Protein 1GUZ (pdb70)

Structure (mmCIF, N/CA/C/O backbone):
data_1GUZ
#
_entry.id   1GUZ
#
_cell.length_a   83.890
_cell.length_b   117.390
_cell.length_c   125.330
_cell.angle_alpha   90.00
_cell.angle_beta   90.00
_cell.angle_gamma   90.00
#
_symmetry.space_group_name_H-M   'P 21 21 21'
#
loop_
_entity.id
_entity.type
_entity.pdbx_description
1 polymer 'MALATE DEHYDROGENASE'
2 non-polymer NICOTINAMIDE-ADENINE-DINUCLEOTIDE
3 water water
#
loop_
_atom_site.group_PDB
_atom_site.id
_atom_site.type_symbol
_atom_site.label_atom_id
_atom_site.label_alt_id
_atom_site.label_comp_id
_atom_site.label_asym_id
_atom_site.label_entity_id
_atom_site.label_seq_id
_atom_site.pdbx_PDB_ins_code
_atom_site.Cartn_x
_atom_site.Cartn_y
_atom_site.Cartn_z
_atom_site.occupancy
_atom_site.B_iso_or_equiv
_atom_site.auth_seq_id
_atom_site.auth_comp_id
_atom_site.auth_asym_id
_atom_site.auth_atom_id
_atom_site.pdbx_PDB_model_num
ATOM 1 N N . MET A 1 1 ? 26.089 67.840 58.908 1.00 32.36 1 MET A N 1
ATOM 2 C CA . MET A 1 1 ? 26.264 66.435 58.444 1.00 31.22 1 MET A CA 1
ATOM 3 C C . MET A 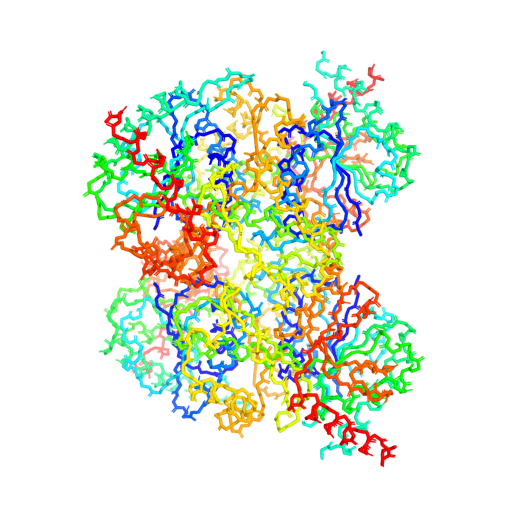1 1 ? 27.723 66.163 58.091 1.00 29.69 1 MET A C 1
ATOM 4 O O . MET A 1 1 ? 28.305 66.837 57.238 1.00 29.44 1 MET A O 1
ATOM 9 N N . LYS A 1 2 ? 28.314 65.183 58.765 1.00 26.93 2 LYS A N 1
ATOM 10 C CA . LYS A 1 2 ? 29.697 64.800 58.513 1.00 25.86 2 LYS A CA 1
ATOM 11 C C . LYS A 1 2 ? 29.722 63.339 58.100 1.00 25.97 2 LYS A C 1
ATOM 12 O O . LYS A 1 2 ? 29.140 62.491 58.776 1.00 25.41 2 LYS A O 1
ATOM 18 N N . ILE A 1 3 ? 30.397 63.046 56.995 1.00 25.30 3 ILE A N 1
ATOM 19 C CA . ILE A 1 3 ? 30.470 61.675 56.503 1.00 26.08 3 ILE A CA 1
ATOM 20 C C . ILE A 1 3 ? 31.901 61.197 56.314 1.00 26.21 3 ILE A C 1
ATOM 21 O O . ILE A 1 3 ? 32.735 61.913 55.760 1.00 27.14 3 ILE A O 1
ATOM 26 N N . THR A 1 4 ? 32.176 59.982 56.783 1.00 25.58 4 THR A N 1
ATOM 27 C CA . THR A 1 4 ? 33.498 59.380 56.644 1.00 24.76 4 THR A CA 1
ATOM 28 C C . THR A 1 4 ? 33.422 58.192 55.693 1.00 25.12 4 THR A C 1
ATOM 29 O O . THR A 1 4 ? 32.519 57.360 55.796 1.00 26.58 4 THR A O 1
ATOM 33 N N . VAL A 1 5 ? 34.375 58.120 54.773 1.00 24.58 5 VAL A N 1
ATOM 34 C CA . VAL A 1 5 ? 34.444 57.025 53.821 1.00 23.81 5 VAL A CA 1
ATOM 35 C C . VAL A 1 5 ? 35.747 56.295 54.096 1.00 25.39 5 VAL A C 1
ATOM 36 O O . VAL A 1 5 ? 36.830 56.834 53.866 1.00 25.11 5 VAL A O 1
ATOM 40 N N . ILE A 1 6 ? 35.643 55.075 54.613 1.00 24.40 6 ILE A N 1
ATOM 41 C CA . ILE A 1 6 ? 36.833 54.293 54.915 1.00 25.02 6 ILE A CA 1
ATOM 42 C C . ILE A 1 6 ? 37.261 53.541 53.666 1.00 23.76 6 ILE A C 1
ATOM 43 O O . ILE A 1 6 ? 36.500 52.742 53.113 1.00 23.17 6 ILE A O 1
ATOM 48 N N . GLY A 1 7 ? 38.484 53.808 53.225 1.00 24.08 7 GLY A N 1
ATOM 49 C CA . GLY A 1 7 ? 39.002 53.171 52.030 1.00 23.07 7 GLY A CA 1
ATOM 50 C C . GLY A 1 7 ? 38.992 54.173 50.895 1.00 23.15 7 GLY A C 1
ATOM 51 O O . GLY A 1 7 ? 37.930 54.645 50.496 1.00 23.53 7 GLY A O 1
ATOM 52 N N . ALA A 1 8 ? 40.174 54.485 50.369 1.00 23.46 8 ALA A N 1
ATOM 53 C CA . ALA A 1 8 ? 40.318 55.454 49.288 1.00 23.75 8 ALA A CA 1
ATOM 54 C C . ALA A 1 8 ? 40.577 54.816 47.935 1.00 23.32 8 ALA A C 1
ATOM 55 O O . ALA A 1 8 ? 41.227 55.410 47.077 1.00 21.69 8 ALA A O 1
ATOM 57 N N . GLY A 1 9 ? 40.068 53.604 47.746 1.00 23.68 9 GLY A N 1
ATOM 58 C CA . GLY A 1 9 ? 40.255 52.918 46.480 1.00 24.77 9 GLY A CA 1
ATOM 59 C C . GLY A 1 9 ? 39.221 53.368 45.473 1.00 26.43 9 GLY A C 1
ATOM 60 O O . GLY A 1 9 ? 38.582 54.403 45.661 1.00 26.04 9 GLY A O 1
ATOM 61 N N . ASN A 1 10 ? 39.044 52.592 44.408 1.00 27.13 10 ASN A N 1
ATOM 62 C CA . ASN A 1 10 ? 38.079 52.937 43.367 1.00 28.36 10 ASN A CA 1
ATOM 63 C C . ASN A 1 10 ? 36.661 53.207 43.868 1.00 26.42 10 ASN A C 1
ATOM 64 O O . ASN A 1 10 ? 36.053 54.210 43.501 1.00 27.72 10 ASN A O 1
ATOM 69 N N . VAL A 1 11 ? 36.130 52.322 44.703 1.00 24.32 11 VAL A N 1
ATOM 70 C CA . VAL A 1 11 ? 34.769 52.498 45.204 1.00 23.64 11 VAL A CA 1
ATOM 71 C C . VAL A 1 11 ? 34.637 53.603 46.249 1.00 22.49 11 VAL A C 1
ATOM 72 O O . VAL A 1 11 ? 33.679 54.380 46.227 1.00 22.41 11 VAL A O 1
ATOM 76 N N . GLY A 1 12 ? 35.595 53.670 47.164 1.00 21.11 12 GLY A N 1
ATOM 77 C CA . GLY A 1 12 ? 35.538 54.682 48.202 1.00 21.16 12 GLY A CA 1
ATOM 78 C C . GLY A 1 12 ? 35.682 56.094 47.672 1.00 20.34 12 GLY A C 1
ATOM 79 O O . GLY A 1 12 ? 34.923 56.986 48.046 1.00 21.51 12 GLY A O 1
ATOM 80 N N . ALA A 1 13 ? 36.653 56.297 46.794 1.00 20.29 13 ALA A N 1
ATOM 81 C CA . ALA A 1 13 ? 36.900 57.615 46.222 1.00 19.91 13 ALA A CA 1
ATOM 82 C C . ALA A 1 13 ? 35.760 58.045 45.306 1.00 21.11 13 ALA A C 1
ATOM 83 O O . ALA A 1 13 ? 35.303 59.184 45.373 1.00 23.84 13 ALA A O 1
ATOM 85 N N . THR A 1 14 ? 35.295 57.141 44.450 1.00 20.94 14 THR A N 1
ATOM 86 C CA . THR A 1 14 ? 34.193 57.472 43.550 1.00 20.08 14 THR A CA 1
ATOM 87 C C . THR A 1 14 ? 32.971 57.871 44.373 1.00 20.65 14 THR A C 1
ATOM 88 O O . THR A 1 14 ? 32.233 58.784 43.996 1.00 22.28 14 THR A O 1
ATOM 92 N N . THR A 1 15 ? 32.774 57.193 45.503 1.00 20.10 15 THR A N 1
ATOM 93 C CA . THR A 1 15 ? 31.655 57.475 46.404 1.00 20.31 15 THR A CA 1
ATOM 94 C C . THR A 1 15 ? 31.836 58.831 47.098 1.00 20.71 15 THR A C 1
ATOM 95 O O . THR A 1 15 ? 30.891 59.608 47.236 1.00 20.54 15 THR A O 1
ATOM 99 N N . ALA A 1 16 ? 33.054 59.099 47.545 1.00 21.47 16 ALA A N 1
ATOM 100 C CA . ALA A 1 16 ? 33.357 60.350 48.231 1.00 24.56 16 ALA A CA 1
ATOM 101 C C . ALA A 1 16 ? 33.098 61.536 47.311 1.00 24.00 16 ALA A C 1
ATOM 102 O O . ALA A 1 16 ? 32.505 62.534 47.720 1.00 25.47 16 ALA A O 1
ATOM 104 N N . PHE A 1 17 ? 33.530 61.406 46.062 1.00 24.68 17 PHE A N 1
ATOM 105 C CA . PHE A 1 17 ? 33.373 62.465 45.072 1.00 24.74 17 PHE A CA 1
ATOM 106 C C . PHE A 1 17 ? 31.906 62.757 44.776 1.00 25.36 17 PHE A C 1
ATOM 107 O O . PHE A 1 17 ? 31.488 63.914 44.756 1.00 23.34 17 PHE A O 1
ATOM 115 N N . ARG A 1 18 ? 31.125 61.704 44.553 1.00 23.24 18 ARG A N 1
ATOM 116 C CA . ARG A 1 18 ? 29.708 61.859 44.261 1.00 22.42 18 ARG A CA 1
ATOM 117 C C . ARG A 1 18 ? 29.002 62.539 45.435 1.00 21.94 18 ARG A C 1
ATOM 118 O O . ARG A 1 18 ? 28.160 63.417 45.247 1.00 21.72 18 ARG A O 1
ATOM 126 N N . LEU A 1 19 ? 29.363 62.124 46.645 1.00 20.66 19 LEU A N 1
ATOM 127 C CA . LEU A 1 19 ? 28.798 62.671 47.873 1.00 20.03 19 LEU A CA 1
ATOM 128 C C . LEU A 1 19 ? 29.146 64.164 48.000 1.00 20.32 19 LEU A C 1
ATOM 129 O O . LEU A 1 19 ? 28.303 64.977 48.357 1.00 17.81 19 LEU A O 1
ATOM 134 N N . ALA A 1 20 ? 30.401 64.497 47.720 1.00 19.31 20 ALA A N 1
ATOM 135 C CA . ALA A 1 20 ? 30.870 65.875 47.788 1.00 22.56 20 ALA A CA 1
ATOM 136 C C . ALA A 1 20 ? 30.046 66.738 46.832 1.00 24.09 20 ALA A C 1
ATOM 137 O O . ALA A 1 20 ? 29.482 67.754 47.238 1.00 25.94 20 ALA A O 1
ATOM 139 N N . GLU A 1 21 ? 29.962 66.314 45.572 1.00 24.99 21 GLU A N 1
ATOM 140 C CA . GLU A 1 21 ? 29.207 67.042 44.556 1.00 28.85 21 GLU A CA 1
ATOM 141 C C . GLU A 1 21 ? 27.731 67.243 44.869 1.00 28.60 21 GLU A C 1
ATOM 142 O O . GLU A 1 21 ? 27.191 68.321 44.634 1.00 29.69 21 GLU A O 1
ATOM 148 N N . LYS A 1 22 ? 27.068 66.206 45.372 1.00 28.22 22 LYS A N 1
ATOM 149 C CA . LYS A 1 22 ? 25.649 66.315 45.699 1.00 27.46 22 LYS A CA 1
ATOM 150 C C . LYS A 1 22 ? 25.446 67.138 46.965 1.00 25.88 22 LYS A C 1
ATOM 151 O O . LYS A 1 22 ? 24.315 67.385 47.382 1.00 22.51 22 LYS A O 1
ATOM 157 N N . GLN A 1 23 ? 26.553 67.550 47.574 1.00 27.45 23 GLN A N 1
ATOM 158 C CA . GLN A 1 23 ? 26.523 68.360 48.789 1.00 29.23 23 GLN A CA 1
ATOM 159 C C . GLN A 1 23 ? 25.688 67.726 49.894 1.00 30.09 23 GLN A C 1
ATOM 160 O O . GLN A 1 23 ? 25.042 68.423 50.677 1.00 30.63 23 GLN A O 1
ATOM 166 N N . LEU A 1 24 ? 25.713 66.401 49.957 1.00 30.84 24 LEU A N 1
ATOM 167 C CA . LEU A 1 24 ? 24.966 65.666 50.968 1.00 31.27 24 LEU A CA 1
ATOM 168 C C . LEU A 1 24 ? 25.552 65.819 52.366 1.00 31.32 24 LEU A C 1
ATOM 169 O O . LEU A 1 24 ? 24.963 65.355 53.338 1.00 33.35 24 LEU A O 1
ATOM 174 N N . ALA A 1 25 ? 26.708 66.469 52.461 1.00 31.30 25 ALA A N 1
ATOM 175 C CA . ALA A 1 25 ? 27.377 66.699 53.742 1.00 30.65 25 ALA A CA 1
ATOM 176 C C . ALA A 1 25 ? 28.294 67.910 53.617 1.00 29.90 25 ALA A C 1
ATOM 177 O O . ALA A 1 25 ? 28.832 68.164 52.545 1.00 27.99 25 ALA A O 1
ATOM 179 N N . ARG A 1 26 ? 28.473 68.666 54.698 1.00 30.89 26 ARG A N 1
ATOM 180 C CA . ARG A 1 26 ? 29.360 69.823 54.627 1.00 32.41 26 ARG A CA 1
ATOM 181 C C . ARG A 1 26 ? 30.797 69.372 54.841 1.00 32.08 26 ARG A C 1
ATOM 182 O O . ARG A 1 26 ? 31.734 69.999 54.352 1.00 32.51 26 ARG A O 1
ATOM 190 N N . GLU A 1 27 ? 30.961 68.269 55.564 1.00 31.89 27 GLU A N 1
ATOM 191 C CA . GLU A 1 27 ? 32.281 67.719 55.835 1.00 31.34 27 GLU A CA 1
ATOM 192 C C . GLU A 1 27 ? 32.325 66.274 55.367 1.00 30.88 27 GLU A C 1
ATOM 193 O O . GLU A 1 27 ? 31.436 65.482 55.688 1.00 29.56 27 GLU A O 1
ATOM 199 N N . LEU A 1 28 ? 33.372 65.931 54.630 1.00 29.53 28 LEU A N 1
ATOM 200 C CA . LEU A 1 28 ? 33.539 64.576 54.133 1.00 30.86 28 LEU A CA 1
ATOM 201 C C . LEU A 1 28 ? 34.991 64.171 54.357 1.00 30.09 28 LEU A C 1
ATOM 202 O O . LEU A 1 28 ? 35.912 64.814 53.844 1.00 30.49 28 LEU A O 1
ATOM 207 N N . VAL A 1 29 ? 35.190 63.118 55.145 1.00 29.72 29 VAL A N 1
ATOM 208 C CA . VAL A 1 29 ? 36.531 62.625 55.443 1.00 29.19 29 VAL A CA 1
ATOM 209 C C . VAL A 1 29 ? 36.800 61.309 54.721 1.00 29.23 29 VAL A C 1
ATOM 210 O O . VAL A 1 29 ? 36.029 60.350 54.831 1.00 29.75 29 VAL A O 1
ATOM 214 N N . LEU A 1 30 ? 37.899 61.273 53.981 1.00 28.70 30 LEU A N 1
ATOM 215 C CA . LEU A 1 30 ? 38.294 60.085 53.244 1.00 28.19 30 LEU A CA 1
ATOM 216 C C . LEU A 1 30 ? 39.515 59.523 53.975 1.00 29.02 30 LEU A C 1
ATOM 217 O O . LEU A 1 30 ? 40.582 60.141 53.970 1.00 28.40 30 LEU A O 1
ATOM 222 N N . LEU A 1 31 ? 39.358 58.362 54.608 1.00 28.11 31 LEU A N 1
ATOM 223 C CA . LEU A 1 31 ? 40.462 57.752 55.344 1.00 28.31 31 LEU A CA 1
ATOM 224 C C . LEU A 1 31 ? 40.907 56.431 54.737 1.00 29.46 31 LEU A C 1
ATOM 225 O O . LEU A 1 31 ? 40.099 55.683 54.185 1.00 28.24 31 LEU A O 1
ATOM 230 N N . ASP A 1 32 ? 42.204 56.160 54.836 1.00 30.06 32 ASP A N 1
ATOM 231 C CA . ASP A 1 32 ? 42.788 54.926 54.315 1.00 32.29 32 ASP A CA 1
ATOM 232 C C . ASP A 1 32 ? 44.021 54.606 55.156 1.00 32.72 32 ASP A C 1
ATOM 233 O O . ASP A 1 32 ? 44.500 55.451 55.913 1.00 30.19 32 ASP A O 1
ATOM 238 N N . VAL A 1 33 ? 44.530 53.387 55.025 1.00 34.25 33 VAL A N 1
ATOM 239 C CA . VAL A 1 33 ? 45.706 52.985 55.781 1.00 36.96 33 VAL A CA 1
ATOM 240 C C . VAL A 1 33 ? 46.968 53.515 55.116 1.00 37.94 33 VAL A C 1
ATOM 241 O O . VAL A 1 33 ? 47.909 53.921 55.795 1.00 38.98 33 VAL A O 1
ATOM 245 N N . VAL A 1 34 ? 46.985 53.516 53.787 1.00 39.20 34 VAL A N 1
ATOM 246 C CA . VAL A 1 34 ? 48.143 54.002 53.044 1.00 40.68 34 VAL A CA 1
ATOM 247 C C . VAL A 1 34 ? 48.240 55.534 53.037 1.00 41.85 34 VAL A C 1
ATOM 248 O O . VAL A 1 34 ? 47.312 56.234 52.617 1.00 40.48 34 VAL A O 1
ATOM 252 N N . GLU A 1 35 ? 49.373 56.043 53.508 1.00 42.03 35 GLU A N 1
ATOM 253 C CA . GLU A 1 35 ? 49.618 57.480 53.554 1.00 41.94 35 GLU A CA 1
ATOM 254 C C . GLU A 1 35 ? 49.734 58.018 52.130 1.00 40.95 35 GLU A C 1
ATOM 255 O O . GLU A 1 35 ? 50.300 57.360 51.258 1.00 41.03 35 GLU A O 1
ATOM 261 N N . GLY A 1 36 ? 49.189 59.210 51.895 1.00 39.16 36 GLY A N 1
ATOM 262 C CA . GLY A 1 36 ? 49.271 59.806 50.571 1.00 37.59 36 GLY A CA 1
ATOM 263 C C . GLY A 1 36 ? 47.999 59.776 49.742 1.00 37.03 36 GLY A C 1
ATOM 264 O O . GLY A 1 36 ? 47.406 60.822 49.470 1.00 35.82 36 GLY A O 1
ATOM 265 N N . ILE A 1 37 ? 47.583 58.577 49.342 1.00 36.00 37 ILE A N 1
ATOM 266 C CA . ILE A 1 37 ? 46.391 58.381 48.516 1.00 33.65 37 ILE A CA 1
ATOM 267 C C . ILE A 1 37 ? 45.151 59.156 48.961 1.00 32.58 37 ILE A C 1
ATOM 268 O O . ILE A 1 37 ? 44.577 59.909 48.180 1.00 32.61 37 ILE A O 1
ATOM 273 N N . PRO A 1 38 ? 44.714 58.980 50.219 1.00 32.20 38 PRO A N 1
ATOM 274 C CA . PRO A 1 38 ? 43.525 59.707 50.668 1.00 31.46 38 PRO A CA 1
ATOM 275 C C . PRO A 1 38 ? 43.714 61.221 50.657 1.00 31.64 38 PRO A C 1
ATOM 276 O O . PRO A 1 38 ? 42.781 61.968 50.352 1.00 31.34 38 PRO A O 1
ATOM 280 N N . GLN A 1 39 ? 44.920 61.665 50.997 1.00 30.30 39 GLN A N 1
ATOM 281 C CA . GLN A 1 39 ? 45.232 63.092 51.011 1.00 30.28 39 GLN A CA 1
ATOM 282 C C . GLN A 1 39 ? 45.125 63.629 49.586 1.00 28.39 39 GLN A C 1
ATOM 283 O O . GLN A 1 39 ? 44.488 64.653 49.339 1.00 28.36 39 GLN A O 1
ATOM 289 N N . GLY A 1 40 ? 45.757 62.917 48.658 1.00 25.92 40 GLY A N 1
ATOM 290 C CA . GLY A 1 40 ? 45.753 63.312 47.266 1.00 22.99 40 GLY A CA 1
ATOM 291 C C . GLY A 1 40 ? 44.386 63.377 46.611 1.00 24.79 40 GLY A C 1
ATOM 292 O O . GLY A 1 40 ? 44.017 64.415 46.046 1.00 21.56 40 GLY A O 1
ATOM 293 N N . LYS A 1 41 ? 43.632 62.280 46.686 1.00 22.48 41 LYS A N 1
ATOM 294 C CA . LYS A 1 41 ? 42.309 62.217 46.070 1.00 22.50 41 LYS A CA 1
ATOM 295 C C . LYS A 1 41 ? 41.345 63.247 46.635 1.00 23.40 41 LYS A C 1
ATOM 296 O O . LYS A 1 41 ? 40.635 63.922 45.889 1.00 21.68 41 LYS A O 1
ATOM 302 N N . ALA A 1 42 ? 41.319 63.360 47.958 1.00 25.24 42 ALA A N 1
ATOM 303 C CA . ALA A 1 42 ? 40.445 64.311 48.626 1.00 26.87 42 ALA A CA 1
ATOM 304 C C . ALA A 1 42 ? 40.723 65.738 48.154 1.00 27.62 42 ALA A C 1
ATOM 305 O O . ALA A 1 42 ? 39.793 66.511 47.915 1.00 29.43 42 ALA A O 1
ATOM 307 N N . LEU A 1 43 ? 42.004 66.082 48.023 1.00 27.71 43 LEU A N 1
ATOM 308 C CA . LEU A 1 43 ? 42.398 67.420 47.586 1.00 26.83 43 LEU A CA 1
ATOM 309 C C . LEU A 1 43 ? 41.966 67.626 46.144 1.00 26.12 43 LEU A C 1
ATOM 310 O O . LEU A 1 43 ? 41.479 68.697 45.776 1.00 24.72 43 LEU A O 1
ATOM 315 N N . ASP A 1 44 ? 42.154 66.588 45.333 1.00 23.67 44 ASP A N 1
ATOM 316 C CA . ASP A 1 44 ? 41.787 66.629 43.927 1.00 22.98 44 ASP A CA 1
ATOM 317 C C . ASP A 1 44 ? 40.284 66.864 43.803 1.00 22.28 44 ASP A C 1
ATOM 318 O O . ASP A 1 44 ? 39.830 67.603 42.931 1.00 21.59 44 ASP A O 1
ATOM 323 N N . MET A 1 45 ? 39.520 66.246 44.697 1.00 21.93 45 MET A N 1
ATOM 324 C CA . MET A 1 45 ? 38.070 66.390 44.701 1.00 22.43 45 MET A CA 1
ATOM 325 C C . MET A 1 45 ? 37.678 67.813 45.100 1.00 23.20 45 MET A C 1
ATOM 326 O O . MET A 1 45 ? 36.880 68.466 44.426 1.00 20.59 45 MET A O 1
ATOM 331 N N . TYR A 1 46 ? 38.246 68.279 46.207 1.00 22.80 46 TYR A N 1
ATOM 332 C CA . TYR A 1 46 ? 37.953 69.610 46.701 1.00 24.48 46 TYR A CA 1
ATOM 333 C C . TYR A 1 46 ? 38.271 70.644 45.620 1.00 23.78 46 TYR A C 1
ATOM 334 O O . TYR A 1 46 ? 37.461 71.525 45.345 1.00 23.65 46 TYR A O 1
ATOM 343 N N . GLU A 1 47 ? 39.435 70.511 44.989 1.00 23.56 47 GLU A N 1
ATOM 344 C CA . GLU A 1 47 ? 39.847 71.442 43.944 1.00 22.23 47 GLU A CA 1
ATOM 345 C C . GLU A 1 47 ? 38.918 71.435 42.741 1.00 21.77 47 GLU A C 1
ATOM 346 O O . GLU A 1 47 ? 39.085 72.241 41.832 1.00 20.30 47 GLU A O 1
ATOM 352 N N . SER A 1 48 ? 37.945 70.528 42.716 1.00 20.04 48 SER A N 1
ATOM 353 C CA . SER A 1 48 ? 37.023 70.495 41.592 1.00 19.08 48 SER A CA 1
ATOM 354 C C . SER A 1 48 ? 35.757 71.246 41.983 1.00 16.44 48 SER A C 1
ATOM 355 O O . SER A 1 48 ? 34.924 71.566 41.138 1.00 18.19 48 SER A O 1
ATOM 358 N N . GLY A 1 49 ? 35.634 71.534 43.272 1.00 14.11 49 GLY A N 1
ATOM 359 C CA . GLY A 1 49 ? 34.482 72.251 43.782 1.00 16.83 49 GLY A CA 1
ATOM 360 C C . GLY A 1 49 ? 34.186 73.573 43.088 1.00 18.73 49 GLY A C 1
ATOM 361 O O . GLY A 1 49 ? 33.017 73.935 42.970 1.00 18.57 49 GLY A O 1
ATOM 362 N N . PRO A 1 50 ? 35.208 74.326 42.632 1.00 20.75 50 PRO A N 1
ATOM 363 C CA . PRO A 1 50 ? 34.968 75.605 41.953 1.00 21.06 50 PRO A CA 1
ATOM 364 C C . PRO A 1 50 ? 34.188 75.389 40.666 1.00 22.84 50 PRO A C 1
ATOM 365 O O . PRO A 1 50 ? 33.403 76.240 40.242 1.00 24.26 50 PRO A O 1
ATOM 369 N N . VAL A 1 51 ? 34.421 74.239 40.045 1.00 21.24 51 VAL A N 1
ATOM 370 C CA . VAL A 1 51 ? 33.752 73.886 38.807 1.00 22.09 51 VAL A CA 1
ATOM 371 C C . VAL A 1 51 ? 32.472 73.091 39.083 1.00 22.17 51 VAL A C 1
ATOM 372 O O . VAL A 1 51 ? 31.448 73.291 38.423 1.00 23.02 51 VAL A O 1
ATOM 376 N N . GLY A 1 52 ? 32.528 72.201 40.068 1.00 22.88 52 GLY A N 1
ATOM 377 C CA . GLY A 1 52 ? 31.364 71.395 40.403 1.00 23.62 52 GLY A CA 1
ATOM 378 C C . GLY A 1 52 ? 30.304 72.188 41.142 1.00 25.22 52 GLY A C 1
ATOM 379 O O . GLY A 1 52 ? 29.166 71.742 41.286 1.00 23.88 52 GLY A O 1
ATOM 380 N N . LEU A 1 53 ? 30.685 73.370 41.615 1.00 24.94 53 LEU A N 1
ATOM 381 C CA . LEU A 1 53 ? 29.780 74.247 42.341 1.00 24.68 53 LEU A CA 1
ATOM 382 C C . LEU A 1 53 ? 29.362 73.684 43.692 1.00 24.79 53 LEU A C 1
ATOM 383 O O . LEU A 1 53 ? 28.178 73.666 44.029 1.00 22.28 53 LEU A O 1
ATOM 388 N N . PHE A 1 54 ? 30.341 73.218 44.463 1.00 24.03 54 PHE A N 1
ATOM 389 C CA . PHE A 1 54 ? 30.075 72.692 45.794 1.00 23.54 54 PHE A CA 1
ATOM 390 C C . PHE A 1 54 ? 31.196 73.148 46.724 1.00 23.85 54 PHE A C 1
ATOM 391 O O . PHE A 1 54 ? 32.337 73.311 46.294 1.00 25.29 54 PHE A O 1
ATOM 399 N N . ASP A 1 55 ? 30.872 73.371 47.993 1.00 23.13 55 ASP A N 1
ATOM 400 C CA . ASP A 1 55 ? 31.877 73.805 48.954 1.00 24.44 55 ASP A CA 1
ATOM 401 C C . ASP A 1 55 ? 32.100 72.765 50.037 1.00 25.55 55 ASP A C 1
ATOM 402 O O . ASP A 1 55 ? 32.646 73.060 51.097 1.00 26.54 55 ASP A O 1
ATOM 407 N N . THR A 1 56 ? 31.667 71.541 49.757 1.00 26.71 56 THR A N 1
ATOM 408 C CA . THR A 1 56 ? 31.838 70.434 50.682 1.00 24.67 56 THR A CA 1
ATOM 409 C C . THR A 1 56 ? 33.310 70.355 51.081 1.00 24.85 56 THR A C 1
ATOM 410 O O . THR A 1 56 ? 34.180 70.264 50.218 1.00 23.26 56 THR A O 1
ATOM 414 N N . LYS A 1 57 ? 33.595 70.401 52.379 1.00 25.56 57 LYS A N 1
ATOM 415 C CA . LYS A 1 57 ? 34.980 70.306 52.829 1.00 28.74 57 LYS A CA 1
ATOM 416 C C . LYS A 1 57 ? 35.411 68.847 52.753 1.00 28.39 57 LYS A C 1
ATOM 417 O O . LYS A 1 57 ? 35.038 68.037 53.601 1.00 28.83 57 LYS A O 1
ATOM 423 N N . VAL A 1 58 ? 36.187 68.516 51.730 1.00 28.33 58 VAL A N 1
ATOM 424 C CA . VAL A 1 58 ? 36.673 67.159 51.547 1.00 27.55 58 VAL A CA 1
ATOM 425 C C . VAL A 1 58 ? 38.139 67.084 51.930 1.00 27.22 58 VAL A C 1
ATOM 426 O O . VAL A 1 58 ? 38.980 67.722 51.304 1.00 28.09 58 VAL A O 1
ATOM 430 N N . THR A 1 59 ? 38.442 66.297 52.955 1.00 27.54 59 THR A N 1
ATOM 431 C CA . THR A 1 59 ? 39.815 66.133 53.404 1.00 28.55 59 THR A CA 1
ATOM 432 C C . THR A 1 59 ? 40.193 64.655 53.478 1.00 29.35 59 THR A C 1
ATOM 433 O O . THR A 1 59 ? 39.336 63.792 53.693 1.00 30.27 59 THR A O 1
ATOM 437 N N . GLY A 1 60 ? 41.480 64.374 53.296 1.00 29.55 60 GLY A N 1
ATOM 438 C CA . GLY A 1 60 ? 41.968 63.008 53.357 1.00 32.91 60 GLY A CA 1
ATOM 439 C C . GLY A 1 60 ? 42.775 62.800 54.623 1.00 34.30 60 GLY A C 1
ATOM 440 O O . GLY A 1 60 ? 43.421 63.730 55.106 1.00 35.58 60 GLY A O 1
ATOM 441 N N . SER A 1 61 ? 42.755 61.585 55.165 1.00 36.10 61 SER A N 1
ATOM 442 C CA . SER A 1 61 ? 43.482 61.313 56.399 1.00 36.34 61 SER A CA 1
ATOM 443 C C . SER A 1 61 ? 43.885 59.857 56.611 1.00 36.60 61 SER A C 1
ATOM 444 O O . SER A 1 61 ? 43.495 58.965 55.857 1.00 36.67 61 SER A O 1
ATOM 447 N N . ASN A 1 62 ? 44.681 59.644 57.655 1.00 36.35 62 ASN A N 1
ATOM 448 C CA . ASN A 1 62 ? 45.152 58.324 58.052 1.00 35.62 62 ASN A CA 1
ATOM 449 C C . ASN A 1 62 ? 44.992 58.274 59.565 1.00 36.79 62 ASN A C 1
ATOM 450 O O . ASN A 1 62 ? 45.550 57.407 60.234 1.00 36.37 62 ASN A O 1
ATOM 455 N N . ASP A 1 63 ? 44.225 59.222 60.094 1.00 37.45 63 ASP A N 1
ATOM 456 C CA . ASP A 1 63 ? 43.995 59.317 61.529 1.00 38.72 63 ASP A CA 1
ATOM 457 C C . ASP A 1 63 ? 42.510 59.259 61.842 1.00 38.23 63 ASP A C 1
ATOM 458 O O . ASP A 1 63 ? 41.758 60.161 61.476 1.00 39.53 63 ASP A O 1
ATOM 463 N N . TYR A 1 64 ? 42.090 58.211 62.541 1.00 36.54 64 TYR A N 1
ATOM 464 C CA . TYR A 1 64 ? 40.684 58.057 62.882 1.00 35.92 64 TYR A CA 1
ATOM 465 C C . TYR A 1 64 ? 40.135 59.194 63.725 1.00 35.46 64 TYR A C 1
ATOM 466 O O . TYR A 1 64 ? 38.921 59.314 63.899 1.00 35.08 64 TYR A O 1
ATOM 475 N N . ALA A 1 65 ? 41.021 60.032 64.251 1.00 34.57 65 ALA A N 1
ATOM 476 C CA . ALA A 1 65 ? 40.573 61.157 65.063 1.00 34.94 65 ALA A CA 1
ATOM 477 C C . ALA A 1 65 ? 39.813 62.139 64.173 1.00 33.73 65 ALA A C 1
ATOM 478 O O . ALA A 1 65 ? 38.844 62.767 64.605 1.00 34.19 65 ALA A O 1
ATOM 480 N N . ASP A 1 66 ? 40.255 62.251 62.923 1.00 33.36 66 ASP A N 1
ATOM 481 C CA . ASP A 1 66 ? 39.628 63.147 61.959 1.00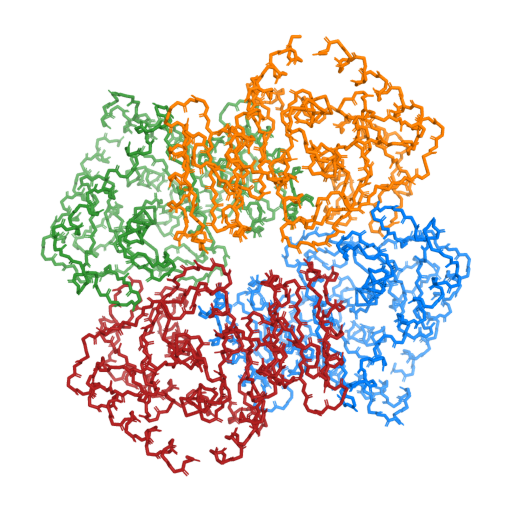 33.03 66 ASP A CA 1
ATOM 482 C C . ASP A 1 66 ? 38.198 62.731 61.637 1.00 32.25 66 ASP A C 1
ATOM 483 O O . ASP A 1 66 ? 37.414 63.526 61.121 1.00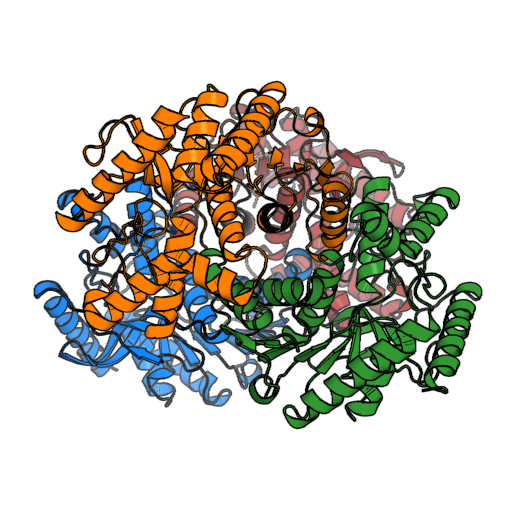 32.06 66 ASP A O 1
ATOM 488 N N . THR A 1 67 ? 37.856 61.487 61.952 1.00 32.56 67 THR A N 1
ATOM 489 C CA . THR A 1 67 ? 36.513 60.982 61.682 1.00 30.64 67 THR A CA 1
ATOM 490 C C . THR A 1 67 ? 35.596 61.198 62.878 1.00 30.35 67 THR A C 1
ATOM 491 O O . THR A 1 67 ? 34.428 60.818 62.848 1.00 29.36 67 THR A O 1
ATOM 495 N N . ALA A 1 68 ? 36.129 61.808 63.931 1.00 31.14 68 ALA A N 1
ATOM 496 C CA . ALA A 1 68 ? 35.362 62.052 65.148 1.00 31.28 68 ALA A CA 1
ATOM 497 C C . ALA A 1 68 ? 33.961 62.599 64.900 1.00 31.61 68 ALA A C 1
ATOM 498 O O . ALA A 1 68 ? 33.776 63.536 64.130 1.00 31.99 68 ALA A O 1
ATOM 500 N N . ASN A 1 69 ? 32.980 61.991 65.558 1.00 31.72 69 ASN A N 1
ATOM 501 C CA . ASN A 1 69 ? 31.584 62.405 65.458 1.00 33.09 69 ASN A CA 1
ATOM 502 C C . ASN A 1 69 ? 30.960 62.397 64.061 1.00 33.11 69 ASN A C 1
ATOM 503 O O . ASN A 1 69 ? 30.242 63.334 63.700 1.00 33.55 69 ASN A O 1
ATOM 508 N N . SER A 1 70 ? 31.219 61.351 63.279 1.00 30.02 70 SER A N 1
ATOM 509 C CA . SER A 1 70 ? 30.639 61.249 61.941 1.00 27.04 70 SER A CA 1
ATOM 510 C C . SER A 1 70 ? 29.201 60.759 62.057 1.00 27.88 70 SER A C 1
ATOM 511 O O . SER A 1 70 ? 28.913 59.846 62.830 1.00 28.15 70 SER A O 1
ATOM 514 N N . ASP A 1 71 ? 28.295 61.364 61.295 1.00 27.61 71 ASP A N 1
ATOM 515 C CA . ASP A 1 71 ? 26.896 60.965 61.334 1.00 27.99 71 ASP A CA 1
ATOM 516 C C . ASP A 1 71 ? 26.697 59.674 60.552 1.00 28.63 71 ASP A C 1
ATOM 517 O O . ASP A 1 71 ? 25.804 58.884 60.849 1.00 29.06 71 ASP A O 1
ATOM 522 N N . ILE A 1 72 ? 27.540 59.470 59.549 1.00 27.78 72 ILE A N 1
ATOM 523 C CA . ILE A 1 72 ? 27.473 58.277 58.722 1.00 25.86 72 ILE A CA 1
ATOM 524 C C . ILE A 1 72 ? 28.888 57.857 58.369 1.00 25.34 72 ILE A C 1
ATOM 525 O O . ILE A 1 72 ? 29.736 58.700 58.051 1.00 23.23 72 ILE A O 1
ATOM 530 N N . VAL A 1 73 ? 29.139 56.552 58.444 1.00 25.19 73 VAL A N 1
ATOM 531 C CA . VAL A 1 73 ? 30.448 55.993 58.124 1.00 23.65 73 VAL A CA 1
ATOM 532 C C . VAL A 1 73 ? 30.288 54.893 57.069 1.00 23.68 73 VAL A C 1
ATOM 533 O O . VAL A 1 73 ? 29.529 53.938 57.253 1.00 23.55 73 VAL A O 1
ATOM 537 N N . ILE A 1 74 ? 31.004 55.044 55.962 1.00 23.00 74 ILE A N 1
ATOM 538 C CA . ILE A 1 74 ? 30.948 54.091 54.866 1.00 23.43 74 ILE A CA 1
ATOM 539 C C . ILE A 1 74 ? 32.236 53.290 54.822 1.00 23.32 74 ILE A C 1
ATOM 540 O O . ILE A 1 74 ? 33.317 53.853 54.652 1.00 21.38 74 ILE A O 1
ATOM 545 N N . ILE A 1 75 ? 32.113 51.975 54.976 1.00 23.19 75 ILE A N 1
ATOM 546 C CA . ILE A 1 75 ? 33.273 51.089 54.972 1.00 24.01 75 ILE A CA 1
ATOM 547 C C . ILE A 1 75 ? 33.450 50.392 53.621 1.00 25.92 75 ILE A C 1
ATOM 548 O O . ILE A 1 75 ? 32.612 49.584 53.211 1.00 26.58 75 ILE A O 1
ATOM 553 N N . THR A 1 76 ? 34.537 50.709 52.927 1.00 26.22 76 THR A N 1
ATOM 554 C CA . THR A 1 76 ? 34.822 50.091 51.639 1.00 28.50 76 THR A CA 1
ATOM 555 C C . THR A 1 76 ? 36.223 49.489 51.692 1.00 30.47 76 THR A C 1
ATOM 556 O O . THR A 1 76 ? 36.827 49.192 50.659 1.00 31.07 76 THR A O 1
ATOM 560 N N . ALA A 1 77 ? 36.731 49.309 52.908 1.00 32.68 77 ALA A N 1
ATOM 561 C CA . ALA A 1 77 ? 38.069 48.767 53.112 1.00 36.25 77 ALA A CA 1
ATOM 562 C C . ALA A 1 77 ? 38.201 47.291 52.732 1.00 39.18 77 ALA A C 1
ATOM 563 O O . ALA A 1 77 ? 37.242 46.521 52.823 1.00 38.71 77 ALA A O 1
ATOM 565 N N . GLY A 1 78 ? 39.404 46.908 52.309 1.00 43.00 78 GLY A N 1
ATOM 566 C CA . GLY A 1 78 ? 39.660 45.532 51.925 1.00 47.84 78 GLY A CA 1
ATOM 567 C C . GLY A 1 78 ? 40.348 45.414 50.578 1.00 51.18 78 GLY A C 1
ATOM 568 O O . GLY A 1 78 ? 41.298 46.140 50.283 1.00 51.42 78 GLY A O 1
ATOM 569 N N . LEU A 1 79 ? 39.865 44.480 49.765 1.00 54.73 79 LEU A N 1
ATOM 570 C CA . LEU A 1 79 ? 40.392 44.234 48.425 1.00 57.85 79 LEU A CA 1
ATOM 571 C C . LEU A 1 79 ? 39.488 43.180 47.788 1.00 60.01 79 LEU A C 1
ATOM 572 O O . LEU A 1 79 ? 39.255 42.121 48.371 1.00 60.51 79 LEU A O 1
ATOM 577 N N . PRO A 1 80 ? 38.976 43.458 46.576 1.00 61.89 80 PRO A N 1
ATOM 578 C CA . PRO A 1 80 ? 38.085 42.567 45.825 1.00 62.55 80 PRO A CA 1
ATOM 579 C C . PRO A 1 80 ? 38.254 41.065 46.064 1.00 63.09 80 PRO A C 1
ATOM 580 O O . PRO A 1 80 ? 37.532 40.479 46.870 1.00 62.88 80 PRO A O 1
ATOM 584 N N . ARG A 1 81 ? 39.205 40.455 45.360 1.00 63.51 81 ARG A N 1
ATOM 585 C CA . ARG A 1 81 ? 39.474 39.020 45.457 1.00 63.37 81 ARG A CA 1
ATOM 586 C C . ARG A 1 81 ? 40.403 38.633 44.317 1.00 63.21 81 ARG A C 1
ATOM 587 O O . ARG A 1 81 ? 39.939 38.176 43.274 1.00 63.81 81 ARG A O 1
ATOM 595 N N . LYS A 1 82 ? 41.706 38.818 44.498 1.00 62.97 82 LYS A N 1
ATOM 596 C CA . LYS A 1 82 ? 42.644 38.469 43.439 1.00 62.51 82 LYS A CA 1
ATOM 597 C C . LYS A 1 82 ? 42.272 37.117 42.840 1.00 60.62 82 LYS A C 1
ATOM 598 O O . LYS A 1 82 ? 41.855 36.204 43.554 1.00 60.63 82 LYS A O 1
ATOM 604 N N . PRO A 1 83 ? 42.399 36.978 41.514 1.00 58.34 83 PRO A N 1
ATOM 605 C CA . PRO A 1 83 ? 42.063 35.710 40.871 1.00 56.54 83 PRO A CA 1
ATOM 606 C C . PRO A 1 83 ? 42.803 34.575 41.557 1.00 54.84 83 PRO A C 1
ATOM 607 O O . PRO A 1 83 ? 43.995 34.691 41.837 1.00 54.14 83 PRO A O 1
ATOM 611 N N . GLY A 1 84 ? 42.092 33.489 41.840 1.00 53.45 84 GLY A N 1
ATOM 612 C CA . GLY A 1 84 ? 42.723 32.353 42.484 1.00 51.82 84 GLY A CA 1
ATOM 613 C C . GLY A 1 84 ? 42.537 32.304 43.986 1.00 51.05 84 GLY A C 1
ATOM 614 O O . GLY A 1 84 ? 42.900 31.316 44.620 1.00 50.20 84 GLY A O 1
ATOM 615 N N . MET A 1 85 ? 41.977 33.365 44.562 1.00 50.46 85 MET A N 1
ATOM 616 C CA . MET A 1 85 ? 41.746 33.411 46.003 1.00 50.48 85 MET A CA 1
ATOM 617 C C . MET A 1 85 ? 40.652 32.448 46.463 1.00 49.72 85 MET A C 1
ATOM 618 O O . MET A 1 85 ? 39.760 32.086 45.696 1.00 49.54 85 MET A O 1
ATOM 623 N N . THR A 1 86 ? 40.729 32.051 47.730 1.00 49.05 86 THR A N 1
ATOM 624 C CA . THR A 1 86 ? 39.761 31.133 48.322 1.00 49.43 86 THR A CA 1
ATOM 625 C C . THR A 1 86 ? 38.666 31.897 49.057 1.00 49.08 86 THR A C 1
ATOM 626 O O . THR A 1 86 ? 38.899 32.982 49.589 1.00 47.07 86 THR A O 1
ATOM 630 N N . ARG A 1 87 ? 37.472 31.318 49.089 1.00 49.29 87 ARG A N 1
ATOM 631 C CA . ARG A 1 87 ? 36.348 31.943 49.764 1.00 50.33 87 ARG A CA 1
ATOM 632 C C . ARG A 1 87 ? 36.701 32.195 51.225 1.00 50.63 87 ARG A C 1
ATOM 633 O O . ARG A 1 87 ? 36.586 33.319 51.714 1.00 50.46 87 ARG A O 1
ATOM 641 N N . GLU A 1 88 ? 37.147 31.148 51.912 1.00 50.56 88 GLU A N 1
ATOM 642 C CA . GLU A 1 88 ? 37.506 31.249 53.323 1.00 51.33 88 GLU A CA 1
ATOM 643 C C . GLU A 1 88 ? 38.677 32.201 53.555 1.00 50.57 88 GLU A C 1
ATOM 644 O O . GLU A 1 88 ? 38.768 32.841 54.602 1.00 49.61 88 GLU A O 1
ATOM 650 N N . ASP A 1 89 ? 39.570 32.288 52.576 1.00 49.76 89 ASP A N 1
ATOM 651 C CA . ASP A 1 89 ? 40.734 33.155 52.682 1.00 49.51 89 ASP A CA 1
ATOM 652 C C . ASP A 1 89 ? 40.312 34.623 52.752 1.00 47.96 89 ASP A C 1
ATOM 653 O O . ASP A 1 89 ? 40.749 35.366 53.631 1.00 47.38 89 ASP A O 1
ATOM 658 N N . LEU A 1 90 ? 39.458 35.036 51.824 1.00 45.44 90 LEU A N 1
ATOM 659 C CA . LEU A 1 90 ? 38.979 36.410 51.792 1.00 43.63 90 LEU A CA 1
ATOM 660 C C . LEU A 1 90 ? 38.150 36.705 53.035 1.00 41.92 90 LEU A C 1
ATOM 661 O O . LEU A 1 90 ? 38.235 37.789 53.608 1.00 41.87 90 LEU A O 1
ATOM 666 N N . LEU A 1 91 ? 37.339 35.733 53.435 1.00 39.75 91 LEU A N 1
ATOM 667 C CA . LEU A 1 91 ? 36.479 35.875 54.598 1.00 38.54 91 LEU A CA 1
ATOM 668 C C . LEU A 1 91 ? 37.271 36.256 55.839 1.00 38.62 91 LEU A C 1
ATOM 669 O O . LEU A 1 91 ? 36.917 37.198 56.551 1.00 37.58 91 LEU A O 1
ATOM 674 N N . MET A 1 92 ? 38.341 35.514 56.098 1.00 37.71 92 MET A N 1
ATOM 675 C CA . MET A 1 92 ? 39.170 35.770 57.261 1.00 37.33 92 MET A CA 1
ATOM 676 C C . MET A 1 92 ? 39.848 37.129 57.152 1.00 36.83 92 MET A C 1
ATOM 677 O O . MET A 1 92 ? 39.803 37.924 58.088 1.00 34.94 92 MET A O 1
ATOM 682 N N . LYS A 1 93 ? 40.473 37.387 56.006 1.00 36.97 93 LYS A N 1
ATOM 683 C CA . LYS A 1 93 ? 41.167 38.650 55.771 1.00 37.41 93 LYS A CA 1
ATOM 684 C C . LYS A 1 93 ? 40.258 39.847 56.032 1.00 36.91 93 LYS A C 1
ATOM 685 O O . LYS A 1 93 ? 40.501 40.642 56.943 1.00 36.78 93 LYS A O 1
ATOM 691 N N . ASN A 1 94 ? 39.210 39.969 55.224 1.00 35.49 94 ASN A N 1
ATOM 692 C CA . ASN A 1 94 ? 38.275 41.077 55.352 1.00 35.24 94 ASN A CA 1
ATOM 693 C C . ASN A 1 94 ? 37.575 41.137 56.700 1.00 34.99 94 ASN A C 1
ATOM 694 O O . ASN A 1 94 ? 37.250 42.223 57.179 1.00 33.57 94 ASN A O 1
ATOM 699 N N . ALA A 1 95 ? 37.336 39.983 57.315 1.00 34.92 95 ALA A N 1
ATOM 700 C CA . ALA A 1 95 ? 36.695 39.977 58.622 1.00 35.06 95 ALA A CA 1
ATOM 701 C C . ALA A 1 95 ? 37.606 40.770 59.557 1.00 35.10 95 ALA A C 1
ATOM 702 O O . ALA A 1 95 ? 37.140 41.559 60.384 1.00 34.18 95 ALA A O 1
ATOM 704 N N . GLY A 1 96 ? 38.910 40.561 59.404 1.00 34.38 96 GLY A N 1
ATOM 705 C CA . GLY A 1 96 ? 39.874 41.265 60.227 1.00 33.64 96 GLY A CA 1
ATOM 706 C C . GLY A 1 96 ? 39.823 42.749 59.929 1.00 33.23 96 GLY A C 1
ATOM 707 O O . GLY A 1 96 ? 39.713 43.570 60.843 1.00 33.36 96 GLY A O 1
ATOM 708 N N . ILE A 1 97 ? 39.897 43.090 58.644 1.00 32.74 97 ILE A N 1
ATOM 709 C CA . ILE A 1 97 ? 39.848 44.486 58.207 1.00 32.70 97 ILE A CA 1
ATOM 710 C C . ILE A 1 97 ? 38.624 45.193 58.776 1.00 32.40 97 ILE A C 1
ATOM 711 O O . ILE A 1 97 ? 38.741 46.188 59.489 1.00 33.75 97 ILE A O 1
ATOM 716 N N . VAL A 1 98 ? 37.445 44.675 58.450 1.00 30.94 98 VAL A N 1
ATOM 717 C CA . VAL A 1 98 ? 36.206 45.274 58.915 1.00 30.99 98 VAL A CA 1
ATOM 718 C C . VAL A 1 98 ? 36.156 45.395 60.429 1.00 32.77 98 VAL A C 1
ATOM 719 O O . VAL A 1 98 ? 35.664 46.392 60.953 1.00 33.64 98 VAL A O 1
ATOM 723 N N . LYS A 1 99 ? 36.665 44.396 61.142 1.00 34.30 99 LYS A N 1
ATOM 724 C CA . LYS A 1 99 ? 36.656 44.474 62.598 1.00 35.11 99 LYS A CA 1
ATOM 725 C C . LYS A 1 99 ? 37.555 45.609 63.083 1.00 34.07 99 LYS A C 1
ATOM 726 O O . LYS A 1 99 ? 37.131 46.438 63.886 1.00 33.56 99 LYS A O 1
ATOM 732 N N . GLU A 1 100 ? 38.786 45.653 62.583 1.00 32.77 100 GLU A N 1
ATOM 733 C CA . GLU A 1 100 ? 39.724 46.701 62.967 1.00 34.39 100 GLU A CA 1
ATOM 734 C C . GLU A 1 100 ? 39.126 48.092 62.698 1.00 34.34 100 GLU A C 1
ATOM 735 O O . GLU A 1 100 ? 39.096 48.947 63.594 1.00 34.02 100 GLU A O 1
ATOM 741 N N . VAL A 1 101 ? 38.642 48.299 61.472 1.00 31.81 101 VAL A N 1
ATOM 742 C CA . VAL A 1 101 ? 38.028 49.565 61.068 1.00 30.42 101 VAL A CA 1
ATOM 743 C C . VAL A 1 101 ? 36.861 49.945 61.964 1.00 29.87 101 VAL A C 1
ATOM 744 O O . VAL A 1 101 ? 36.787 51.071 62.453 1.00 31.32 101 VAL A O 1
ATOM 748 N N . THR A 1 102 ? 35.948 49.004 62.177 1.00 28.85 102 THR A N 1
ATOM 749 C CA . THR A 1 102 ? 34.783 49.267 63.005 1.00 28.52 102 THR A CA 1
ATOM 750 C C . THR A 1 102 ? 35.146 49.655 64.438 1.00 30.38 102 THR A C 1
ATOM 751 O O . THR A 1 102 ? 34.569 50.592 64.990 1.00 30.63 102 THR A O 1
ATOM 755 N N . ASP A 1 103 ? 36.092 48.944 65.045 1.00 31.30 103 ASP A N 1
ATOM 756 C CA . ASP A 1 103 ? 36.488 49.272 66.412 1.00 32.95 103 ASP A CA 1
ATOM 757 C C . ASP A 1 103 ? 37.076 50.675 66.440 1.00 33.71 103 ASP A C 1
ATOM 758 O O . ASP A 1 103 ? 36.843 51.434 67.378 1.00 34.78 103 ASP A O 1
ATOM 763 N N . ASN A 1 104 ? 37.836 51.019 65.404 1.00 33.91 104 ASN A N 1
ATOM 764 C CA . ASN A 1 104 ? 38.441 52.341 65.332 1.00 34.54 104 ASN A CA 1
ATOM 765 C C . ASN A 1 104 ? 37.434 53.478 65.193 1.00 35.05 104 ASN A C 1
ATOM 766 O O . ASN A 1 104 ? 37.561 54.497 65.879 1.00 36.47 104 ASN A O 1
ATOM 771 N N . ILE A 1 105 ? 36.436 53.323 64.325 1.00 34.08 105 ILE A N 1
ATOM 772 C CA . ILE A 1 105 ? 35.466 54.399 64.161 1.00 33.65 105 ILE A CA 1
ATOM 773 C C . ILE A 1 105 ? 34.596 54.568 65.400 1.00 33.38 105 ILE A C 1
ATOM 774 O O . ILE A 1 105 ? 34.158 55.675 65.698 1.00 32.78 105 ILE A O 1
ATOM 779 N N . MET A 1 106 ? 34.335 53.482 66.124 1.00 32.71 106 MET A N 1
ATOM 780 C CA . MET A 1 106 ? 33.512 53.595 67.321 1.00 33.41 106 MET A CA 1
ATOM 781 C C . MET A 1 106 ? 34.292 54.287 68.435 1.00 34.01 106 MET A C 1
ATOM 782 O O . MET A 1 106 ? 33.709 54.795 69.396 1.00 33.50 106 MET A O 1
ATOM 787 N N . LYS A 1 107 ? 35.613 54.308 68.297 1.00 35.11 107 LYS A N 1
ATOM 788 C CA . LYS A 1 107 ? 36.474 54.961 69.274 1.00 35.81 107 LYS A CA 1
ATOM 789 C C . LYS A 1 107 ? 36.366 56.476 69.169 1.00 37.28 107 LYS A C 1
ATOM 790 O O . LYS A 1 107 ? 36.619 57.189 70.139 1.00 38.67 107 LYS A O 1
ATOM 796 N N . HIS A 1 108 ? 35.983 56.964 67.993 1.00 37.85 108 HIS A N 1
ATOM 797 C CA . HIS A 1 108 ? 35.872 58.402 67.758 1.00 38.60 108 HIS A CA 1
ATOM 798 C C . HIS A 1 108 ? 34.475 58.846 67.358 1.00 39.20 108 HIS A C 1
ATOM 799 O O . HIS A 1 108 ? 34.189 60.042 67.297 1.00 39.62 108 HIS A O 1
ATOM 806 N N . SER A 1 109 ? 33.610 57.880 67.076 1.00 40.40 109 SER A N 1
ATOM 807 C CA . SER A 1 109 ? 32.242 58.177 66.691 1.00 40.83 109 SER A CA 1
ATOM 808 C C . SER A 1 109 ? 31.263 57.253 67.385 1.00 42.15 109 SER A C 1
ATOM 809 O O . SER A 1 109 ? 31.333 56.027 67.250 1.00 42.47 109 SER A O 1
ATOM 812 N N . LYS A 1 110 ? 30.353 57.857 68.135 1.00 42.33 110 LYS A N 1
ATOM 813 C CA . LYS A 1 110 ? 29.325 57.113 68.830 1.00 43.14 110 LYS A CA 1
ATOM 814 C C . LYS A 1 110 ? 28.063 57.307 68.001 1.00 43.42 110 LYS A C 1
ATOM 815 O O . LYS A 1 110 ? 27.933 58.292 67.270 1.00 45.19 110 LYS A O 1
ATOM 821 N N . ASN A 1 111 ? 27.153 56.350 68.098 1.00 41.23 111 ASN A N 1
ATOM 822 C CA . ASN A 1 111 ? 25.883 56.382 67.381 1.00 38.96 111 ASN A CA 1
ATOM 823 C C . ASN A 1 111 ? 25.845 56.777 65.893 1.00 36.67 111 ASN A C 1
ATOM 824 O O . ASN A 1 111 ? 24.898 57.433 65.450 1.00 35.77 111 ASN A O 1
ATOM 829 N N . PRO A 1 112 ? 26.862 56.401 65.102 1.00 33.98 112 PRO A N 1
ATOM 830 C CA . PRO A 1 112 ? 26.731 56.808 63.701 1.00 33.17 112 PRO A CA 1
ATOM 831 C C . PRO A 1 112 ? 25.906 55.749 62.978 1.00 33.33 112 PRO A C 1
ATOM 832 O O . PRO A 1 112 ? 25.441 54.789 63.595 1.00 33.66 112 PRO A O 1
ATOM 836 N N . ILE A 1 113 ? 25.701 55.943 61.679 1.00 32.78 113 ILE A N 1
ATOM 837 C CA . ILE A 1 113 ? 25.002 54.960 60.863 1.00 30.77 113 ILE A CA 1
ATOM 838 C C . ILE A 1 113 ? 26.162 54.397 60.062 1.00 30.32 113 ILE A C 1
ATOM 839 O O . ILE A 1 113 ? 26.933 55.161 59.473 1.00 29.49 113 ILE A O 1
ATOM 844 N N . ILE A 1 114 ? 26.316 53.079 60.058 1.00 28.64 114 ILE A N 1
ATOM 845 C CA . ILE A 1 114 ? 27.405 52.470 59.310 1.00 27.36 114 ILE A CA 1
ATOM 846 C C . ILE A 1 114 ? 26.863 51.784 58.066 1.00 27.88 114 ILE A C 1
ATOM 847 O O . ILE A 1 114 ? 25.883 51.041 58.128 1.00 28.39 114 ILE A O 1
ATOM 852 N N . ILE A 1 115 ? 27.489 52.064 56.930 1.00 27.36 115 ILE A N 1
ATOM 853 C CA . ILE A 1 115 ? 27.089 51.462 55.670 1.00 26.20 115 ILE A CA 1
ATOM 854 C C . ILE A 1 115 ? 28.278 50.652 55.196 1.00 25.48 115 ILE A C 1
ATOM 855 O O . ILE A 1 115 ? 29.346 51.202 54.932 1.00 25.59 115 ILE A O 1
ATOM 860 N N . VAL A 1 116 ? 28.088 49.340 55.109 1.00 25.86 116 VAL A N 1
ATOM 861 C CA . VAL A 1 116 ? 29.149 48.429 54.697 1.00 24.63 116 VAL A CA 1
ATOM 862 C C . VAL A 1 116 ? 29.108 48.053 53.219 1.00 24.20 116 VAL A C 1
ATOM 863 O O . VAL A 1 116 ? 28.046 47.770 52.660 1.00 22.18 116 VAL A O 1
ATOM 867 N N . VAL A 1 117 ? 30.285 48.039 52.601 1.00 23.21 117 VAL A N 1
ATOM 868 C CA . VAL A 1 117 ? 30.412 47.710 51.193 1.00 24.50 117 VAL A CA 1
ATOM 869 C C . VAL A 1 117 ? 31.392 46.561 50.962 1.00 27.51 117 VAL A C 1
ATOM 870 O O . VAL A 1 117 ? 31.342 45.902 49.927 1.00 28.03 117 VAL A O 1
ATOM 874 N N . SER A 1 118 ? 32.264 46.313 51.932 1.00 30.42 118 SER A N 1
ATOM 875 C CA . SER A 1 118 ? 33.270 45.250 51.829 1.00 33.25 118 SER A CA 1
ATOM 876 C C . SER A 1 118 ? 32.687 43.840 51.649 1.00 32.84 118 SER A C 1
ATOM 877 O O . SER A 1 118 ? 31.649 43.520 52.216 1.00 34.52 118 SER A O 1
ATOM 880 N N . ASN A 1 119 ? 33.373 43.006 50.864 1.00 34.18 119 ASN A N 1
ATOM 881 C CA . ASN A 1 119 ? 32.952 41.622 50.580 1.00 34.34 119 ASN A CA 1
ATOM 882 C C . ASN A 1 119 ? 33.626 40.577 51.481 1.00 33.28 119 ASN A C 1
ATOM 883 O O . ASN A 1 119 ? 34.780 40.743 51.865 1.00 32.47 119 ASN A O 1
ATOM 888 N N . PRO A 1 120 ? 32.911 39.484 51.827 1.00 31.92 120 PRO A N 1
ATOM 889 C CA . PRO A 1 120 ? 31.529 39.157 51.445 1.00 30.12 120 PRO A CA 1
ATOM 890 C C . PRO A 1 120 ? 30.566 40.058 52.204 1.00 29.28 120 PRO A C 1
ATOM 891 O O . PRO A 1 120 ? 30.524 40.042 53.436 1.00 26.76 120 PRO A O 1
ATOM 895 N N . LEU A 1 121 ? 29.784 40.831 51.460 1.00 28.20 121 LEU A N 1
ATOM 896 C CA . LEU A 1 121 ? 28.873 41.791 52.060 1.00 28.25 121 LEU A CA 1
ATOM 897 C C . LEU A 1 121 ? 28.022 41.378 53.252 1.00 28.60 121 LEU A C 1
ATOM 898 O O . LEU A 1 121 ? 28.103 42.009 54.301 1.00 27.97 121 LEU A O 1
ATOM 903 N N . ASP A 1 122 ? 27.189 40.352 53.095 1.00 29.48 122 ASP A N 1
ATOM 904 C CA . ASP A 1 122 ? 26.322 39.921 54.191 1.00 30.84 122 ASP A CA 1
ATOM 905 C C . ASP A 1 122 ? 27.056 39.640 55.493 1.00 31.01 122 ASP A C 1
ATOM 906 O O . ASP A 1 122 ? 26.648 40.101 56.557 1.00 31.69 122 ASP A O 1
ATOM 911 N N . ILE A 1 123 ? 28.140 38.880 55.409 1.00 31.01 123 ILE A N 1
ATOM 912 C CA . ILE A 1 123 ? 28.911 38.547 56.599 1.00 30.58 123 ILE A CA 1
ATOM 913 C C . ILE A 1 123 ? 29.589 39.790 57.180 1.00 29.39 123 ILE A C 1
ATOM 914 O O . ILE A 1 123 ? 29.507 40.046 58.384 1.00 29.32 123 ILE A O 1
ATOM 919 N N . MET A 1 124 ? 30.244 40.565 56.323 1.00 28.01 124 MET A N 1
ATOM 920 C CA . MET A 1 124 ? 30.929 41.773 56.778 1.00 29.09 124 MET A CA 1
ATOM 921 C C . MET A 1 124 ? 29.991 42.766 57.450 1.00 28.85 124 MET A C 1
ATOM 922 O O . MET A 1 124 ? 30.371 43.411 58.433 1.00 29.73 124 MET A O 1
ATOM 927 N N . THR A 1 125 ? 28.771 42.896 56.932 1.00 28.53 125 THR A N 1
ATOM 928 C CA . THR A 1 125 ? 27.816 43.821 57.527 1.00 29.01 125 THR A CA 1
ATOM 929 C C . THR A 1 125 ? 27.507 43.310 58.931 1.00 30.65 125 THR A C 1
ATOM 930 O O . THR A 1 125 ? 27.310 44.094 59.865 1.00 30.30 125 THR A O 1
ATOM 934 N N . HIS A 1 126 ? 27.474 41.985 59.071 1.00 31.01 126 HIS A N 1
ATOM 935 C CA . HIS A 1 126 ? 27.221 41.341 60.358 1.00 31.24 126 HIS A CA 1
ATOM 936 C C . HIS A 1 126 ? 28.371 41.685 61.292 1.00 29.98 126 HIS A C 1
ATOM 937 O O . HIS A 1 126 ? 28.164 42.152 62.410 1.00 31.53 126 HIS A O 1
ATOM 944 N N . VAL A 1 127 ? 29.584 41.433 60.813 1.00 29.35 127 VAL A N 1
ATOM 945 C CA . VAL A 1 127 ? 30.798 41.713 61.561 1.00 29.96 127 VAL A CA 1
ATOM 946 C C . VAL A 1 127 ? 30.814 43.158 62.047 1.00 30.43 127 VAL A C 1
ATOM 947 O O . VAL A 1 127 ? 31.017 43.425 63.228 1.00 31.15 127 VAL A O 1
ATOM 951 N N . ALA A 1 128 ? 30.604 44.092 61.129 1.00 31.34 128 ALA A N 1
ATOM 952 C CA . ALA A 1 128 ? 30.595 45.503 61.488 1.00 30.62 128 ALA A CA 1
ATOM 953 C C . ALA A 1 128 ? 29.560 45.733 62.580 1.00 30.21 128 ALA A C 1
ATOM 954 O O . ALA A 1 128 ? 29.825 46.412 63.570 1.00 29.51 128 ALA A O 1
ATOM 956 N N . TRP A 1 129 ? 28.380 45.148 62.402 1.00 31.11 129 TRP A N 1
ATOM 957 C CA . TRP A 1 129 ? 27.316 45.309 63.376 1.00 31.71 129 TRP A CA 1
ATOM 958 C C . TRP A 1 129 ? 27.725 44.872 64.773 1.00 32.45 129 TRP A C 1
ATOM 959 O O . TRP A 1 129 ? 27.622 45.645 65.723 1.00 33.02 129 TRP A O 1
ATOM 970 N N . VAL A 1 130 ? 28.187 43.633 64.902 1.00 33.86 130 VAL A N 1
ATOM 971 C CA . VAL A 1 130 ? 28.578 43.118 66.210 1.00 34.28 130 VAL A CA 1
ATOM 972 C C . VAL A 1 130 ? 29.646 43.972 66.895 1.00 33.84 130 VAL A C 1
ATOM 973 O O . VAL A 1 130 ? 29.583 44.200 68.101 1.00 33.89 130 VAL A O 1
ATOM 977 N N . ARG A 1 131 ? 30.618 44.453 66.129 1.00 33.97 131 ARG A N 1
ATOM 978 C CA . ARG A 1 131 ? 31.677 45.273 66.704 1.00 34.55 131 ARG A CA 1
ATOM 979 C C . ARG A 1 131 ? 31.193 46.683 67.057 1.00 34.00 131 ARG A C 1
ATOM 980 O O . ARG A 1 131 ? 31.633 47.261 68.049 1.00 34.50 131 ARG A O 1
ATOM 988 N N . SER A 1 132 ? 30.280 47.227 66.257 1.00 33.00 132 SER A N 1
ATOM 989 C CA . SER A 1 132 ? 29.774 48.576 66.498 1.00 32.12 132 SER A CA 1
ATOM 990 C C . SER A 1 132 ? 29.077 48.711 67.846 1.00 32.65 132 SER A C 1
ATOM 991 O O . SER A 1 132 ? 29.246 49.712 68.539 1.00 33.71 132 SER A O 1
ATOM 994 N N . GLY A 1 133 ? 28.285 47.708 68.207 1.00 32.50 133 GLY A N 1
ATOM 995 C CA . GLY A 1 133 ? 27.572 47.747 69.469 1.00 33.34 133 GLY A CA 1
ATOM 996 C C . GLY A 1 133 ? 26.283 48.543 69.366 1.00 35.61 133 GLY A C 1
ATOM 997 O O . GLY A 1 133 ? 25.586 48.752 70.359 1.00 35.23 133 GLY A O 1
ATOM 998 N N . LEU A 1 134 ? 25.958 48.981 68.154 1.00 35.43 134 LEU A N 1
ATOM 999 C CA . LEU A 1 134 ? 24.754 49.766 67.916 1.00 34.85 134 LEU A CA 1
ATOM 1000 C C . LEU A 1 134 ? 23.580 48.873 67.551 1.00 34.55 134 LEU A C 1
ATOM 1001 O O . LEU A 1 134 ? 23.755 47.696 67.234 1.00 34.63 134 LEU A O 1
ATOM 1006 N N . PRO A 1 135 ? 22.359 49.421 67.604 1.00 33.83 135 PRO A N 1
ATOM 1007 C CA . PRO A 1 135 ? 21.194 48.610 67.246 1.00 34.04 135 PRO A CA 1
ATOM 1008 C C . PRO A 1 135 ? 21.367 48.219 65.778 1.00 34.70 135 PRO A C 1
ATOM 1009 O O . PRO A 1 135 ? 22.001 48.947 65.009 1.00 34.94 135 PRO A O 1
ATOM 1013 N N . LYS A 1 136 ? 20.814 47.078 65.387 1.00 34.47 136 LYS A N 1
ATOM 1014 C CA . LYS A 1 136 ? 20.948 46.612 64.014 1.00 34.58 136 LYS A CA 1
ATOM 1015 C C . LYS A 1 136 ? 20.426 47.629 63.007 1.00 34.61 136 LYS A C 1
ATOM 1016 O O . LYS A 1 136 ? 20.836 47.625 61.847 1.00 35.51 136 LYS A O 1
ATOM 1022 N N . GLU A 1 137 ? 19.532 48.507 63.453 1.00 33.96 137 GLU A N 1
ATOM 1023 C CA . GLU A 1 137 ? 18.956 49.505 62.564 1.00 33.51 137 GLU A CA 1
ATOM 1024 C C . GLU A 1 137 ? 19.949 50.571 62.108 1.00 33.00 137 GLU A C 1
ATOM 1025 O O . GLU A 1 137 ? 19.644 51.354 61.210 1.00 33.39 137 GLU A O 1
ATOM 1031 N N . ARG A 1 138 ? 21.133 50.599 62.714 1.00 32.44 138 ARG A N 1
ATOM 1032 C CA . ARG A 1 138 ? 22.148 51.588 62.358 1.00 31.97 138 ARG A CA 1
ATOM 1033 C C . ARG A 1 138 ? 23.295 51.035 61.522 1.00 30.07 138 ARG A C 1
ATOM 1034 O O . ARG A 1 138 ? 24.211 51.765 61.151 1.00 27.48 138 ARG A O 1
ATOM 1042 N N . VAL A 1 139 ? 23.244 49.741 61.229 1.00 30.06 139 VAL A N 1
ATOM 1043 C CA . VAL A 1 139 ? 24.280 49.107 60.427 1.00 28.41 139 VAL A CA 1
ATOM 1044 C C . VAL A 1 139 ? 23.580 48.429 59.260 1.00 29.72 139 VAL A C 1
ATOM 1045 O O . VAL A 1 139 ? 22.684 47.600 59.452 1.00 30.40 139 VAL A O 1
ATOM 1049 N N . ILE A 1 140 ? 23.987 48.793 58.047 1.00 29.73 140 ILE A N 1
ATOM 1050 C CA . ILE A 1 140 ? 23.379 48.255 56.839 1.00 29.35 140 ILE A CA 1
ATOM 1051 C C . ILE A 1 140 ? 24.401 48.032 55.742 1.00 27.92 140 ILE A C 1
ATOM 1052 O O . ILE A 1 140 ? 25.434 48.697 55.699 1.00 30.00 140 ILE A O 1
ATOM 1057 N N . GLY A 1 141 ? 24.112 47.091 54.851 1.00 25.73 141 GLY A N 1
ATOM 1058 C CA . GLY A 1 141 ? 25.036 46.806 53.771 1.00 23.35 141 GLY A CA 1
ATOM 1059 C C . GLY A 1 141 ? 24.453 47.079 52.399 1.00 22.40 141 GLY A C 1
ATOM 1060 O O . GLY A 1 141 ? 23.242 46.967 52.196 1.00 22.92 141 GLY A O 1
ATOM 1061 N N . MET A 1 142 ? 25.321 47.437 51.456 1.00 22.19 142 MET A N 1
ATOM 1062 C CA . MET A 1 142 ? 24.912 47.722 50.083 1.00 21.23 142 MET A CA 1
ATOM 1063 C C . MET A 1 142 ? 25.229 46.530 49.193 1.00 18.16 142 MET A C 1
ATOM 1064 O O . MET A 1 142 ? 26.372 46.088 49.130 1.00 19.10 142 MET A O 1
ATOM 1069 N N . ALA A 1 143 ? 24.211 46.022 48.506 1.00 20.08 143 ALA A N 1
ATOM 1070 C CA . ALA A 1 143 ? 24.375 44.901 47.585 1.00 19.84 143 ALA A CA 1
ATOM 1071 C C . ALA A 1 143 ? 23.203 44.837 46.618 1.00 19.61 143 ALA A C 1
ATOM 1072 O O . ALA A 1 143 ? 23.391 44.843 45.402 1.00 21.84 143 ALA A O 1
ATOM 1074 N N . GLY A 1 144 ? 21.992 44.784 47.166 1.00 19.91 144 GLY A N 1
ATOM 1075 C CA . GLY A 1 144 ? 20.794 44.710 46.342 1.00 19.07 144 GLY A CA 1
ATOM 1076 C C . GLY A 1 144 ? 20.602 45.847 45.344 1.00 19.66 144 GLY A C 1
ATOM 1077 O O . GLY A 1 144 ? 20.238 45.611 44.183 1.00 18.85 144 GLY A O 1
ATOM 1078 N N . VAL A 1 145 ? 20.841 47.081 45.783 1.00 18.78 145 VAL A N 1
ATOM 1079 C CA . VAL A 1 145 ? 20.688 48.235 44.895 1.00 17.86 145 VAL A CA 1
ATOM 1080 C C . VAL A 1 145 ? 21.535 48.039 43.650 1.00 16.33 145 VAL A C 1
ATOM 1081 O O . VAL A 1 145 ? 21.083 48.292 42.539 1.00 16.95 145 VAL A O 1
ATOM 1085 N N . LEU A 1 146 ? 22.765 47.577 43.842 1.00 17.03 146 LEU A N 1
ATOM 1086 C CA . LEU A 1 146 ? 23.673 47.340 42.731 1.00 14.91 146 LEU A CA 1
ATOM 1087 C C . LEU A 1 146 ? 23.180 46.214 41.811 1.00 16.23 146 LEU A C 1
ATOM 1088 O O . LEU A 1 146 ? 23.240 46.328 40.583 1.00 14.34 146 LEU A O 1
ATOM 1093 N N . ASP A 1 147 ? 22.709 45.116 42.398 1.00 16.28 147 ASP A N 1
ATOM 1094 C CA . ASP A 1 147 ? 22.224 44.007 41.575 1.00 18.41 147 ASP A CA 1
ATOM 1095 C C . ASP A 1 147 ? 20.986 44.446 40.824 1.00 15.50 147 ASP A C 1
ATOM 1096 O O . ASP A 1 147 ? 20.831 44.152 39.643 1.00 16.93 147 ASP A O 1
ATOM 1101 N N . ALA A 1 148 ? 20.105 45.160 41.516 1.00 17.17 148 ALA A N 1
ATOM 1102 C CA . ALA A 1 148 ? 18.890 45.670 40.893 1.00 16.56 148 ALA A CA 1
ATOM 1103 C C . ALA A 1 148 ? 19.262 46.603 39.730 1.00 16.86 148 ALA A C 1
ATOM 1104 O O . ALA A 1 148 ? 18.638 46.569 38.667 1.00 16.02 148 ALA A O 1
ATOM 1106 N N . ALA A 1 149 ? 20.290 47.426 39.933 1.00 17.33 149 ALA A N 1
ATOM 1107 C CA . ALA A 1 149 ? 20.736 48.358 38.901 1.00 16.33 149 ALA A CA 1
ATOM 1108 C C . ALA A 1 149 ? 21.181 47.623 37.631 1.00 16.67 149 ALA A C 1
ATOM 1109 O O . ALA A 1 149 ? 20.782 47.986 36.521 1.00 15.96 149 ALA A O 1
ATOM 1111 N N . ARG A 1 150 ? 22.009 46.591 37.786 1.00 16.06 150 ARG A N 1
ATOM 1112 C CA . ARG A 1 150 ? 22.473 45.841 36.626 1.00 15.05 150 ARG A CA 1
ATOM 1113 C C . ARG A 1 150 ? 21.276 45.198 35.943 1.00 13.75 150 ARG A C 1
ATOM 1114 O O . ARG A 1 150 ? 21.099 45.316 34.738 1.00 15.27 150 ARG A O 1
ATOM 1122 N N . PHE A 1 151 ? 20.449 44.526 36.733 1.00 16.38 151 PHE A N 1
ATOM 1123 C CA . PHE A 1 151 ? 19.264 43.848 36.219 1.00 15.59 151 PHE A CA 1
ATOM 1124 C C . PHE A 1 151 ? 18.453 44.846 35.385 1.00 15.90 151 PHE A C 1
ATOM 1125 O O . PHE A 1 151 ? 18.083 44.557 34.246 1.00 14.45 151 PHE A O 1
ATOM 1133 N N . ARG A 1 152 ? 18.197 46.029 35.942 1.00 16.79 152 ARG A N 1
ATOM 1134 C CA . ARG A 1 152 ? 17.432 47.049 35.217 1.00 16.77 152 ARG A CA 1
ATOM 1135 C C . ARG A 1 152 ? 18.066 47.464 33.897 1.00 13.90 152 ARG A C 1
ATOM 1136 O O . ARG A 1 152 ? 17.364 47.635 32.906 1.00 16.18 152 ARG A O 1
ATOM 1144 N N . SER A 1 153 ? 19.387 47.630 33.872 1.00 16.66 153 SER A N 1
ATOM 1145 C CA . SER A 1 153 ? 20.053 48.055 32.644 1.00 16.05 153 SER A CA 1
ATOM 1146 C C . SER A 1 153 ? 19.962 46.971 31.565 1.00 17.79 153 SER A C 1
ATOM 1147 O O . SER A 1 153 ? 19.872 47.266 30.369 1.00 15.32 153 SER A O 1
ATOM 1150 N N . PHE A 1 154 ? 19.978 45.713 31.993 1.00 18.23 154 PHE A N 1
ATOM 1151 C CA . PHE A 1 154 ? 19.891 44.599 31.047 1.00 15.88 154 PHE A CA 1
ATOM 1152 C C . PHE A 1 154 ? 18.486 44.565 30.471 1.00 12.09 154 PHE A C 1
ATOM 1153 O O . PHE A 1 154 ? 18.301 44.362 29.280 1.00 13.11 154 PHE A O 1
ATOM 1161 N N . ILE A 1 155 ? 17.494 44.772 31.326 1.00 14.14 155 ILE A N 1
ATOM 1162 C CA . ILE A 1 155 ? 16.108 44.781 30.879 1.00 15.43 155 ILE A CA 1
ATOM 1163 C C . ILE A 1 155 ? 15.901 45.961 29.922 1.00 17.29 155 ILE A C 1
ATOM 1164 O O . ILE A 1 155 ? 15.100 45.885 28.985 1.00 17.53 155 ILE A O 1
ATOM 1169 N N . ALA A 1 156 ? 16.645 47.042 30.151 1.00 17.75 156 ALA A N 1
ATOM 1170 C CA . ALA A 1 156 ? 16.536 48.247 29.322 1.00 17.98 156 ALA A CA 1
ATOM 1171 C C . ALA A 1 156 ? 17.078 48.001 27.925 1.00 19.06 156 ALA A C 1
ATOM 1172 O O . ALA A 1 156 ? 16.516 48.470 26.935 1.00 18.53 156 ALA A O 1
ATOM 1174 N N . MET A 1 157 ? 18.185 47.270 27.852 1.00 21.26 157 MET A N 1
ATOM 1175 C CA . MET A 1 157 ? 18.802 46.943 26.574 1.00 22.20 157 MET A CA 1
ATOM 1176 C C . MET A 1 157 ? 17.877 46.007 25.804 1.00 20.27 157 MET A C 1
ATOM 1177 O O . MET A 1 157 ? 17.802 46.045 24.579 1.00 17.84 157 MET A O 1
ATOM 1182 N N . GLU A 1 158 ? 17.178 45.161 26.543 1.00 20.65 158 GLU A N 1
ATOM 1183 C CA . GLU A 1 158 ? 16.285 44.178 25.944 1.00 22.42 158 GLU A CA 1
ATOM 1184 C C . GLU A 1 158 ? 15.040 44.793 25.313 1.00 23.50 158 GLU A C 1
ATOM 1185 O O . GLU A 1 158 ? 14.654 44.436 24.198 1.00 22.91 158 GLU A O 1
ATOM 1191 N N . LEU A 1 159 ? 14.424 45.736 26.016 1.00 23.36 159 LEU A N 1
ATOM 1192 C CA . LEU A 1 159 ? 13.197 46.353 25.527 1.00 23.87 159 LEU A CA 1
ATOM 1193 C C . LEU A 1 159 ? 13.335 47.763 24.950 1.00 24.59 159 LEU A C 1
ATOM 1194 O O . LEU A 1 159 ? 12.391 48.293 24.361 1.00 24.40 159 LEU A O 1
ATOM 1199 N N . GLY A 1 160 ? 14.499 48.372 25.125 1.00 23.75 160 GLY A N 1
ATOM 1200 C CA . GLY A 1 160 ? 14.689 49.714 24.609 1.00 22.71 160 GLY A CA 1
ATOM 1201 C C . GLY A 1 160 ? 13.806 50.734 25.307 1.00 22.54 160 GLY A C 1
ATOM 1202 O O . GLY A 1 160 ? 13.131 51.533 24.651 1.00 22.28 160 GLY A O 1
ATOM 1203 N N . VAL A 1 161 ? 13.800 50.694 26.637 1.00 21.80 161 VAL A N 1
ATOM 1204 C CA . VAL A 1 161 ? 13.023 51.628 27.444 1.00 21.82 161 VAL A CA 1
ATOM 1205 C C . VAL A 1 161 ? 13.935 52.194 28.524 1.00 22.51 161 VAL A C 1
ATOM 1206 O O . VAL A 1 161 ? 14.929 51.565 28.900 1.00 23.34 161 VAL A O 1
ATOM 1210 N N . SER A 1 162 ? 13.604 53.388 29.008 1.00 21.22 162 SER A N 1
ATOM 1211 C CA . SER A 1 162 ? 14.390 54.058 30.041 1.00 18.59 162 SER A CA 1
ATOM 1212 C C . SER A 1 162 ? 14.562 53.212 31.290 1.00 16.88 162 SER A C 1
ATOM 1213 O O . SER A 1 162 ? 13.630 52.549 31.725 1.00 16.50 162 SER A O 1
ATOM 1216 N N . MET A 1 163 ? 15.749 53.273 31.890 1.00 17.35 163 MET A N 1
ATOM 1217 C CA . MET A 1 163 ? 16.025 52.508 33.098 1.00 17.30 163 MET A CA 1
ATOM 1218 C C . MET A 1 163 ? 15.297 53.075 34.305 1.00 17.47 163 MET A C 1
ATOM 1219 O O . MET A 1 163 ? 15.210 52.430 35.358 1.00 16.78 163 MET A O 1
ATOM 1224 N N . GLN A 1 164 ? 14.754 54.277 34.148 1.00 16.21 164 GLN A N 1
ATOM 1225 C CA . GLN A 1 164 ? 14.043 54.936 35.238 1.00 16.52 164 GLN A CA 1
ATOM 1226 C C . GLN A 1 164 ? 12.662 54.338 35.431 1.00 14.02 164 GLN A C 1
ATOM 1227 O O . GLN A 1 164 ? 12.063 54.474 36.493 1.00 14.71 164 GLN A O 1
ATOM 1233 N N . ASP A 1 165 ? 12.160 53.682 34.396 1.00 15.34 165 ASP A N 1
ATOM 1234 C CA . ASP A 1 165 ? 10.833 53.085 34.449 1.00 17.05 165 ASP A CA 1
ATOM 1235 C C . ASP A 1 165 ? 10.880 51.573 34.662 1.00 18.90 165 ASP A C 1
ATOM 1236 O O . ASP A 1 165 ? 9.929 50.864 34.344 1.00 19.43 165 ASP A O 1
ATOM 1241 N N . ILE A 1 166 ? 11.987 51.089 35.208 1.00 19.37 166 ILE A N 1
ATOM 1242 C CA . ILE A 1 166 ? 12.134 49.657 35.458 1.00 20.19 166 ILE A CA 1
ATOM 1243 C C . ILE A 1 166 ? 12.462 49.384 36.916 1.00 20.22 166 ILE A C 1
ATOM 1244 O O . ILE A 1 166 ? 13.365 49.993 37.483 1.00 20.04 166 ILE A O 1
ATOM 1249 N N . ASN A 1 167 ? 11.709 48.474 37.522 1.00 19.89 167 ASN A N 1
ATOM 1250 C CA . ASN A 1 167 ? 11.942 48.095 38.906 1.00 20.96 167 ASN A CA 1
ATOM 1251 C C . ASN A 1 167 ? 12.465 46.660 38.914 1.00 21.10 167 ASN A C 1
ATOM 1252 O O . ASN A 1 167 ? 11.886 45.783 38.277 1.00 19.88 167 ASN A O 1
ATOM 1257 N N . ALA A 1 168 ? 13.567 46.437 39.617 1.00 20.79 168 ALA A N 1
ATOM 1258 C CA . ALA A 1 168 ? 14.143 45.108 39.725 1.00 20.96 168 ALA A CA 1
ATOM 1259 C C . ALA A 1 168 ? 14.159 44.754 41.205 1.00 22.44 168 ALA A C 1
ATOM 1260 O O . ALA A 1 168 ? 14.759 45.462 42.014 1.00 19.69 168 ALA A O 1
ATOM 1262 N N . CYS A 1 169 ? 13.468 43.677 41.563 1.00 21.66 169 CYS A N 1
ATOM 1263 C CA . CYS A 1 169 ? 13.427 43.243 42.952 1.00 21.97 169 CYS A CA 1
ATOM 1264 C C . CYS A 1 169 ? 14.520 42.197 43.118 1.00 24.25 169 CYS A C 1
ATOM 1265 O O . CYS A 1 169 ? 14.499 41.166 42.441 1.00 23.58 169 CYS A O 1
ATOM 1268 N N . VAL A 1 170 ? 15.480 42.475 43.998 1.00 23.80 170 VAL A N 1
ATOM 1269 C CA . VAL A 1 170 ? 16.586 41.558 44.255 1.00 25.55 170 VAL A CA 1
ATOM 1270 C C . VAL A 1 170 ? 16.863 41.431 45.753 1.00 27.30 170 VAL A C 1
ATOM 1271 O O . VAL A 1 170 ? 17.255 42.400 46.405 1.00 28.33 170 VAL A O 1
ATOM 1275 N N . LEU A 1 171 ? 16.656 40.231 46.293 1.00 28.75 171 LEU A N 1
ATOM 1276 C CA . LEU A 1 171 ? 16.897 39.977 47.710 1.00 27.51 171 LEU A CA 1
ATOM 1277 C C . LEU A 1 171 ? 18.100 39.054 47.860 1.00 26.76 171 LEU A C 1
ATOM 1278 O O . LEU A 1 171 ? 18.612 38.527 46.874 1.00 25.87 171 LEU A O 1
ATOM 1283 N N . GLY A 1 172 ? 18.542 38.858 49.098 1.00 28.74 172 GLY A N 1
ATOM 1284 C CA . GLY A 1 172 ? 19.672 37.980 49.352 1.00 31.10 172 GLY A CA 1
ATOM 1285 C C . GLY A 1 172 ? 21.019 38.603 49.054 1.00 33.75 172 GLY A C 1
ATOM 1286 O O . GLY A 1 172 ? 21.167 39.827 49.098 1.00 36.43 172 GLY A O 1
ATOM 1287 N N . GLY A 1 173 ? 22.002 37.764 48.736 1.00 33.23 173 GLY A N 1
ATOM 1288 C CA . GLY A 1 173 ? 23.339 38.259 48.448 1.00 34.56 173 GLY A CA 1
ATOM 1289 C C . GLY A 1 173 ? 23.762 38.203 46.990 1.00 35.06 173 GLY A C 1
ATOM 1290 O O . GLY A 1 173 ? 22.948 38.422 46.093 1.00 33.93 173 GLY A O 1
ATOM 1291 N N . HIS A 1 174 ? 25.040 37.914 46.752 1.00 36.45 174 HIS A N 1
ATOM 1292 C CA . HIS A 1 174 ? 25.569 37.836 45.391 1.00 38.77 174 HIS A CA 1
ATOM 1293 C C . HIS A 1 174 ? 25.835 36.392 44.986 1.00 38.48 174 HIS A C 1
ATOM 1294 O O . HIS A 1 174 ? 25.863 35.501 45.830 1.00 40.32 174 HIS A O 1
ATOM 1301 N N . GLY A 1 175 ? 26.034 36.169 43.690 1.00 38.06 175 GLY A N 1
ATOM 1302 C CA . GLY A 1 175 ? 26.284 34.825 43.200 1.00 37.76 175 GLY A CA 1
ATOM 1303 C C . GLY A 1 175 ? 25.080 33.928 43.409 1.00 36.80 175 GLY A C 1
ATOM 1304 O O . GLY A 1 175 ? 23.940 34.350 43.204 1.00 36.12 175 GLY A O 1
ATOM 1305 N N . ASP A 1 176 ? 25.327 32.690 43.824 1.00 37.05 176 ASP A N 1
ATOM 1306 C CA . ASP A 1 176 ? 24.245 31.738 44.060 1.00 37.07 176 ASP A CA 1
ATOM 1307 C C . ASP A 1 176 ? 23.347 32.192 45.202 1.00 34.30 176 ASP A C 1
ATOM 1308 O O . ASP A 1 176 ? 22.231 31.701 45.355 1.00 34.43 176 ASP A O 1
ATOM 1313 N N . ALA A 1 177 ? 23.835 33.133 46.001 1.00 32.23 177 ALA A N 1
ATOM 1314 C CA . ALA A 1 177 ? 23.066 33.642 47.129 1.00 30.83 177 ALA A CA 1
ATOM 1315 C C . ALA A 1 177 ? 22.063 34.706 46.705 1.00 29.64 177 ALA A C 1
ATOM 1316 O O . ALA A 1 177 ? 21.194 35.100 47.486 1.00 28.98 177 ALA A O 1
ATOM 1318 N N . MET A 1 178 ? 22.177 35.171 45.467 1.00 29.36 178 MET A N 1
ATOM 1319 C CA . MET A 1 178 ? 21.267 36.196 44.974 1.00 29.67 178 MET A CA 1
ATOM 1320 C C . MET A 1 178 ? 19.891 35.620 44.689 1.00 28.96 178 MET A C 1
ATOM 1321 O O . MET A 1 178 ? 19.757 34.585 44.038 1.00 29.80 178 MET A O 1
ATOM 1326 N N . VAL A 1 179 ? 18.868 36.307 45.177 1.00 29.38 179 VAL A N 1
ATOM 1327 C CA . VAL A 1 179 ? 17.500 35.870 44.983 1.00 28.58 179 VAL A CA 1
ATOM 1328 C C . VAL A 1 179 ? 16.676 36.916 44.239 1.00 28.74 179 VAL A C 1
ATOM 1329 O O . VAL A 1 179 ? 15.977 37.724 44.852 1.00 29.02 179 VAL A O 1
ATOM 1333 N N . PRO A 1 180 ? 16.768 36.925 42.902 1.00 29.06 180 PRO A N 1
ATOM 1334 C CA . PRO A 1 180 ? 16.004 37.887 42.108 1.00 29.62 180 PRO A CA 1
ATOM 1335 C C . PRO A 1 180 ? 14.547 37.446 42.087 1.00 31.40 180 PRO A C 1
ATOM 1336 O O . PRO A 1 180 ? 14.239 36.293 41.774 1.00 31.13 180 PRO A O 1
ATOM 1340 N N . VAL A 1 181 ? 13.650 38.360 42.429 1.00 30.08 181 VAL A N 1
ATOM 1341 C CA . VAL A 1 181 ? 12.227 38.051 42.448 1.00 28.55 181 VAL A CA 1
ATOM 1342 C C . VAL A 1 181 ? 11.597 38.604 41.178 1.00 29.24 181 VAL A C 1
ATOM 1343 O O . VAL A 1 181 ? 11.181 39.769 41.124 1.00 28.22 181 VAL A O 1
ATOM 1347 N N . VAL A 1 182 ? 11.542 37.760 40.155 1.00 27.16 182 VAL A N 1
ATOM 1348 C CA . VAL A 1 182 ? 10.995 38.145 38.864 1.00 27.91 182 VAL A CA 1
ATOM 1349 C C . VAL A 1 182 ? 9.579 38.682 38.985 1.00 27.59 182 VAL A C 1
ATOM 1350 O O . VAL A 1 182 ? 9.173 39.556 38.222 1.00 27.63 182 VAL A O 1
ATOM 1354 N N . LYS A 1 183 ? 8.839 38.157 39.956 1.00 26.27 183 LYS A N 1
ATOM 1355 C CA . LYS A 1 183 ? 7.457 38.550 40.182 1.00 26.88 183 LYS A CA 1
ATOM 1356 C C . LYS A 1 183 ? 7.267 40.052 40.414 1.00 26.22 183 LYS A C 1
ATOM 1357 O O . LYS A 1 183 ? 6.285 40.626 39.951 1.00 23.73 183 LYS A O 1
ATOM 1363 N N . TYR A 1 184 ? 8.202 40.675 41.131 1.00 25.65 184 TYR A N 1
ATOM 1364 C CA . TYR A 1 184 ? 8.125 42.103 41.426 1.00 25.01 184 TYR A CA 1
ATOM 1365 C C . TYR A 1 184 ? 9.102 42.923 40.587 1.00 23.87 184 TYR A C 1
ATOM 1366 O O . TYR A 1 184 ? 9.498 44.031 40.966 1.00 22.78 184 TYR A O 1
ATOM 1375 N N . THR A 1 185 ? 9.498 42.361 39.453 1.00 22.29 185 THR A N 1
ATOM 1376 C CA . THR A 1 185 ? 10.400 43.032 38.536 1.00 21.90 185 THR A CA 1
ATOM 1377 C C . THR A 1 185 ? 9.495 43.518 37.421 1.00 23.52 185 THR A C 1
ATOM 1378 O O . THR A 1 185 ? 8.961 42.722 36.649 1.00 23.02 185 THR A O 1
ATOM 1382 N N . THR A 1 186 ? 9.310 44.836 37.367 1.00 22.58 186 THR A N 1
ATOM 1383 C CA . THR A 1 186 ? 8.412 45.457 36.404 1.00 22.26 186 THR A CA 1
ATOM 1384 C C . THR A 1 186 ? 8.988 46.529 35.471 1.00 22.78 186 THR A C 1
ATOM 1385 O O . THR A 1 186 ? 10.110 47.012 35.643 1.00 23.83 186 THR A O 1
ATOM 1389 N N . VAL A 1 187 ? 8.185 46.880 34.474 1.00 22.35 187 VAL A N 1
ATOM 1390 C CA . VAL A 1 187 ? 8.504 47.916 33.494 1.00 24.84 187 VAL A CA 1
ATOM 1391 C C . VAL A 1 187 ? 7.219 48.742 33.444 1.00 25.88 187 VAL A C 1
ATOM 1392 O O . VAL A 1 187 ? 6.208 48.298 32.892 1.00 27.04 187 VAL A O 1
ATOM 1396 N N . ALA A 1 188 ? 7.256 49.926 34.048 1.00 25.27 188 ALA A N 1
ATOM 1397 C CA . ALA A 1 188 ? 6.086 50.800 34.115 1.00 24.62 188 ALA A CA 1
ATOM 1398 C C . ALA A 1 188 ? 4.969 50.078 34.860 1.00 24.22 188 ALA A C 1
ATOM 1399 O O . ALA A 1 188 ? 3.799 50.199 34.512 1.00 24.05 188 ALA A O 1
ATOM 1401 N N . GLY A 1 189 ? 5.342 49.321 35.886 1.00 23.54 189 GLY A N 1
ATOM 1402 C CA . GLY A 1 189 ? 4.355 48.602 36.665 1.00 22.76 189 GLY A CA 1
ATOM 1403 C C . GLY A 1 189 ? 3.969 47.228 36.131 1.00 22.80 189 GLY A C 1
ATOM 1404 O O . GLY A 1 189 ? 3.332 46.460 36.843 1.00 21.08 189 GLY A O 1
ATOM 1405 N N . ILE A 1 190 ? 4.346 46.920 34.892 1.00 23.10 190 ILE A N 1
ATOM 1406 C CA . ILE A 1 190 ? 4.021 45.632 34.273 1.00 24.70 190 ILE A CA 1
ATOM 1407 C C . ILE A 1 190 ? 5.100 44.585 34.557 1.00 24.44 190 ILE A C 1
ATOM 1408 O O . ILE A 1 190 ? 6.275 44.820 34.292 1.00 22.35 190 ILE A O 1
ATOM 1413 N N . PRO A 1 191 ? 4.710 43.409 35.086 1.00 24.09 191 PRO A N 1
ATOM 1414 C CA . PRO A 1 191 ? 5.690 42.357 35.382 1.00 23.10 191 PRO A CA 1
ATOM 1415 C C . PRO A 1 191 ? 6.417 41.931 34.110 1.00 21.68 191 PRO A C 1
ATOM 1416 O O . PRO A 1 191 ? 5.796 41.798 33.056 1.00 21.63 191 PRO A O 1
ATOM 1420 N N . ILE A 1 192 ? 7.727 41.719 34.198 1.00 20.87 192 ILE A N 1
ATOM 1421 C CA . ILE A 1 192 ? 8.494 41.318 33.020 1.00 21.67 192 ILE A CA 1
ATOM 1422 C C . ILE A 1 192 ? 8.041 39.989 32.418 1.00 22.34 192 ILE A C 1
ATOM 1423 O O . ILE A 1 192 ? 8.285 39.732 31.236 1.00 21.06 192 ILE A O 1
ATOM 1428 N N . SER A 1 193 ? 7.392 39.141 33.212 1.00 23.22 193 SER A N 1
ATOM 1429 C CA . SER A 1 193 ? 6.932 37.863 32.674 1.00 27.00 193 SER A CA 1
ATOM 1430 C C . SER A 1 193 ? 5.727 38.082 31.749 1.00 28.65 193 SER A C 1
ATOM 1431 O O . SER A 1 193 ? 5.327 37.192 30.993 1.00 28.60 193 SER A O 1
ATOM 1434 N N . ASP A 1 194 ? 5.164 39.286 31.798 1.00 28.94 194 ASP A N 1
ATOM 1435 C CA . ASP A 1 194 ? 4.045 39.653 30.934 1.00 29.16 194 ASP A CA 1
ATOM 1436 C C . ASP A 1 194 ? 4.615 40.127 29.596 1.00 30.12 194 ASP A C 1
ATOM 1437 O O . ASP A 1 194 ? 3.927 40.124 28.576 1.00 30.97 194 ASP A O 1
ATOM 1442 N N . LEU A 1 195 ? 5.889 40.513 29.611 1.00 29.88 195 LEU A N 1
ATOM 1443 C CA . LEU A 1 195 ? 6.555 41.064 28.433 1.00 29.47 195 LEU A CA 1
ATOM 1444 C C . LEU A 1 195 ? 7.645 40.215 27.781 1.00 28.64 195 LEU A C 1
ATOM 1445 O O . LEU A 1 195 ? 7.824 40.267 26.568 1.00 29.31 195 LEU A O 1
ATOM 1450 N N . LEU A 1 196 ? 8.386 39.455 28.579 1.00 29.35 196 LEU A N 1
ATOM 1451 C CA . LEU A 1 196 ? 9.474 38.639 28.043 1.00 30.00 196 LEU A CA 1
ATOM 1452 C C . LEU A 1 196 ? 9.360 37.143 28.333 1.00 31.20 196 LEU A C 1
ATOM 1453 O O . LEU A 1 196 ? 8.843 36.738 29.374 1.00 31.35 196 LEU A O 1
ATOM 1458 N N . PRO A 1 197 ? 9.860 36.305 27.408 1.00 32.53 197 PRO A N 1
ATOM 1459 C CA . PRO A 1 197 ? 9.842 34.842 27.519 1.00 33.95 197 PRO A CA 1
ATOM 1460 C C . PRO A 1 197 ? 10.667 34.398 28.717 1.00 34.34 197 PRO A C 1
ATOM 1461 O O . PRO A 1 197 ? 11.677 35.022 29.052 1.00 34.21 197 PRO A O 1
ATOM 1465 N N . ALA A 1 198 ? 10.239 33.320 29.359 1.00 34.09 198 ALA A N 1
ATOM 1466 C CA . ALA A 1 198 ? 10.953 32.807 30.516 1.00 33.86 198 ALA A CA 1
ATOM 1467 C C . ALA A 1 198 ? 12.426 32.612 30.167 1.00 32.76 198 ALA A C 1
ATOM 1468 O O . ALA A 1 198 ? 13.306 32.935 30.962 1.00 32.96 198 ALA A O 1
ATOM 1470 N N . GLU A 1 199 ? 12.688 32.097 28.970 1.00 32.10 199 GLU A N 1
ATOM 1471 C CA . GLU A 1 199 ? 14.059 31.862 28.532 1.00 33.92 199 GLU A CA 1
ATOM 1472 C C . GLU A 1 199 ? 14.901 33.141 28.550 1.00 32.98 199 GLU A C 1
ATOM 1473 O O . GLU A 1 199 ? 16.047 33.133 29.004 1.00 31.47 199 GLU A O 1
ATOM 1479 N N . THR A 1 200 ? 14.340 34.237 28.047 1.00 31.42 200 THR A N 1
ATOM 1480 C CA . THR A 1 200 ? 15.078 35.495 28.023 1.00 30.40 200 THR A CA 1
ATOM 1481 C C . THR A 1 200 ? 15.328 35.965 29.452 1.00 27.27 200 THR A C 1
ATOM 1482 O O . THR A 1 200 ? 16.435 36.366 29.795 1.00 29.24 200 THR A O 1
ATOM 1486 N N . ILE A 1 201 ? 14.298 35.894 30.287 1.00 25.87 201 ILE A N 1
ATOM 1487 C CA . ILE A 1 201 ? 14.415 36.316 31.674 1.00 24.38 201 ILE A CA 1
ATOM 1488 C C . ILE A 1 201 ? 15.523 35.555 32.407 1.00 26.17 201 ILE A C 1
ATOM 1489 O O . ILE A 1 201 ? 16.300 36.148 33.153 1.00 26.17 201 ILE A O 1
ATOM 1494 N N . ASP A 1 202 ? 15.601 34.243 32.197 1.00 28.01 202 ASP A N 1
ATOM 1495 C CA . ASP A 1 202 ? 16.638 33.440 32.839 1.00 28.18 202 ASP A CA 1
ATOM 1496 C C . ASP A 1 202 ? 18.010 33.999 32.514 1.00 25.93 202 ASP A C 1
ATOM 1497 O O . ASP A 1 202 ? 18.870 34.090 33.387 1.00 23.65 202 ASP A O 1
ATOM 1502 N N . LYS A 1 203 ? 18.217 34.352 31.251 1.00 26.41 203 LYS A N 1
ATOM 1503 C CA . LYS A 1 203 ? 19.498 34.909 30.829 1.00 29.29 203 LYS A CA 1
ATOM 1504 C C . LYS A 1 203 ? 19.789 36.240 31.530 1.00 28.17 203 LYS A C 1
ATOM 1505 O O . LYS A 1 203 ? 20.922 36.506 31.932 1.00 26.74 203 LYS A O 1
ATOM 1511 N N . LEU A 1 204 ? 18.764 37.074 31.677 1.00 26.46 204 LEU A N 1
ATOM 1512 C CA . LEU A 1 204 ? 18.952 38.370 32.326 1.00 25.39 204 LEU A CA 1
ATOM 1513 C C . LEU A 1 204 ? 19.297 38.160 33.792 1.00 23.45 204 LEU A C 1
ATOM 1514 O O . LEU A 1 204 ? 20.134 38.869 34.351 1.00 22.24 204 LEU A O 1
ATOM 1519 N N . VAL A 1 205 ? 18.659 37.164 34.404 1.00 22.49 205 VAL A N 1
ATOM 1520 C CA . VAL A 1 205 ? 18.893 36.859 35.806 1.00 22.63 205 VAL A CA 1
ATOM 1521 C C . VAL A 1 205 ? 20.311 36.358 36.051 1.00 24.20 205 VAL A C 1
ATOM 1522 O O . VAL A 1 205 ? 20.950 36.729 37.041 1.00 23.68 205 VAL A O 1
ATOM 1526 N N . GLU A 1 206 ? 20.808 35.526 35.144 1.00 24.79 206 GLU A N 1
ATOM 1527 C CA . GLU A 1 206 ? 22.146 34.980 35.285 1.00 26.72 206 GLU A CA 1
ATOM 1528 C C . GLU A 1 206 ? 23.206 36.039 35.013 1.00 26.91 206 GLU A C 1
ATOM 1529 O O . GLU A 1 206 ? 24.264 36.041 35.645 1.00 25.80 206 GLU A O 1
ATOM 1535 N N . ARG A 1 207 ? 22.933 36.943 34.077 1.00 26.66 207 ARG A N 1
ATOM 1536 C CA . ARG A 1 207 ? 23.906 37.987 33.788 1.00 25.91 207 ARG A CA 1
ATOM 1537 C C . ARG A 1 207 ? 23.998 38.867 35.032 1.00 24.34 207 ARG A C 1
ATOM 1538 O O . ARG A 1 207 ? 25.071 39.353 35.381 1.00 26.90 207 ARG A O 1
ATOM 1546 N N . THR A 1 208 ? 22.870 39.048 35.711 1.00 23.05 208 THR A N 1
ATOM 1547 C CA . THR A 1 208 ? 22.831 39.851 36.935 1.00 20.90 208 THR A CA 1
ATOM 1548 C C . THR A 1 208 ? 23.613 39.147 38.034 1.00 21.96 208 THR A C 1
ATOM 1549 O O . THR A 1 208 ? 24.331 39.774 38.815 1.00 19.37 208 THR A O 1
ATOM 1553 N N . ARG A 1 209 ? 23.471 37.828 38.089 1.00 20.86 209 ARG A N 1
ATOM 1554 C CA . ARG A 1 209 ? 24.153 37.025 39.097 1.00 19.58 209 ARG A CA 1
ATOM 1555 C C . ARG A 1 209 ? 25.667 37.193 38.988 1.00 15.99 209 ARG A C 1
ATOM 1556 O O . ARG A 1 209 ? 26.352 37.365 39.991 1.00 17.12 209 ARG A O 1
ATOM 1564 N N . ASN A 1 210 ? 26.194 37.135 37.773 1.00 15.70 210 ASN A N 1
ATOM 1565 C CA . ASN A 1 210 ? 27.633 37.291 37.576 1.00 18.02 210 ASN A CA 1
ATOM 1566 C C . ASN A 1 210 ? 27.984 38.652 36.938 1.00 17.73 210 ASN A C 1
ATOM 1567 O O . ASN A 1 210 ? 28.946 38.754 36.166 1.00 14.67 210 ASN A O 1
ATOM 1572 N N . GLY A 1 211 ? 27.203 39.683 37.269 1.00 18.10 211 GLY A N 1
ATOM 1573 C CA . GLY A 1 211 ? 27.435 41.015 36.722 1.00 18.98 211 GLY A CA 1
ATOM 1574 C C . GLY A 1 211 ? 28.796 41.596 37.063 1.00 18.94 211 GLY A C 1
ATOM 1575 O O . GLY A 1 211 ? 29.425 42.259 36.232 1.00 18.48 211 GLY A O 1
ATOM 1576 N N . GLY A 1 212 ? 29.245 41.356 38.289 1.00 19.20 212 GLY A N 1
ATOM 1577 C CA . GLY A 1 212 ? 30.550 41.840 38.704 1.00 21.44 212 GLY A CA 1
ATOM 1578 C C . GLY A 1 212 ? 31.657 41.160 37.913 1.00 21.98 212 GLY A C 1
ATOM 1579 O O . GLY A 1 212 ? 32.588 41.814 37.428 1.00 21.67 212 GLY A O 1
ATOM 1580 N N . ALA A 1 213 ? 31.551 39.840 37.775 1.00 18.39 213 ALA A N 1
ATOM 1581 C CA . ALA A 1 213 ? 32.543 39.062 37.042 1.00 18.24 213 ALA A CA 1
ATOM 1582 C C . ALA A 1 213 ? 32.649 39.534 35.602 1.00 16.36 213 ALA A C 1
ATOM 1583 O O . ALA A 1 213 ? 33.707 39.428 34.992 1.00 15.96 213 ALA A O 1
ATOM 1585 N N . GLU A 1 214 ? 31.551 40.049 35.057 1.00 17.95 214 GLU A N 1
ATOM 1586 C CA . GLU A 1 214 ? 31.555 40.541 33.681 1.00 18.37 214 GLU A CA 1
ATOM 1587 C C . GLU A 1 214 ? 32.444 41.785 33.583 1.00 18.47 214 GLU A C 1
ATOM 1588 O O . GLU A 1 214 ? 33.203 41.940 32.631 1.00 17.55 214 GLU A O 1
ATOM 1594 N N . ILE A 1 215 ? 32.350 42.669 34.570 1.00 21.55 215 ILE A N 1
ATOM 1595 C CA . ILE A 1 215 ? 33.172 43.875 34.561 1.00 21.90 215 ILE A CA 1
ATOM 1596 C C . ILE A 1 215 ? 34.630 43.428 34.697 1.00 23.19 215 ILE A C 1
ATOM 1597 O O . ILE A 1 215 ? 35.484 43.792 33.882 1.00 23.22 215 ILE A O 1
ATOM 1602 N N . VAL A 1 216 ? 34.894 42.613 35.720 1.00 23.73 216 VAL A N 1
ATOM 1603 C CA . VAL A 1 216 ? 36.236 42.085 35.989 1.00 24.86 216 VAL A CA 1
ATOM 1604 C C . VAL A 1 216 ? 36.884 41.477 34.752 1.00 24.57 216 VAL A C 1
ATOM 1605 O O . VAL A 1 216 ? 38.060 41.698 34.476 1.00 26.51 216 VAL A O 1
ATOM 1609 N N . GLU A 1 217 ? 36.106 40.705 34.009 1.00 25.42 217 GLU A N 1
ATOM 1610 C CA . GLU A 1 217 ? 36.607 40.053 32.813 1.00 27.22 217 GLU A CA 1
ATOM 1611 C C . GLU A 1 217 ? 37.071 41.069 31.769 1.00 27.34 217 GLU A C 1
ATOM 1612 O O . GLU A 1 217 ? 37.919 40.771 30.928 1.00 26.08 217 GLU A O 1
ATOM 1618 N N . HIS A 1 218 ? 36.517 42.275 31.823 1.00 27.06 218 HIS A N 1
ATOM 1619 C CA . HIS A 1 218 ? 36.903 43.311 30.868 1.00 25.20 218 HIS A CA 1
ATOM 1620 C C . HIS A 1 218 ? 38.085 44.134 31.371 1.00 24.37 218 HIS A C 1
ATOM 1621 O O . HIS A 1 218 ? 39.040 44.359 30.635 1.00 25.08 218 HIS A O 1
ATOM 1628 N N . LEU A 1 219 ? 38.016 44.569 32.627 1.00 25.94 219 LEU A N 1
ATOM 1629 C CA . LEU A 1 219 ? 39.062 45.392 33.231 1.00 28.35 219 LEU A CA 1
ATOM 1630 C C . LEU A 1 219 ? 40.381 44.651 33.438 1.00 31.98 219 LEU A C 1
ATOM 1631 O O . LEU A 1 219 ? 41.436 45.275 33.568 1.00 32.87 219 LEU A O 1
ATOM 1636 N N . LYS A 1 220 ? 40.316 43.323 33.475 1.00 33.41 220 LYS A N 1
ATOM 1637 C CA . LYS A 1 220 ? 41.496 42.485 33.667 1.00 36.55 220 LYS A CA 1
ATOM 1638 C C . LYS A 1 220 ? 42.038 42.558 35.092 1.00 39.15 220 LYS A C 1
ATOM 1639 O O . LYS A 1 220 ? 42.575 41.580 35.609 1.00 40.75 220 LYS A O 1
ATOM 1645 N N . GLN A 1 221 ? 41.896 43.715 35.729 1.00 41.54 221 GLN A N 1
ATOM 1646 C CA . GLN A 1 221 ? 42.377 43.884 37.093 1.00 42.30 221 GLN A CA 1
ATOM 1647 C C . GLN A 1 221 ? 41.469 44.811 37.891 1.00 41.29 221 GLN A C 1
ATOM 1648 O O . GLN A 1 221 ? 41.021 45.839 37.386 1.00 40.82 221 GLN A O 1
ATOM 1654 N N . GLY A 1 222 ? 41.199 44.436 39.138 1.00 40.07 222 GLY A N 1
ATOM 1655 C CA . GLY A 1 222 ? 40.342 45.242 39.991 1.00 38.61 222 GLY A CA 1
ATOM 1656 C C . GLY A 1 222 ? 38.893 44.807 39.886 1.00 38.63 222 GLY A C 1
ATOM 1657 O O . GLY A 1 222 ? 38.602 43.609 39.911 1.00 39.54 222 GLY A O 1
ATOM 1658 N N . SER A 1 223 ? 37.982 45.770 39.782 1.00 35.21 223 SER A N 1
ATOM 1659 C CA . SER A 1 223 ? 36.562 45.465 39.649 1.00 33.98 223 SER A CA 1
ATOM 1660 C C . SER A 1 223 ? 35.681 46.709 39.570 1.00 31.36 223 SER A C 1
ATOM 1661 O O . SER A 1 223 ? 36.152 47.831 39.750 1.00 32.39 223 SER A O 1
ATOM 1664 N N . ALA A 1 224 ? 34.399 46.494 39.295 1.00 27.92 224 ALA A N 1
ATOM 1665 C CA . ALA A 1 224 ? 33.430 47.578 39.152 1.00 24.77 224 ALA A CA 1
ATOM 1666 C C . ALA A 1 224 ? 33.433 48.599 40.284 1.00 22.27 224 ALA A C 1
ATOM 1667 O O . ALA A 1 224 ? 33.691 48.258 41.438 1.00 21.28 224 ALA A O 1
ATOM 1669 N N . PHE A 1 225 ? 33.152 49.859 39.960 1.00 19.56 225 PHE A N 1
ATOM 1670 C CA . PHE A 1 225 ? 33.096 50.871 41.009 1.00 18.52 225 PHE A CA 1
ATOM 1671 C C . PHE A 1 225 ? 32.148 52.045 40.759 1.00 16.24 225 PHE A C 1
ATOM 1672 O O . PHE A 1 225 ? 31.746 52.721 41.698 1.00 17.34 225 PHE A O 1
ATOM 1680 N N . TYR A 1 226 ? 31.767 52.287 39.512 1.00 16.72 226 TYR A N 1
ATOM 1681 C CA . TYR A 1 226 ? 30.835 53.384 39.250 1.00 16.88 226 TYR A CA 1
ATOM 1682 C C . TYR A 1 226 ? 29.430 53.009 39.723 1.00 16.31 226 TYR A C 1
ATOM 1683 O O . TYR A 1 226 ? 28.799 53.756 40.480 1.00 16.71 226 TYR A O 1
ATOM 1692 N N . ALA A 1 227 ? 28.940 51.849 39.292 1.00 14.05 227 ALA A N 1
ATOM 1693 C CA . ALA A 1 227 ? 27.621 51.402 39.717 1.00 13.73 227 ALA A CA 1
ATOM 1694 C C . ALA A 1 227 ? 27.621 51.157 41.234 1.00 14.78 227 ALA A C 1
ATOM 1695 O O . ALA A 1 227 ? 26.689 51.550 41.934 1.00 15.47 227 ALA A O 1
ATOM 1697 N N . PRO A 1 228 ? 28.670 50.506 41.766 1.00 16.90 228 PRO A N 1
ATOM 1698 C CA . PRO A 1 228 ? 28.662 50.288 43.218 1.00 16.92 228 PRO A CA 1
ATOM 1699 C C . PRO A 1 228 ? 28.613 51.612 43.992 1.00 16.77 228 PRO A C 1
ATOM 1700 O O . PRO A 1 228 ? 27.866 51.752 44.963 1.00 15.44 228 PRO A O 1
ATOM 1704 N N . ALA A 1 229 ? 29.421 52.579 43.570 1.00 19.04 229 ALA A N 1
ATOM 1705 C CA . ALA A 1 229 ? 29.439 53.871 44.251 1.00 19.86 229 ALA A CA 1
ATOM 1706 C C . ALA A 1 229 ? 28.080 54.559 44.134 1.00 17.40 229 ALA A C 1
ATOM 1707 O O . ALA A 1 229 ? 27.526 55.019 45.129 1.00 18.14 229 ALA A O 1
ATOM 1709 N N . SER A 1 230 ? 27.535 54.611 42.924 1.00 18.05 230 SER A N 1
ATOM 1710 C CA . SER A 1 230 ? 26.236 55.239 42.721 1.00 18.85 230 SER A CA 1
ATOM 1711 C C . SER A 1 230 ? 25.201 54.595 43.624 1.00 20.35 230 SER A C 1
ATOM 1712 O O . SER A 1 230 ? 24.359 55.277 44.205 1.00 20.62 230 SER A O 1
ATOM 1715 N N . SER A 1 231 ? 25.268 53.270 43.743 1.00 20.49 231 SER A N 1
ATOM 1716 C CA . SER A 1 231 ? 24.324 52.530 44.576 1.00 18.79 231 SER A CA 1
ATOM 1717 C C . SER A 1 231 ? 24.477 52.920 46.036 1.00 18.54 231 SER A C 1
ATOM 1718 O O . SER A 1 231 ? 23.491 53.114 46.744 1.00 19.21 231 SER A O 1
ATOM 1721 N N . VAL A 1 232 ? 25.719 53.022 46.493 1.00 18.86 232 VAL A N 1
ATOM 1722 C CA . VAL A 1 232 ? 25.963 53.398 47.877 1.00 21.98 232 VAL A CA 1
ATOM 1723 C C . VAL A 1 232 ? 25.367 54.773 48.161 1.00 21.85 232 VAL A C 1
ATOM 1724 O O . VAL A 1 232 ? 24.753 54.980 49.203 1.00 23.13 232 VAL A O 1
ATOM 1728 N N . VAL A 1 233 ? 25.540 55.699 47.221 1.00 21.57 233 VAL A N 1
ATOM 1729 C CA . VAL A 1 233 ? 25.048 57.069 47.385 1.00 20.54 233 VAL A CA 1
ATOM 1730 C C . VAL A 1 233 ? 23.528 57.190 47.459 1.00 20.78 233 VAL A C 1
ATOM 1731 O O . VAL A 1 233 ? 23.003 58.036 48.182 1.00 22.21 233 VAL A O 1
ATOM 1735 N N . GLU A 1 234 ? 22.821 56.342 46.720 1.00 19.86 234 GLU A N 1
ATOM 1736 C CA . GLU A 1 234 ? 21.366 56.371 46.733 1.00 18.92 234 GLU A CA 1
ATOM 1737 C C . GLU A 1 234 ? 20.861 56.078 48.144 1.00 20.10 234 GLU A C 1
ATOM 1738 O O . GLU A 1 234 ? 19.906 56.695 48.618 1.00 19.19 234 GLU A O 1
ATOM 1744 N N . MET A 1 235 ? 21.514 55.130 48.813 1.00 20.05 235 MET A N 1
ATOM 1745 C CA . MET A 1 235 ? 21.156 54.756 50.181 1.00 20.25 235 MET A CA 1
ATOM 1746 C C . MET A 1 235 ? 21.526 55.901 51.124 1.00 20.23 235 MET A C 1
ATOM 1747 O O . MET A 1 235 ? 20.740 56.297 51.980 1.00 19.25 235 MET A O 1
ATOM 1752 N N . VAL A 1 236 ? 22.743 56.413 50.972 1.00 21.45 236 VAL A N 1
ATOM 1753 C CA . VAL A 1 236 ? 23.208 57.514 51.803 1.00 22.83 236 VAL A CA 1
ATOM 1754 C C . VAL A 1 236 ? 22.259 58.697 51.659 1.00 22.81 236 VAL A C 1
ATOM 1755 O O . VAL A 1 236 ? 21.927 59.353 52.641 1.00 23.32 236 VAL A O 1
ATOM 1759 N N . GLU A 1 237 ? 21.811 58.950 50.434 1.00 24.20 237 GLU A N 1
ATOM 1760 C CA . GLU A 1 237 ? 20.902 60.058 50.167 1.00 25.82 237 GLU A CA 1
ATOM 1761 C C . GLU A 1 237 ? 19.562 59.938 50.882 1.00 26.45 237 GLU A C 1
ATOM 1762 O O . GLU A 1 237 ? 19.026 60.930 51.380 1.00 25.38 237 GLU A O 1
ATOM 1768 N N . SER A 1 238 ? 19.013 58.728 50.928 1.00 24.54 238 SER A N 1
ATOM 1769 C CA . SER A 1 238 ? 17.732 58.526 51.585 1.00 24.59 238 SER A CA 1
ATOM 1770 C C . SER A 1 238 ? 17.854 58.797 53.073 1.00 24.00 238 SER A C 1
ATOM 1771 O O . SER A 1 238 ? 16.913 59.270 53.708 1.00 25.39 238 SER A O 1
ATOM 1774 N N . ILE A 1 239 ? 19.021 58.489 53.626 1.00 23.29 239 ILE A N 1
ATOM 1775 C CA . ILE A 1 239 ? 19.273 58.698 55.047 1.00 24.04 239 ILE A CA 1
ATOM 1776 C C . ILE A 1 239 ? 19.514 60.181 55.356 1.00 24.03 239 ILE A C 1
ATOM 1777 O O . ILE A 1 239 ? 18.936 60.727 56.289 1.00 25.25 239 ILE A O 1
ATOM 1782 N N . VAL A 1 240 ? 20.353 60.835 54.562 1.00 24.65 240 VAL A N 1
ATOM 1783 C CA . VAL A 1 240 ? 20.643 62.248 54.778 1.00 22.77 240 VAL A CA 1
ATOM 1784 C C . VAL A 1 240 ? 19.392 63.112 54.602 1.00 22.85 240 VAL A C 1
ATOM 1785 O O . VAL A 1 240 ? 19.063 63.921 55.471 1.00 23.35 240 VAL A O 1
ATOM 1789 N N . LEU A 1 241 ? 18.685 62.925 53.492 1.00 20.90 241 LEU A N 1
ATOM 1790 C CA . LEU A 1 241 ? 17.480 63.704 53.211 1.00 21.81 241 LEU A CA 1
ATOM 1791 C C . LEU A 1 241 ? 16.195 63.078 53.763 1.00 22.25 241 LEU A C 1
ATOM 1792 O O . LEU A 1 241 ? 15.092 63.543 53.469 1.00 22.02 241 LEU A O 1
ATOM 1797 N N . ASP A 1 242 ? 16.346 62.024 54.560 1.00 23.13 242 ASP A N 1
ATOM 1798 C CA . ASP A 1 242 ? 15.217 61.334 55.179 1.00 23.19 242 ASP A CA 1
ATOM 1799 C C . ASP A 1 242 ? 14.085 61.069 54.185 1.00 23.30 242 ASP A C 1
ATOM 1800 O O . ASP A 1 242 ? 12.913 61.287 54.494 1.00 23.70 242 ASP A O 1
ATOM 1805 N N . ARG A 1 243 ? 14.440 60.582 52.999 1.00 22.37 243 ARG A N 1
ATOM 1806 C CA . ARG A 1 243 ? 13.464 60.325 51.947 1.00 21.64 243 ARG A CA 1
ATOM 1807 C C . ARG A 1 243 ? 12.558 59.125 52.142 1.00 22.79 243 ARG A C 1
ATOM 1808 O O . ARG A 1 243 ? 11.490 59.063 51.544 1.00 23.18 243 ARG A O 1
ATOM 1816 N N . LYS A 1 244 ? 12.980 58.176 52.971 1.00 22.78 244 LYS A N 1
ATOM 1817 C CA . LYS A 1 244 ? 12.207 56.957 53.193 1.00 22.01 244 LYS A CA 1
ATOM 1818 C C . LYS A 1 244 ? 12.189 56.138 51.904 1.00 21.95 244 LYS A C 1
ATOM 1819 O O . LYS A 1 244 ? 11.138 55.636 51.491 1.00 24.84 244 LYS A O 1
ATOM 1825 N N . ARG A 1 245 ? 13.337 56.016 51.246 1.00 21.17 245 ARG A N 1
ATOM 1826 C CA . ARG A 1 245 ? 13.395 55.214 50.026 1.00 21.71 245 ARG A CA 1
ATOM 1827 C C . ARG A 1 245 ? 13.201 53.759 50.460 1.00 22.07 245 ARG A C 1
ATOM 1828 O O . ARG A 1 245 ? 13.497 53.408 51.607 1.00 21.83 245 ARG A O 1
ATOM 1836 N N . VAL A 1 246 ? 12.689 52.928 49.558 1.00 21.94 246 VAL A N 1
ATOM 1837 C CA . VAL A 1 246 ? 12.525 51.501 49.840 1.00 21.17 246 VAL A CA 1
ATOM 1838 C C . VAL A 1 246 ? 13.542 50.801 48.950 1.00 20.29 246 VAL A C 1
ATOM 1839 O O . VAL A 1 246 ? 13.311 50.608 47.759 1.00 20.96 246 VAL A O 1
ATOM 1843 N N . LEU A 1 247 ? 14.672 50.437 49.542 1.00 19.99 247 LEU A N 1
ATOM 1844 C CA . LEU A 1 247 ? 15.758 49.795 48.817 1.00 20.37 247 LEU A CA 1
ATOM 1845 C C . LEU A 1 247 ? 16.184 48.467 49.430 1.00 19.64 247 LEU A C 1
ATOM 1846 O O . LEU A 1 247 ? 16.125 48.289 50.645 1.00 20.84 247 LEU A O 1
ATOM 1851 N N . PRO A 1 248 ? 16.621 47.518 48.587 1.00 20.68 248 PRO A N 1
ATOM 1852 C CA . PRO A 1 248 ? 17.073 46.204 49.058 1.00 22.48 248 PRO A CA 1
ATOM 1853 C C . PRO A 1 248 ? 18.481 46.348 49.624 1.00 23.57 248 PRO A C 1
ATOM 1854 O O . PRO A 1 248 ? 19.430 46.613 48.886 1.00 26.51 248 PRO A O 1
ATOM 1858 N N . CYS A 1 249 ? 18.616 46.190 50.932 1.00 23.82 249 CYS A N 1
ATOM 1859 C CA . CYS A 1 249 ? 19.914 46.314 51.578 1.00 25.07 249 CYS A CA 1
ATOM 1860 C C . CYS A 1 249 ? 20.136 45.144 52.529 1.00 27.14 249 CYS A C 1
ATOM 1861 O O . CYS A 1 249 ? 19.194 44.430 52.880 1.00 25.77 249 CYS A O 1
ATOM 1864 N N . ALA A 1 250 ? 21.386 44.960 52.942 1.00 27.14 250 ALA A N 1
ATOM 1865 C CA . ALA A 1 250 ? 21.736 43.891 53.868 1.00 27.75 250 ALA A CA 1
ATOM 1866 C C . ALA A 1 250 ? 21.456 44.365 55.292 1.00 28.26 250 ALA A C 1
ATOM 1867 O O . ALA A 1 250 ? 22.199 45.176 55.837 1.00 29.13 250 ALA A O 1
ATOM 1869 N N . VAL A 1 251 ? 20.377 43.859 55.883 1.00 29.83 251 VAL A N 1
ATOM 1870 C CA . VAL A 1 251 ? 19.986 44.231 57.241 1.00 31.28 251 VAL A CA 1
ATOM 1871 C C . VAL A 1 251 ? 19.721 43.010 58.136 1.00 32.44 251 VAL A C 1
ATOM 1872 O O . VAL A 1 251 ? 19.297 41.959 57.660 1.00 32.10 251 VAL A O 1
ATOM 1876 N N . GLY A 1 252 ? 19.965 43.160 59.435 1.00 33.49 252 GLY A N 1
ATOM 1877 C CA . GLY A 1 252 ? 19.735 42.062 60.358 1.00 35.01 252 GLY A CA 1
ATOM 1878 C C . GLY A 1 252 ? 18.254 41.818 60.564 1.00 35.52 252 GLY A C 1
ATOM 1879 O O . GLY A 1 252 ? 17.542 42.695 61.044 1.00 36.96 252 GLY A O 1
ATOM 1880 N N . LEU A 1 253 ? 17.782 40.631 60.198 1.00 37.38 253 LEU A N 1
ATOM 1881 C CA . LEU A 1 253 ? 16.369 40.294 60.355 1.00 38.54 253 LEU A CA 1
ATOM 1882 C C . LEU A 1 253 ? 16.065 39.827 61.774 1.00 40.55 253 LEU A C 1
ATOM 1883 O O . LEU A 1 253 ? 16.972 39.543 62.558 1.00 41.65 253 LEU A O 1
ATOM 1888 N N . GLU A 1 254 ? 14.780 39.750 62.097 1.00 41.50 254 GLU A N 1
ATOM 1889 C CA . GLU A 1 254 ? 14.347 39.304 63.411 1.00 43.39 254 GLU A CA 1
ATOM 1890 C C . GLU A 1 254 ? 13.028 38.551 63.296 1.00 43.01 254 GLU A C 1
ATOM 1891 O O . GLU A 1 254 ? 12.075 38.833 64.025 1.00 43.71 254 GLU A O 1
ATOM 1897 N N . GLY A 1 255 ? 12.972 37.598 62.371 1.00 41.83 255 GLY A N 1
ATOM 1898 C CA . GLY A 1 255 ? 11.755 36.827 62.200 1.00 41.01 255 GLY A CA 1
ATOM 1899 C C . GLY A 1 255 ? 11.209 36.789 60.787 1.00 39.96 255 GLY A C 1
ATOM 1900 O O . GLY A 1 255 ? 10.743 35.744 60.340 1.00 39.65 255 GLY A O 1
ATOM 1901 N N . GLN A 1 256 ? 11.253 37.916 60.078 1.00 39.17 256 GLN A N 1
ATOM 1902 C CA . GLN A 1 256 ? 10.744 37.955 58.706 1.00 37.83 256 GLN A CA 1
ATOM 1903 C C . GLN A 1 256 ? 11.399 36.914 57.806 1.00 36.72 256 GLN A C 1
ATOM 1904 O O . GLN A 1 256 ? 12.599 36.645 57.905 1.00 35.47 256 GLN A O 1
ATOM 1910 N N . TYR A 1 257 ? 10.588 36.342 56.923 1.00 36.14 257 TYR A N 1
ATOM 1911 C CA . TYR A 1 257 ? 11.025 35.315 55.985 1.00 36.13 257 TYR A CA 1
ATOM 1912 C C . TYR A 1 257 ? 11.482 34.059 56.722 1.00 36.90 257 TYR A C 1
ATOM 1913 O O . TYR A 1 257 ? 12.283 33.278 56.208 1.00 36.38 257 TYR A O 1
ATOM 1922 N N . GLY A 1 258 ? 10.959 33.864 57.927 1.00 37.28 258 GLY A N 1
ATOM 1923 C CA . GLY A 1 258 ? 11.334 32.697 58.701 1.00 38.59 258 GLY A CA 1
ATOM 1924 C C . GLY A 1 258 ? 12.827 32.683 58.945 1.00 39.43 258 GLY A C 1
ATOM 1925 O O . GLY A 1 258 ? 13.454 31.624 59.021 1.00 39.41 258 GLY A O 1
ATOM 1926 N N . ILE A 1 259 ? 13.405 33.875 59.051 1.00 39.98 259 ILE A N 1
ATOM 1927 C CA . ILE A 1 259 ? 14.832 34.006 59.297 1.00 39.68 259 ILE A CA 1
ATOM 1928 C C . ILE A 1 259 ? 15.042 34.916 60.497 1.00 40.77 259 ILE A C 1
ATOM 1929 O O . ILE A 1 259 ? 14.339 35.917 60.659 1.00 40.54 259 ILE A O 1
ATOM 1934 N N . ASP A 1 260 ? 16.011 34.576 61.337 1.00 41.31 260 ASP A N 1
ATOM 1935 C CA . ASP A 1 260 ? 16.260 35.375 62.523 1.00 42.14 260 ASP A CA 1
ATOM 1936 C C . ASP A 1 260 ? 17.718 35.741 62.770 1.00 41.58 260 ASP A C 1
ATOM 1937 O O . ASP A 1 260 ? 18.615 34.900 62.664 1.00 40.03 260 ASP A O 1
ATOM 1942 N N . LYS A 1 261 ? 17.929 37.015 63.095 1.00 41.47 261 LYS A N 1
ATOM 1943 C CA . LYS A 1 261 ? 19.242 37.576 63.401 1.00 40.58 261 LYS A CA 1
ATOM 1944 C C . LYS A 1 261 ? 20.208 37.781 62.239 1.00 39.59 261 LYS A C 1
ATOM 1945 O O . LYS A 1 261 ? 20.876 38.814 62.164 1.00 40.65 261 LYS A O 1
ATOM 1951 N N . THR A 1 262 ? 20.292 36.807 61.340 1.00 36.67 262 THR A N 1
ATOM 1952 C CA . THR A 1 262 ? 21.221 36.896 60.222 1.00 36.34 262 THR A CA 1
ATOM 1953 C C . THR A 1 262 ? 20.963 38.055 59.260 1.00 35.25 262 THR A C 1
ATOM 1954 O O . THR A 1 262 ? 19.817 38.435 59.012 1.00 34.94 262 THR A O 1
ATOM 1958 N N . PHE A 1 263 ? 22.051 38.611 58.733 1.00 33.17 263 PHE A N 1
ATOM 1959 C CA . PHE A 1 263 ? 21.984 39.717 57.791 1.00 31.63 263 PHE A CA 1
ATOM 1960 C C . PHE A 1 263 ? 21.657 39.219 56.389 1.00 29.46 263 PHE A C 1
ATOM 1961 O O . PHE A 1 263 ? 22.443 38.510 55.761 1.00 28.99 263 PHE A O 1
ATOM 1969 N N . VAL A 1 264 ? 20.483 39.609 55.909 1.00 27.66 264 VAL A N 1
ATOM 1970 C CA . VAL A 1 264 ? 20.014 39.203 54.595 1.00 27.54 264 VAL A CA 1
ATOM 1971 C C . VAL A 1 264 ? 19.545 40.399 53.766 1.00 27.24 264 VAL A C 1
ATOM 1972 O O . VAL A 1 264 ? 19.024 41.371 54.305 1.00 27.06 264 VAL A O 1
ATOM 1976 N N . GLY A 1 265 ? 19.715 40.317 52.453 1.00 26.46 265 GLY A N 1
ATOM 1977 C CA . GLY A 1 265 ? 19.273 41.402 51.601 1.00 28.59 265 GLY A CA 1
ATOM 1978 C C . GLY A 1 265 ? 17.761 41.391 51.462 1.00 29.12 265 GLY A C 1
ATOM 1979 O O . GLY A 1 265 ? 17.188 40.429 50.941 1.00 29.31 265 GLY A O 1
ATOM 1980 N N . VAL A 1 266 ? 17.111 42.448 51.942 1.00 28.65 266 VAL A N 1
ATOM 1981 C CA . VAL A 1 266 ? 15.658 42.568 51.853 1.00 28.19 266 VAL A CA 1
ATOM 1982 C C . VAL A 1 266 ? 15.237 44.029 51.683 1.00 29.16 266 VAL A C 1
ATOM 1983 O O . VAL A 1 266 ? 15.964 44.945 52.070 1.00 27.71 266 VAL A O 1
ATOM 1987 N N . PRO A 1 267 ? 14.053 44.260 51.094 1.00 29.69 267 PRO A N 1
ATOM 1988 C CA . PRO A 1 267 ? 13.544 45.619 50.882 1.00 30.00 267 PRO A CA 1
ATOM 1989 C C . PRO A 1 267 ? 13.324 46.286 52.227 1.00 30.14 267 PRO A C 1
ATOM 1990 O O . PRO A 1 267 ? 12.658 45.726 53.098 1.00 31.23 267 PRO A O 1
ATOM 1994 N N . VAL A 1 268 ? 13.889 47.474 52.408 1.00 30.14 268 VAL A N 1
ATOM 1995 C CA . VAL A 1 268 ? 13.724 48.190 53.666 1.00 29.15 268 VAL A CA 1
ATOM 1996 C C . VAL A 1 268 ? 13.547 49.689 53.444 1.00 28.80 268 VAL A C 1
ATOM 1997 O O . VAL A 1 268 ? 14.064 50.245 52.480 1.00 28.15 268 VAL A O 1
ATOM 2001 N N . LYS A 1 269 ? 12.804 50.334 54.335 1.00 28.19 269 LYS A N 1
ATOM 2002 C CA . LYS A 1 269 ? 12.596 51.771 54.253 1.00 27.45 269 LYS A CA 1
ATOM 2003 C C . LYS A 1 269 ? 13.750 52.453 54.991 1.00 27.72 269 LYS A C 1
ATOM 2004 O O . LYS A 1 269 ? 13.932 52.263 56.194 1.00 28.14 269 LYS A O 1
ATOM 2010 N N . LEU A 1 270 ? 14.533 53.232 54.252 1.00 27.27 270 LEU A N 1
ATOM 2011 C CA . LEU A 1 270 ? 15.678 53.937 54.809 1.00 28.48 270 LEU A CA 1
ATOM 2012 C C . LEU A 1 270 ? 15.357 55.402 55.114 1.00 29.01 270 LEU A C 1
ATOM 2013 O O . LEU A 1 270 ? 14.859 56.129 54.256 1.00 30.15 270 LEU A O 1
ATOM 2018 N N . GLY A 1 271 ? 15.646 55.821 56.343 1.00 30.71 271 GLY A N 1
ATOM 2019 C CA . GLY A 1 271 ? 15.403 57.195 56.763 1.00 30.93 271 GLY A CA 1
ATOM 2020 C C . GLY A 1 271 ? 16.559 57.732 57.594 1.00 32.53 271 GLY A C 1
ATOM 2021 O O . GLY A 1 271 ? 17.634 57.129 57.630 1.00 30.92 271 GLY A O 1
ATOM 2022 N N . ARG A 1 272 ? 16.352 58.855 58.276 1.00 34.73 272 ARG A N 1
ATOM 2023 C CA . ARG A 1 272 ? 17.421 59.441 59.080 1.00 37.59 272 ARG A CA 1
ATOM 2024 C C . ARG A 1 272 ? 17.853 58.547 60.234 1.00 38.07 272 ARG A C 1
ATOM 2025 O O . ARG A 1 272 ? 18.925 58.743 60.803 1.00 37.92 272 ARG A O 1
ATOM 2033 N N . ASN A 1 273 ? 17.028 57.557 60.565 1.00 38.54 273 ASN A N 1
ATOM 2034 C CA . ASN A 1 273 ? 17.344 56.638 61.658 1.00 38.20 273 ASN A CA 1
ATOM 2035 C C . ASN A 1 273 ? 17.801 55.263 61.164 1.00 37.65 273 ASN A C 1
ATOM 2036 O O . ASN A 1 273 ? 17.781 54.289 61.918 1.00 38.44 273 ASN A O 1
ATOM 2041 N N . GLY A 1 274 ? 18.213 55.185 59.903 1.00 36.91 274 GLY A N 1
ATOM 2042 C CA . GLY A 1 274 ? 18.659 53.918 59.346 1.00 35.15 274 GLY A CA 1
ATOM 2043 C C . GLY A 1 274 ? 17.503 53.065 58.858 1.00 35.04 274 GLY A C 1
ATOM 2044 O O . GLY A 1 274 ? 16.608 53.555 58.167 1.00 35.93 274 GLY A O 1
ATOM 2045 N N . VAL A 1 275 ? 17.518 51.783 59.206 1.00 34.38 275 VAL A N 1
ATOM 2046 C CA . VAL A 1 275 ? 16.446 50.881 58.799 1.00 33.28 275 VAL A CA 1
ATOM 2047 C C . VAL A 1 275 ? 15.192 51.223 59.592 1.00 33.67 275 VAL A C 1
ATOM 2048 O O . VAL A 1 275 ? 15.062 50.836 60.753 1.00 33.80 275 VAL A O 1
ATOM 2052 N N . GLU A 1 276 ? 14.264 51.940 58.969 1.00 33.09 276 GLU A N 1
ATOM 2053 C CA . GLU A 1 276 ? 13.045 52.325 59.664 1.00 33.51 276 GLU A CA 1
ATOM 2054 C C . GLU A 1 276 ? 11.903 51.332 59.466 1.00 34.06 276 GLU A C 1
ATOM 2055 O O . GLU A 1 276 ? 10.870 51.435 60.120 1.00 34.26 276 GLU A O 1
ATOM 2061 N N . GLN A 1 277 ? 12.091 50.373 58.568 1.00 34.95 277 GLN A N 1
ATOM 2062 C CA . GLN A 1 277 ? 11.063 49.369 58.327 1.00 36.67 277 GLN A CA 1
ATOM 2063 C C . GLN A 1 277 ? 11.545 48.280 57.381 1.00 36.48 277 GLN A C 1
ATOM 2064 O O . GLN A 1 277 ? 12.131 48.566 56.337 1.00 36.59 277 GLN A O 1
ATOM 2070 N N . ILE A 1 278 ? 11.298 47.029 57.754 1.00 36.50 278 ILE A N 1
ATOM 2071 C CA . ILE A 1 278 ? 11.693 45.900 56.921 1.00 36.00 278 ILE A CA 1
ATOM 2072 C C . ILE A 1 278 ? 10.452 45.299 56.284 1.00 36.11 278 ILE A C 1
ATOM 2073 O O . ILE A 1 278 ? 9.492 44.949 56.971 1.00 37.19 278 ILE A O 1
ATOM 2078 N N . TYR A 1 279 ? 10.469 45.198 54.963 1.00 34.66 279 TYR A N 1
ATOM 2079 C CA . TYR A 1 279 ? 9.339 44.648 54.244 1.00 34.85 279 TYR A CA 1
ATOM 2080 C C . TYR A 1 279 ? 9.493 43.156 54.028 1.00 33.87 279 TYR A C 1
ATOM 2081 O O . TYR A 1 279 ? 10.552 42.674 53.632 1.00 32.95 279 TYR A O 1
ATOM 2090 N N . GLU A 1 280 ? 8.418 42.431 54.297 1.00 33.18 280 GLU A N 1
ATOM 2091 C CA . GLU A 1 280 ? 8.405 40.991 54.119 1.00 33.01 280 GLU A CA 1
ATOM 2092 C C . GLU A 1 280 ? 7.458 40.735 52.961 1.00 32.29 280 GLU A C 1
ATOM 2093 O O . GLU A 1 280 ? 6.244 40.701 53.139 1.00 33.52 280 GLU A O 1
ATOM 2099 N N . ILE A 1 281 ? 8.015 40.579 51.767 1.00 31.82 281 ILE A N 1
ATOM 2100 C CA . ILE A 1 281 ? 7.192 40.362 50.590 1.00 33.22 281 ILE A CA 1
ATOM 2101 C C . ILE A 1 281 ? 6.771 38.908 50.406 1.00 33.81 281 ILE A C 1
ATOM 2102 O O . ILE A 1 281 ? 7.360 37.995 50.980 1.00 35.36 281 ILE A O 1
ATOM 2107 N N . ASN A 1 282 ? 5.737 38.712 49.597 1.00 35.01 282 ASN A N 1
ATOM 2108 C CA . ASN A 1 282 ? 5.181 37.394 49.336 1.00 35.01 282 ASN A CA 1
ATOM 2109 C C . ASN A 1 282 ? 5.964 36.608 48.291 1.00 34.05 282 ASN A C 1
ATOM 2110 O O . ASN A 1 282 ? 5.503 36.419 47.169 1.00 35.07 282 ASN A O 1
ATOM 2115 N N . LEU A 1 283 ? 7.149 36.143 48.671 1.00 33.42 283 LEU A N 1
ATOM 2116 C CA . LEU A 1 283 ? 7.998 35.376 47.765 1.00 33.75 283 LEU A CA 1
ATOM 2117 C C . LEU A 1 283 ? 7.366 34.031 47.444 1.00 36.09 283 LEU A C 1
ATOM 2118 O O . LEU A 1 283 ? 6.553 33.527 48.218 1.00 35.53 283 LEU A O 1
ATOM 2123 N N . ASP A 1 284 ? 7.728 33.452 46.300 1.00 37.49 284 ASP A N 1
ATOM 2124 C CA . ASP A 1 284 ? 7.204 32.139 45.952 1.00 38.49 284 ASP A CA 1
ATOM 2125 C C . ASP A 1 284 ? 8.018 31.120 46.756 1.00 38.16 284 ASP A C 1
ATOM 2126 O O . ASP A 1 284 ? 9.069 31.461 47.311 1.00 37.21 284 ASP A O 1
ATOM 2131 N N . GLN A 1 285 ? 7.536 29.881 46.815 1.00 37.55 285 GLN A N 1
ATOM 2132 C CA . GLN A 1 285 ? 8.198 28.823 47.578 1.00 36.41 285 GLN A CA 1
ATOM 2133 C C . GLN A 1 285 ? 9.692 28.652 47.328 1.00 34.48 285 GLN A C 1
ATOM 2134 O O . GLN A 1 285 ? 10.482 28.603 48.273 1.00 33.90 285 GLN A O 1
ATOM 2140 N N . ALA A 1 286 ? 10.075 28.545 46.062 1.00 33.54 286 ALA A N 1
ATOM 2141 C CA . ALA A 1 286 ? 11.480 28.380 45.701 1.00 32.56 286 ALA A CA 1
ATOM 2142 C C . ALA A 1 286 ? 12.343 29.531 46.233 1.00 33.00 286 ALA A C 1
ATOM 2143 O O . ALA A 1 286 ? 13.344 29.306 46.923 1.00 30.09 286 ALA A O 1
ATOM 2145 N N . ASP A 1 287 ? 11.949 30.764 45.914 1.00 32.60 287 ASP A N 1
ATOM 2146 C CA . ASP A 1 287 ? 12.699 31.941 46.358 1.00 32.49 287 ASP A CA 1
ATOM 2147 C C . ASP A 1 287 ? 12.844 31.992 47.871 1.00 31.57 287 ASP A C 1
ATOM 2148 O O . ASP A 1 287 ? 13.938 32.210 48.392 1.00 30.88 287 ASP A O 1
ATOM 2153 N N . LEU A 1 288 ? 11.741 31.787 48.578 1.00 32.79 288 LEU A N 1
ATOM 2154 C CA . LEU A 1 288 ? 11.785 31.814 50.033 1.00 35.19 288 LEU A CA 1
ATOM 2155 C C . LEU A 1 288 ? 12.730 30.718 50.520 1.00 35.71 288 LEU A C 1
ATOM 2156 O O . LEU A 1 288 ? 13.424 30.883 51.524 1.00 36.38 288 LEU A O 1
ATOM 2161 N N . ASP A 1 289 ? 12.761 29.601 49.800 1.00 36.70 289 ASP A N 1
ATOM 2162 C CA . ASP A 1 289 ? 13.628 28.488 50.179 1.00 37.59 289 ASP A CA 1
ATOM 2163 C C . ASP A 1 289 ? 15.092 28.843 50.003 1.00 37.14 289 ASP A C 1
ATOM 2164 O O . ASP A 1 289 ? 15.911 28.585 50.887 1.00 35.41 289 ASP A O 1
ATOM 2169 N N . LEU A 1 290 ? 15.416 29.439 48.860 1.00 35.96 290 LEU A N 1
ATOM 2170 C CA . LEU A 1 290 ? 16.788 29.837 48.578 1.00 35.42 290 LEU A CA 1
ATOM 2171 C C . LEU A 1 290 ? 17.243 30.859 49.623 1.00 34.20 290 LEU A C 1
ATOM 2172 O O . LEU A 1 290 ? 18.361 30.790 50.135 1.00 33.60 290 LEU A O 1
ATOM 2177 N N . LEU A 1 291 ? 16.363 31.803 49.938 1.00 34.12 291 LEU A N 1
ATOM 2178 C CA . LEU A 1 291 ? 16.671 32.847 50.905 1.00 34.92 291 LEU A CA 1
ATOM 2179 C C . LEU A 1 291 ? 17.015 32.282 52.282 1.00 35.86 291 LEU A C 1
ATOM 2180 O O . LEU A 1 291 ? 17.994 32.694 52.907 1.00 34.81 291 LEU A O 1
ATOM 2185 N N . GLN A 1 292 ? 16.209 31.342 52.760 1.00 36.15 292 GLN A N 1
ATOM 2186 C CA . GLN A 1 292 ? 16.454 30.751 54.070 1.00 38.11 292 GLN A CA 1
ATOM 2187 C C . GLN A 1 292 ? 17.726 29.912 54.041 1.00 38.69 292 GLN A C 1
ATOM 2188 O O . GLN A 1 292 ? 18.500 29.912 54.996 1.00 38.54 292 GLN A O 1
ATOM 2194 N N . LYS A 1 293 ? 17.939 29.213 52.931 1.00 40.50 293 LYS A N 1
ATOM 2195 C CA . LYS A 1 293 ? 19.113 28.362 52.754 1.00 41.75 293 LYS A CA 1
ATOM 2196 C C . LYS A 1 293 ? 20.411 29.158 52.793 1.00 41.55 293 LYS A C 1
ATOM 2197 O O . LYS A 1 293 ? 21.368 28.763 53.457 1.00 40.67 293 LYS A O 1
ATOM 2203 N N . SER A 1 294 ? 20.437 30.273 52.067 1.00 42.10 294 SER A N 1
ATOM 2204 C CA . SER A 1 294 ? 21.620 31.131 52.005 1.00 42.06 294 SER A CA 1
ATOM 2205 C C . SER A 1 294 ? 21.903 31.794 53.348 1.00 42.02 294 SER A C 1
ATOM 2206 O O . SER A 1 294 ? 23.056 31.914 53.759 1.00 41.60 294 SER A O 1
ATOM 2209 N N . ALA A 1 295 ? 20.847 32.228 54.029 1.00 43.14 295 ALA A N 1
ATOM 2210 C CA . ALA A 1 295 ? 21.000 32.871 55.326 1.00 44.91 295 ALA A CA 1
ATOM 2211 C C . ALA A 1 295 ? 21.607 31.876 56.310 1.00 46.60 295 ALA A C 1
ATOM 2212 O O . ALA A 1 295 ? 22.383 32.248 57.189 1.00 46.77 295 ALA A O 1
ATOM 2214 N N . LYS A 1 296 ? 21.248 30.605 56.153 1.00 48.32 296 LYS A N 1
ATOM 2215 C CA . LYS A 1 296 ? 21.763 29.554 57.022 1.00 49.25 296 LYS A CA 1
ATOM 2216 C C . LYS A 1 296 ? 23.265 29.421 56.793 1.00 48.23 296 LYS A C 1
ATOM 2217 O O . LYS A 1 296 ? 24.040 29.295 57.741 1.00 48.03 296 LYS A O 1
ATOM 2223 N N . ILE A 1 297 ? 23.670 29.455 55.528 1.00 47.38 297 ILE A N 1
ATOM 2224 C CA . ILE A 1 297 ? 25.081 29.352 55.189 1.00 47.51 297 ILE A CA 1
ATOM 2225 C C . ILE A 1 297 ? 25.852 30.499 55.828 1.00 47.35 297 ILE A C 1
ATOM 2226 O O . ILE A 1 297 ? 26.947 30.303 56.357 1.00 47.17 297 ILE A O 1
ATOM 2231 N N . VAL A 1 298 ? 25.282 31.699 55.776 1.00 47.13 298 VAL A N 1
ATOM 2232 C CA . VAL A 1 298 ? 25.932 32.856 56.378 1.00 46.90 298 VAL A CA 1
ATOM 2233 C C . VAL A 1 298 ? 26.093 32.599 57.872 1.00 47.13 298 VAL A C 1
ATOM 2234 O O . VAL A 1 298 ? 27.176 32.785 58.423 1.00 46.63 298 VAL A O 1
ATOM 2238 N N . ASP A 1 299 ? 25.014 32.161 58.516 1.00 48.62 299 ASP A N 1
ATOM 2239 C CA . ASP A 1 299 ? 25.037 31.870 59.945 1.00 50.86 299 ASP A CA 1
ATOM 2240 C C . ASP A 1 299 ? 26.228 30.990 60.294 1.00 51.51 299 ASP A C 1
ATOM 2241 O O . ASP A 1 299 ? 26.885 31.187 61.317 1.00 51.54 299 ASP A O 1
ATOM 2246 N N . GLU A 1 300 ? 26.505 30.015 59.439 1.00 53.16 300 GLU A N 1
ATOM 2247 C CA . GLU A 1 300 ? 27.626 29.116 59.668 1.00 55.44 300 GLU A CA 1
ATOM 2248 C C . GLU A 1 300 ? 28.934 29.885 59.668 1.00 55.44 300 GLU A C 1
ATOM 2249 O O . GLU A 1 300 ? 29.641 29.916 60.672 1.00 56.12 300 GLU A O 1
ATOM 2255 N N . ASN A 1 301 ? 29.246 30.501 58.531 1.00 55.33 301 ASN A N 1
ATOM 2256 C CA . ASN A 1 301 ? 30.470 31.276 58.372 1.00 55.32 301 ASN A CA 1
ATOM 2257 C C . ASN A 1 301 ? 30.678 32.290 59.492 1.00 55.60 301 ASN A C 1
ATOM 2258 O O . ASN A 1 301 ? 31.812 32.584 59.863 1.00 56.58 301 ASN A O 1
ATOM 2263 N N . CYS A 1 302 ? 29.588 32.829 60.029 1.00 55.68 302 CYS A N 1
ATOM 2264 C CA . CYS A 1 302 ? 29.694 33.801 61.107 1.00 55.97 302 CYS A CA 1
ATOM 2265 C C . CYS A 1 302 ? 30.157 33.129 62.398 1.00 58.10 302 CYS A C 1
ATOM 2266 O O . CYS A 1 302 ? 30.656 33.792 63.308 1.00 58.51 302 CYS A O 1
ATOM 2269 N N . LYS A 1 303 ? 29.991 31.812 62.478 1.00 59.68 303 LYS A N 1
ATOM 2270 C CA . LYS A 1 303 ? 30.439 31.068 63.652 1.00 61.24 303 LYS A CA 1
ATOM 2271 C C . LYS A 1 303 ? 31.948 30.856 63.515 1.00 61.78 303 LYS A C 1
ATOM 2272 O O . LYS A 1 303 ? 32.683 30.867 64.504 1.00 61.95 303 LYS A O 1
ATOM 2278 N N . MET A 1 304 ? 32.395 30.669 62.275 1.00 62.20 304 MET A N 1
ATOM 2279 C CA . MET A 1 304 ? 33.810 30.486 61.962 1.00 62.60 304 MET A CA 1
ATOM 2280 C C . MET A 1 304 ? 34.588 31.728 62.378 1.00 62.66 304 MET A C 1
ATOM 2281 O O . MET A 1 304 ? 35.806 31.795 62.208 1.00 62.77 304 MET A O 1
ATOM 2286 N N . LEU A 1 305 ? 33.871 32.714 62.910 1.00 61.91 305 LEU A N 1
ATOM 2287 C CA . LEU A 1 305 ? 34.474 33.965 63.351 1.00 61.57 305 LEU A CA 1
ATOM 2288 C C . LEU A 1 305 ? 34.224 34.189 64.842 1.00 62.13 305 LEU A C 1
ATOM 2289 O O . LEU A 1 305 ? 35.213 34.372 65.585 1.00 62.96 305 LEU A O 1
ATOM 2294 N N . GLU A 1 306 ? 33.042 34.179 65.251 1.00 61.76 306 GLU A N 1
ATOM 2295 N N . MET B 1 1 ? 18.007 73.188 19.773 1.00 22.10 1 MET B N 1
ATOM 2296 C CA . MET B 1 1 ? 16.647 72.823 20.262 1.00 22.71 1 MET B CA 1
ATOM 2297 C C . MET B 1 1 ? 15.871 74.102 20.564 1.00 21.78 1 MET B C 1
ATOM 2298 O O . MET B 1 1 ? 16.330 74.941 21.334 1.00 23.04 1 MET B O 1
ATOM 2303 N N . LYS B 1 2 ? 14.705 74.251 19.944 1.00 20.18 2 LYS B N 1
ATOM 2304 C CA . LYS B 1 2 ? 13.870 75.430 20.154 1.00 17.37 2 LYS B CA 1
ATOM 2305 C C . LYS B 1 2 ? 12.478 74.991 20.561 1.00 16.41 2 LYS B C 1
ATOM 2306 O O . LYS B 1 2 ? 11.800 74.273 19.825 1.00 18.18 2 LYS B O 1
ATOM 2312 N N . ILE B 1 3 ? 12.064 75.426 21.744 1.00 14.36 3 ILE B N 1
ATOM 2313 C CA . ILE B 1 3 ? 10.760 75.088 22.280 1.00 13.01 3 ILE B CA 1
ATOM 2314 C C . ILE B 1 3 ? 9.899 76.340 22.434 1.00 14.28 3 ILE B C 1
ATOM 2315 O O . ILE B 1 3 ? 10.368 77.364 22.935 1.00 13.32 3 ILE B O 1
ATOM 2320 N N . THR B 1 4 ? 8.652 76.251 21.982 1.00 14.04 4 THR B N 1
ATOM 2321 C CA . THR B 1 4 ? 7.695 77.350 22.106 1.00 16.31 4 THR B CA 1
ATOM 2322 C C . THR B 1 4 ? 6.570 76.894 23.030 1.00 18.60 4 THR B C 1
ATOM 2323 O O . THR B 1 4 ? 6.050 75.774 22.886 1.00 19.44 4 THR B O 1
ATOM 2327 N N . VAL B 1 5 ? 6.216 77.743 23.988 1.00 18.03 5 VAL B N 1
ATOM 2328 C CA . VAL B 1 5 ? 5.123 77.462 24.911 1.00 18.58 5 VAL B CA 1
ATOM 2329 C C . VAL B 1 5 ? 4.002 78.464 24.607 1.00 19.57 5 VAL B C 1
ATOM 2330 O O . VAL B 1 5 ? 4.211 79.678 24.708 1.00 20.24 5 VAL B O 1
ATOM 2334 N N . ILE B 1 6 ? 2.831 77.965 24.222 1.00 17.66 6 ILE B N 1
ATOM 2335 C CA . ILE B 1 6 ? 1.692 78.828 23.918 1.00 18.63 6 ILE B CA 1
ATOM 2336 C C . ILE B 1 6 ? 0.824 78.930 25.155 1.00 19.86 6 ILE B C 1
ATOM 2337 O O . ILE B 1 6 ? 0.332 77.917 25.661 1.00 20.18 6 ILE B O 1
ATOM 2342 N N . GLY B 1 7 ? 0.641 80.156 25.640 1.00 19.96 7 GLY B N 1
ATOM 2343 C CA . GLY B 1 7 ? -0.153 80.385 26.831 1.00 18.27 7 GLY B CA 1
ATOM 2344 C C . GLY B 1 7 ? 0.806 80.715 27.950 1.00 20.65 7 GLY B C 1
ATOM 2345 O O . GLY B 1 7 ? 1.506 79.833 28.450 1.00 21.19 7 GLY B O 1
ATOM 2346 N N . ALA B 1 8 ? 0.851 81.985 28.343 1.00 18.55 8 ALA B N 1
ATOM 2347 C CA . ALA B 1 8 ? 1.755 82.425 29.398 1.00 18.28 8 ALA B CA 1
ATOM 2348 C C . ALA B 1 8 ? 1.057 82.506 30.752 1.00 18.44 8 ALA B C 1
ATOM 2349 O O . ALA B 1 8 ? 1.409 83.331 31.600 1.00 16.35 8 ALA B O 1
ATOM 2351 N N . GLY B 1 9 ? 0.070 81.634 30.942 1.00 15.47 9 GLY B N 1
ATOM 2352 C CA . GLY B 1 9 ? -0.673 81.589 32.186 1.00 15.67 9 GLY B CA 1
ATOM 2353 C C . GLY B 1 9 ? 0.061 80.840 33.278 1.00 15.68 9 GLY B C 1
ATOM 2354 O O . GLY B 1 9 ? 1.284 80.758 33.260 1.00 18.30 9 GLY B O 1
ATOM 2355 N N . ASN B 1 10 ? -0.678 80.282 34.228 1.00 15.60 10 ASN B N 1
ATOM 2356 C CA . ASN B 1 10 ? -0.062 79.557 35.332 1.00 18.14 10 ASN B CA 1
ATOM 2357 C C . ASN B 1 10 ? 0.713 78.298 34.913 1.00 18.46 10 ASN B C 1
ATOM 2358 O O . ASN B 1 10 ? 1.818 78.059 35.405 1.00 18.68 10 ASN B O 1
ATOM 2363 N N . VAL B 1 11 ? 0.149 77.501 34.008 1.00 17.90 11 VAL B N 1
ATOM 2364 C CA . VAL B 1 11 ? 0.830 76.285 33.562 1.00 17.51 11 VAL B CA 1
ATOM 2365 C C . VAL B 1 11 ? 1.932 76.597 32.556 1.00 13.93 11 VAL B C 1
ATOM 2366 O O . VAL B 1 11 ? 3.061 76.132 32.691 1.00 15.26 11 VAL B O 1
ATOM 2370 N N . GLY B 1 12 ? 1.602 77.389 31.546 1.00 12.57 12 GLY B N 1
ATOM 2371 C CA . GLY B 1 12 ? 2.578 77.741 30.537 1.00 11.96 12 GLY B CA 1
ATOM 2372 C C . GLY B 1 12 ? 3.822 78.428 31.067 1.00 13.31 12 GLY B C 1
ATOM 2373 O O . GLY B 1 12 ? 4.942 78.094 30.678 1.00 13.25 12 GLY B O 1
ATOM 2374 N N . ALA B 1 13 ? 3.639 79.401 31.952 1.00 15.53 13 ALA B N 1
ATOM 2375 C CA . ALA B 1 13 ? 4.785 80.113 32.512 1.00 16.89 13 ALA B CA 1
ATOM 2376 C C . ALA B 1 13 ? 5.588 79.207 33.451 1.00 14.59 13 ALA B C 1
ATOM 2377 O O . ALA B 1 13 ? 6.816 79.202 33.418 1.00 14.22 13 ALA B O 1
ATOM 2379 N N . THR B 1 14 ? 4.901 78.452 34.298 1.00 14.83 14 THR B N 1
ATOM 2380 C CA . THR B 1 14 ? 5.599 77.558 35.217 1.00 15.99 14 THR B CA 1
ATOM 2381 C C . THR B 1 14 ? 6.409 76.548 34.412 1.00 16.42 14 THR B C 1
ATOM 2382 O O . THR B 1 14 ? 7.531 76.200 34.783 1.00 18.90 14 THR B O 1
ATOM 2386 N N . THR B 1 15 ? 5.839 76.089 33.303 1.00 15.91 15 THR B N 1
ATOM 2387 C CA . THR B 1 15 ? 6.506 75.120 32.440 1.00 16.64 15 THR B CA 1
ATOM 2388 C C . THR B 1 15 ? 7.738 75.754 31.805 1.00 16.18 15 THR B C 1
ATOM 2389 O O . THR B 1 15 ? 8.835 75.195 31.844 1.00 14.13 15 THR B O 1
ATOM 2393 N N . ALA B 1 16 ? 7.553 76.936 31.231 1.00 14.97 16 ALA B N 1
ATOM 2394 C CA . ALA B 1 16 ? 8.647 77.641 30.587 1.00 14.14 16 ALA B CA 1
ATOM 2395 C C . ALA B 1 16 ? 9.809 77.837 31.552 1.00 15.07 16 ALA B C 1
ATOM 2396 O O . ALA B 1 16 ? 10.962 77.560 31.219 1.00 16.80 16 ALA B O 1
ATOM 2398 N N . PHE B 1 17 ? 9.507 78.289 32.763 1.00 16.15 17 PHE B N 1
ATOM 2399 C CA . PHE B 1 17 ? 10.554 78.517 33.741 1.00 16.49 17 PHE B CA 1
ATOM 2400 C C . PHE B 1 17 ? 11.341 77.237 34.078 1.00 18.23 17 PHE B C 1
ATOM 2401 O O . PHE B 1 17 ? 12.571 77.265 34.213 1.00 14.03 17 PHE B O 1
ATOM 2409 N N . ARG B 1 18 ? 10.624 76.125 34.225 1.00 16.36 18 ARG B N 1
ATOM 2410 C CA . ARG B 1 18 ? 11.255 74.851 34.550 1.00 15.76 18 ARG B CA 1
ATOM 2411 C C . ARG B 1 18 ? 12.153 74.440 33.388 1.00 12.29 18 ARG B C 1
ATOM 2412 O O . ARG B 1 18 ? 13.274 73.982 33.583 1.00 15.39 18 ARG B O 1
ATOM 2420 N N . LEU B 1 19 ? 11.644 74.612 32.174 1.00 13.17 19 LEU B N 1
ATOM 2421 C CA . LEU B 1 19 ? 12.376 74.296 30.955 1.00 13.31 19 LEU B CA 1
ATOM 2422 C C . LEU B 1 19 ? 13.658 75.124 30.873 1.00 17.48 19 LEU B C 1
ATOM 2423 O O . LEU B 1 19 ? 14.742 74.606 30.562 1.00 15.25 19 LEU B O 1
ATOM 2428 N N . ALA B 1 20 ? 13.525 76.419 31.153 1.00 16.34 20 ALA B N 1
ATOM 2429 C CA . ALA B 1 20 ? 14.664 77.330 31.098 1.00 17.70 20 ALA B CA 1
ATOM 2430 C C . ALA B 1 20 ? 15.801 76.880 32.026 1.00 18.55 20 ALA B C 1
ATOM 2431 O O . ALA B 1 20 ? 16.957 76.806 31.604 1.00 18.49 20 ALA B O 1
ATOM 2433 N N . GLU B 1 21 ? 15.468 76.568 33.277 1.00 20.04 21 GLU B N 1
ATOM 2434 C CA . GLU B 1 21 ? 16.466 76.135 34.252 1.00 22.99 21 GLU B CA 1
ATOM 2435 C C . GLU B 1 21 ? 17.132 74.802 33.912 1.00 22.59 21 GLU B C 1
ATOM 2436 O O . GLU B 1 21 ? 18.332 74.647 34.090 1.00 20.21 21 GLU B O 1
ATOM 2442 N N . LYS B 1 22 ? 16.344 73.840 33.445 1.00 22.79 22 LYS B N 1
ATOM 2443 C CA . LYS B 1 22 ? 16.867 72.521 33.105 1.00 21.93 22 LYS B CA 1
ATOM 2444 C C . LYS B 1 22 ? 17.703 72.554 31.843 1.00 22.35 22 LYS B C 1
ATOM 2445 O O . LYS B 1 22 ? 18.317 71.559 31.462 1.00 21.78 22 LYS B O 1
ATOM 2451 N N . GLN B 1 23 ? 17.717 73.708 31.187 1.00 21.31 23 GLN B N 1
ATOM 2452 C CA . GLN B 1 23 ? 18.498 73.887 29.978 1.00 20.70 23 GLN B CA 1
ATOM 2453 C C . GLN B 1 23 ? 18.229 72.804 28.937 1.00 20.62 23 GLN B C 1
ATOM 2454 O O . GLN B 1 23 ? 19.156 72.254 28.342 1.00 17.68 23 GLN B O 1
ATOM 2460 N N . LEU B 1 24 ? 16.951 72.516 28.713 1.00 20.84 24 LEU B N 1
ATOM 2461 C CA . LEU B 1 24 ? 16.561 71.516 27.727 1.00 20.95 24 LEU B CA 1
ATOM 2462 C C . LEU B 1 24 ? 16.441 72.123 26.326 1.00 23.30 24 LEU B C 1
ATOM 2463 O O . LEU B 1 24 ? 16.259 71.401 25.347 1.00 25.13 24 LEU B O 1
ATOM 2468 N N . ALA B 1 25 ? 16.546 73.450 26.230 1.00 21.49 25 ALA B N 1
ATOM 2469 C CA . ALA B 1 25 ? 16.475 74.138 24.937 1.00 21.10 25 ALA B CA 1
ATOM 2470 C C . ALA B 1 25 ? 17.387 75.365 24.937 1.00 21.13 25 ALA B C 1
ATOM 2471 O O . ALA B 1 25 ? 17.598 75.989 25.975 1.00 21.42 25 ALA B O 1
ATOM 2473 N N . ARG B 1 26 ? 17.941 75.703 23.780 1.00 22.77 26 ARG B N 1
ATOM 2474 C CA . ARG B 1 26 ? 18.804 76.876 23.697 1.00 24.82 26 ARG B CA 1
ATOM 2475 C C . ARG B 1 26 ? 17.879 78.089 23.620 1.00 22.94 26 ARG B C 1
ATOM 2476 O O . ARG B 1 26 ? 18.176 79.146 24.172 1.00 23.73 26 ARG B O 1
ATOM 2484 N N . GLU B 1 27 ? 16.753 77.908 22.933 1.00 21.49 27 GLU B N 1
ATOM 2485 C CA . GLU B 1 27 ? 15.753 78.956 22.758 1.00 21.51 27 GLU B CA 1
ATOM 2486 C C . GLU B 1 27 ? 14.404 78.510 23.305 1.00 21.28 27 GLU B C 1
ATOM 2487 O O . GLU B 1 27 ? 13.942 77.395 23.028 1.00 20.90 27 GLU B O 1
ATOM 2493 N N . LEU B 1 28 ? 13.764 79.393 24.064 1.00 17.60 28 LEU B N 1
ATOM 2494 C CA . LEU B 1 28 ? 12.462 79.110 24.653 1.00 17.26 28 LEU B CA 1
ATOM 2495 C C . LEU B 1 28 ? 11.587 80.351 24.426 1.00 18.97 28 LEU B C 1
ATOM 2496 O O . LEU B 1 28 ? 11.904 81.444 24.911 1.00 18.42 28 LEU B O 1
ATOM 2501 N N . VAL B 1 29 ? 10.505 80.184 23.672 1.00 17.58 29 VAL B N 1
ATOM 2502 C CA . VAL B 1 29 ? 9.604 81.293 23.368 1.00 17.35 29 VAL B CA 1
ATOM 2503 C C . VAL B 1 29 ? 8.257 81.136 24.045 1.00 18.97 29 VAL B C 1
ATOM 2504 O O . VAL B 1 29 ? 7.566 80.121 23.851 1.00 17.74 29 VAL B O 1
ATOM 2508 N N . LEU B 1 30 ? 7.895 82.144 24.839 1.00 16.50 30 LEU B N 1
ATOM 2509 C CA . LEU B 1 30 ? 6.628 82.179 25.557 1.00 17.93 30 LEU B CA 1
ATOM 2510 C C . LEU B 1 30 ? 5.709 83.109 24.763 1.00 20.79 30 LEU B C 1
ATOM 2511 O O . LEU B 1 30 ? 6.013 84.295 24.597 1.00 18.50 30 LEU B O 1
ATOM 2516 N N . LEU B 1 31 ? 4.591 82.587 24.271 1.00 19.00 31 LEU B N 1
ATOM 2517 C CA . LEU B 1 31 ? 3.674 83.424 23.503 1.00 19.57 31 LEU B CA 1
ATOM 2518 C C . LEU B 1 31 ? 2.291 83.414 24.106 1.00 21.36 31 LEU B C 1
ATOM 2519 O O . LEU B 1 31 ? 1.826 82.378 24.601 1.00 20.07 31 LEU B O 1
ATOM 2524 N N . ASP B 1 32 ? 1.636 84.573 24.078 1.00 19.71 32 ASP B N 1
ATOM 2525 C CA . ASP B 1 32 ? 0.282 84.676 24.597 1.00 18.62 32 ASP B CA 1
ATOM 2526 C C . ASP B 1 32 ? -0.510 85.650 23.743 1.00 20.21 32 ASP B C 1
ATOM 2527 O O . ASP B 1 32 ? 0.056 86.419 22.972 1.00 20.69 32 ASP B O 1
ATOM 2532 N N . VAL B 1 33 ? -1.826 85.604 23.858 1.00 19.93 33 VAL B N 1
ATOM 2533 C CA . VAL B 1 33 ? -2.651 86.503 23.074 1.00 21.41 33 VAL B CA 1
ATOM 2534 C C . VAL B 1 33 ? -2.712 87.872 23.766 1.00 21.33 33 VAL B C 1
ATOM 2535 O O . VAL B 1 33 ? -2.991 88.879 23.125 1.00 22.64 33 VAL B O 1
ATOM 2539 N N . VAL B 1 34 ? -2.436 87.900 25.067 1.00 21.71 34 VAL B N 1
ATOM 2540 C CA . VAL B 1 34 ? -2.448 89.145 25.833 1.00 21.91 34 VAL B CA 1
ATOM 2541 C C . VAL B 1 34 ? -1.095 89.852 25.739 1.00 24.09 34 VAL B C 1
ATOM 2542 O O . VAL B 1 34 ? -0.043 89.243 25.975 1.00 21.25 34 VAL B O 1
ATOM 2546 N N . GLU B 1 35 ? -1.130 91.141 25.404 1.00 22.93 35 GLU B N 1
ATOM 2547 C CA . GLU B 1 35 ? 0.089 91.930 25.266 1.00 22.25 35 GLU B CA 1
ATOM 2548 C C . GLU B 1 35 ? 0.788 92.121 26.603 1.00 21.04 35 GLU B C 1
ATOM 2549 O O . GLU B 1 35 ? 0.138 92.257 27.640 1.00 21.75 35 GLU B O 1
ATOM 2555 N N . GLY B 1 36 ? 2.117 92.117 26.575 1.00 19.00 36 GLY B N 1
ATOM 2556 C CA . GLY B 1 36 ? 2.882 92.325 27.790 1.00 20.04 36 GLY B CA 1
ATOM 2557 C C . GLY B 1 36 ? 3.102 91.152 28.736 1.00 19.86 36 GLY B C 1
ATOM 2558 O O . GLY B 1 36 ? 4.205 90.980 29.254 1.00 17.05 36 GLY B O 1
ATOM 2559 N N . ILE B 1 37 ? 2.068 90.353 28.982 1.00 18.34 37 ILE B N 1
ATOM 2560 C CA . ILE B 1 37 ? 2.203 89.224 29.903 1.00 20.11 37 ILE B CA 1
ATOM 2561 C C . ILE B 1 37 ? 3.422 88.336 29.613 1.00 17.24 37 ILE B C 1
ATOM 2562 O O . ILE B 1 37 ? 4.275 88.161 30.468 1.00 18.61 37 ILE B O 1
ATOM 2567 N N . PRO B 1 38 ? 3.524 87.779 28.397 1.00 17.37 38 PRO B N 1
ATOM 2568 C CA . PRO B 1 38 ? 4.677 86.923 28.096 1.00 17.46 38 PRO B CA 1
ATOM 2569 C C . PRO B 1 38 ? 6.026 87.645 28.127 1.00 17.58 38 PRO B C 1
ATOM 2570 O O . PRO B 1 38 ? 7.021 87.105 28.618 1.00 15.98 38 PRO B O 1
ATOM 2574 N N . GLN B 1 39 ? 6.061 88.861 27.593 1.00 16.34 39 GLN B N 1
ATOM 2575 C CA . GLN B 1 39 ? 7.291 89.634 27.592 1.00 14.48 39 GLN B CA 1
ATOM 2576 C C . GLN B 1 39 ? 7.774 89.802 29.025 1.00 11.78 39 GLN B C 1
ATOM 2577 O O . GLN B 1 39 ? 8.950 89.607 29.323 1.00 15.71 39 GLN B O 1
ATOM 2583 N N . GLY B 1 40 ? 6.858 90.158 29.915 1.00 12.68 40 GLY B N 1
ATOM 2584 C CA . GLY B 1 40 ? 7.221 90.361 31.310 1.00 12.18 40 GLY B CA 1
ATOM 2585 C C . GLY B 1 40 ? 7.676 89.097 32.030 1.00 14.13 40 GLY B C 1
ATOM 2586 O O . GLY B 1 40 ? 8.701 89.085 32.707 1.00 12.32 40 GLY B O 1
ATOM 2587 N N . LYS B 1 41 ? 6.903 88.026 31.907 1.00 14.72 41 LYS B N 1
ATOM 2588 C CA . LYS B 1 41 ? 7.269 86.779 32.567 1.00 15.80 41 LYS B CA 1
ATOM 2589 C C . LYS B 1 41 ? 8.573 86.202 32.007 1.00 12.07 41 LYS B C 1
ATOM 2590 O O . LYS B 1 41 ? 9.411 85.702 32.751 1.00 15.76 41 LYS B O 1
ATOM 2596 N N . ALA B 1 42 ? 8.743 86.265 30.694 1.00 14.61 42 ALA B N 1
ATOM 2597 C CA . ALA B 1 42 ? 9.952 85.734 30.085 1.00 14.55 42 ALA B CA 1
ATOM 2598 C C . ALA B 1 42 ? 11.167 86.517 30.557 1.00 17.51 42 ALA B C 1
ATOM 2599 O O . ALA B 1 42 ? 12.235 85.939 30.820 1.00 16.04 42 ALA B O 1
ATOM 2601 N N . LEU B 1 43 ? 11.006 87.832 30.684 1.00 17.04 43 LEU B N 1
ATOM 2602 C CA . LEU B 1 43 ? 12.121 88.667 31.125 1.00 17.90 43 LEU B CA 1
ATOM 2603 C C . LEU B 1 43 ? 12.466 88.322 32.564 1.00 15.43 43 LEU B C 1
ATOM 2604 O O . LEU B 1 43 ? 13.634 88.214 32.919 1.00 16.89 43 LEU B O 1
ATOM 2609 N N . ASP B 1 44 ? 11.442 88.156 33.391 1.00 15.95 44 ASP B N 1
ATOM 2610 C CA . ASP B 1 44 ? 11.642 87.826 34.798 1.00 14.58 44 ASP B CA 1
ATOM 2611 C C . ASP B 1 44 ? 12.400 86.499 34.882 1.00 16.42 44 ASP B C 1
ATOM 2612 O O . ASP B 1 44 ? 13.334 86.353 35.674 1.00 16.82 44 ASP B O 1
ATOM 2617 N N . MET B 1 45 ? 12.006 85.540 34.044 1.00 16.82 45 MET B N 1
ATOM 2618 C CA . MET B 1 45 ? 12.669 84.238 34.012 1.00 15.42 45 MET B CA 1
ATOM 2619 C C . MET B 1 45 ? 14.130 84.381 33.618 1.00 13.05 45 MET B C 1
ATOM 2620 O O . MET B 1 45 ? 15.015 83.875 34.299 1.00 12.42 45 MET B O 1
ATOM 2625 N N . TYR B 1 46 ? 14.376 85.068 32.509 1.00 14.08 46 TYR B N 1
ATOM 2626 C CA . TYR B 1 46 ? 15.739 85.255 32.034 1.00 14.98 46 TYR B CA 1
ATOM 2627 C C . TYR B 1 46 ? 16.617 85.908 33.095 1.00 16.45 46 TYR B C 1
ATOM 2628 O O . TYR B 1 46 ? 17.786 85.540 33.260 1.00 15.18 46 TYR B O 1
ATOM 2637 N N . GLU B 1 47 ? 16.059 86.869 33.826 1.00 16.03 47 GLU B N 1
ATOM 2638 C CA . GLU B 1 47 ? 16.836 87.556 34.852 1.00 16.18 47 GLU B CA 1
ATOM 2639 C C . GLU B 1 47 ? 17.171 86.644 36.027 1.00 16.31 47 GLU B C 1
ATOM 2640 O O . GLU B 1 47 ? 17.975 87.000 36.875 1.00 16.03 47 GLU B O 1
ATOM 2646 N N . SER B 1 48 ? 16.558 85.463 36.078 1.00 17.68 48 SER B N 1
ATOM 2647 C CA . SER B 1 48 ? 16.848 84.503 37.148 1.00 16.12 48 SER B CA 1
ATOM 2648 C C . SER B 1 48 ? 18.086 83.697 36.776 1.00 14.57 48 SER B C 1
ATOM 2649 O O . SER B 1 48 ? 18.722 83.086 37.628 1.00 16.85 48 SER B O 1
ATOM 2652 N N . GLY B 1 49 ? 18.414 83.707 35.491 1.00 15.30 49 GLY B N 1
ATOM 2653 C CA . GLY B 1 49 ? 19.558 82.972 34.986 1.00 16.53 49 GLY B CA 1
ATOM 2654 C C . GLY B 1 49 ? 20.869 83.115 35.739 1.00 18.66 49 GLY B C 1
ATOM 2655 O O . GLY B 1 49 ? 21.563 82.111 35.951 1.00 15.30 49 GLY B O 1
ATOM 2656 N N . PRO B 1 50 ? 21.254 84.342 36.147 1.00 18.80 50 PRO B N 1
ATOM 2657 C CA . PRO B 1 50 ? 22.516 84.503 36.875 1.00 17.50 50 PRO B CA 1
ATOM 2658 C C . PRO B 1 50 ? 22.510 83.695 38.162 1.00 18.66 50 PRO B C 1
ATOM 2659 O O . PRO B 1 50 ? 23.560 83.290 38.657 1.00 21.90 50 PRO B O 1
ATOM 2663 N N . VAL B 1 51 ? 21.323 83.465 38.705 1.00 18.87 51 VAL B N 1
ATOM 2664 C CA . VAL B 1 51 ? 21.201 82.718 39.949 1.00 20.86 51 VAL B CA 1
ATOM 2665 C C . VAL B 1 51 ? 20.915 81.233 39.720 1.00 19.82 51 VAL B C 1
ATOM 2666 O O . VAL B 1 51 ? 21.470 80.386 40.407 1.00 19.74 51 VAL B O 1
ATOM 2670 N N . GLY B 1 52 ? 20.056 80.925 38.756 1.00 20.05 52 GLY B N 1
ATOM 2671 C CA . GLY B 1 52 ? 19.738 79.537 38.469 1.00 22.54 52 GLY B CA 1
ATOM 2672 C C . GLY B 1 52 ? 20.846 78.876 37.667 1.00 25.63 52 GLY B C 1
ATOM 2673 O O . GLY B 1 52 ? 20.832 77.667 37.437 1.00 25.16 52 GLY B O 1
ATOM 2674 N N . LEU B 1 53 ? 21.805 79.688 37.237 1.00 25.56 53 LEU B N 1
ATOM 2675 C CA . LEU B 1 53 ? 22.946 79.233 36.459 1.00 25.14 53 LEU B CA 1
ATOM 2676 C C . LEU B 1 53 ? 22.606 78.642 35.097 1.00 25.29 53 LEU B C 1
ATOM 2677 O O . LEU B 1 53 ? 23.148 77.604 34.703 1.00 24.44 53 LEU B O 1
ATOM 2682 N N . PHE B 1 54 ? 21.712 79.309 34.375 1.00 21.80 54 PHE B N 1
ATOM 2683 C CA . PHE B 1 54 ? 21.333 78.876 33.038 1.00 20.00 54 PHE B CA 1
ATOM 2684 C C . PHE B 1 54 ? 21.406 80.078 32.108 1.00 19.26 54 PHE B C 1
ATOM 2685 O O . PHE B 1 54 ? 21.228 81.211 32.553 1.00 19.18 54 PHE B O 1
ATOM 2693 N N . ASP B 1 55 ? 21.676 79.833 30.829 1.00 16.77 55 ASP B N 1
ATOM 2694 C CA . ASP B 1 55 ? 21.761 80.902 29.846 1.00 19.55 55 ASP B CA 1
ATOM 2695 C C . ASP B 1 55 ? 20.724 80.742 28.754 1.00 20.18 55 ASP B C 1
ATOM 2696 O O . ASP B 1 55 ? 20.824 81.350 27.687 1.00 22.81 55 ASP B O 1
ATOM 2701 N N . THR B 1 56 ? 19.714 79.927 29.032 1.00 19.21 56 THR B N 1
ATOM 2702 C CA . THR B 1 56 ? 18.639 79.699 28.082 1.00 18.79 56 THR B CA 1
ATOM 2703 C C . THR B 1 56 ? 18.060 81.040 27.632 1.00 19.54 56 THR B C 1
ATOM 2704 O O . THR B 1 56 ? 17.713 81.889 28.457 1.00 17.97 56 THR B O 1
ATOM 2708 N N . LYS B 1 57 ? 17.949 81.225 26.326 1.00 19.27 57 LYS B N 1
ATOM 2709 C CA . LYS B 1 57 ? 17.394 82.458 25.805 1.00 21.17 57 LYS B CA 1
ATOM 2710 C C . LYS B 1 57 ? 15.870 82.382 25.803 1.00 20.57 57 LYS B C 1
ATOM 2711 O O . LYS B 1 57 ? 15.266 81.919 24.849 1.00 21.19 57 LYS B O 1
ATOM 2717 N N . VAL B 1 58 ? 15.254 82.828 26.892 1.00 20.83 58 VAL B N 1
ATOM 2718 C CA . VAL B 1 58 ? 13.801 82.805 26.999 1.00 22.00 58 VAL B CA 1
ATOM 2719 C C . VAL B 1 58 ? 13.209 84.174 26.663 1.00 22.43 58 VAL B C 1
ATOM 2720 O O . VAL B 1 58 ? 13.497 85.163 27.332 1.00 24.90 58 VAL B O 1
ATOM 2724 N N . THR B 1 59 ? 12.386 84.222 25.620 1.00 21.87 59 THR B N 1
ATOM 2725 C CA . THR B 1 59 ? 11.763 85.468 25.190 1.00 21.06 59 THR B CA 1
ATOM 2726 C C . THR B 1 59 ? 10.238 85.386 25.116 1.00 23.75 59 THR B C 1
ATOM 2727 O O . THR B 1 59 ? 9.671 84.336 24.797 1.00 24.71 59 THR B O 1
ATOM 2731 N N . GLY B 1 60 ? 9.577 86.498 25.432 1.00 21.56 60 GLY B N 1
ATOM 2732 C CA . GLY B 1 60 ? 8.126 86.542 25.385 1.00 21.60 60 GLY B CA 1
ATOM 2733 C C . GLY B 1 60 ? 7.668 87.169 24.081 1.00 23.13 60 GLY B C 1
ATOM 2734 O O . GLY B 1 60 ? 8.405 87.943 23.462 1.00 24.41 60 GLY B O 1
ATOM 2735 N N . SER B 1 61 ? 6.451 86.863 23.652 1.00 20.95 61 SER B N 1
ATOM 2736 C CA . SER B 1 61 ? 5.987 87.421 22.395 1.00 20.65 61 SER B CA 1
ATOM 2737 C C . SER B 1 61 ? 4.503 87.253 22.154 1.00 20.54 61 SER B C 1
ATOM 2738 O O . SER B 1 61 ? 3.846 86.419 22.782 1.00 16.74 61 SER B O 1
ATOM 2741 N N . ASN B 1 62 ? 3.989 88.076 21.241 1.00 19.64 62 ASN B N 1
ATOM 2742 C CA . ASN B 1 62 ? 2.594 88.039 20.826 1.00 20.17 62 ASN B CA 1
ATOM 2743 C C . ASN B 1 62 ? 2.599 87.798 19.311 1.00 20.16 62 ASN B C 1
ATOM 2744 O O . ASN B 1 62 ? 1.555 87.851 18.661 1.00 21.11 62 ASN B O 1
ATOM 2749 N N . ASP B 1 63 ? 3.779 87.529 18.761 1.00 19.19 63 ASP B N 1
ATOM 2750 C CA . ASP B 1 63 ? 3.949 87.322 17.322 1.00 21.70 63 ASP B CA 1
ATOM 2751 C C . ASP B 1 63 ? 4.423 85.905 16.977 1.00 21.42 63 ASP B C 1
ATOM 2752 O O . ASP B 1 63 ? 5.540 85.526 17.317 1.00 19.94 63 ASP B O 1
ATOM 2757 N N . TYR B 1 64 ? 3.590 85.139 16.277 1.00 21.97 64 TYR B N 1
ATOM 2758 C CA . TYR B 1 64 ? 3.965 83.776 15.912 1.00 21.76 64 TYR B CA 1
ATOM 2759 C C . TYR B 1 64 ? 5.230 83.678 15.076 1.00 22.02 64 TYR B C 1
ATOM 2760 O O . TYR B 1 64 ? 5.810 82.599 14.957 1.00 21.71 64 TYR B O 1
ATOM 2769 N N . ALA B 1 65 ? 5.670 84.799 14.508 1.00 20.07 65 ALA B N 1
ATOM 2770 C CA . ALA B 1 65 ? 6.892 84.795 13.717 1.00 18.70 65 ALA B CA 1
ATOM 2771 C C . ALA B 1 65 ? 8.040 84.413 14.634 1.00 18.02 65 ALA B C 1
ATOM 2772 O O . ALA B 1 65 ? 9.013 83.797 14.201 1.00 18.75 65 ALA B O 1
ATOM 2774 N N . ASP B 1 66 ? 7.918 84.768 15.908 1.00 18.60 66 ASP B N 1
ATOM 2775 C CA . ASP B 1 66 ? 8.957 84.453 16.885 1.00 19.31 66 ASP B CA 1
ATOM 2776 C C . ASP B 1 66 ? 9.024 82.957 17.230 1.00 20.27 66 ASP B C 1
ATOM 2777 O O . ASP B 1 66 ? 10.014 82.489 17.807 1.00 19.07 66 ASP B O 1
ATOM 2782 N N . THR B 1 67 ? 7.980 82.213 16.870 1.00 21.07 67 THR B N 1
ATOM 2783 C CA . THR B 1 67 ? 7.930 80.775 17.148 1.00 21.86 67 THR B CA 1
ATOM 2784 C C . THR B 1 67 ? 8.421 79.950 15.961 1.00 20.98 67 THR B C 1
ATOM 2785 O O . THR B 1 67 ? 8.409 78.715 16.005 1.00 20.32 67 THR B O 1
ATOM 2789 N N . ALA B 1 68 ? 8.858 80.628 14.906 1.00 19.52 68 ALA B N 1
ATOM 2790 C CA . ALA B 1 68 ? 9.333 79.946 13.698 1.00 20.68 68 ALA B CA 1
ATOM 2791 C C . ALA B 1 68 ? 10.305 78.792 13.964 1.00 20.88 68 ALA B C 1
ATOM 2792 O O . ALA B 1 68 ? 11.157 78.869 14.849 1.00 21.60 68 ALA B O 1
ATOM 2794 N N . ASN B 1 69 ? 10.172 77.731 13.174 1.00 21.25 69 ASN B N 1
ATOM 2795 C CA . ASN B 1 69 ? 11.038 76.556 13.273 1.00 21.33 69 ASN B CA 1
ATOM 2796 C C . ASN B 1 69 ? 11.218 75.970 14.674 1.00 20.09 69 ASN B C 1
ATOM 2797 O O . ASN B 1 69 ? 12.336 75.652 15.083 1.00 17.85 69 ASN B O 1
ATOM 2802 N N . SER B 1 70 ? 10.123 75.821 15.410 1.00 20.20 70 SER B N 1
ATOM 2803 C CA . SER B 1 70 ? 10.207 75.249 16.743 1.00 20.56 70 SER B CA 1
ATOM 2804 C C . SER B 1 70 ? 10.152 73.722 16.623 1.00 20.13 70 SER B C 1
ATOM 2805 O O . SER B 1 70 ? 9.343 73.178 15.871 1.00 17.43 70 SER B O 1
ATOM 2808 N N . ASP B 1 71 ? 11.037 73.048 17.351 1.00 19.25 71 ASP B N 1
ATOM 2809 C CA . ASP B 1 71 ? 11.107 71.588 17.349 1.00 21.61 71 ASP B CA 1
ATOM 2810 C C . ASP B 1 71 ? 9.954 71.009 18.160 1.00 20.28 71 ASP B C 1
ATOM 2811 O O . ASP B 1 71 ? 9.354 70.002 17.785 1.00 21.75 71 ASP B O 1
ATOM 2816 N N . ILE B 1 72 ? 9.665 71.659 19.280 1.00 17.82 72 ILE B N 1
ATOM 2817 C CA . ILE B 1 72 ? 8.590 71.257 20.170 1.00 16.69 72 ILE B CA 1
ATOM 2818 C C . ILE B 1 72 ? 7.736 72.489 20.485 1.00 16.46 72 ILE B C 1
ATOM 2819 O O . ILE B 1 72 ? 8.273 73.577 20.720 1.00 13.18 72 ILE B O 1
ATOM 2824 N N . VAL B 1 73 ? 6.419 72.307 20.473 1.00 15.50 73 VAL B N 1
ATOM 2825 C CA . VAL B 1 73 ? 5.465 73.374 20.784 1.00 16.87 73 VAL B CA 1
ATOM 2826 C C . VAL B 1 73 ? 4.479 72.853 21.824 1.00 17.15 73 VAL B C 1
ATOM 2827 O O . VAL B 1 73 ? 3.817 71.837 21.604 1.00 17.03 73 VAL B O 1
ATOM 2831 N N . ILE B 1 74 ? 4.381 73.553 22.951 1.00 15.00 74 ILE B N 1
ATOM 2832 C CA . ILE B 1 74 ? 3.473 73.167 24.023 1.00 14.84 74 ILE B CA 1
ATOM 2833 C C . ILE B 1 74 ? 2.250 74.094 24.057 1.00 17.29 74 ILE B C 1
ATOM 2834 O O . ILE B 1 74 ? 2.390 75.310 24.217 1.00 18.26 74 ILE B O 1
ATOM 2839 N N . ILE B 1 75 ? 1.055 73.525 23.898 1.00 15.52 75 ILE B N 1
ATOM 2840 C CA . ILE B 1 75 ? -0.178 74.314 23.905 1.00 15.94 75 ILE B CA 1
ATOM 2841 C C . ILE B 1 75 ? -0.891 74.291 25.252 1.00 19.12 75 ILE B C 1
ATOM 2842 O O . ILE B 1 75 ? -1.466 73.268 25.654 1.00 16.65 75 ILE B O 1
ATOM 2847 N N . THR B 1 76 ? -0.857 75.431 25.944 1.00 18.36 76 THR B N 1
ATOM 2848 C CA . THR B 1 76 ? -1.501 75.559 27.242 1.00 19.33 76 THR B CA 1
ATOM 2849 C C . THR B 1 76 ? -2.558 76.660 27.184 1.00 20.23 76 THR B C 1
ATOM 2850 O O . THR B 1 76 ? -3.104 77.064 28.210 1.00 18.73 76 THR B O 1
ATOM 2854 N N . ALA B 1 77 ? -2.844 77.133 25.976 1.00 21.31 77 ALA B N 1
ATOM 2855 C CA . ALA B 1 77 ? -3.826 78.193 25.779 1.00 23.53 77 ALA B CA 1
ATOM 2856 C C . ALA B 1 77 ? -5.247 77.700 25.982 1.00 25.45 77 ALA B C 1
ATOM 2857 O O . ALA B 1 77 ? -5.663 76.722 25.369 1.00 25.69 77 ALA B O 1
ATOM 2859 N N . GLY B 1 78 ? -5.989 78.393 26.839 1.00 26.04 78 GLY B N 1
ATOM 2860 C CA . GLY B 1 78 ? -7.367 78.028 27.104 1.00 30.69 78 GLY B CA 1
ATOM 2861 C C . GLY B 1 78 ? -7.949 78.875 28.219 1.00 32.51 78 GLY B C 1
ATOM 2862 O O . GLY B 1 78 ? -7.214 79.346 29.083 1.00 31.90 78 GLY B O 1
ATOM 2863 N N . LEU B 1 79 ? -9.262 79.079 28.209 1.00 35.81 79 LEU B N 1
ATOM 2864 C CA . LEU B 1 79 ? -9.887 79.881 29.254 1.00 40.10 79 LEU B CA 1
ATOM 2865 C C . LEU B 1 79 ? -10.452 78.985 30.341 1.00 40.85 79 LEU B C 1
ATOM 2866 O O . LEU B 1 79 ? -11.408 78.248 30.102 1.00 44.61 79 LEU B O 1
ATOM 2871 N N . ASP B 1 89 ? -19.687 73.848 26.555 1.00 63.28 89 ASP B N 1
ATOM 2872 C CA . ASP B 1 89 ? -19.169 75.187 26.293 1.00 63.26 89 ASP B CA 1
ATOM 2873 C C . ASP B 1 89 ? -17.643 75.186 26.358 1.00 62.37 89 ASP B C 1
ATOM 2874 O O . ASP B 1 89 ? -16.976 75.549 25.386 1.00 63.00 89 ASP B O 1
ATOM 2879 N N . LEU B 1 90 ? -17.098 74.778 27.504 1.00 61.19 90 LEU B N 1
ATOM 2880 C CA . LEU B 1 90 ? -15.649 74.713 27.693 1.00 59.26 90 LEU B CA 1
ATOM 2881 C C . LEU B 1 90 ? -15.047 73.995 26.488 1.00 57.10 90 LEU B C 1
ATOM 2882 O O . LEU B 1 90 ? -13.964 74.338 26.020 1.00 56.36 90 LEU B O 1
ATOM 2887 N N . LEU B 1 91 ? -15.767 72.994 25.995 1.00 54.51 91 LEU B N 1
ATOM 2888 C CA . LEU B 1 91 ? -15.334 72.231 24.836 1.00 51.30 91 LEU B CA 1
ATOM 2889 C C . LEU B 1 91 ? -15.235 73.145 23.619 1.00 50.18 91 LEU B C 1
ATOM 2890 O O . LEU B 1 91 ? -14.193 73.215 22.968 1.00 49.83 91 LEU B O 1
ATOM 2895 N N . MET B 1 92 ? -16.324 73.849 23.323 1.00 49.04 92 MET B N 1
ATOM 2896 C CA . MET B 1 92 ? -16.373 74.748 22.171 1.00 47.78 92 MET B CA 1
ATOM 2897 C C . MET B 1 92 ? -15.405 75.925 22.232 1.00 44.64 92 MET B C 1
ATOM 2898 O O . MET B 1 92 ? -14.725 76.218 21.250 1.00 44.89 92 MET B O 1
ATOM 2903 N N . LYS B 1 93 ? -15.342 76.601 23.373 1.00 40.92 93 LYS B N 1
ATOM 2904 C CA . LYS B 1 93 ? -14.444 77.739 23.504 1.00 38.88 93 LYS B CA 1
ATOM 2905 C C . LYS B 1 93 ? -12.983 77.311 23.385 1.00 35.72 93 LYS B C 1
ATOM 2906 O O . LYS B 1 93 ? -12.252 77.829 22.543 1.00 34.77 93 LYS B O 1
ATOM 2912 N N . ASN B 1 94 ? -12.552 76.363 24.211 1.00 31.77 94 ASN B N 1
ATOM 2913 C CA . ASN B 1 94 ? -11.169 75.908 24.133 1.00 28.88 94 ASN B CA 1
ATOM 2914 C C . ASN B 1 94 ? -10.869 75.233 22.808 1.00 25.43 94 ASN B C 1
ATOM 2915 O O . ASN B 1 94 ? -9.731 75.246 22.353 1.00 25.54 94 ASN B O 1
ATOM 2920 N N . ALA B 1 95 ? -11.883 74.656 22.174 1.00 23.59 95 ALA B N 1
ATOM 2921 C CA . ALA B 1 95 ? -11.662 74.019 20.881 1.00 23.69 95 ALA B CA 1
ATOM 2922 C C . ALA B 1 95 ? -11.343 75.115 19.863 1.00 24.67 95 ALA B C 1
ATOM 2923 O O . ALA B 1 95 ? -10.527 74.931 18.958 1.00 24.43 95 ALA B O 1
ATOM 2925 N N . GLY B 1 96 ? -11.994 76.263 20.019 1.00 23.61 96 GLY B N 1
ATOM 2926 C CA . GLY B 1 96 ? -11.740 77.368 19.114 1.00 23.85 96 GLY B CA 1
ATOM 2927 C C . GLY B 1 96 ? -10.322 77.882 19.308 1.00 20.91 96 GLY B C 1
ATOM 2928 O O . GLY B 1 96 ? -9.619 78.158 18.340 1.00 23.25 96 GLY B O 1
ATOM 2929 N N . ILE B 1 97 ? -9.907 77.992 20.565 1.00 19.62 97 ILE B N 1
ATOM 2930 C CA . ILE B 1 97 ? -8.567 78.471 20.918 1.00 20.35 97 ILE B CA 1
ATOM 2931 C C . ILE B 1 97 ? -7.482 77.527 20.389 1.00 19.97 97 ILE B C 1
ATOM 2932 O O . ILE B 1 97 ? -6.559 77.955 19.698 1.00 19.74 97 ILE B O 1
ATOM 2937 N N . VAL B 1 98 ? -7.595 76.243 20.727 1.00 21.12 98 VAL B N 1
ATOM 2938 C CA . VAL B 1 98 ? -6.635 75.238 20.266 1.00 18.67 98 VAL B CA 1
ATOM 2939 C C . VAL B 1 98 ? -6.635 75.224 18.745 1.00 18.71 98 VAL B C 1
ATOM 2940 O O . VAL B 1 98 ? -5.601 75.008 18.114 1.00 20.78 98 VAL B O 1
ATOM 2944 N N . LYS B 1 99 ? -7.788 75.466 18.136 1.00 20.47 99 LYS B N 1
ATOM 2945 C CA . LYS B 1 99 ? -7.820 75.484 16.678 1.00 22.23 99 LYS B CA 1
ATOM 2946 C C . LYS B 1 99 ? -7.006 76.669 16.170 1.00 22.34 99 LYS B C 1
ATOM 2947 O O . LYS B 1 99 ? -6.124 76.517 15.321 1.00 21.25 99 LYS B O 1
ATOM 2953 N N . GLU B 1 100 ? -7.300 77.854 16.695 1.00 23.10 100 GLU B N 1
ATOM 2954 C CA . GLU B 1 100 ? -6.583 79.041 16.265 1.00 22.15 100 GLU B CA 1
ATOM 2955 C C . GLU B 1 100 ? -5.082 78.929 16.539 1.00 19.95 100 GLU B C 1
ATOM 2956 O O . GLU B 1 100 ? -4.264 79.232 15.673 1.00 19.49 100 GLU B O 1
ATOM 2962 N N . VAL B 1 101 ? -4.721 78.478 17.737 1.00 20.41 101 VAL B N 1
ATOM 2963 C CA . VAL B 1 101 ? -3.312 78.324 18.096 1.00 18.65 101 VAL B CA 1
ATOM 2964 C C . VAL B 1 101 ? -2.564 77.388 17.149 1.00 17.41 101 VAL B C 1
ATOM 2965 O O . VAL B 1 101 ? -1.504 77.735 16.633 1.00 18.63 101 VAL B O 1
ATOM 2969 N N . THR B 1 102 ? -3.125 76.202 16.916 1.00 18.36 102 THR B N 1
ATOM 2970 C CA . THR B 1 102 ? -2.493 75.205 16.047 1.00 17.13 102 THR B CA 1
ATOM 2971 C C . THR B 1 102 ? -2.283 75.698 14.621 1.00 16.74 102 THR B C 1
ATOM 2972 O O . THR B 1 102 ? -1.187 75.577 14.065 1.00 15.66 102 THR B O 1
ATOM 2976 N N . ASP B 1 103 ? -3.335 76.244 14.019 1.00 19.09 103 ASP B N 1
ATOM 2977 C CA . ASP B 1 103 ? -3.220 76.755 12.661 1.00 19.31 103 ASP B CA 1
ATOM 2978 C C . ASP B 1 103 ? -2.102 77.794 12.617 1.00 18.84 103 ASP B C 1
ATOM 2979 O O . ASP B 1 103 ? -1.320 77.832 11.665 1.00 20.15 103 ASP B O 1
ATOM 2984 N N . ASN B 1 104 ? -2.015 78.629 13.649 1.00 17.73 104 ASN B N 1
ATOM 2985 C CA . ASN B 1 104 ? -0.965 79.642 13.689 1.00 19.26 104 ASN B CA 1
ATOM 2986 C C . ASN B 1 104 ? 0.402 78.980 13.820 1.00 18.28 104 ASN B C 1
ATOM 2987 O O . ASN B 1 104 ? 1.345 79.338 13.118 1.00 18.10 104 ASN B O 1
ATOM 2992 N N . ILE B 1 105 ? 0.506 78.008 14.718 1.00 18.80 105 ILE B N 1
ATOM 2993 C CA . ILE B 1 105 ? 1.772 77.303 14.910 1.00 17.80 105 ILE B CA 1
ATOM 2994 C C . ILE B 1 105 ? 2.309 76.768 13.590 1.00 18.07 105 ILE B C 1
ATOM 2995 O O . ILE B 1 105 ? 3.468 76.990 13.242 1.00 18.22 105 ILE B O 1
ATOM 3000 N N . MET B 1 106 ? 1.460 76.066 12.849 1.00 20.72 106 MET B N 1
ATOM 3001 C CA . MET B 1 106 ? 1.883 75.471 11.588 1.00 20.57 106 MET B CA 1
ATOM 3002 C C . MET B 1 106 ? 2.303 76.462 10.495 1.00 22.47 106 MET B C 1
ATOM 3003 O O . MET B 1 106 ? 3.007 76.090 9.554 1.00 19.73 106 MET B O 1
ATOM 3008 N N . LYS B 1 107 ? 1.890 77.721 10.605 1.00 22.73 107 LYS B N 1
ATOM 3009 C CA . LYS B 1 107 ? 2.285 78.691 9.587 1.00 24.08 107 LYS B CA 1
ATOM 3010 C C . LYS B 1 107 ? 3.755 79.081 9.725 1.00 22.73 107 LYS B C 1
ATOM 3011 O O . LYS B 1 107 ? 4.307 79.704 8.827 1.00 24.73 107 LYS B O 1
ATOM 3017 N N . HIS B 1 108 ? 4.391 78.716 10.838 1.00 20.94 108 HIS B N 1
ATOM 3018 C CA . HIS B 1 108 ? 5.798 79.073 11.049 1.00 22.05 108 HIS B CA 1
ATOM 3019 C C . HIS B 1 108 ? 6.738 77.906 11.400 1.00 21.41 108 HIS B C 1
ATOM 3020 O O . HIS B 1 108 ? 7.958 78.045 11.332 1.00 21.52 108 HIS B O 1
ATOM 3027 N N . SER B 1 109 ? 6.169 76.766 11.786 1.00 21.45 109 SER B N 1
ATOM 3028 C CA . SER B 1 109 ? 6.951 75.571 12.121 1.00 20.17 109 SER B CA 1
ATOM 3029 C C . SER B 1 109 ? 6.447 74.437 11.230 1.00 20.34 109 SER B C 1
ATOM 3030 O O . SER B 1 109 ? 5.264 74.109 11.240 1.00 20.86 109 SER B O 1
ATOM 3033 N N . LYS B 1 110 ? 7.348 73.836 10.468 1.00 21.53 110 LYS B N 1
ATOM 3034 C CA . LYS B 1 110 ? 6.975 72.777 9.535 1.00 23.59 110 LYS B CA 1
ATOM 3035 C C . LYS B 1 110 ? 6.761 71.380 10.107 1.00 24.19 110 LYS B C 1
ATOM 3036 O O . LYS B 1 110 ? 5.930 70.623 9.602 1.00 25.65 110 LYS B O 1
ATOM 3042 N N . ASN B 1 111 ? 7.498 71.029 11.151 1.00 23.65 111 ASN B N 1
ATOM 3043 C CA . ASN B 1 111 ? 7.380 69.689 11.696 1.00 21.95 111 ASN B CA 1
ATOM 3044 C C . ASN B 1 111 ? 7.737 69.588 13.170 1.00 21.39 111 ASN B C 1
ATOM 3045 O O . ASN B 1 111 ? 8.697 68.915 13.539 1.00 23.17 111 ASN B O 1
ATOM 3050 N N . PRO B 1 112 ? 6.978 70.264 14.037 1.00 19.78 112 PRO B N 1
ATOM 3051 C CA . PRO B 1 112 ? 7.300 70.174 15.458 1.00 18.94 112 PRO B CA 1
ATOM 3052 C C . PRO B 1 112 ? 6.600 68.975 16.084 1.00 18.44 112 PRO B C 1
ATOM 3053 O O . PRO B 1 112 ? 5.851 68.258 15.419 1.00 18.03 112 PRO B O 1
ATOM 3057 N N . ILE B 1 113 ? 6.882 68.763 17.365 1.00 16.49 113 ILE B N 1
ATOM 3058 C CA . ILE B 1 113 ? 6.220 67.742 18.149 1.00 16.84 113 ILE B CA 1
ATOM 3059 C C . ILE B 1 113 ? 5.299 68.642 18.971 1.00 15.60 113 ILE B C 1
ATOM 3060 O O . ILE B 1 113 ? 5.775 69.570 19.620 1.00 17.31 113 ILE B O 1
ATOM 3065 N N . ILE B 1 114 ? 4.000 68.391 18.944 1.00 13.69 114 ILE B N 1
ATOM 3066 C CA . ILE B 1 114 ? 3.078 69.223 19.707 1.00 14.28 114 ILE B CA 1
ATOM 3067 C C . ILE B 1 114 ? 2.572 68.494 20.949 1.00 16.27 114 ILE B C 1
ATOM 3068 O O . ILE B 1 114 ? 2.056 67.377 20.856 1.00 15.96 114 ILE B O 1
ATOM 3073 N N . ILE B 1 115 ? 2.748 69.118 22.110 1.00 14.54 115 ILE B N 1
ATOM 3074 C CA . ILE B 1 115 ? 2.264 68.559 23.363 1.00 16.43 115 ILE B CA 1
ATOM 3075 C C . ILE B 1 115 ? 1.103 69.445 23.826 1.00 19.44 115 ILE B C 1
ATOM 3076 O O . ILE B 1 115 ? 1.291 70.634 24.119 1.00 21.74 115 ILE B O 1
ATOM 3081 N N . VAL B 1 116 ? -0.098 68.874 23.869 1.00 19.51 116 VAL B N 1
ATOM 3082 C CA . VAL B 1 116 ? -1.287 69.610 24.279 1.00 18.32 116 VAL B CA 1
ATOM 3083 C C . VAL B 1 116 ? -1.573 69.428 25.763 1.00 20.06 116 VAL B C 1
ATOM 3084 O O . VAL B 1 116 ? -1.456 68.320 26.295 1.00 20.51 116 VAL B O 1
ATOM 3088 N N . VAL B 1 117 ? -1.947 70.523 26.426 1.00 18.57 117 VAL B N 1
ATOM 3089 C CA . VAL B 1 117 ? -2.260 70.508 27.852 1.00 17.30 117 VAL B CA 1
ATOM 3090 C C . VAL B 1 117 ? -3.676 71.044 28.084 1.00 20.07 117 VAL B C 1
ATOM 3091 O O . VAL B 1 117 ? -4.364 70.620 29.010 1.00 20.37 117 VAL B O 1
ATOM 3095 N N . SER B 1 118 ? -4.103 71.978 27.232 1.00 20.29 118 SER B N 1
ATOM 3096 C CA . SER B 1 118 ? -5.430 72.592 27.314 1.00 21.37 118 SER B CA 1
ATOM 3097 C C . SER B 1 118 ? -6.567 71.576 27.469 1.00 23.09 118 SER B C 1
ATOM 3098 O O . SER B 1 118 ? -6.654 70.621 26.698 1.00 24.36 118 SER B O 1
ATOM 3101 N N . ASN B 1 119 ? -7.442 71.795 28.449 1.00 23.92 119 ASN B N 1
ATOM 3102 C CA . ASN B 1 119 ? -8.591 70.911 28.679 1.00 25.92 119 ASN B CA 1
ATOM 3103 C C . ASN B 1 119 ? -9.764 71.293 27.777 1.00 27.05 119 ASN B C 1
ATOM 3104 O O . ASN B 1 119 ? -9.863 72.439 27.334 1.00 27.75 119 ASN B O 1
ATOM 3109 N N . PRO B 1 120 ? -10.646 70.323 27.453 1.00 25.63 120 PRO B N 1
ATOM 3110 C CA . PRO B 1 120 ? -10.593 68.914 27.873 1.00 24.65 120 PRO B CA 1
ATOM 3111 C C . PRO B 1 120 ? -9.513 68.212 27.027 1.00 22.85 120 PRO B C 1
ATOM 3112 O O . PRO B 1 120 ? -9.637 68.097 25.808 1.00 21.59 120 PRO B O 1
ATOM 3116 N N . LEU B 1 121 ? -8.452 67.761 27.692 1.00 24.63 121 LEU B N 1
ATOM 3117 C CA . LEU B 1 121 ? -7.295 67.152 27.028 1.00 23.52 121 LEU B CA 1
ATOM 3118 C C . LEU B 1 121 ? -7.460 66.215 25.834 1.00 23.40 121 LEU B C 1
ATOM 3119 O O . LEU B 1 121 ? -7.128 66.577 24.706 1.00 23.80 121 LEU B O 1
ATOM 3124 N N . ASP B 1 122 ? -7.918 64.994 26.090 1.00 23.77 122 ASP B N 1
ATOM 3125 C CA . ASP B 1 122 ? -8.095 64.014 25.030 1.00 22.43 122 ASP B CA 1
ATOM 3126 C C . ASP B 1 122 ? -8.645 64.658 23.769 1.00 22.48 122 ASP B C 1
ATOM 3127 O O . ASP B 1 122 ? -8.111 64.469 22.665 1.00 18.95 122 ASP B O 1
ATOM 3132 N N . ILE B 1 123 ? -9.711 65.433 23.947 1.00 20.05 123 ILE B N 1
ATOM 3133 C CA . ILE B 1 123 ? -10.379 66.090 22.836 1.00 20.43 123 ILE B CA 1
ATOM 3134 C C . ILE B 1 123 ? -9.546 67.196 22.192 1.00 20.13 123 ILE B C 1
ATOM 3135 O O . ILE B 1 123 ? -9.468 67.270 20.968 1.00 21.26 123 ILE B O 1
ATOM 3140 N N . MET B 1 124 ? -8.925 68.049 23.007 1.00 21.00 124 MET B N 1
ATOM 3141 C CA . MET B 1 124 ? -8.096 69.130 22.472 1.00 20.82 124 MET B CA 1
ATOM 3142 C C . MET B 1 124 ? -6.896 68.546 21.723 1.00 21.03 124 MET B C 1
ATOM 3143 O O . MET B 1 124 ? -6.472 69.079 20.697 1.00 20.12 124 MET B O 1
ATOM 3148 N N . THR B 1 125 ? -6.353 67.445 22.237 1.00 20.19 125 THR B N 1
ATOM 3149 C CA . THR B 1 125 ? -5.218 66.801 21.586 1.00 19.24 125 THR B CA 1
ATOM 3150 C C . THR B 1 125 ? -5.645 66.375 20.185 1.00 20.02 125 THR B C 1
ATOM 3151 O O . THR B 1 125 ? -4.896 66.532 19.222 1.00 20.61 125 THR B O 1
ATOM 3155 N N . HIS B 1 126 ? -6.862 65.844 20.075 1.00 19.69 126 HIS B N 1
ATOM 3156 C CA . HIS B 1 126 ? -7.389 65.418 18.784 1.00 20.67 126 HIS B CA 1
ATOM 3157 C C . HIS B 1 126 ? -7.513 66.621 17.849 1.00 20.08 126 HIS B C 1
ATOM 3158 O O . HIS B 1 126 ? -7.117 66.564 16.682 1.00 17.56 126 HIS B O 1
ATOM 3165 N N . VAL B 1 127 ? -8.084 67.704 18.375 1.00 20.04 127 VAL B N 1
ATOM 3166 C CA . VAL B 1 127 ? -8.270 68.932 17.609 1.00 20.71 127 VAL B CA 1
ATOM 3167 C C . VAL B 1 127 ? -6.934 69.388 17.051 1.00 19.17 127 VAL B C 1
ATOM 3168 O O . VAL B 1 127 ? -6.789 69.601 15.850 1.00 21.11 127 VAL B O 1
ATOM 3172 N N . ALA B 1 128 ? -5.956 69.536 17.936 1.00 20.33 128 ALA B N 1
ATOM 3173 C CA . ALA B 1 128 ? -4.630 69.975 17.524 1.00 19.88 128 ALA B CA 1
ATOM 3174 C C . ALA B 1 128 ? -4.080 69.056 16.438 1.00 19.28 128 ALA B C 1
ATOM 3175 O O . ALA B 1 128 ? -3.499 69.517 15.453 1.00 16.63 128 ALA B O 1
ATOM 3177 N N . TRP B 1 129 ? -4.279 67.752 16.606 1.00 20.23 129 TRP B N 1
ATOM 3178 C CA . TRP B 1 129 ? -3.777 66.799 15.623 1.00 20.37 129 TRP B CA 1
ATOM 3179 C C . TRP B 1 129 ? -4.324 67.012 14.214 1.00 21.10 129 TRP B C 1
ATOM 3180 O O . TRP B 1 129 ? -3.560 67.096 13.256 1.00 19.97 129 TRP B O 1
ATOM 3191 N N . VAL B 1 130 ? -5.647 67.078 14.081 1.00 23.27 130 VAL B N 1
ATOM 3192 C CA . VAL B 1 130 ? -6.255 67.262 12.772 1.00 23.41 130 VAL B CA 1
ATOM 3193 C C . VAL B 1 130 ? -5.914 68.617 12.149 1.00 24.04 130 VAL B C 1
ATOM 3194 O O . VAL B 1 130 ? -5.754 68.716 10.933 1.00 23.05 130 VAL B O 1
ATOM 3198 N N . ARG B 1 131 ? -5.792 69.656 12.968 1.00 22.36 131 ARG B N 1
ATOM 3199 C CA . ARG B 1 131 ? -5.452 70.970 12.426 1.00 23.84 131 ARG B CA 1
ATOM 3200 C C . ARG B 1 131 ? -3.993 71.011 11.964 1.00 22.11 131 ARG B C 1
ATOM 3201 O O . ARG B 1 131 ? -3.672 71.615 10.940 1.00 22.68 131 ARG B O 1
ATOM 3209 N N . SER B 1 132 ? -3.113 70.353 12.712 1.00 20.94 132 SER B N 1
ATOM 3210 C CA . SER B 1 132 ? -1.691 70.329 12.379 1.00 20.17 132 SER B CA 1
ATOM 3211 C C . SER B 1 132 ? -1.352 69.617 11.073 1.00 21.57 132 SER B C 1
ATOM 3212 O O . SER B 1 132 ? -0.369 69.958 10.409 1.00 20.32 132 SER B O 1
ATOM 3215 N N . GLY B 1 133 ? -2.151 68.619 10.709 1.00 21.44 133 GLY B N 1
ATOM 3216 C CA . GLY B 1 133 ? -1.865 67.871 9.502 1.00 22.12 133 GLY B CA 1
ATOM 3217 C C . GLY B 1 133 ? -0.630 67.003 9.710 1.00 22.18 133 GLY B C 1
ATOM 3218 O O . GLY B 1 133 ? -0.086 66.442 8.769 1.00 24.18 133 GLY B O 1
ATOM 3219 N N . LEU B 1 134 ? -0.192 66.885 10.957 1.00 21.88 134 LEU B N 1
ATOM 3220 C CA . LEU B 1 134 ? 0.992 66.091 11.289 1.00 22.45 134 LEU B CA 1
ATOM 3221 C C . LEU B 1 134 ? 0.679 64.629 11.575 1.00 22.25 134 LEU B C 1
ATOM 3222 O O . LEU B 1 134 ? -0.463 64.280 11.869 1.00 23.10 134 LEU B O 1
ATOM 3227 N N . PRO B 1 135 ? 1.698 63.752 11.491 1.00 23.17 135 PRO B N 1
ATOM 3228 C CA . PRO B 1 135 ? 1.469 62.332 11.775 1.00 22.51 135 PRO B CA 1
ATOM 3229 C C . PRO B 1 135 ? 1.109 62.277 13.256 1.00 22.46 135 PRO B C 1
ATOM 3230 O O . PRO B 1 135 ? 1.678 63.017 14.060 1.00 20.22 135 PRO B O 1
ATOM 3234 N N . LYS B 1 136 ? 0.171 61.414 13.626 1.00 23.12 136 LYS B N 1
ATOM 3235 C CA . LYS B 1 136 ? -0.248 61.341 15.018 1.00 23.58 136 LYS B CA 1
ATOM 3236 C C . LYS B 1 136 ? 0.864 61.038 16.016 1.00 22.41 136 LYS B C 1
ATOM 3237 O O . LYS B 1 136 ? 0.719 61.324 17.203 1.00 24.01 136 LYS B O 1
ATOM 3243 N N . GLU B 1 137 ? 1.975 60.473 15.553 1.00 20.89 137 GLU B N 1
ATOM 3244 C CA . GLU B 1 137 ? 3.083 60.190 16.459 1.00 20.22 137 GLU B CA 1
ATOM 3245 C C . GLU B 1 137 ? 3.714 61.484 16.982 1.00 20.10 137 GLU B C 1
ATOM 3246 O O . GLU B 1 137 ? 4.454 61.461 17.961 1.00 17.89 137 GLU B O 1
ATOM 3252 N N . ARG B 1 138 ? 3.412 62.608 16.333 1.00 19.61 138 ARG B N 1
ATOM 3253 C CA . ARG B 1 138 ? 3.995 63.895 16.723 1.00 19.01 138 ARG B CA 1
ATOM 3254 C C . ARG B 1 138 ? 3.061 64.842 17.481 1.00 19.26 138 ARG B C 1
ATOM 3255 O O . ARG B 1 138 ? 3.401 66.003 17.731 1.00 17.79 138 ARG B O 1
ATOM 3263 N N . VAL B 1 139 ? 1.894 64.333 17.855 1.00 17.93 139 VAL B N 1
ATOM 3264 C CA . VAL B 1 139 ? 0.909 65.107 18.598 1.00 16.90 139 VAL B CA 1
ATOM 3265 C C . VAL B 1 139 ? 0.419 64.281 19.779 1.00 17.20 139 VAL B C 1
ATOM 3266 O O . VAL B 1 139 ? -0.214 63.240 19.601 1.00 15.90 139 VAL B O 1
ATOM 3270 N N . ILE B 1 140 ? 0.716 64.753 20.986 1.00 17.62 140 ILE B N 1
ATOM 3271 C CA . ILE B 1 140 ? 0.316 64.062 22.200 1.00 19.69 140 ILE B CA 1
ATOM 3272 C C . ILE B 1 140 ? -0.190 65.019 23.267 1.00 20.57 140 ILE B C 1
ATOM 3273 O O . ILE B 1 140 ? 0.094 66.217 23.238 1.00 21.60 140 ILE B O 1
ATOM 3278 N N . GLY B 1 141 ? -0.936 64.475 24.218 1.00 19.96 141 GLY B N 1
ATOM 3279 C CA . GLY B 1 141 ? -1.464 65.290 25.288 1.00 18.39 141 GLY B CA 1
ATOM 3280 C C . GLY B 1 141 ? -0.985 64.805 26.635 1.00 20.65 141 GLY B C 1
ATOM 3281 O O . GLY B 1 141 ? -0.775 63.602 26.838 1.00 20.41 141 GLY B O 1
ATOM 3282 N N . MET B 1 142 ? -0.794 65.743 27.556 1.00 19.12 142 MET B N 1
ATOM 3283 C CA . MET B 1 142 ? -0.356 65.424 28.908 1.00 18.41 142 MET B CA 1
ATOM 3284 C C . MET B 1 142 ? -1.611 65.244 29.747 1.00 20.10 142 MET B C 1
ATOM 3285 O O . MET B 1 142 ? -2.533 66.059 29.667 1.00 18.87 142 MET B O 1
ATOM 3290 N N . ALA B 1 143 ? -1.648 64.171 30.537 1.00 18.26 143 ALA B N 1
ATOM 3291 C CA . ALA B 1 143 ? -2.776 63.888 31.411 1.00 18.89 143 ALA B CA 1
ATOM 3292 C C . ALA B 1 143 ? -2.420 62.774 32.390 1.00 19.04 143 ALA B C 1
ATOM 3293 O O . ALA B 1 143 ? -2.355 62.994 33.602 1.00 17.73 143 ALA B O 1
ATOM 3295 N N . GLY B 1 144 ? -2.175 61.580 31.854 1.00 19.23 144 GLY B N 1
ATOM 3296 C CA . GLY B 1 144 ? -1.833 60.442 32.694 1.00 17.84 144 GLY B CA 1
ATOM 3297 C C . GLY B 1 144 ? -0.691 60.675 33.660 1.00 15.72 144 GLY B C 1
ATOM 3298 O O . GLY B 1 144 ? -0.773 60.279 34.823 1.00 15.98 144 GLY B O 1
ATOM 3299 N N . VAL B 1 145 ? 0.378 61.318 33.194 1.00 17.00 145 VAL B N 1
ATOM 3300 C CA . VAL B 1 145 ? 1.525 61.583 34.055 1.00 16.34 145 VAL B CA 1
ATOM 3301 C C . VAL B 1 145 ? 1.107 62.333 35.320 1.00 16.68 145 VAL B C 1
ATOM 3302 O O . VAL B 1 145 ? 1.551 62.003 36.416 1.00 17.64 145 VAL B O 1
ATOM 3306 N N . LEU B 1 146 ? 0.240 63.330 35.168 1.00 17.94 146 LEU B N 1
ATOM 3307 C CA . LEU B 1 146 ? -0.241 64.119 36.308 1.00 16.03 146 LEU B CA 1
ATOM 3308 C C . LEU B 1 146 ? -1.132 63.298 37.244 1.00 15.60 146 LEU B C 1
ATOM 3309 O O . LEU B 1 146 ? -0.985 63.355 38.458 1.00 15.78 146 LEU B O 1
ATOM 3314 N N . ASP B 1 147 ? -2.082 62.564 36.676 1.00 14.89 147 ASP B N 1
ATOM 3315 C CA . ASP B 1 147 ? -2.972 61.748 37.493 1.00 18.04 147 ASP B CA 1
ATOM 3316 C C . ASP B 1 147 ? -2.138 60.744 38.278 1.00 15.66 147 ASP B C 1
ATOM 3317 O O . ASP B 1 147 ? -2.372 60.514 39.463 1.00 18.10 147 ASP B O 1
ATOM 3322 N N . ALA B 1 148 ? -1.150 60.170 37.603 1.00 16.13 148 ALA B N 1
ATOM 3323 C CA . ALA B 1 148 ? -0.260 59.195 38.212 1.00 16.34 148 ALA B CA 1
ATOM 3324 C C . ALA B 1 148 ? 0.558 59.843 39.316 1.00 16.92 148 ALA B C 1
ATOM 3325 O O . ALA B 1 148 ? 0.805 59.235 40.364 1.00 16.18 148 ALA B O 1
ATOM 3327 N N . ALA B 1 149 ? 0.980 61.087 39.093 1.00 17.29 149 ALA B N 1
ATOM 3328 C CA . ALA B 1 149 ? 1.770 61.788 40.100 1.00 15.69 149 ALA B CA 1
ATOM 3329 C C . ALA B 1 149 ? 0.919 61.945 41.349 1.00 15.30 149 ALA B C 1
ATOM 3330 O O . ALA B 1 149 ? 1.379 61.711 42.460 1.00 16.58 149 ALA B O 1
ATOM 3332 N N . ARG B 1 150 ? -0.337 62.331 41.167 1.00 17.19 150 ARG B N 1
ATOM 3333 C CA . ARG B 1 150 ? -1.219 62.498 42.309 1.00 19.19 150 ARG B CA 1
ATOM 3334 C C . ARG B 1 150 ? -1.470 61.168 43.001 1.00 20.41 150 ARG B C 1
ATOM 3335 O O . ARG B 1 150 ? -1.382 61.076 44.228 1.00 22.20 150 ARG B O 1
ATOM 3343 N N . PHE B 1 151 ? -1.780 60.143 42.211 1.00 20.50 151 PHE B N 1
ATOM 3344 C CA . PHE B 1 151 ? -2.044 58.814 42.762 1.00 21.37 151 PHE B CA 1
ATOM 3345 C C . PHE B 1 151 ? -0.831 58.400 43.588 1.00 20.63 151 PHE B C 1
ATOM 3346 O O . PHE B 1 151 ? -0.967 57.871 44.687 1.00 22.07 151 PHE B O 1
ATOM 3354 N N . ARG B 1 152 ? 0.359 58.675 43.067 1.00 22.32 152 ARG B N 1
ATOM 3355 C CA . ARG B 1 152 ? 1.585 58.328 43.763 1.00 21.80 152 ARG B CA 1
ATOM 3356 C C . ARG B 1 152 ? 1.785 59.122 45.052 1.00 23.75 152 ARG B C 1
ATOM 3357 O O . ARG B 1 152 ? 2.249 58.569 46.056 1.00 22.22 152 ARG B O 1
ATOM 3365 N N . SER B 1 153 ? 1.446 60.413 45.036 1.00 21.93 153 SER B N 1
ATOM 3366 C CA . SER B 1 153 ? 1.629 61.233 46.237 1.00 22.03 153 SER B CA 1
ATOM 3367 C C . SER B 1 153 ? 0.711 60.793 47.380 1.00 20.98 153 SER B C 1
ATOM 3368 O O . SER B 1 153 ? 1.072 60.892 48.546 1.00 22.04 153 SER B O 1
ATOM 3371 N N . PHE B 1 154 ? -0.471 60.298 47.042 1.00 22.50 154 PHE B N 1
ATOM 3372 C CA . PHE B 1 154 ? -1.420 59.846 48.053 1.00 23.81 154 PHE B CA 1
ATOM 3373 C C . PHE B 1 154 ? -0.939 58.523 48.660 1.00 25.44 154 PHE B C 1
ATOM 3374 O O . PHE B 1 154 ? -1.042 58.304 49.865 1.00 26.54 154 PHE B O 1
ATOM 3382 N N . ILE B 1 155 ? -0.411 57.641 47.822 1.00 26.60 155 ILE B N 1
ATOM 3383 C CA . ILE B 1 155 ? 0.097 56.372 48.319 1.00 25.89 155 ILE B CA 1
ATOM 3384 C C . ILE B 1 155 ? 1.243 56.645 49.288 1.00 26.83 155 ILE B C 1
ATOM 3385 O O . ILE B 1 155 ? 1.322 56.024 50.349 1.00 28.79 155 ILE B O 1
ATOM 3390 N N . ALA B 1 156 ? 2.115 57.590 48.942 1.00 26.91 156 ALA B N 1
ATOM 3391 C CA . ALA B 1 156 ? 3.248 57.932 49.805 1.00 25.81 156 ALA B CA 1
ATOM 3392 C C . ALA B 1 156 ? 2.782 58.443 51.160 1.00 26.62 156 ALA B C 1
ATOM 3393 O O . ALA B 1 156 ? 3.434 58.210 52.173 1.00 27.67 156 ALA B O 1
ATOM 3395 N N . MET B 1 157 ? 1.657 59.149 51.173 1.00 27.42 157 MET B N 1
ATOM 3396 C CA . MET B 1 157 ? 1.105 59.691 52.411 1.00 30.03 157 MET B CA 1
ATOM 3397 C C . MET B 1 157 ? 0.550 58.572 53.275 1.00 30.49 157 MET B C 1
ATOM 3398 O O . MET B 1 157 ? 0.597 58.624 54.504 1.00 28.92 157 MET B O 1
ATOM 3403 N N . GLU B 1 158 ? 0.013 57.564 52.603 1.00 31.95 158 GLU B N 1
ATOM 3404 C CA . GLU B 1 158 ? -0.593 56.419 53.260 1.00 33.08 158 GLU B CA 1
ATOM 3405 C C . GLU B 1 158 ? 0.455 55.458 53.831 1.00 32.86 158 GLU B C 1
ATOM 3406 O O . GLU B 1 158 ? 0.317 54.978 54.957 1.00 33.63 158 GLU B O 1
ATOM 3412 N N . LEU B 1 159 ? 1.511 55.199 53.062 1.00 31.64 159 LEU B N 1
ATOM 3413 C CA . LEU B 1 159 ? 2.564 54.276 53.477 1.00 30.23 159 LEU B CA 1
ATOM 3414 C C . LEU B 1 159 ? 3.849 54.919 53.996 1.00 29.69 159 LEU B C 1
ATOM 3415 O O . LEU B 1 159 ? 4.721 54.234 54.527 1.00 29.38 159 LEU B O 1
ATOM 3420 N N . GLY B 1 160 ? 3.980 56.230 53.842 1.00 28.92 160 GLY B N 1
ATOM 3421 C CA . GLY B 1 160 ? 5.183 56.884 54.320 1.00 27.95 160 GLY B CA 1
ATOM 3422 C C . GLY B 1 160 ? 6.445 56.477 53.576 1.00 26.92 160 GLY B C 1
ATOM 3423 O O . GLY B 1 160 ? 7.510 56.338 54.176 1.00 28.20 160 GLY B O 1
ATOM 3424 N N . VAL B 1 161 ? 6.337 56.276 52.268 1.00 25.84 161 VAL B N 1
ATOM 3425 C CA . VAL B 1 161 ? 7.501 55.910 51.473 1.00 25.87 161 VAL B CA 1
ATOM 3426 C C . VAL B 1 161 ? 7.771 56.964 50.405 1.00 25.63 161 VAL B C 1
ATOM 3427 O O . VAL B 1 161 ? 6.885 57.732 50.038 1.00 22.63 161 VAL B O 1
ATOM 3431 N N . SER B 1 162 ? 9.004 56.992 49.916 1.00 26.12 162 SER B N 1
ATOM 3432 C CA . SER B 1 162 ? 9.391 57.942 48.887 1.00 25.44 162 SER B CA 1
ATOM 3433 C C . SER B 1 162 ? 8.495 57.770 47.676 1.00 25.34 162 SER B C 1
ATOM 3434 O O . SER B 1 162 ? 8.123 56.655 47.332 1.00 24.47 162 SER B O 1
ATOM 3437 N N . MET B 1 163 ? 8.151 58.876 47.026 1.00 24.24 163 MET B N 1
ATOM 3438 C CA . MET B 1 163 ? 7.305 58.812 45.848 1.00 22.80 163 MET B CA 1
ATOM 3439 C C . MET B 1 163 ? 8.084 58.270 44.654 1.00 21.72 163 MET B C 1
ATOM 3440 O O . MET B 1 163 ? 7.492 57.833 43.671 1.00 23.64 163 MET B O 1
ATOM 3445 N N . GLN B 1 164 ? 9.413 58.286 44.743 1.00 19.56 164 GLN B N 1
ATOM 3446 C CA . GLN B 1 164 ? 10.251 57.784 43.659 1.00 19.43 164 GLN B CA 1
ATOM 3447 C C . GLN B 1 164 ? 10.128 56.268 43.509 1.00 19.37 164 GLN B C 1
ATOM 3448 O O . GLN B 1 164 ? 10.431 55.725 42.455 1.00 18.68 164 GLN B O 1
ATOM 3454 N N . ASP B 1 165 ? 9.692 55.595 44.569 1.00 20.40 165 ASP B N 1
ATOM 3455 C CA . ASP B 1 165 ? 9.551 54.137 44.553 1.00 19.61 165 ASP B CA 1
ATOM 3456 C C . ASP B 1 165 ? 8.111 53.663 44.443 1.00 21.50 165 ASP B C 1
ATOM 3457 O O . ASP B 1 165 ? 7.774 52.564 44.894 1.00 20.18 165 ASP B O 1
ATOM 3462 N N . ILE B 1 166 ? 7.257 54.494 43.860 1.00 20.61 166 ILE B N 1
ATOM 3463 C CA . ILE B 1 166 ? 5.864 54.130 43.679 1.00 20.74 166 ILE B CA 1
ATOM 3464 C C . ILE B 1 166 ? 5.520 54.288 42.206 1.00 23.27 166 ILE B C 1
ATOM 3465 O O . ILE B 1 166 ? 5.793 55.340 41.603 1.00 22.44 166 ILE B O 1
ATOM 3470 N N . ASN B 1 167 ? 4.936 53.248 41.619 1.00 21.72 167 ASN B N 1
ATOM 3471 C CA . ASN B 1 167 ? 4.533 53.319 40.225 1.00 22.66 167 ASN B CA 1
ATOM 3472 C C . ASN B 1 167 ? 3.015 53.229 40.127 1.00 24.51 167 ASN B C 1
ATOM 3473 O O . ASN B 1 167 ? 2.427 52.202 40.474 1.00 24.61 167 ASN B O 1
ATOM 3478 N N . ALA B 1 168 ? 2.378 54.301 39.662 1.00 21.76 168 ALA B N 1
ATOM 3479 C CA . ALA B 1 168 ? 0.930 54.303 39.521 1.00 21.01 168 ALA B CA 1
ATOM 3480 C C . ALA B 1 168 ? 0.557 54.209 38.048 1.00 21.86 168 ALA B C 1
ATOM 3481 O O . ALA B 1 168 ? 1.004 55.013 37.231 1.00 21.79 168 ALA B O 1
ATOM 3483 N N . CYS B 1 169 ? -0.251 53.211 37.706 1.00 21.62 169 CYS B N 1
ATOM 3484 C CA . CYS B 1 169 ? -0.677 53.022 36.326 1.00 22.49 169 CYS B CA 1
ATOM 3485 C C . CYS B 1 169 ? -2.033 53.701 36.153 1.00 23.08 169 CYS B C 1
ATOM 3486 O O . CYS B 1 169 ? -2.989 53.391 36.868 1.00 24.07 169 CYS B O 1
ATOM 3489 N N . VAL B 1 170 ? -2.113 54.634 35.211 1.00 24.01 170 VAL B N 1
ATOM 3490 C CA . VAL B 1 170 ? -3.355 55.362 34.975 1.00 22.77 170 VAL B CA 1
ATOM 3491 C C . VAL B 1 170 ? -3.622 55.548 33.489 1.00 22.86 170 VAL B C 1
ATOM 3492 O O . VAL B 1 170 ? -2.841 56.195 32.787 1.00 24.65 170 VAL B O 1
ATOM 3496 N N . LEU B 1 171 ? -4.727 54.983 33.010 1.00 21.05 171 LEU B N 1
ATOM 3497 C CA . LEU B 1 171 ? -5.093 55.107 31.604 1.00 20.87 171 LEU B CA 1
ATOM 3498 C C . LEU B 1 171 ? -6.360 55.954 31.473 1.00 20.61 171 LEU B C 1
ATOM 3499 O O . LEU B 1 171 ? -6.942 56.368 32.474 1.00 21.27 171 LEU B O 1
ATOM 3504 N N . GLY B 1 172 ? -6.776 56.212 30.238 1.00 20.84 172 GLY B N 1
ATOM 3505 C CA . GLY B 1 172 ? -7.986 56.988 30.002 1.00 25.50 172 GLY B CA 1
ATOM 3506 C C . GLY B 1 172 ? -7.864 58.496 30.166 1.00 26.25 172 GLY B C 1
ATOM 3507 O O . GLY B 1 172 ? -6.764 59.041 30.139 1.00 27.33 172 GLY B O 1
ATOM 3508 N N . GLY B 1 173 ? -9.001 59.168 30.329 1.00 29.35 173 GLY B N 1
ATOM 3509 C CA . GLY B 1 173 ? -8.997 60.614 30.493 1.00 32.74 173 GLY B CA 1
ATOM 3510 C C . GLY B 1 173 ? -9.083 61.081 31.936 1.00 35.94 173 GLY B C 1
ATOM 3511 O O . GLY B 1 173 ? -8.638 60.389 32.855 1.00 35.14 173 GLY B O 1
ATOM 3512 N N . HIS B 1 174 ? -9.652 62.269 32.137 1.00 39.46 174 HIS B N 1
ATOM 3513 C CA . HIS B 1 174 ? -9.800 62.841 33.471 1.00 41.61 174 HIS B CA 1
ATOM 3514 C C . HIS B 1 174 ? -11.196 62.579 34.046 1.00 42.55 174 HIS B C 1
ATOM 3515 O O . HIS B 1 174 ? -12.165 62.402 33.308 1.00 42.93 174 HIS B O 1
ATOM 3522 N N . GLY B 1 175 ? -11.288 62.555 35.371 1.00 42.93 175 GLY B N 1
ATOM 3523 C CA . GLY B 1 175 ? -12.564 62.338 36.025 1.00 43.60 175 GLY B CA 1
ATOM 3524 C C . GLY B 1 175 ? -13.051 60.904 36.003 1.00 43.88 175 GLY B C 1
ATOM 3525 O O . GLY B 1 175 ? -12.323 59.971 36.347 1.00 44.25 175 GLY B O 1
ATOM 3526 N N . ASP B 1 176 ? -14.299 60.725 35.601 1.00 42.62 176 ASP B N 1
ATOM 3527 C CA . ASP B 1 176 ? -14.870 59.397 35.543 1.00 43.65 176 ASP B CA 1
ATOM 3528 C C . ASP B 1 176 ? -14.339 58.653 34.323 1.00 42.21 176 ASP B C 1
ATOM 3529 O O . ASP B 1 176 ? -14.627 57.475 34.134 1.00 43.18 176 ASP B O 1
ATOM 3534 N N . ALA B 1 177 ? -13.563 59.343 33.498 1.00 39.25 177 ALA B N 1
ATOM 3535 C CA . ALA B 1 177 ? -13.001 58.724 32.304 1.00 37.52 177 ALA B CA 1
ATOM 3536 C C . ALA B 1 177 ? -11.642 58.140 32.642 1.00 35.70 177 ALA B C 1
ATOM 3537 O O . ALA B 1 177 ? -11.044 57.420 31.844 1.00 34.77 177 ALA B O 1
ATOM 3539 N N . MET B 1 178 ? -11.162 58.458 33.836 1.00 34.01 178 MET B N 1
ATOM 3540 C CA . MET B 1 178 ? -9.863 57.986 34.287 1.00 33.21 178 MET B CA 1
ATOM 3541 C C . MET B 1 178 ? -9.900 56.507 34.671 1.00 33.15 178 MET B C 1
ATOM 3542 O O . MET B 1 178 ? -10.793 56.059 35.394 1.00 33.18 178 MET B O 1
ATOM 3547 N N . VAL B 1 179 ? -8.926 55.749 34.184 1.00 32.53 179 VAL B N 1
ATOM 3548 C CA . VAL B 1 179 ? -8.871 54.331 34.493 1.00 32.12 179 VAL B CA 1
ATOM 3549 C C . VAL B 1 179 ? -7.575 53.938 35.204 1.00 30.92 179 VAL B C 1
ATOM 3550 O O . VAL B 1 179 ? -6.597 53.536 34.571 1.00 28.78 179 VAL B O 1
ATOM 3554 N N . PRO B 1 180 ? -7.546 54.076 36.537 1.00 30.15 180 PRO B N 1
ATOM 3555 C CA . PRO B 1 180 ? -6.352 53.714 37.301 1.00 30.93 180 PRO B CA 1
ATOM 3556 C C . PRO B 1 180 ? -6.299 52.196 37.417 1.00 31.79 180 PRO B C 1
ATOM 3557 O O . PRO B 1 180 ? -7.226 51.575 37.936 1.00 32.99 180 PRO B O 1
ATOM 3561 N N . VAL B 1 181 ? -5.224 51.600 36.912 1.00 32.02 181 VAL B N 1
ATOM 3562 C CA . VAL B 1 181 ? -5.065 50.153 36.956 1.00 31.11 181 VAL B CA 1
ATOM 3563 C C . VAL B 1 181 ? -4.344 49.743 38.241 1.00 31.64 181 VAL B C 1
ATOM 3564 O O . VAL B 1 181 ? -3.133 49.921 38.379 1.00 32.04 181 VAL B O 1
ATOM 3568 N N . VAL B 1 182 ? -5.101 49.180 39.175 1.00 30.61 182 VAL B N 1
ATOM 3569 C CA . VAL B 1 182 ? -4.569 48.779 40.471 1.00 29.61 182 VAL B CA 1
ATOM 3570 C C . VAL B 1 182 ? -3.468 47.712 40.482 1.00 29.68 182 VAL B C 1
ATOM 3571 O O . VAL B 1 182 ? -2.511 47.821 41.250 1.00 28.10 182 VAL B O 1
ATOM 3575 N N . LYS B 1 183 ? -3.589 46.691 39.641 1.00 29.96 183 LYS B N 1
ATOM 3576 C CA . LYS B 1 183 ? -2.589 45.625 39.625 1.00 31.58 183 LYS B CA 1
ATOM 3577 C C . LYS B 1 183 ? -1.229 46.042 39.072 1.00 31.30 183 LYS B C 1
ATOM 3578 O O . LYS B 1 183 ? -0.252 45.303 39.186 1.00 31.03 183 LYS B O 1
ATOM 3584 N N . TYR B 1 184 ? -1.166 47.227 38.475 1.00 31.51 184 TYR B N 1
ATOM 3585 C CA . TYR B 1 184 ? 0.082 47.717 37.908 1.00 29.42 184 TYR B CA 1
ATOM 3586 C C . TYR B 1 184 ? 0.554 48.949 38.667 1.00 28.31 184 TYR B C 1
ATOM 3587 O O . TYR B 1 184 ? 1.379 49.725 38.184 1.00 24.54 184 TYR B O 1
ATOM 3596 N N . THR B 1 185 ? 0.010 49.108 39.867 1.00 27.02 185 THR B N 1
ATOM 3597 C CA . THR B 1 185 ? 0.355 50.205 40.752 1.00 25.65 185 THR B CA 1
ATOM 3598 C C . THR B 1 185 ? 1.107 49.535 41.885 1.00 26.45 185 THR B C 1
ATOM 3599 O O . THR B 1 185 ? 0.580 48.646 42.554 1.00 26.34 185 THR B O 1
ATOM 3603 N N . THR B 1 186 ? 2.345 49.963 42.101 1.00 26.45 186 THR B N 1
ATOM 3604 C CA . THR B 1 186 ? 3.186 49.322 43.098 1.00 27.55 186 THR B CA 1
ATOM 3605 C C . THR B 1 186 ? 4.112 50.204 43.919 1.00 28.78 186 THR B C 1
ATOM 3606 O O . THR B 1 186 ? 4.315 51.390 43.629 1.00 28.43 186 THR B O 1
ATOM 3610 N N . VAL B 1 187 ? 4.681 49.587 44.950 1.00 25.73 187 VAL B N 1
ATOM 3611 C CA . VAL B 1 187 ? 5.657 50.233 45.802 1.00 25.04 187 VAL B CA 1
ATOM 3612 C C . VAL B 1 187 ? 6.854 49.294 45.750 1.00 27.07 187 VAL B C 1
ATOM 3613 O O . VAL B 1 187 ? 6.792 48.171 46.263 1.00 27.38 187 VAL B O 1
ATOM 3617 N N . ALA B 1 188 ? 7.928 49.739 45.104 1.00 25.67 188 ALA B N 1
ATOM 3618 C CA . ALA B 1 188 ? 9.134 48.928 44.977 1.00 25.65 188 ALA B CA 1
ATOM 3619 C C . ALA B 1 188 ? 8.826 47.607 44.271 1.00 25.42 188 ALA B C 1
ATOM 3620 O O . ALA B 1 188 ? 9.410 46.580 44.595 1.00 25.06 188 ALA B O 1
ATOM 3622 N N . GLY B 1 189 ? 7.908 47.650 43.308 1.00 26.54 189 GLY B N 1
ATOM 3623 C CA . GLY B 1 189 ? 7.534 46.461 42.559 1.00 27.52 189 GLY B CA 1
ATOM 3624 C C . GLY B 1 189 ? 6.442 45.637 43.223 1.00 29.26 189 GLY B C 1
ATOM 3625 O O . GLY B 1 189 ? 5.918 44.691 42.631 1.00 30.08 189 GLY B O 1
ATOM 3626 N N . ILE B 1 190 ? 6.097 45.995 44.455 1.00 29.43 190 ILE B N 1
ATOM 3627 C CA . ILE B 1 190 ? 5.068 45.283 45.198 1.00 29.92 190 ILE B CA 1
ATOM 3628 C C . ILE B 1 190 ? 3.688 45.886 44.949 1.00 30.47 190 ILE B C 1
ATOM 3629 O O . ILE B 1 190 ? 3.480 47.078 45.160 1.00 30.74 190 ILE B O 1
ATOM 3634 N N . PRO B 1 191 ? 2.723 45.064 44.500 1.00 31.34 191 PRO B N 1
ATOM 3635 C CA . PRO B 1 191 ? 1.357 45.526 44.229 1.00 29.94 191 PRO B CA 1
ATOM 3636 C C . PRO B 1 191 ? 0.788 46.193 45.472 1.00 29.70 191 PRO B C 1
ATOM 3637 O O . PRO B 1 191 ? 0.951 45.674 46.579 1.00 28.95 191 PRO B O 1
ATOM 3641 N N . ILE B 1 192 ? 0.130 47.338 45.304 1.00 27.65 192 ILE B N 1
ATOM 3642 C CA . ILE B 1 192 ? -0.442 48.034 46.451 1.00 26.56 192 ILE B CA 1
ATOM 3643 C C . ILE B 1 192 ? -1.505 47.178 47.144 1.00 26.12 192 ILE B C 1
ATOM 3644 O O . ILE B 1 192 ? -1.715 47.297 48.350 1.00 24.88 192 ILE B O 1
ATOM 3649 N N . SER B 1 193 ? -2.177 46.322 46.379 1.00 28.34 193 SER B N 1
ATOM 3650 C CA . SER B 1 193 ? -3.207 45.450 46.941 1.00 32.07 193 SER B CA 1
ATOM 3651 C C . SER B 1 193 ? -2.602 44.548 48.018 1.00 33.20 193 SER B C 1
ATOM 3652 O O . SER B 1 193 ? -3.311 44.012 48.870 1.00 34.79 193 SER B O 1
ATOM 3655 N N . ASP B 1 194 ? -1.283 44.391 47.962 1.00 34.14 194 ASP B N 1
ATOM 3656 C CA . ASP B 1 194 ? -0.528 43.584 48.915 1.00 35.87 194 ASP B CA 1
ATOM 3657 C C . ASP B 1 194 ? -0.260 44.401 50.164 1.00 36.23 194 ASP B C 1
ATOM 3658 O O . ASP B 1 194 ? -0.077 43.857 51.249 1.00 35.79 194 ASP B O 1
ATOM 3663 N N . LEU B 1 195 ? -0.245 45.718 50.000 1.00 35.96 195 LEU B N 1
ATOM 3664 C CA . LEU B 1 195 ? 0.073 46.613 51.102 1.00 35.68 195 LEU B CA 1
ATOM 3665 C C . LEU B 1 195 ? -1.073 47.396 51.730 1.00 34.58 195 LEU B C 1
ATOM 3666 O O . LEU B 1 195 ? -0.954 47.850 52.867 1.00 34.06 195 LEU B O 1
ATOM 3671 N N . LEU B 1 196 ? -2.176 47.558 51.006 1.00 35.08 196 LEU B N 1
ATOM 3672 C CA . LEU B 1 196 ? -3.299 48.334 51.528 1.00 35.82 196 LEU B CA 1
ATOM 3673 C C . LEU B 1 196 ? -4.659 47.660 51.402 1.00 36.35 196 LEU B C 1
ATOM 3674 O O . LEU B 1 196 ? -4.894 46.875 50.482 1.00 36.26 196 LEU B O 1
ATOM 3679 N N . PRO B 1 197 ? -5.577 47.966 52.338 1.00 36.73 197 PRO B N 1
ATOM 3680 C CA . PRO B 1 197 ? -6.932 47.408 52.353 1.00 37.30 197 PRO B CA 1
ATOM 3681 C C . PRO B 1 197 ? -7.705 47.865 51.123 1.00 38.78 197 PRO B C 1
ATOM 3682 O O . PRO B 1 197 ? -7.457 48.949 50.586 1.00 38.39 197 PRO B O 1
ATO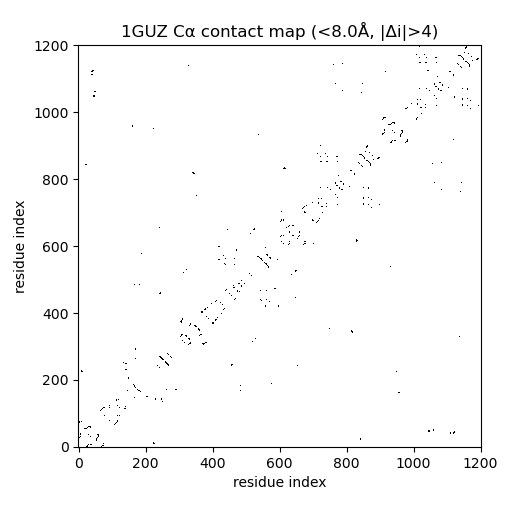M 3686 N N . ALA B 1 198 ? -8.642 47.036 50.681 1.00 39.01 198 ALA B N 1
ATOM 3687 C CA . ALA B 1 198 ? -9.446 47.356 49.513 1.00 40.13 198 ALA B CA 1
ATOM 3688 C C . ALA B 1 198 ? -10.092 48.731 49.639 1.00 40.37 198 ALA B C 1
ATOM 3689 O O . ALA B 1 198 ? -10.135 49.489 48.672 1.00 40.16 198 ALA B O 1
ATOM 3691 N N . GLU B 1 199 ? -10.585 49.047 50.833 1.00 41.03 199 GLU B N 1
ATOM 3692 C CA . GLU B 1 199 ? -11.249 50.324 51.082 1.00 42.04 199 GLU B CA 1
ATOM 3693 C C . GLU B 1 199 ? -10.311 51.511 50.913 1.00 40.43 199 GLU B C 1
ATOM 3694 O O . GLU B 1 199 ? -10.654 52.486 50.247 1.00 40.77 199 GLU B O 1
ATOM 3700 N N . THR B 1 200 ? -9.138 51.430 51.530 1.00 38.87 200 THR B N 1
ATOM 3701 C CA . THR B 1 200 ? -8.154 52.499 51.443 1.00 37.58 200 THR B CA 1
ATOM 3702 C C . THR B 1 200 ? -7.741 52.737 49.996 1.00 37.01 200 THR B C 1
ATOM 3703 O O . THR B 1 200 ? -7.577 53.876 49.564 1.00 36.98 200 THR B O 1
ATOM 3707 N N . ILE B 1 201 ? -7.584 51.653 49.247 1.00 36.10 201 ILE B N 1
ATOM 3708 C CA . ILE B 1 201 ? -7.199 51.745 47.847 1.00 34.32 201 ILE B CA 1
ATOM 3709 C C . ILE B 1 201 ? -8.277 52.460 47.054 1.00 34.62 201 ILE B C 1
ATOM 3710 O O . ILE B 1 201 ? -7.978 53.262 46.170 1.00 34.12 201 ILE B O 1
ATOM 3715 N N . ASP B 1 202 ? -9.534 52.170 47.371 1.00 34.36 202 ASP B N 1
ATOM 3716 C CA . ASP B 1 202 ? -10.641 52.798 46.665 1.00 34.33 202 ASP B CA 1
ATOM 3717 C C . ASP B 1 202 ? -10.696 54.299 46.898 1.00 32.32 202 ASP B C 1
ATOM 3718 O O . ASP B 1 202 ? -10.969 55.057 45.974 1.00 30.27 202 ASP B O 1
ATOM 3723 N N . LYS B 1 203 ? -10.439 54.728 48.129 1.00 31.62 203 LYS B N 1
ATOM 3724 C CA . LYS B 1 203 ? -10.479 56.152 48.430 1.00 34.17 203 LYS B CA 1
ATOM 3725 C C . LYS B 1 203 ? -9.345 56.877 47.694 1.00 34.26 203 LYS B C 1
ATOM 3726 O O . LYS B 1 203 ? -9.557 57.952 47.136 1.00 34.20 203 LYS B O 1
ATOM 3732 N N . LEU B 1 204 ? -8.153 56.276 47.683 1.00 32.30 204 LEU B N 1
ATOM 3733 C CA . LEU B 1 204 ? -7.004 56.859 47.002 1.00 30.86 204 LEU B CA 1
ATOM 3734 C C . LEU B 1 204 ? -7.294 56.986 45.512 1.00 30.95 204 LEU B C 1
ATOM 3735 O O . LEU B 1 204 ? -6.936 57.979 44.876 1.00 31.65 204 LEU B O 1
ATOM 3740 N N . VAL B 1 205 ? -7.936 55.968 44.955 1.00 28.74 205 VAL B N 1
ATOM 3741 C CA . VAL B 1 205 ? -8.288 55.978 43.547 1.00 28.10 205 VAL B CA 1
ATOM 3742 C C . VAL B 1 205 ? -9.275 57.108 43.285 1.00 29.25 205 VAL B C 1
ATOM 3743 O O . VAL B 1 205 ? -9.189 57.802 42.269 1.00 29.58 205 VAL B O 1
ATOM 3747 N N . GLU B 1 206 ? -10.210 57.297 44.209 1.00 28.77 206 GLU B N 1
ATOM 3748 C CA . GLU B 1 206 ? -11.210 58.339 44.047 1.00 30.09 206 GLU B CA 1
ATOM 3749 C C . GLU B 1 206 ? -10.615 59.723 44.214 1.00 29.30 206 GLU B C 1
ATOM 3750 O O . GLU B 1 206 ? -10.955 60.634 43.463 1.00 30.24 206 GLU B O 1
ATOM 3756 N N . ARG B 1 207 ? -9.726 59.884 45.188 1.00 28.04 207 ARG B N 1
ATOM 3757 C CA . ARG B 1 207 ? -9.092 61.178 45.384 1.00 27.62 207 ARG B CA 1
ATOM 3758 C C . ARG B 1 207 ? -8.302 61.520 44.124 1.00 27.81 207 ARG B C 1
ATOM 3759 O O . ARG B 1 207 ? -8.182 62.686 43.757 1.00 28.25 207 ARG B O 1
ATOM 3767 N N . THR B 1 208 ? -7.763 60.501 43.460 1.00 27.82 208 THR B N 1
ATOM 3768 C CA . THR B 1 208 ? -7.005 60.729 42.236 1.00 27.08 208 THR B CA 1
ATOM 3769 C C . THR B 1 208 ? -7.951 61.212 41.137 1.00 27.84 208 THR B C 1
ATOM 3770 O O . THR B 1 208 ? -7.604 62.104 40.358 1.00 25.97 208 THR B O 1
ATOM 3774 N N . ARG B 1 209 ? -9.142 60.620 41.079 1.00 28.12 209 ARG B N 1
ATOM 3775 C CA . ARG B 1 209 ? -10.142 61.003 40.081 1.00 29.85 209 ARG B CA 1
ATOM 3776 C C . ARG B 1 209 ? -10.516 62.471 40.224 1.00 28.46 209 ARG B C 1
ATOM 3777 O O . ARG B 1 209 ? -10.683 63.179 39.234 1.00 26.77 209 ARG B O 1
ATOM 3785 N N . ASN B 1 210 ? -10.667 62.915 41.466 1.00 28.39 210 ASN B N 1
ATOM 3786 C CA . ASN B 1 210 ? -11.055 64.290 41.730 1.00 30.53 210 ASN B CA 1
ATOM 3787 C C . ASN B 1 210 ? -9.866 65.170 42.098 1.00 30.60 210 ASN B C 1
ATOM 3788 O O . ASN B 1 210 ? -10.040 66.238 42.681 1.00 31.77 210 ASN B O 1
ATOM 3793 N N . GLY B 1 211 ? -8.664 64.722 41.748 1.00 28.44 211 GLY B N 1
ATOM 3794 C CA . GLY B 1 211 ? -7.469 65.480 42.068 1.00 28.27 211 GLY B CA 1
ATOM 3795 C C . GLY B 1 211 ? -7.508 66.928 41.614 1.00 27.37 211 GLY B C 1
ATOM 3796 O O . GLY B 1 211 ? -7.221 67.835 42.394 1.00 26.21 211 GLY B O 1
ATOM 3797 N N . GLY B 1 212 ? -7.864 67.140 40.351 1.00 28.35 212 GLY B N 1
ATOM 3798 C CA . GLY B 1 212 ? -7.930 68.483 39.805 1.00 28.98 212 GLY B CA 1
ATOM 3799 C C . GLY B 1 212 ? -8.916 69.393 40.515 1.00 30.44 212 GLY B C 1
ATOM 3800 O O . GLY B 1 212 ? -8.605 70.547 40.798 1.00 30.44 212 GLY B O 1
ATOM 3801 N N . ALA B 1 213 ? -10.108 68.878 40.802 1.00 29.88 213 ALA B N 1
ATOM 3802 C CA . ALA B 1 213 ? -11.136 69.659 41.478 1.00 28.51 213 ALA B CA 1
ATOM 3803 C C . ALA B 1 213 ? -10.746 69.962 42.914 1.00 28.61 213 ALA B C 1
ATOM 3804 O O . ALA B 1 213 ? -11.191 70.955 43.487 1.00 27.85 213 ALA B O 1
ATOM 3806 N N . GLU B 1 214 ? -9.921 69.105 43.504 1.00 27.76 214 GLU B N 1
ATOM 3807 C CA . GLU B 1 214 ? -9.493 69.321 44.880 1.00 27.29 214 GLU B CA 1
ATOM 3808 C C . GLU B 1 214 ? -8.632 70.579 44.974 1.00 26.91 214 GLU B C 1
ATOM 3809 O O . GLU B 1 214 ? -8.720 71.330 45.945 1.00 26.15 214 GLU B O 1
ATOM 3815 N N . ILE B 1 215 ? -7.799 70.800 43.963 1.00 26.61 215 ILE B N 1
ATOM 3816 C CA . ILE B 1 215 ? -6.927 71.967 43.947 1.00 27.78 215 ILE B CA 1
ATOM 3817 C C . ILE B 1 215 ? -7.752 73.223 43.677 1.00 30.03 215 ILE B C 1
ATOM 3818 O O . ILE B 1 215 ? -7.616 74.235 44.372 1.00 28.54 215 ILE B O 1
ATOM 3823 N N . VAL B 1 216 ? -8.606 73.139 42.664 1.00 31.50 216 VAL B N 1
ATOM 3824 C CA . VAL B 1 216 ? -9.465 74.248 42.281 1.00 34.81 216 VAL B CA 1
ATOM 3825 C C . VAL B 1 216 ? -10.258 74.749 43.481 1.00 36.71 216 VAL B C 1
ATOM 3826 O O . VAL B 1 216 ? -10.295 75.951 43.752 1.00 36.27 216 VAL B O 1
ATOM 3830 N N . GLU B 1 217 ? -10.879 73.820 44.199 1.00 37.76 217 GLU B N 1
ATOM 3831 C CA . GLU B 1 217 ? -11.681 74.156 45.372 1.00 40.78 217 GLU B CA 1
ATOM 3832 C C . GLU B 1 217 ? -10.870 74.979 46.368 1.00 40.63 217 GLU B C 1
ATOM 3833 O O . GLU B 1 217 ? -11.408 75.852 47.048 1.00 42.04 217 GLU B O 1
ATOM 3839 N N . HIS B 1 218 ? -9.575 74.707 46.452 1.00 40.26 218 HIS B N 1
ATOM 3840 C CA . HIS B 1 218 ? -8.723 75.451 47.364 1.00 40.74 218 HIS B CA 1
ATOM 3841 C C . HIS B 1 218 ? -8.362 76.825 46.813 1.00 41.67 218 HIS B C 1
ATOM 3842 O O . HIS B 1 218 ? -8.322 77.804 47.556 1.00 41.92 218 HIS B O 1
ATOM 3849 N N . LEU B 1 219 ? -8.109 76.893 45.510 1.00 42.27 219 LEU B N 1
ATOM 3850 C CA . LEU B 1 219 ? -7.715 78.142 44.862 1.00 42.97 219 LEU B CA 1
ATOM 3851 C C . LEU B 1 219 ? -8.865 79.094 44.519 1.00 43.91 219 LEU B C 1
ATOM 3852 O O . LEU B 1 219 ? -8.638 80.277 44.279 1.00 45.06 219 LEU B O 1
ATOM 3857 N N . LYS B 1 220 ? -10.090 78.579 44.494 1.00 45.83 220 LYS B N 1
ATOM 3858 C CA . LYS B 1 220 ? -11.269 79.378 44.162 1.00 47.71 220 LYS B CA 1
ATOM 3859 C C . LYS B 1 220 ? -11.232 79.820 42.696 1.00 47.47 220 LYS B C 1
ATOM 3860 O O . LYS B 1 220 ? -12.208 79.660 41.958 1.00 47.37 220 LYS B O 1
ATOM 3866 N N . GLN B 1 221 ? -10.102 80.381 42.283 1.00 46.69 221 GLN B N 1
ATOM 3867 C CA . GLN B 1 221 ? -9.922 80.842 40.912 1.00 45.79 221 GLN B CA 1
ATOM 3868 C C . GLN B 1 221 ? -8.737 80.106 40.296 1.00 43.13 221 GLN B C 1
ATOM 3869 O O . GLN B 1 221 ? -7.691 79.969 40.927 1.00 42.61 221 GLN B O 1
ATOM 3875 N N . GLY B 1 222 ? -8.907 79.629 39.067 1.00 40.95 222 GLY B N 1
ATOM 3876 C CA . GLY B 1 222 ? -7.836 78.913 38.395 1.00 37.63 222 GLY B CA 1
ATOM 3877 C C . GLY B 1 222 ? -7.688 77.488 38.889 1.00 35.33 222 GLY B C 1
ATOM 3878 O O . GLY B 1 222 ? -8.429 77.056 39.769 1.00 35.22 222 GLY B O 1
ATOM 3879 N N . SER B 1 223 ? -6.730 76.755 38.328 1.00 33.20 223 SER B N 1
ATOM 3880 C CA . SER B 1 223 ? -6.501 75.369 38.723 1.00 29.79 223 SER B CA 1
ATOM 3881 C C . SER B 1 223 ? -5.025 75.070 38.976 1.00 28.04 223 SER B C 1
ATOM 3882 O O . SER B 1 223 ? -4.172 75.950 38.850 1.00 27.81 223 SER B O 1
ATOM 3885 N N . ALA B 1 224 ? -4.731 73.825 39.337 1.00 24.05 224 ALA B N 1
ATOM 3886 C CA . ALA B 1 224 ? -3.358 73.405 39.619 1.00 21.79 224 ALA B CA 1
ATOM 3887 C C . ALA B 1 224 ? -2.415 73.722 38.467 1.00 17.67 224 ALA B C 1
ATOM 3888 O O . ALA B 1 224 ? -2.840 73.797 37.318 1.00 19.05 224 ALA B O 1
ATOM 3890 N N . PHE B 1 225 ? -1.136 73.913 38.771 1.00 16.59 225 PHE B N 1
ATOM 3891 C CA . PHE B 1 225 ? -0.162 74.189 37.722 1.00 15.70 225 PHE B CA 1
ATOM 3892 C C . PHE B 1 225 ? 1.246 73.676 37.997 1.00 14.28 225 PHE B C 1
ATOM 3893 O O . PHE B 1 225 ? 2.001 73.431 37.059 1.00 16.64 225 PHE B O 1
ATOM 3901 N N . TYR B 1 226 ? 1.594 73.488 39.264 1.00 14.34 226 TYR B N 1
ATOM 3902 C CA . TYR B 1 226 ? 2.929 72.999 39.613 1.00 17.45 226 TYR B CA 1
ATOM 3903 C C . TYR B 1 226 ? 3.130 71.535 39.194 1.00 17.95 226 TYR B C 1
ATOM 3904 O O . TYR B 1 226 ? 4.133 71.203 38.554 1.00 16.96 226 TYR B O 1
ATOM 3913 N N . ALA B 1 227 ? 2.185 70.665 39.547 1.00 17.12 227 ALA B N 1
ATOM 3914 C CA . ALA B 1 227 ? 2.281 69.253 39.161 1.00 16.97 227 ALA B CA 1
ATOM 3915 C C . ALA B 1 227 ? 2.058 69.146 37.647 1.00 16.10 227 ALA B C 1
ATOM 3916 O O . ALA B 1 227 ? 2.757 68.406 36.957 1.00 16.30 227 ALA B O 1
ATOM 3918 N N . PRO B 1 228 ? 1.079 69.894 37.109 1.00 16.49 228 PRO B N 1
ATOM 3919 C CA . PRO B 1 228 ? 0.847 69.828 35.665 1.00 15.98 228 PRO B CA 1
ATOM 3920 C C . PRO B 1 228 ? 2.093 70.238 34.880 1.00 16.34 228 PRO B C 1
ATOM 3921 O O . PRO B 1 228 ? 2.452 69.597 33.885 1.00 16.74 228 PRO B O 1
ATOM 3925 N N . ALA B 1 229 ? 2.760 71.298 35.330 1.00 14.52 229 ALA B N 1
ATOM 3926 C CA . ALA B 1 229 ? 3.960 71.768 34.636 1.00 15.77 229 ALA B CA 1
ATOM 3927 C C . ALA B 1 229 ? 5.097 70.747 34.723 1.00 15.10 229 ALA B C 1
ATOM 3928 O O . ALA B 1 229 ? 5.755 70.460 33.722 1.00 14.10 229 ALA B O 1
ATOM 3930 N N . SER B 1 230 ? 5.332 70.223 35.923 1.00 16.25 230 SER B N 1
ATOM 3931 C CA . SER B 1 230 ? 6.381 69.232 36.136 1.00 18.41 230 SER B CA 1
ATOM 3932 C C . SER B 1 230 ? 6.110 68.044 35.215 1.00 18.08 230 SER B C 1
ATOM 3933 O O . SER B 1 230 ? 7.016 67.541 34.562 1.00 19.37 230 SER B O 1
ATOM 3936 N N . SER B 1 231 ? 4.851 67.622 35.156 1.00 18.87 231 SER B N 1
ATOM 3937 C CA . SER B 1 231 ? 4.455 66.498 34.306 1.00 18.94 231 SER B CA 1
ATOM 3938 C C . SER B 1 231 ? 4.776 66.733 32.832 1.00 18.59 231 SER B C 1
ATOM 3939 O O . SER B 1 231 ? 5.262 65.830 32.144 1.00 17.85 231 SER B O 1
ATOM 3942 N N . VAL B 1 232 ? 4.496 67.940 32.343 1.00 16.24 232 VAL B N 1
ATOM 3943 C CA . VAL B 1 232 ? 4.770 68.273 30.950 1.00 14.51 232 VAL B CA 1
ATOM 3944 C C . VAL B 1 232 ? 6.260 68.195 30.662 1.00 13.11 232 VAL B C 1
ATOM 3945 O O . VAL B 1 232 ? 6.685 67.676 29.627 1.00 14.46 232 VAL B O 1
ATOM 3949 N N . VAL B 1 233 ? 7.051 68.728 31.584 1.00 15.52 233 VAL B N 1
ATOM 3950 C CA . VAL B 1 233 ? 8.498 68.765 31.432 1.00 15.33 233 VAL B CA 1
ATOM 3951 C C . VAL B 1 233 ? 9.098 67.373 31.375 1.00 16.01 233 VAL B C 1
ATOM 3952 O O . VAL B 1 233 ? 10.082 67.131 30.668 1.00 15.95 233 VAL B O 1
ATOM 3956 N N . GLU B 1 234 ? 8.509 66.454 32.126 1.00 16.66 234 GLU B N 1
ATOM 3957 C CA . GLU B 1 234 ? 9.015 65.093 32.122 1.00 17.96 234 GLU B CA 1
ATOM 3958 C C . GLU B 1 234 ? 8.863 64.530 30.712 1.00 16.22 234 GLU B C 1
ATOM 3959 O O . GLU B 1 234 ? 9.759 63.849 30.205 1.00 18.58 234 GLU B O 1
ATOM 3965 N N . MET B 1 235 ? 7.731 64.825 30.077 1.00 16.88 235 MET B N 1
ATOM 3966 C CA . MET B 1 235 ? 7.481 64.373 28.713 1.00 16.76 235 MET B CA 1
ATOM 3967 C C . MET B 1 235 ? 8.451 65.038 27.740 1.00 17.38 235 MET B C 1
ATOM 3968 O O . MET B 1 235 ? 8.992 64.374 26.853 1.00 14.98 235 MET B O 1
ATOM 3973 N N . VAL B 1 236 ? 8.663 66.349 27.901 1.00 15.91 236 VAL B N 1
ATOM 3974 C CA . VAL B 1 236 ? 9.571 67.096 27.021 1.00 12.66 236 VAL B CA 1
ATOM 3975 C C . VAL B 1 236 ? 10.998 66.553 27.150 1.00 13.62 236 VAL B C 1
ATOM 3976 O O . VAL B 1 236 ? 11.719 66.410 26.162 1.00 16.75 236 VAL B O 1
ATOM 3980 N N . GLU B 1 237 ? 11.403 66.250 28.375 1.00 14.55 237 GLU B N 1
ATOM 3981 C CA . GLU B 1 237 ? 12.741 65.728 28.618 1.00 15.60 237 GLU B CA 1
ATOM 3982 C C . GLU B 1 237 ? 13.002 64.378 27.935 1.00 16.27 237 GLU B C 1
ATOM 3983 O O . GLU B 1 237 ? 14.092 64.145 27.416 1.00 15.02 237 GLU B O 1
ATOM 3989 N N . SER B 1 238 ? 12.008 63.491 27.935 1.00 16.66 238 SER B N 1
ATOM 3990 C CA . SER B 1 238 ? 12.178 62.187 27.300 1.00 16.67 238 SER B CA 1
ATOM 3991 C C . SER B 1 238 ? 12.415 62.398 25.815 1.00 15.93 238 SER B C 1
ATOM 3992 O O . SER B 1 238 ? 13.273 61.756 25.214 1.00 16.04 238 SER B O 1
ATOM 3995 N N . ILE B 1 239 ? 11.650 63.308 25.225 1.00 13.43 239 ILE B N 1
ATOM 3996 C CA . ILE B 1 239 ? 11.787 63.594 23.806 1.00 14.83 239 ILE B CA 1
ATOM 3997 C C . ILE B 1 239 ? 13.115 64.274 23.509 1.00 13.84 239 ILE B C 1
ATOM 3998 O O . ILE B 1 239 ? 13.864 63.836 22.651 1.00 15.49 239 ILE B O 1
ATOM 4003 N N . VAL B 1 240 ? 13.414 65.343 24.231 1.00 15.76 240 VAL B N 1
ATOM 4004 C CA . VAL B 1 240 ? 14.660 66.069 24.009 1.00 13.87 240 VAL B CA 1
ATOM 4005 C C . VAL B 1 240 ? 15.903 65.217 24.242 1.00 13.58 240 VAL B C 1
ATOM 4006 O O . VAL B 1 240 ? 16.831 65.229 23.437 1.00 13.08 240 VAL B O 1
ATOM 4010 N N . LEU B 1 241 ? 15.920 64.486 25.348 1.00 13.77 241 LEU B N 1
ATOM 4011 C CA . LEU B 1 241 ? 17.060 63.644 25.688 1.00 15.49 241 LEU B CA 1
ATOM 4012 C C . LEU B 1 241 ? 16.942 62.221 25.121 1.00 16.19 241 LEU B C 1
ATOM 4013 O O . LEU B 1 241 ? 17.777 61.358 25.408 1.00 16.70 241 LEU B O 1
ATOM 4018 N N . ASP B 1 242 ? 15.907 61.988 24.316 1.00 16.93 242 ASP B N 1
ATOM 4019 C CA . ASP B 1 242 ? 15.666 60.678 23.700 1.00 17.44 242 ASP B CA 1
ATOM 4020 C C . ASP B 1 242 ? 15.829 59.569 24.748 1.00 17.25 242 ASP B C 1
ATOM 4021 O O . ASP B 1 242 ? 16.542 58.587 24.527 1.00 16.78 242 ASP B O 1
ATOM 4026 N N . ARG B 1 243 ? 15.156 59.727 25.882 1.00 15.46 243 ARG B N 1
ATOM 4027 C CA . ARG B 1 243 ? 15.270 58.767 26.971 1.00 17.45 243 ARG B CA 1
ATOM 4028 C C . ARG B 1 243 ? 14.466 57.467 26.839 1.00 19.57 243 ARG B C 1
ATOM 4029 O O . ARG B 1 243 ? 14.796 56.474 27.484 1.00 19.07 243 ARG B O 1
ATOM 4037 N N . LYS B 1 244 ? 13.417 57.483 26.021 1.00 19.70 244 LYS B N 1
ATOM 4038 C CA . LYS B 1 244 ? 12.550 56.317 25.835 1.00 19.61 244 LYS B CA 1
ATOM 4039 C C . LYS B 1 244 ? 11.774 56.016 27.124 1.00 20.57 244 LYS B C 1
ATOM 4040 O O . LYS B 1 244 ? 11.563 54.847 27.484 1.00 19.96 244 LYS B O 1
ATOM 4046 N N . ARG B 1 245 ? 11.365 57.062 27.840 1.00 17.35 245 ARG B N 1
ATOM 4047 C CA . ARG B 1 245 ? 10.588 56.859 29.058 1.00 17.05 245 ARG B CA 1
ATOM 4048 C C . ARG B 1 245 ? 9.273 56.207 28.620 1.00 17.06 245 ARG B C 1
ATOM 4049 O O . ARG B 1 245 ? 8.859 56.344 27.473 1.00 18.49 245 ARG B O 1
ATOM 4057 N N . VAL B 1 246 ? 8.626 55.490 29.530 1.00 17.92 246 VAL B N 1
ATOM 4058 C CA . VAL B 1 246 ? 7.336 54.880 29.228 1.00 18.58 246 VAL B CA 1
ATOM 4059 C C . VAL B 1 246 ? 6.365 55.668 30.087 1.00 15.93 246 VAL B C 1
ATOM 4060 O O . VAL B 1 246 ? 6.331 55.503 31.301 1.00 17.59 246 VAL B O 1
ATOM 4064 N N . LEU B 1 247 ? 5.587 56.536 29.454 1.00 16.71 247 LEU B N 1
ATOM 4065 C CA . LEU B 1 247 ? 4.656 57.383 30.193 1.00 16.27 247 LEU B CA 1
ATOM 4066 C C . LEU B 1 247 ? 3.253 57.386 29.618 1.00 12.66 247 LEU B C 1
ATOM 4067 O O . LEU B 1 247 ? 3.063 57.343 28.406 1.00 13.80 247 LEU B O 1
ATOM 4072 N N . PRO B 1 248 ? 2.244 57.450 30.490 1.00 11.91 248 PRO B N 1
ATOM 4073 C CA . PRO B 1 248 ? 0.864 57.464 30.003 1.00 14.05 248 PRO B CA 1
ATOM 4074 C C . PRO B 1 248 ? 0.514 58.858 29.473 1.00 16.13 248 PRO B C 1
ATOM 4075 O O . PRO B 1 248 ? 0.467 59.820 30.236 1.00 16.53 248 PRO B O 1
ATOM 4079 N N . CYS B 1 249 ? 0.286 58.951 28.168 1.00 16.71 249 CYS B N 1
ATOM 4080 C CA . CYS B 1 249 ? -0.059 60.216 27.523 1.00 18.86 249 CYS B CA 1
ATOM 4081 C C . CYS B 1 249 ? -1.264 60.000 26.619 1.00 20.82 249 CYS B C 1
ATOM 4082 O O . CYS B 1 249 ? -1.612 58.856 26.314 1.00 21.76 249 CYS B O 1
ATOM 4085 N N . ALA B 1 250 ? -1.894 61.093 26.190 1.00 18.97 250 ALA B N 1
ATOM 4086 C CA . ALA B 1 250 ? -3.039 61.016 25.292 1.00 18.66 250 ALA B CA 1
ATOM 4087 C C . ALA B 1 250 ? -2.521 60.880 23.863 1.00 19.80 250 ALA B C 1
ATOM 4088 O O . ALA B 1 250 ? -1.791 61.745 23.368 1.00 17.14 250 ALA B O 1
ATOM 4090 N N . VAL B 1 251 ? -2.904 59.795 23.195 1.00 19.34 251 VAL B N 1
ATOM 4091 C CA . VAL B 1 251 ? -2.454 59.551 21.833 1.00 18.01 251 VAL B CA 1
ATOM 4092 C C . VAL B 1 251 ? -3.526 58.862 20.997 1.00 18.71 251 VAL B C 1
ATOM 4093 O O . VAL B 1 251 ? -4.459 58.263 21.532 1.00 19.49 251 VAL B O 1
ATOM 4097 N N . GLY B 1 252 ? -3.387 58.953 19.680 1.00 18.92 252 GLY B N 1
ATOM 4098 C CA . GLY B 1 252 ? -4.351 58.334 18.791 1.00 23.12 252 GLY B CA 1
ATOM 4099 C C . GLY B 1 252 ? -4.104 56.843 18.638 1.00 23.76 252 GLY B C 1
ATOM 4100 O O . GLY B 1 252 ? -3.013 56.424 18.254 1.00 22.11 252 GLY B O 1
ATOM 4101 N N . LEU B 1 253 ? -5.120 56.041 18.945 1.00 26.35 253 LEU B N 1
ATOM 4102 C CA . LEU B 1 253 ? -5.011 54.589 18.841 1.00 26.78 253 LEU B CA 1
ATOM 4103 C C . LEU B 1 253 ? -5.460 54.118 17.469 1.00 28.73 253 LEU B C 1
ATOM 4104 O O . LEU B 1 253 ? -6.145 54.844 16.745 1.00 29.46 253 LEU B O 1
ATOM 4109 N N . GLU B 1 254 ? -5.063 52.904 17.106 1.00 29.72 254 GLU B N 1
ATOM 4110 C CA . GLU B 1 254 ? -5.432 52.344 15.812 1.00 30.47 254 GLU B CA 1
ATOM 4111 C C . GLU B 1 254 ? -5.845 50.891 15.977 1.00 30.03 254 GLU B C 1
ATOM 4112 O O . GLU B 1 254 ? -5.618 50.074 15.086 1.00 29.85 254 GLU B O 1
ATOM 4118 N N . GLY B 1 255 ? -6.438 50.574 17.123 1.00 29.49 255 GLY B N 1
ATOM 4119 C CA . GLY B 1 255 ? -6.876 49.215 17.381 1.00 27.79 255 GLY B CA 1
ATOM 4120 C C . GLY B 1 255 ? -6.527 48.713 18.769 1.00 27.68 255 GLY B C 1
ATOM 4121 O O . GLY B 1 255 ? -7.230 47.870 19.324 1.00 28.26 255 GLY B O 1
ATOM 4122 N N . GLN B 1 256 ? -5.439 49.215 19.342 1.00 26.12 256 GLN B N 1
ATOM 4123 C CA . GLN B 1 256 ? -5.045 48.770 20.670 1.00 23.06 256 GLN B CA 1
ATOM 4124 C C . GLN B 1 256 ? -6.220 48.951 21.622 1.00 23.07 256 GLN B C 1
ATOM 4125 O O . GLN B 1 256 ? -6.988 49.907 21.499 1.00 23.57 256 GLN B O 1
ATOM 4131 N N . TYR B 1 257 ? -6.366 48.019 22.559 1.00 21.84 257 TYR B N 1
ATOM 4132 C CA . TYR B 1 257 ? -7.445 48.048 23.537 1.00 20.72 257 TYR B CA 1
ATOM 4133 C C . TYR B 1 257 ? -8.833 47.985 22.900 1.00 19.85 257 TYR B C 1
ATOM 4134 O O . TYR B 1 257 ? -9.835 48.290 23.552 1.00 18.68 257 TYR B O 1
ATOM 4143 N N . GLY B 1 258 ? -8.885 47.589 21.633 1.00 19.99 258 GLY B N 1
ATOM 4144 C CA . GLY B 1 258 ? -10.155 47.507 20.936 1.00 22.95 258 GLY B CA 1
ATOM 4145 C C . GLY B 1 258 ? -10.712 48.887 20.630 1.00 26.54 258 GLY B C 1
ATOM 4146 O O . GLY B 1 258 ? -11.919 49.065 20.464 1.00 26.86 258 GLY B O 1
ATOM 4147 N N . ILE B 1 259 ? -9.821 49.868 20.555 1.00 26.89 259 ILE B N 1
ATOM 4148 C CA . ILE B 1 259 ? -10.208 51.243 20.274 1.00 27.13 259 ILE B CA 1
ATOM 4149 C C . ILE B 1 259 ? -9.489 51.722 19.019 1.00 28.63 259 ILE B C 1
ATOM 4150 O O . ILE B 1 259 ? -8.292 51.487 18.855 1.00 28.29 259 ILE B O 1
ATOM 4155 N N . ASP B 1 260 ? -10.215 52.385 18.127 1.00 29.38 260 ASP B N 1
ATOM 4156 C CA . ASP B 1 260 ? -9.601 52.882 16.905 1.00 31.90 260 ASP B CA 1
ATOM 4157 C C . ASP B 1 260 ? -9.847 54.377 16.677 1.00 33.94 260 ASP B C 1
ATOM 4158 O O . ASP B 1 260 ? -10.923 54.891 16.976 1.00 34.67 260 ASP B O 1
ATOM 4163 N N . LYS B 1 261 ? -8.828 55.059 16.159 1.00 35.90 261 LYS B N 1
ATOM 4164 C CA . LYS B 1 261 ? -8.884 56.490 15.853 1.00 37.52 261 LYS B CA 1
ATOM 4165 C C . LYS B 1 261 ? -8.911 57.416 17.069 1.00 36.62 261 LYS B C 1
ATOM 4166 O O . LYS B 1 261 ? -8.203 58.428 17.113 1.00 40.29 261 LYS B O 1
ATOM 4172 N N . THR B 1 262 ? -9.720 57.066 18.057 1.00 33.51 262 THR B N 1
ATOM 4173 C CA . THR B 1 262 ? -9.862 57.871 19.262 1.00 30.21 262 THR B CA 1
ATOM 4174 C C . THR B 1 262 ? -8.567 58.180 20.015 1.00 29.49 262 THR B C 1
ATOM 4175 O O . THR B 1 262 ? -7.658 57.348 20.096 1.00 28.59 262 THR B O 1
ATOM 4179 N N . PHE B 1 263 ? -8.486 59.389 20.563 1.00 26.47 263 PHE B N 1
ATOM 4180 C CA . PHE B 1 263 ? -7.329 59.775 21.352 1.00 23.38 263 PHE B CA 1
ATOM 4181 C C . PHE B 1 263 ? -7.647 59.439 22.792 1.00 22.73 263 PHE B C 1
ATOM 4182 O O . PHE B 1 263 ? -8.716 59.784 23.306 1.00 21.50 263 PHE B O 1
ATOM 4190 N N . VAL B 1 264 ? -6.714 58.768 23.451 1.00 21.87 264 VAL B N 1
ATOM 4191 C CA . VAL B 1 264 ? -6.923 58.384 24.833 1.00 21.56 264 VAL B CA 1
ATOM 4192 C C . VAL B 1 264 ? -5.588 58.123 25.520 1.00 18.83 264 VAL B C 1
ATOM 4193 O O . VAL B 1 264 ? -4.583 57.862 24.861 1.00 16.55 264 VAL B O 1
ATOM 4197 N N . GLY B 1 265 ? -5.586 58.214 26.845 1.00 18.79 265 GLY B N 1
ATOM 4198 C CA . GLY B 1 265 ? -4.376 57.990 27.605 1.00 19.61 265 GLY B CA 1
ATOM 4199 C C . GLY B 1 265 ? -3.966 56.531 27.763 1.00 21.17 265 GLY B C 1
ATOM 4200 O O . GLY B 1 265 ? -4.720 55.713 28.298 1.00 20.48 265 GLY B O 1
ATOM 4201 N N . VAL B 1 266 ? -2.772 56.211 27.277 1.00 19.78 266 VAL B N 1
ATOM 4202 C CA . VAL B 1 266 ? -2.215 54.868 27.384 1.00 21.07 266 VAL B CA 1
ATOM 4203 C C . VAL B 1 266 ? -0.704 55.003 27.525 1.00 22.35 266 VAL B C 1
ATOM 4204 O O . VAL B 1 266 ? -0.131 56.050 27.213 1.00 21.51 266 VAL B O 1
ATOM 4208 N N . PRO B 1 267 ? -0.032 53.945 27.999 1.00 21.76 267 PRO B N 1
ATOM 4209 C CA . PRO B 1 267 ? 1.418 54.043 28.149 1.00 20.25 267 PRO B CA 1
ATOM 4210 C C . PRO B 1 267 ? 2.078 54.098 26.787 1.00 20.07 267 PRO B C 1
ATOM 4211 O O . PRO B 1 267 ? 1.726 53.326 25.888 1.00 21.30 267 PRO B O 1
ATOM 4215 N N . VAL B 1 268 ? 3.021 55.021 26.624 1.00 17.80 268 VAL B N 1
ATOM 4216 C CA . VAL B 1 268 ? 3.734 55.157 25.366 1.00 17.75 268 VAL B CA 1
ATOM 4217 C C . VAL B 1 268 ? 5.230 55.367 25.594 1.00 15.70 268 VAL B C 1
ATOM 4218 O O . VAL B 1 268 ? 5.654 55.834 26.654 1.00 14.87 268 VAL B O 1
ATOM 4222 N N . LYS B 1 269 ? 6.023 55.003 24.594 1.00 15.60 269 LYS B N 1
ATOM 4223 C CA . LYS B 1 269 ? 7.465 55.178 24.665 1.00 18.12 269 LYS B CA 1
ATOM 4224 C C . LYS B 1 269 ? 7.785 56.489 23.963 1.00 17.73 269 LYS B C 1
ATOM 4225 O O . LYS B 1 269 ? 7.614 56.608 22.753 1.00 17.59 269 LYS B O 1
ATOM 4231 N N . LEU B 1 270 ? 8.244 57.466 24.736 1.00 19.11 270 LEU B N 1
ATOM 4232 C CA . LEU B 1 270 ? 8.577 58.784 24.212 1.00 18.29 270 LEU B CA 1
ATOM 4233 C C . LEU B 1 270 ? 10.045 58.913 23.837 1.00 18.64 270 LEU B C 1
ATOM 4234 O O . LEU B 1 270 ? 10.931 58.691 24.665 1.00 20.42 270 LEU B O 1
ATOM 4239 N N . GLY B 1 271 ? 10.294 59.293 22.586 1.00 19.65 271 GLY B N 1
ATOM 4240 C CA . GLY B 1 271 ? 11.652 59.462 22.112 1.00 20.16 271 GLY B CA 1
ATOM 4241 C C . GLY B 1 271 ? 11.773 60.727 21.283 1.00 21.88 271 GLY B C 1
ATOM 4242 O O . GLY B 1 271 ? 10.851 61.539 21.243 1.00 20.31 271 GLY B O 1
ATOM 4243 N N . ARG B 1 272 ? 12.907 60.900 20.620 1.00 22.15 272 ARG B N 1
ATOM 4244 C CA . ARG B 1 272 ? 13.119 62.084 19.798 1.00 26.65 272 ARG B CA 1
ATOM 4245 C C . ARG B 1 272 ? 12.112 62.180 18.652 1.00 25.78 272 ARG B C 1
ATOM 4246 O O . ARG B 1 272 ? 11.880 63.260 18.113 1.00 24.51 272 ARG B O 1
ATOM 4254 N N . ASN B 1 273 ? 11.511 61.056 18.274 1.00 24.34 273 ASN B N 1
ATOM 4255 C CA . ASN B 1 273 ? 10.537 61.073 17.189 1.00 24.17 273 ASN B CA 1
ATOM 4256 C C . ASN B 1 273 ? 9.103 61.084 17.705 1.00 22.65 273 ASN B C 1
ATOM 4257 O O . ASN B 1 273 ? 8.166 60.829 16.953 1.00 22.90 273 ASN B O 1
ATOM 4262 N N . GLY B 1 274 ? 8.934 61.395 18.986 1.00 20.25 274 GLY B N 1
ATOM 4263 C CA . GLY B 1 274 ? 7.604 61.429 19.561 1.00 18.90 274 GLY B CA 1
ATOM 4264 C C . GLY B 1 274 ? 7.168 60.072 20.080 1.00 18.94 274 GLY B C 1
ATOM 4265 O O . GLY B 1 274 ? 7.919 59.405 20.794 1.00 19.88 274 GLY B O 1
ATOM 4266 N N . VAL B 1 275 ? 5.949 59.672 19.730 1.00 18.55 275 VAL B N 1
ATOM 4267 C CA . VAL B 1 275 ? 5.405 58.387 20.151 1.00 19.94 275 VAL B CA 1
ATOM 4268 C C . VAL B 1 275 ? 6.110 57.309 19.335 1.00 19.39 275 VAL B C 1
ATOM 4269 O O . VAL B 1 275 ? 5.839 57.144 18.147 1.00 20.17 275 VAL B O 1
ATOM 4273 N N . GLU B 1 276 ? 7.019 56.580 19.965 1.00 20.67 276 GLU B N 1
ATOM 4274 C CA . GLU B 1 276 ? 7.751 55.539 19.251 1.00 22.53 276 GLU B CA 1
ATOM 4275 C C . GLU B 1 276 ? 7.177 54.146 19.509 1.00 23.55 276 GLU B C 1
ATOM 4276 O O . GLU B 1 276 ? 7.562 53.169 18.865 1.00 23.44 276 GLU B O 1
ATOM 4282 N N . GLN B 1 277 ? 6.252 54.061 20.455 1.00 24.33 277 GLN B N 1
ATOM 4283 C CA . GLN B 1 277 ? 5.597 52.796 20.748 1.00 25.98 277 GLN B CA 1
ATOM 4284 C C . GLN B 1 277 ? 4.393 52.997 21.638 1.00 24.71 277 GLN B C 1
ATOM 4285 O O . GLN B 1 277 ? 4.425 53.785 22.578 1.00 25.84 277 GLN B O 1
ATOM 4291 N N . ILE B 1 278 ? 3.318 52.293 21.323 1.00 23.73 278 ILE B N 1
ATOM 4292 C CA . ILE B 1 278 ? 2.118 52.365 22.131 1.00 25.19 278 ILE B CA 1
ATOM 4293 C C . ILE B 1 278 ? 2.022 51.034 22.858 1.00 26.26 278 ILE B C 1
ATOM 4294 O O . ILE B 1 278 ? 2.090 49.972 22.237 1.00 27.02 278 ILE B O 1
ATOM 4299 N N . TYR B 1 279 ? 1.894 51.093 24.177 1.00 26.34 279 TYR B N 1
ATOM 4300 C CA . TYR B 1 279 ? 1.801 49.884 24.970 1.00 28.62 279 TYR B CA 1
ATOM 4301 C C . TYR B 1 279 ? 0.368 49.492 25.271 1.00 28.65 279 TYR B C 1
ATOM 4302 O O . TYR B 1 279 ? -0.460 50.310 25.687 1.00 27.74 279 TYR B O 1
ATOM 4311 N N . GLU B 1 280 ? 0.084 48.219 25.044 1.00 25.62 280 GLU B N 1
ATOM 4312 C CA . GLU B 1 280 ? -1.238 47.679 25.262 1.00 24.86 280 GLU B CA 1
ATOM 4313 C C . GLU B 1 280 ? -1.112 46.662 26.390 1.00 26.33 280 GLU B C 1
ATOM 4314 O O . GLU B 1 280 ? -0.719 45.516 26.165 1.00 23.58 280 GLU B O 1
ATOM 4320 N N . ILE B 1 281 ? -1.425 47.105 27.609 1.00 25.74 281 ILE B N 1
ATOM 4321 C CA . ILE B 1 281 ? -1.329 46.260 28.792 1.00 27.72 281 ILE B CA 1
ATOM 4322 C C . ILE B 1 281 ? -2.599 45.446 29.018 1.00 30.02 281 ILE B C 1
ATOM 4323 O O . ILE B 1 281 ? -3.685 45.851 28.607 1.00 33.33 281 ILE B O 1
ATOM 4328 N N . ASN B 1 282 ? -2.461 44.304 29.682 1.00 31.31 282 ASN B N 1
ATOM 4329 C CA . ASN B 1 282 ? -3.603 43.432 29.933 1.00 31.51 282 ASN B CA 1
ATOM 4330 C C . ASN B 1 282 ? -4.534 43.895 31.041 1.00 31.34 282 ASN B C 1
ATOM 4331 O O . ASN B 1 282 ? -4.348 43.558 32.212 1.00 32.72 282 ASN B O 1
ATOM 4336 N N . LEU B 1 283 ? -5.549 44.660 30.658 1.00 31.15 283 LEU B N 1
ATOM 4337 C CA . LEU B 1 283 ? -6.534 45.171 31.608 1.00 32.30 283 LEU B CA 1
ATOM 4338 C C . LEU B 1 283 ? -7.599 44.119 31.930 1.00 33.42 283 LEU B C 1
ATOM 4339 O O . LEU B 1 283 ? -7.892 43.249 31.110 1.00 30.01 283 LEU B O 1
ATOM 4344 N N . ASP B 1 284 ? -8.176 44.203 33.124 1.00 35.32 284 ASP B N 1
ATOM 4345 C CA . ASP B 1 284 ? -9.233 43.279 33.505 1.00 36.24 284 ASP B CA 1
ATOM 4346 C C . ASP B 1 284 ? -10.487 43.801 32.811 1.00 37.12 284 ASP B C 1
ATOM 4347 O O . ASP B 1 284 ? -10.495 44.926 32.307 1.00 36.60 284 ASP B O 1
ATOM 4352 N N . GLN B 1 285 ? -11.542 42.996 32.788 1.00 36.16 285 GLN B N 1
ATOM 4353 C CA . GLN B 1 285 ? -12.787 43.377 32.125 1.00 36.34 285 GLN B CA 1
ATOM 4354 C C . GLN B 1 285 ? -13.384 44.725 32.494 1.00 34.26 285 GLN B C 1
ATOM 4355 O O . GLN B 1 285 ? -13.857 45.456 31.621 1.00 34.66 285 GLN B O 1
ATOM 4361 N N . ALA B 1 286 ? -13.383 45.054 33.779 1.00 33.38 286 ALA B N 1
ATOM 4362 C CA . ALA B 1 286 ? -13.938 46.331 34.216 1.00 32.90 286 ALA B CA 1
ATOM 4363 C C . ALA B 1 286 ? -13.150 47.509 33.633 1.00 31.68 286 ALA B C 1
ATOM 4364 O O . ALA B 1 286 ? -13.731 48.424 33.056 1.00 31.12 286 ALA B O 1
ATOM 4366 N N . ASP B 1 287 ? -11.828 47.478 33.774 1.00 31.88 287 ASP B N 1
ATOM 4367 C CA . ASP B 1 287 ? -10.987 48.560 33.267 1.00 31.94 287 ASP B CA 1
ATOM 4368 C C . ASP B 1 287 ? -10.990 48.693 31.748 1.00 32.81 287 ASP B C 1
ATOM 4369 O O . ASP B 1 287 ? -10.960 49.805 31.216 1.00 33.04 287 ASP B O 1
ATOM 4374 N N . LEU B 1 288 ? -11.032 47.567 31.045 1.00 32.98 288 LEU B N 1
ATOM 4375 C CA . LEU B 1 288 ? -11.036 47.609 29.592 1.00 32.78 288 LEU B CA 1
ATOM 4376 C C . LEU B 1 288 ? -12.329 48.244 29.097 1.00 32.53 288 LEU B C 1
ATOM 4377 O O . LEU B 1 288 ? -12.322 49.012 28.132 1.00 31.96 288 LEU B O 1
ATOM 4382 N N . ASP B 1 289 ? -13.441 47.928 29.754 1.00 31.81 289 ASP B N 1
ATOM 4383 C CA . ASP B 1 289 ? -14.717 48.496 29.338 1.00 33.26 289 ASP B CA 1
ATOM 4384 C C . ASP B 1 289 ? -14.786 49.973 29.713 1.00 32.10 289 ASP B C 1
ATOM 4385 O O . ASP B 1 289 ? -15.352 50.774 28.977 1.00 30.01 289 ASP B O 1
ATOM 4390 N N . LEU B 1 290 ? -14.219 50.321 30.865 1.00 32.57 290 LEU B N 1
ATOM 4391 C CA . LEU B 1 290 ? -14.209 51.710 31.311 1.00 33.78 290 LEU B CA 1
ATOM 4392 C C . LEU B 1 290 ? -13.438 52.524 30.278 1.00 32.48 290 LEU B C 1
ATOM 4393 O O . LEU B 1 290 ? -13.911 53.559 29.814 1.00 33.09 290 LEU B O 1
ATOM 4398 N N . LEU B 1 291 ? -12.260 52.031 29.901 1.00 31.19 291 LEU B N 1
ATOM 4399 C CA . LEU B 1 291 ? -11.423 52.712 28.919 1.00 28.56 291 LEU B CA 1
ATOM 4400 C C . LEU B 1 291 ? -12.152 52.886 27.598 1.00 28.57 291 LEU B C 1
ATOM 4401 O O . LEU B 1 291 ? -12.132 53.968 27.010 1.00 28.18 291 LEU B O 1
ATOM 4406 N N . GLN B 1 292 ? -12.795 51.819 27.131 1.00 27.22 292 GLN B N 1
ATOM 4407 C CA . GLN B 1 292 ? -13.529 51.859 25.868 1.00 26.28 292 GLN B CA 1
ATOM 4408 C C . GLN B 1 292 ? -14.745 52.781 25.937 1.00 26.88 292 GLN B C 1
ATOM 4409 O O . GLN B 1 292 ? -15.084 53.433 24.953 1.00 25.52 292 GLN B O 1
ATOM 4415 N N . LYS B 1 293 ? -15.412 52.810 27.090 1.00 29.22 293 LYS B N 1
ATOM 4416 C CA . LYS B 1 293 ? -16.586 53.667 27.280 1.00 33.33 293 LYS B CA 1
ATOM 4417 C C . LYS B 1 293 ? -16.160 55.113 27.050 1.00 33.33 293 LYS B C 1
ATOM 4418 O O . LYS B 1 293 ? -16.714 55.810 26.203 1.00 32.83 293 LYS B O 1
ATOM 4424 N N . SER B 1 294 ? -15.164 55.541 27.820 1.00 35.17 294 SER B N 1
ATOM 4425 C CA . SER B 1 294 ? -14.624 56.892 27.732 1.00 35.94 294 SER B CA 1
ATOM 4426 C C . SER B 1 294 ? -14.273 57.248 26.298 1.00 36.64 294 SER B C 1
ATOM 4427 O O . SER B 1 294 ? -14.795 58.214 25.746 1.00 38.03 294 SER B O 1
ATOM 4430 N N . ALA B 1 295 ? -13.386 56.459 25.700 1.00 35.89 295 ALA B N 1
ATOM 4431 C CA . ALA B 1 295 ? -12.955 56.692 24.330 1.00 35.56 295 ALA B CA 1
ATOM 4432 C C . ALA B 1 295 ? -14.136 56.991 23.411 1.00 36.00 295 ALA B C 1
ATOM 4433 O O . ALA B 1 295 ? -14.047 57.854 22.537 1.00 34.23 295 ALA B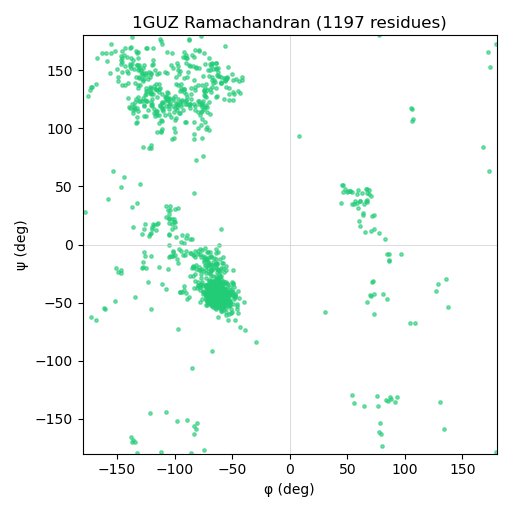 O 1
ATOM 4435 N N . LYS B 1 296 ? -15.241 56.278 23.601 1.00 36.49 296 LYS B N 1
ATOM 4436 C CA . LYS B 1 296 ? -16.418 56.505 22.772 1.00 38.03 296 LYS B CA 1
ATOM 4437 C C . LYS B 1 296 ? -16.972 57.910 23.002 1.00 37.30 296 LYS B C 1
ATOM 4438 O O . LYS B 1 296 ? -17.453 58.553 22.067 1.00 35.98 296 LYS B O 1
ATOM 4444 N N . ILE B 1 297 ? -16.894 58.382 24.245 1.00 36.49 297 ILE B N 1
ATOM 4445 C CA . ILE B 1 297 ? -17.370 59.719 24.592 1.00 37.60 297 ILE B CA 1
ATOM 4446 C C . ILE B 1 297 ? -16.459 60.757 23.932 1.00 38.34 297 ILE B C 1
ATOM 4447 O O . ILE B 1 297 ? -16.933 61.728 23.334 1.00 38.97 297 ILE B O 1
ATOM 4452 N N . VAL B 1 298 ? -15.150 60.544 24.054 1.00 37.40 298 VAL B N 1
ATOM 4453 C CA . VAL B 1 298 ? -14.155 61.426 23.456 1.00 35.73 298 VAL B CA 1
ATOM 4454 C C . VAL B 1 298 ? -14.442 61.490 21.964 1.00 36.34 298 VAL B C 1
ATOM 4455 O O . VAL B 1 298 ? -14.334 62.543 21.335 1.00 36.63 298 VAL B O 1
ATOM 4459 N N . ASP B 1 299 ? -14.828 60.347 21.413 1.00 36.46 299 ASP B N 1
ATOM 4460 C CA . ASP B 1 299 ? -15.120 60.226 19.995 1.00 38.44 299 ASP B CA 1
ATOM 4461 C C . ASP B 1 299 ? -16.365 60.995 19.557 1.00 39.06 299 ASP B C 1
ATOM 4462 O O . ASP B 1 299 ? -16.387 61.562 18.464 1.00 38.00 299 ASP B O 1
ATOM 4467 N N . GLU B 1 300 ? -17.402 61.008 20.393 1.00 39.65 300 GLU B N 1
ATOM 4468 C CA . GLU B 1 300 ? -18.634 61.723 20.052 1.00 41.79 300 GLU B CA 1
ATOM 4469 C C . GLU B 1 300 ? -18.366 63.227 19.974 1.00 41.69 300 GLU B C 1
ATOM 4470 O O . GLU B 1 300 ? -18.751 63.881 19.002 1.00 42.35 300 GLU B O 1
ATOM 4476 N N . ASN B 1 301 ? -17.706 63.761 21.002 1.00 40.01 301 ASN B N 1
ATOM 4477 C CA . ASN B 1 301 ? -17.368 65.180 21.059 1.00 39.68 301 ASN B CA 1
ATOM 4478 C C . ASN B 1 301 ? -16.573 65.590 19.828 1.00 38.40 301 ASN B C 1
ATOM 4479 O O . ASN B 1 301 ? -16.850 66.618 19.211 1.00 39.56 301 ASN B O 1
ATOM 4484 N N . CYS B 1 302 ? -15.580 64.784 19.472 1.00 36.11 302 CYS B N 1
ATOM 4485 C CA . CYS B 1 302 ? -14.756 65.080 18.312 1.00 34.82 302 CYS B CA 1
ATOM 4486 C C . CYS B 1 302 ? -15.592 65.107 17.037 1.00 35.77 302 CYS B C 1
ATOM 4487 O O . CYS B 1 302 ? -15.377 65.946 16.158 1.00 35.45 302 CYS B O 1
ATOM 4490 N N . LYS B 1 303 ? -16.552 64.194 16.938 1.00 37.61 303 LYS B N 1
ATOM 4491 C CA . LYS B 1 303 ? -17.417 64.135 15.762 1.00 39.12 303 LYS B CA 1
ATOM 4492 C C . LYS B 1 303 ? -18.249 65.412 15.633 1.00 38.02 303 LYS B C 1
ATOM 4493 O O . LYS B 1 303 ? -18.439 65.931 14.535 1.00 36.84 303 LYS B O 1
ATOM 4499 N N . MET B 1 304 ? -18.734 65.912 16.765 1.00 37.40 304 MET B N 1
ATOM 4500 C CA . MET B 1 304 ? -19.547 67.118 16.794 1.00 39.27 304 MET B CA 1
ATOM 4501 C C . MET B 1 304 ? -18.731 68.371 16.482 1.00 39.43 304 MET B C 1
ATOM 4502 O O . MET B 1 304 ? -19.281 69.378 16.031 1.00 38.97 304 MET B O 1
ATOM 4507 N N . LEU B 1 305 ? -17.424 68.312 16.723 1.00 36.62 305 LEU B N 1
ATOM 4508 C CA . LEU B 1 305 ? -16.563 69.452 16.442 1.00 35.04 305 LEU B CA 1
ATOM 4509 C C . LEU B 1 305 ? -16.167 69.435 14.972 1.00 35.50 305 LEU B C 1
ATOM 4510 O O . LEU B 1 305 ? -15.574 70.434 14.520 1.00 34.41 305 LEU B O 1
ATOM 4515 N N . GLU B 1 306 ? -16.457 68.421 14.291 1.00 34.46 306 GLU B N 1
ATOM 4516 N N . MET C 1 1 ? 15.656 69.871 58.999 1.00 35.36 1 MET C N 1
ATOM 4517 C CA . MET C 1 1 ? 15.513 71.281 58.548 1.00 33.93 1 MET C CA 1
ATOM 4518 C C . MET C 1 1 ? 14.068 71.576 58.182 1.00 33.03 1 MET C C 1
ATOM 4519 O O . MET C 1 1 ? 13.502 70.943 57.292 1.00 31.61 1 MET C O 1
ATOM 4524 N N . LYS C 1 2 ? 13.475 72.532 58.890 1.00 31.67 2 LYS C N 1
ATOM 4525 C CA . LYS C 1 2 ? 12.099 72.952 58.646 1.00 31.27 2 LYS C CA 1
ATOM 4526 C C . LYS C 1 2 ? 12.140 74.415 58.220 1.00 31.73 2 LYS C C 1
ATOM 4527 O O . LYS C 1 2 ? 12.838 75.226 58.832 1.00 30.92 2 LYS C O 1
ATOM 4533 N N . ILE C 1 3 ? 11.404 74.748 57.166 1.00 30.50 3 ILE C N 1
ATOM 4534 C CA . ILE C 1 3 ? 11.382 76.120 56.676 1.00 30.73 3 ILE C CA 1
ATOM 4535 C C . ILE C 1 3 ? 9.952 76.579 56.462 1.00 29.37 3 ILE C C 1
ATOM 4536 O O . ILE C 1 3 ? 9.124 75.830 55.946 1.00 28.48 3 ILE C O 1
ATOM 4541 N N . THR C 1 4 ? 9.667 77.813 56.866 1.00 28.01 4 THR C N 1
ATOM 4542 C CA . THR C 1 4 ? 8.333 78.378 56.700 1.00 26.48 4 THR C CA 1
ATOM 4543 C C . THR C 1 4 ? 8.370 79.570 55.760 1.00 25.72 4 THR C C 1
ATOM 4544 O O . THR C 1 4 ? 9.276 80.400 55.832 1.00 25.61 4 THR C O 1
ATOM 4548 N N . VAL C 1 5 ? 7.379 79.651 54.884 1.00 24.74 5 VAL C N 1
ATOM 4549 C CA . VAL C 1 5 ? 7.274 80.760 53.959 1.00 24.31 5 VAL C CA 1
ATOM 4550 C C . VAL C 1 5 ? 5.968 81.486 54.261 1.00 26.06 5 VAL C C 1
ATOM 4551 O O . VAL C 1 5 ? 4.881 80.929 54.077 1.00 26.28 5 VAL C O 1
ATOM 4555 N N . ILE C 1 6 ? 6.069 82.717 54.754 1.00 25.46 6 ILE C N 1
ATOM 4556 C CA . ILE C 1 6 ? 4.871 83.491 55.048 1.00 25.09 6 ILE C CA 1
ATOM 4557 C C . ILE C 1 6 ? 4.471 84.196 53.764 1.00 24.35 6 ILE C C 1
ATOM 4558 O O . ILE C 1 6 ? 5.250 84.960 53.196 1.00 25.22 6 ILE C O 1
ATOM 4563 N N . GLY C 1 7 ? 3.258 83.923 53.304 1.00 24.58 7 GLY C N 1
ATOM 4564 C CA . GLY C 1 7 ? 2.776 84.523 52.078 1.00 24.58 7 GLY C CA 1
ATOM 4565 C C . GLY C 1 7 ? 2.772 83.500 50.961 1.00 25.75 7 GLY C C 1
ATOM 4566 O O . GLY C 1 7 ? 3.828 82.996 50.574 1.00 26.58 7 GLY C O 1
ATOM 4567 N N . ALA C 1 8 ? 1.586 83.198 50.439 1.00 25.57 8 ALA C N 1
ATOM 4568 C CA . ALA C 1 8 ? 1.438 82.218 49.367 1.00 26.22 8 ALA C CA 1
ATOM 4569 C C . ALA C 1 8 ? 1.163 82.866 48.012 1.00 26.37 8 ALA C C 1
ATOM 4570 O O . ALA C 1 8 ? 0.501 82.281 47.154 1.00 24.22 8 ALA C O 1
ATOM 4572 N N . GLY C 1 9 ? 1.674 84.079 47.826 1.00 26.87 9 GLY C N 1
ATOM 4573 C CA . GLY C 1 9 ? 1.482 84.775 46.568 1.00 27.04 9 GLY C CA 1
ATOM 4574 C C . GLY C 1 9 ? 2.483 84.288 45.538 1.00 28.01 9 GLY C C 1
ATOM 4575 O O . GLY C 1 9 ? 3.042 83.199 45.682 1.00 28.32 9 GLY C O 1
ATOM 4576 N N . ASN C 1 10 ? 2.725 85.092 44.508 1.00 27.11 10 ASN C N 1
ATOM 4577 C CA . ASN C 1 10 ? 3.658 84.711 43.455 1.00 27.42 10 ASN C CA 1
ATOM 4578 C C . ASN C 1 10 ? 5.090 84.468 43.919 1.00 26.14 10 ASN C C 1
ATOM 4579 O O . ASN C 1 10 ? 5.697 83.481 43.520 1.00 25.15 10 ASN C O 1
ATOM 4584 N N . VAL C 1 11 ? 5.644 85.354 44.744 1.00 24.69 11 VAL C N 1
ATOM 4585 C CA . VAL C 1 11 ? 7.019 85.159 45.197 1.00 23.61 11 VAL C CA 1
ATOM 4586 C C . VAL C 1 11 ? 7.104 84.118 46.306 1.00 22.29 11 VAL C C 1
ATOM 4587 O O . VAL C 1 11 ? 8.052 83.331 46.356 1.00 23.22 11 VAL C O 1
ATOM 4591 N N . GLY C 1 12 ? 6.109 84.102 47.183 1.00 20.55 12 GLY C N 1
ATOM 4592 C CA . GLY C 1 12 ? 6.102 83.134 48.267 1.00 21.40 12 GLY C CA 1
ATOM 4593 C C . GLY C 1 12 ? 5.989 81.704 47.759 1.00 19.78 12 GLY C C 1
ATOM 4594 O O . GLY C 1 12 ? 6.766 80.834 48.147 1.00 21.09 12 GLY C O 1
ATOM 4595 N N . ALA C 1 13 ? 5.021 81.467 46.884 1.00 20.26 13 ALA C N 1
ATOM 4596 C CA . ALA C 1 13 ? 4.794 80.143 46.310 1.00 19.85 13 ALA C CA 1
ATOM 4597 C C . ALA C 1 13 ? 5.953 79.707 45.419 1.00 21.06 13 ALA C C 1
ATOM 4598 O O . ALA C 1 13 ? 6.437 78.582 45.525 1.00 23.19 13 ALA C O 1
ATOM 4600 N N . THR C 1 14 ? 6.399 80.594 44.536 1.00 19.33 14 THR C N 1
ATOM 4601 C CA . THR C 1 14 ? 7.503 80.260 43.649 1.00 17.41 14 THR C CA 1
ATOM 4602 C C . THR C 1 14 ? 8.731 79.875 44.467 1.00 17.65 14 THR C C 1
ATOM 4603 O O . THR C 1 14 ? 9.491 78.987 44.078 1.00 17.71 14 THR C O 1
ATOM 4607 N N . THR C 1 15 ? 8.914 80.537 45.607 1.00 18.70 15 THR C N 1
ATOM 4608 C CA . THR C 1 15 ? 10.053 80.263 46.484 1.00 19.70 15 THR C CA 1
ATOM 4609 C C . THR C 1 15 ? 9.887 78.905 47.167 1.00 19.91 15 THR C C 1
ATOM 4610 O O . THR C 1 15 ? 10.838 78.132 47.293 1.00 18.60 15 THR C O 1
ATOM 4614 N N . ALA C 1 16 ? 8.668 78.637 47.619 1.00 19.54 16 ALA C N 1
ATOM 4615 C CA . ALA C 1 16 ? 8.357 77.385 48.294 1.00 22.04 16 ALA C CA 1
ATOM 4616 C C . ALA C 1 16 ? 8.641 76.225 47.350 1.00 22.17 16 ALA C C 1
ATOM 4617 O O . ALA C 1 16 ? 9.334 75.271 47.706 1.00 24.70 16 ALA C O 1
ATOM 4619 N N . PHE C 1 17 ? 8.113 76.330 46.136 1.00 22.35 17 PHE C N 1
ATOM 4620 C CA . PHE C 1 17 ? 8.292 75.292 45.134 1.00 23.07 17 PHE C CA 1
ATOM 4621 C C . PHE C 1 17 ? 9.773 74.994 44.883 1.00 24.00 17 PHE C C 1
ATOM 4622 O O . PHE C 1 17 ? 10.201 73.840 44.942 1.00 23.45 17 PHE C O 1
ATOM 4630 N N . ARG C 1 18 ? 10.554 76.037 44.616 1.00 23.62 18 ARG C N 1
ATOM 4631 C CA . ARG C 1 18 ? 11.985 75.886 44.361 1.00 22.45 18 ARG C CA 1
ATOM 4632 C C . ARG C 1 18 ? 12.686 75.209 45.537 1.00 22.68 18 ARG C C 1
ATOM 4633 O O . ARG C 1 18 ? 13.542 74.342 45.346 1.00 22.12 18 ARG C O 1
ATOM 4641 N N . LEU C 1 19 ? 12.325 75.622 46.748 1.00 21.36 19 LEU C N 1
ATOM 4642 C CA . LEU C 1 19 ? 12.888 75.066 47.974 1.00 21.73 19 LEU C CA 1
ATOM 4643 C C . LEU C 1 19 ? 12.566 73.567 48.071 1.00 23.34 19 LEU C C 1
ATOM 4644 O O . LEU C 1 19 ? 13.425 72.755 48.431 1.00 21.37 19 LEU C O 1
ATOM 4649 N N . ALA C 1 20 ? 11.324 73.218 47.748 1.00 23.19 20 ALA C N 1
ATOM 4650 C CA . ALA C 1 20 ? 10.863 71.832 47.794 1.00 25.39 20 ALA C CA 1
ATOM 4651 C C . ALA C 1 20 ? 11.676 70.952 46.851 1.00 26.27 20 ALA C C 1
ATOM 4652 O O . ALA C 1 20 ? 12.208 69.919 47.262 1.00 26.88 20 ALA C O 1
ATOM 4654 N N . GLU C 1 21 ? 11.777 71.375 45.592 1.00 27.13 21 GLU C N 1
ATOM 4655 C CA . GLU C 1 21 ? 12.512 70.626 44.577 1.00 30.10 21 GLU C CA 1
ATOM 4656 C C . GLU C 1 21 ? 13.995 70.465 44.868 1.00 30.00 21 GLU C C 1
ATOM 4657 O O . GLU C 1 21 ? 14.588 69.448 44.523 1.00 31.24 21 GLU C O 1
ATOM 4663 N N . LYS C 1 22 ? 14.600 71.471 45.490 1.00 29.04 22 LYS C N 1
ATOM 4664 C CA . LYS C 1 22 ? 16.021 71.405 45.804 1.00 28.26 22 LYS C CA 1
ATOM 4665 C C . LYS C 1 22 ? 16.303 70.563 47.044 1.00 26.54 22 LYS C C 1
ATOM 4666 O O . LYS C 1 22 ? 17.461 70.320 47.385 1.00 23.44 22 LYS C O 1
ATOM 4672 N N . GLN C 1 23 ? 15.237 70.125 47.709 1.00 28.20 23 GLN C N 1
ATOM 4673 C CA . GLN C 1 23 ? 15.334 69.297 48.917 1.00 30.13 23 GLN C CA 1
ATOM 4674 C C . GLN C 1 23 ? 16.185 69.948 49.999 1.00 30.53 23 GLN C C 1
ATOM 4675 O O . GLN C 1 23 ? 16.895 69.265 50.743 1.00 31.51 23 GLN C O 1
ATOM 4681 N N . LEU C 1 24 ? 16.108 71.269 50.084 1.00 30.78 24 LEU C N 1
ATOM 4682 C CA . LEU C 1 24 ? 16.872 72.013 51.072 1.00 31.52 24 LEU C CA 1
ATOM 4683 C C . LEU C 1 24 ? 16.257 71.873 52.462 1.00 32.69 24 LEU C C 1
ATOM 4684 O O . LEU C 1 24 ? 16.859 72.271 53.456 1.00 33.72 24 LEU C O 1
ATOM 4689 N N . ALA C 1 25 ? 15.060 71.295 52.523 1.00 33.04 25 ALA C N 1
ATOM 4690 C CA . ALA C 1 25 ? 14.357 71.092 53.791 1.00 32.36 25 ALA C CA 1
ATOM 4691 C C . ALA C 1 25 ? 13.488 69.839 53.715 1.00 31.28 25 ALA C C 1
ATOM 4692 O O . ALA C 1 25 ? 12.930 69.540 52.666 1.00 29.18 25 ALA C O 1
ATOM 4694 N N . ARG C 1 26 ? 13.382 69.095 54.813 1.00 32.67 26 ARG C N 1
ATOM 4695 C CA . ARG C 1 26 ? 12.544 67.897 54.804 1.00 33.65 26 ARG C CA 1
ATOM 4696 C C . ARG C 1 26 ? 11.107 68.318 55.080 1.00 32.20 26 ARG C C 1
ATOM 4697 O O . ARG C 1 26 ? 10.165 67.589 54.784 1.00 32.04 26 ARG C O 1
ATOM 4705 N N . GLU C 1 27 ? 10.955 69.514 55.642 1.00 31.12 27 GLU C N 1
ATOM 4706 C CA . GLU C 1 27 ? 9.650 70.075 55.968 1.00 30.01 27 GLU C CA 1
ATOM 4707 C C . GLU C 1 27 ? 9.548 71.518 55.498 1.00 29.19 27 GLU C C 1
ATOM 4708 O O . GLU C 1 27 ? 10.370 72.353 55.871 1.00 27.58 27 GLU C O 1
ATOM 4714 N N . LEU C 1 28 ? 8.526 71.811 54.704 1.00 28.60 28 LEU C N 1
ATOM 4715 C CA . LEU C 1 28 ? 8.319 73.161 54.200 1.00 29.44 28 LEU C CA 1
ATOM 4716 C C . LEU C 1 28 ? 6.864 73.555 54.437 1.00 30.48 28 LEU C C 1
ATOM 4717 O O . LEU C 1 28 ? 5.945 72.856 54.002 1.00 30.45 28 LEU C O 1
ATOM 4722 N N . VAL C 1 29 ? 6.663 74.667 55.143 1.00 30.70 29 VAL C N 1
ATOM 4723 C CA . VAL C 1 29 ? 5.322 75.158 55.446 1.00 30.28 29 VAL C CA 1
ATOM 4724 C C . VAL C 1 29 ? 5.043 76.481 54.739 1.00 29.99 29 VAL C C 1
ATOM 4725 O O . VAL C 1 29 ? 5.849 77.415 54.788 1.00 31.47 29 VAL C O 1
ATOM 4729 N N . LEU C 1 30 ? 3.891 76.551 54.088 1.00 29.27 30 LEU C N 1
ATOM 4730 C CA . LEU C 1 30 ? 3.473 77.744 53.369 1.00 29.25 30 LEU C CA 1
ATOM 4731 C C . LEU C 1 30 ? 2.247 78.302 54.091 1.00 29.93 30 LEU C C 1
ATOM 4732 O O . LEU C 1 30 ? 1.177 77.686 54.079 1.00 29.91 30 LEU C O 1
ATOM 4737 N N . LEU C 1 31 ? 2.403 79.461 54.724 1.00 29.16 31 LEU C N 1
ATOM 4738 C CA . LEU C 1 31 ? 1.299 80.063 55.462 1.00 30.69 31 LEU C CA 1
ATOM 4739 C C . LEU C 1 31 ? 0.811 81.369 54.846 1.00 31.36 31 LEU C C 1
ATOM 4740 O O . LEU C 1 31 ? 1.592 82.113 54.261 1.00 32.96 31 LEU C O 1
ATOM 4745 N N . ASP C 1 32 ? -0.485 81.635 54.975 1.00 31.29 32 ASP C N 1
ATOM 4746 C CA . ASP C 1 32 ? -1.085 82.857 54.438 1.00 32.87 32 ASP C CA 1
ATOM 4747 C C . ASP C 1 32 ? -2.351 83.150 55.240 1.00 34.28 32 ASP C C 1
ATOM 4748 O O . ASP C 1 32 ? -2.847 82.282 55.957 1.00 32.00 32 ASP C O 1
ATOM 4753 N N . VAL C 1 33 ? -2.875 84.365 55.127 1.00 36.39 33 VAL C N 1
ATOM 4754 C CA . VAL C 1 33 ? -4.085 84.719 55.863 1.00 39.19 33 VAL C CA 1
ATOM 4755 C C . VAL C 1 33 ? -5.336 84.242 55.147 1.00 40.28 33 VAL C C 1
ATOM 4756 O O . VAL C 1 33 ? -6.333 83.915 55.786 1.00 40.80 33 VAL C O 1
ATOM 4760 N N . VAL C 1 34 ? -5.283 84.202 53.820 1.00 41.28 34 VAL C N 1
ATOM 4761 C CA . VAL C 1 34 ? -6.425 83.759 53.031 1.00 42.41 34 VAL C CA 1
ATOM 4762 C C . VAL C 1 34 ? -6.569 82.236 53.076 1.00 43.16 34 VAL C C 1
ATOM 4763 O O . VAL C 1 34 ? -5.653 81.493 52.716 1.00 43.82 34 VAL C O 1
ATOM 4767 N N . GLU C 1 35 ? -7.725 81.775 53.533 1.00 43.67 35 GLU C N 1
ATOM 4768 C CA . GLU C 1 35 ? -7.991 80.344 53.626 1.00 42.94 35 GLU C CA 1
ATOM 4769 C C . GLU C 1 35 ? -8.076 79.748 52.225 1.00 41.21 35 GLU C C 1
ATOM 4770 O O . GLU C 1 35 ? -8.707 80.321 51.339 1.00 40.62 35 GLU C O 1
ATOM 4776 N N . GLY C 1 36 ? -7.432 78.601 52.028 1.00 40.02 36 GLY C N 1
ATOM 4777 C CA . GLY C 1 36 ? -7.479 77.951 50.732 1.00 37.41 36 GLY C CA 1
ATOM 4778 C C . GLY C 1 36 ? -6.205 77.979 49.910 1.00 36.32 36 GLY C C 1
ATOM 4779 O O . GLY C 1 36 ? -5.585 76.939 49.688 1.00 36.35 36 GLY C O 1
ATOM 4780 N N . ILE C 1 37 ? -5.815 79.168 49.456 1.00 34.43 37 ILE C N 1
ATOM 4781 C CA . ILE C 1 37 ? -4.631 79.333 48.616 1.00 31.11 37 ILE C CA 1
ATOM 4782 C C . ILE C 1 37 ? -3.389 78.585 49.086 1.00 30.00 37 ILE C C 1
ATOM 4783 O O . ILE C 1 37 ? -2.773 77.852 48.311 1.00 29.18 37 ILE C O 1
ATOM 4788 N N . PRO C 1 38 ? -2.987 78.775 50.352 1.00 29.74 38 PRO C N 1
ATOM 4789 C CA . PRO C 1 38 ? -1.800 78.074 50.844 1.00 29.16 38 PRO C CA 1
ATOM 4790 C C . PRO C 1 38 ? -1.951 76.553 50.849 1.00 29.68 38 PRO C C 1
ATOM 4791 O O . PRO C 1 38 ? -0.995 75.833 50.565 1.00 30.52 38 PRO C O 1
ATOM 4795 N N . GLN C 1 39 ? -3.146 76.065 51.171 1.00 29.61 39 GLN C N 1
ATOM 4796 C CA . GLN C 1 39 ? -3.390 74.625 51.188 1.00 29.24 39 GLN C CA 1
ATOM 4797 C C . GLN C 1 39 ? -3.304 74.082 49.765 1.00 28.11 39 GLN C C 1
ATOM 4798 O O . GLN C 1 39 ? -2.629 73.083 49.505 1.00 27.57 39 GLN C O 1
ATOM 4804 N N . GLY C 1 40 ? -3.998 74.753 48.851 1.00 26.61 40 GLY C N 1
ATOM 4805 C CA . GLY C 1 40 ? -4.019 74.331 47.460 1.00 25.54 40 GLY C CA 1
ATOM 4806 C C . GLY C 1 40 ? -2.672 74.315 46.767 1.00 25.36 40 GLY C C 1
ATOM 4807 O O . GLY C 1 40 ? -2.279 73.298 46.171 1.00 22.77 40 GLY C O 1
ATOM 4808 N N . LYS C 1 41 ? -1.960 75.439 46.835 1.00 22.34 41 LYS C N 1
ATOM 4809 C CA . LYS C 1 41 ? -0.654 75.547 46.200 1.00 21.97 41 LYS C CA 1
ATOM 4810 C C . LYS C 1 41 ? 0.316 74.530 46.783 1.00 21.21 41 LYS C C 1
ATOM 4811 O O . LYS C 1 41 ? 1.050 73.869 46.050 1.00 19.22 41 LYS C O 1
ATOM 4817 N N . ALA C 1 42 ? 0.313 74.414 48.105 1.00 21.96 42 ALA C N 1
ATOM 4818 C CA . ALA C 1 42 ? 1.187 73.481 48.801 1.00 24.44 42 ALA C CA 1
ATOM 4819 C C . ALA C 1 42 ? 0.929 72.029 48.385 1.00 25.84 42 ALA C C 1
ATOM 4820 O O . ALA C 1 42 ? 1.868 71.254 48.203 1.00 26.90 42 ALA C O 1
ATOM 4822 N N . LEU C 1 43 ? -0.344 71.668 48.227 1.00 25.84 43 LEU C N 1
ATOM 4823 C CA . LEU C 1 43 ? -0.701 70.311 47.835 1.00 25.00 43 LEU C CA 1
ATOM 4824 C C . LEU C 1 43 ? -0.267 70.080 46.391 1.00 24.77 43 LEU C C 1
ATOM 4825 O O . LEU C 1 43 ? 0.210 69.005 46.034 1.00 22.16 43 LEU C O 1
ATOM 4830 N N . ASP C 1 44 ? -0.439 71.104 45.562 1.00 24.04 44 ASP C N 1
ATOM 4831 C CA . ASP C 1 44 ? -0.061 71.032 44.160 1.00 23.22 44 ASP C CA 1
ATOM 4832 C C . ASP C 1 44 ? 1.456 70.812 44.063 1.00 22.67 44 ASP C C 1
ATOM 4833 O O . ASP C 1 44 ? 1.934 70.045 43.222 1.00 21.85 44 ASP C O 1
ATOM 4838 N N . MET C 1 45 ? 2.213 71.464 44.942 1.00 21.30 45 MET C N 1
ATOM 4839 C CA . MET C 1 45 ? 3.665 71.308 44.943 1.00 21.07 45 MET C CA 1
ATOM 4840 C C . MET C 1 45 ? 4.035 69.872 45.312 1.00 22.11 45 MET C C 1
ATOM 4841 O O . MET C 1 45 ? 4.760 69.199 44.581 1.00 21.33 45 MET C O 1
ATOM 4846 N N . TYR C 1 46 ? 3.530 69.408 46.449 1.00 22.33 46 TYR C N 1
ATOM 4847 C CA . TYR C 1 46 ? 3.812 68.053 46.901 1.00 23.16 46 TYR C CA 1
ATOM 4848 C C . TYR C 1 46 ? 3.461 67.032 45.816 1.00 22.49 46 TYR C C 1
ATOM 4849 O O . TYR C 1 46 ? 4.237 66.122 45.551 1.00 21.53 46 TYR C O 1
ATOM 4858 N N . GLU C 1 47 ? 2.304 67.197 45.178 1.00 21.74 47 GLU C N 1
ATOM 4859 C CA . GLU C 1 47 ? 1.881 66.267 44.133 1.00 21.89 47 GLU C CA 1
ATOM 4860 C C . GLU C 1 47 ? 2.803 66.263 42.921 1.00 20.19 47 GLU C C 1
ATOM 4861 O O . GLU C 1 47 ? 2.595 65.488 41.997 1.00 20.96 47 GLU C O 1
ATOM 4867 N N . SER C 1 48 ? 3.813 67.129 42.914 1.00 18.36 48 SER C N 1
ATOM 4868 C CA . SER C 1 48 ? 4.744 67.163 41.800 1.00 17.77 48 SER C CA 1
ATOM 4869 C C . SER C 1 48 ? 6.033 66.432 42.193 1.00 17.00 48 SER C C 1
ATOM 4870 O O . SER C 1 48 ? 6.892 66.167 41.359 1.00 19.73 48 SER C O 1
ATOM 4873 N N . GLY C 1 49 ? 6.156 66.105 43.471 1.00 15.25 49 GLY C N 1
ATOM 4874 C CA . GLY C 1 49 ? 7.330 65.395 43.943 1.00 18.92 49 GLY C CA 1
ATOM 4875 C C . GLY C 1 49 ? 7.609 64.070 43.238 1.00 19.27 49 GLY C C 1
ATOM 4876 O O . GLY C 1 49 ? 8.773 63.698 43.087 1.00 20.46 49 GLY C O 1
ATOM 4877 N N . PRO C 1 50 ? 6.574 63.325 42.810 1.00 17.66 50 PRO C N 1
ATOM 4878 C CA . PRO C 1 50 ? 6.794 62.047 42.123 1.00 18.92 50 PRO C CA 1
ATOM 4879 C C . PRO C 1 50 ? 7.532 62.283 40.817 1.00 20.04 50 PRO C C 1
ATOM 4880 O O . PRO C 1 50 ? 8.271 61.428 40.333 1.00 20.53 50 PRO C O 1
ATOM 4884 N N . VAL C 1 51 ? 7.311 63.457 40.240 1.00 19.85 51 VAL C N 1
ATOM 4885 C CA . VAL C 1 51 ? 7.949 63.811 38.990 1.00 20.17 51 VAL C CA 1
ATOM 4886 C C . VAL C 1 51 ? 9.216 64.622 39.239 1.00 21.46 51 VAL C C 1
ATOM 4887 O O . VAL C 1 51 ? 10.234 64.407 38.578 1.00 21.63 51 VAL C O 1
ATOM 4891 N N . GLY C 1 52 ? 9.158 65.548 40.191 1.00 19.79 52 GLY C N 1
ATOM 4892 C CA . GLY C 1 52 ? 10.329 66.357 40.484 1.00 21.30 52 GLY C CA 1
ATOM 4893 C C . GLY C 1 52 ? 11.423 65.568 41.181 1.00 22.57 52 GLY C C 1
ATOM 4894 O O . GLY C 1 52 ? 12.566 66.014 41.267 1.00 22.61 52 GLY C O 1
ATOM 4895 N N . LEU C 1 53 ? 11.063 64.391 41.685 1.00 23.28 53 LEU C N 1
ATOM 4896 C CA . LEU C 1 53 ? 11.987 63.507 42.386 1.00 22.12 53 LEU C CA 1
ATOM 4897 C C . LEU C 1 53 ? 12.437 64.039 43.739 1.00 22.45 53 LEU C C 1
ATOM 4898 O O . LEU C 1 53 ? 13.625 64.032 44.063 1.00 22.30 53 LEU C O 1
ATOM 4903 N N . PHE C 1 54 ? 11.477 64.502 44.530 1.00 21.73 54 PHE C N 1
ATOM 4904 C CA . PHE C 1 54 ? 11.769 64.999 45.865 1.00 21.94 54 PHE C CA 1
ATOM 4905 C C . PHE C 1 54 ? 10.673 64.498 46.794 1.00 21.57 54 PHE C C 1
ATOM 4906 O O . PHE C 1 54 ? 9.577 64.189 46.342 1.00 22.79 54 PHE C O 1
ATOM 4914 N N . ASP C 1 55 ? 10.972 64.389 48.084 1.00 22.65 55 ASP C N 1
ATOM 4915 C CA . ASP C 1 55 ? 9.984 63.933 49.050 1.00 22.82 55 ASP C CA 1
ATOM 4916 C C . ASP C 1 55 ? 9.712 64.979 50.126 1.00 24.36 55 ASP C C 1
ATOM 4917 O O . ASP C 1 55 ? 9.130 64.685 51.167 1.00 23.57 55 ASP C O 1
ATOM 4922 N N . THR C 1 56 ? 10.143 66.207 49.858 1.00 23.96 56 THR C N 1
ATOM 4923 C CA . THR C 1 56 ? 9.930 67.322 50.770 1.00 21.32 56 THR C CA 1
ATOM 4924 C C . THR C 1 56 ? 8.458 67.359 51.182 1.00 21.63 56 THR C C 1
ATOM 4925 O O . THR C 1 56 ? 7.577 67.405 50.328 1.00 19.32 56 THR C O 1
ATOM 4929 N N . LYS C 1 57 ? 8.184 67.323 52.481 1.00 22.92 57 LYS C N 1
ATOM 4930 C CA . LYS C 1 57 ? 6.800 67.381 52.932 1.00 27.24 57 LYS C CA 1
ATOM 4931 C C . LYS C 1 57 ? 6.342 68.834 52.887 1.00 28.21 57 LYS C C 1
ATOM 4932 O O . LYS C 1 57 ? 6.653 69.618 53.783 1.00 29.98 57 LYS C O 1
ATOM 4938 N N . VAL C 1 58 ? 5.612 69.183 51.834 1.00 29.68 58 VAL C N 1
ATOM 4939 C CA . VAL C 1 58 ? 5.106 70.539 51.655 1.00 30.54 58 VAL C CA 1
ATOM 4940 C C . VAL C 1 58 ? 3.649 70.620 52.074 1.00 30.18 58 VAL C C 1
ATOM 4941 O O . VAL C 1 58 ? 2.792 69.979 51.473 1.00 31.84 58 VAL C O 1
ATOM 4945 N N . THR C 1 59 ? 3.371 71.421 53.096 1.00 29.94 59 THR C N 1
ATOM 4946 C CA . THR C 1 59 ? 2.009 71.590 53.579 1.00 28.91 59 THR C CA 1
ATOM 4947 C C . THR C 1 59 ? 1.632 73.069 53.651 1.00 29.29 59 THR C C 1
ATOM 4948 O O . THR C 1 59 ? 2.472 73.927 53.937 1.00 29.55 59 THR C O 1
ATOM 4952 N N . GLY C 1 60 ? 0.362 73.356 53.390 1.00 30.38 60 GLY C N 1
ATOM 4953 C CA . GLY C 1 60 ? -0.124 74.723 53.440 1.00 32.08 60 GLY C CA 1
ATOM 4954 C C . GLY C 1 60 ? -0.971 74.931 54.681 1.00 33.80 60 GLY C C 1
ATOM 4955 O O . GLY C 1 60 ? -1.653 74.007 55.134 1.00 34.20 60 GLY C O 1
ATOM 4956 N N . SER C 1 61 ? -0.949 76.139 55.234 1.00 34.23 61 SER C N 1
ATOM 4957 C CA . SER C 1 61 ? -1.715 76.405 56.443 1.00 35.05 61 SER C CA 1
ATOM 4958 C C . SER C 1 61 ? -2.014 77.873 56.716 1.00 35.48 61 SER C C 1
ATOM 4959 O O . SER C 1 61 ? -1.410 78.773 56.128 1.00 35.97 61 SER C O 1
ATOM 4962 N N . ASN C 1 62 ? -2.962 78.090 57.624 1.00 35.72 62 ASN C N 1
ATOM 4963 C CA . ASN C 1 62 ? -3.378 79.419 58.054 1.00 34.90 62 ASN C CA 1
ATOM 4964 C C . ASN C 1 62 ? -3.157 79.472 59.560 1.00 35.24 62 ASN C C 1
ATOM 4965 O O . ASN C 1 62 ? -3.567 80.423 60.226 1.00 34.78 62 ASN C O 1
ATOM 4970 N N . ASP C 1 63 ? -2.499 78.444 60.088 1.00 34.54 63 ASP C N 1
ATOM 4971 C CA . ASP C 1 63 ? -2.250 78.333 61.521 1.00 35.15 63 ASP C CA 1
ATOM 4972 C C . ASP C 1 63 ? -0.770 78.391 61.878 1.00 35.00 63 ASP C C 1
ATOM 4973 O O . ASP C 1 63 ? -0.015 77.464 61.587 1.00 36.09 63 ASP C O 1
ATOM 4978 N N . TYR C 1 64 ? -0.361 79.466 62.539 1.00 33.61 64 TYR C N 1
ATOM 4979 C CA . TYR C 1 64 ? 1.035 79.614 62.917 1.00 33.36 64 TYR C CA 1
ATOM 4980 C C . TYR C 1 64 ? 1.564 78.481 63.782 1.00 33.57 64 TYR C C 1
ATOM 4981 O O . TYR C 1 64 ? 2.769 78.375 64.005 1.00 33.17 64 TYR C O 1
ATOM 4990 N N . ALA C 1 65 ? 0.672 77.631 64.275 1.00 33.97 65 ALA C N 1
ATOM 4991 C CA . ALA C 1 65 ? 1.112 76.511 65.101 1.00 35.21 65 ALA C CA 1
ATOM 4992 C C . ALA C 1 65 ? 1.945 75.585 64.222 1.00 34.50 65 ALA C C 1
ATOM 4993 O O . ALA C 1 65 ? 2.947 75.018 64.663 1.00 34.53 65 ALA C O 1
ATOM 4995 N N . ASP C 1 66 ? 1.530 75.462 62.965 1.00 35.18 66 ASP C N 1
ATOM 4996 C CA . ASP C 1 66 ? 2.212 74.610 62.001 1.00 34.93 66 ASP C CA 1
ATOM 4997 C C . ASP C 1 66 ? 3.648 75.032 61.698 1.00 34.87 66 ASP C C 1
ATOM 4998 O O . ASP C 1 66 ? 4.469 74.213 61.284 1.00 33.94 66 ASP C O 1
ATOM 5003 N N . THR C 1 67 ? 3.954 76.304 61.920 1.00 34.90 67 THR C N 1
ATOM 5004 C CA . THR C 1 67 ? 5.297 76.816 61.666 1.00 34.05 67 TH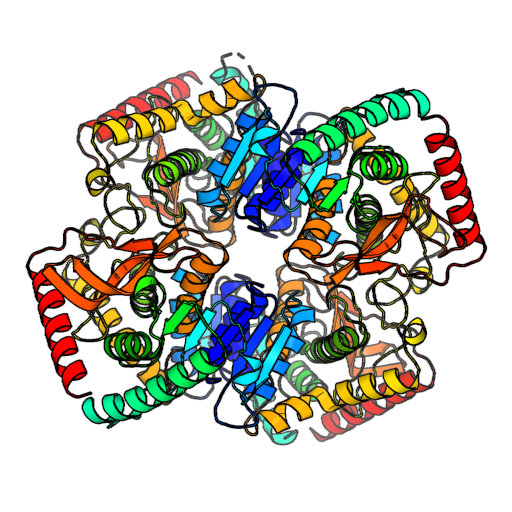R C CA 1
ATOM 5005 C C . THR C 1 67 ? 6.196 76.564 62.875 1.00 33.44 67 THR C C 1
ATOM 5006 O O . THR C 1 67 ? 7.354 76.988 62.908 1.00 32.19 67 THR C O 1
ATOM 5010 N N . ALA C 1 68 ? 5.655 75.862 63.864 1.00 33.68 68 ALA C N 1
ATOM 5011 C CA . ALA C 1 68 ? 6.386 75.565 65.093 1.00 34.21 68 ALA C CA 1
ATOM 5012 C C . ALA C 1 68 ? 7.834 75.140 64.878 1.00 33.57 68 ALA C C 1
ATOM 5013 O O . ALA C 1 68 ? 8.125 74.260 64.071 1.00 34.00 68 ALA C O 1
ATOM 5015 N N . ASN C 1 69 ? 8.738 75.778 65.612 1.00 33.36 69 ASN C N 1
ATOM 5016 C CA . ASN C 1 69 ? 10.163 75.468 65.541 1.00 34.34 69 ASN C CA 1
ATOM 5017 C C . ASN C 1 69 ? 10.769 75.471 64.138 1.00 34.66 69 ASN C C 1
ATOM 5018 O O . ASN C 1 69 ? 11.509 74.552 63.781 1.00 35.02 69 ASN C O 1
ATOM 5023 N N . SER C 1 70 ? 10.467 76.489 63.339 1.00 33.18 70 SER C N 1
ATOM 5024 C CA . SER C 1 70 ? 11.039 76.560 62.003 1.00 32.44 70 SER C CA 1
ATOM 5025 C C . SER C 1 70 ? 12.487 77.020 62.116 1.00 32.64 70 SER C C 1
ATOM 5026 O O . SER C 1 70 ? 12.800 77.922 62.895 1.00 34.14 70 SER C O 1
ATOM 5029 N N . ASP C 1 71 ? 13.374 76.394 61.352 1.00 31.26 71 ASP C N 1
ATOM 5030 C CA . ASP C 1 71 ? 14.782 76.764 61.377 1.00 30.79 71 ASP C CA 1
ATOM 5031 C C . ASP C 1 71 ? 15.006 78.061 60.604 1.00 30.61 71 ASP C C 1
ATOM 5032 O O . ASP C 1 71 ? 15.887 78.848 60.937 1.00 31.74 71 ASP C O 1
ATOM 5037 N N . ILE C 1 72 ? 14.199 78.274 59.570 1.00 29.65 72 ILE C N 1
ATOM 5038 C CA . ILE C 1 72 ? 14.282 79.476 58.747 1.00 27.30 72 ILE C CA 1
ATOM 5039 C C . ILE C 1 72 ? 12.861 79.919 58.413 1.00 27.33 72 ILE C C 1
ATOM 5040 O O . ILE C 1 72 ? 11.989 79.087 58.138 1.00 25.09 72 ILE C O 1
ATOM 5045 N N . VAL C 1 73 ? 12.630 81.230 58.456 1.00 25.91 73 VAL C N 1
ATOM 5046 C CA . VAL C 1 73 ? 11.318 81.791 58.159 1.00 25.41 73 VAL C CA 1
ATOM 5047 C C . VAL C 1 73 ? 11.467 82.879 57.098 1.00 24.87 73 VAL C C 1
ATOM 5048 O O . VAL C 1 73 ? 12.257 83.810 57.250 1.00 24.35 73 VAL C O 1
ATOM 5052 N N . ILE C 1 74 ? 10.705 82.746 56.019 1.00 24.56 74 ILE C N 1
ATOM 5053 C CA . ILE C 1 74 ? 10.755 83.690 54.912 1.00 24.58 74 ILE C CA 1
ATOM 5054 C C . ILE C 1 74 ? 9.475 84.512 54.854 1.00 24.98 74 ILE C C 1
ATOM 5055 O O . ILE C 1 74 ? 8.393 83.968 54.646 1.00 26.07 74 ILE C O 1
ATOM 5060 N N . ILE C 1 75 ? 9.604 85.824 55.039 1.00 23.77 75 ILE C N 1
ATOM 5061 C CA . ILE C 1 75 ? 8.444 86.710 55.017 1.00 24.33 75 ILE C CA 1
ATOM 5062 C C . ILE C 1 75 ? 8.272 87.386 53.660 1.00 26.08 75 ILE C C 1
ATOM 5063 O O . ILE C 1 75 ? 9.123 88.172 53.232 1.00 28.00 75 ILE C O 1
ATOM 5068 N N . THR C 1 76 ? 7.169 87.077 52.987 1.00 26.29 76 THR C N 1
ATOM 5069 C CA . THR C 1 76 ? 6.877 87.656 51.682 1.00 28.16 76 THR C CA 1
ATOM 5070 C C . THR C 1 76 ? 5.486 88.283 51.704 1.00 30.45 76 THR C C 1
ATOM 5071 O O . THR C 1 76 ? 4.925 88.615 50.660 1.00 31.35 76 THR C O 1
ATOM 5075 N N . ALA C 1 77 ? 4.933 88.441 52.900 1.00 33.13 77 ALA C N 1
ATOM 5076 C CA . ALA C 1 77 ? 3.603 89.014 53.060 1.00 36.60 77 ALA C CA 1
ATOM 5077 C C . ALA C 1 77 ? 3.534 90.490 52.660 1.00 39.99 77 ALA C C 1
ATOM 5078 O O . ALA C 1 77 ? 4.520 91.223 52.758 1.00 39.17 77 ALA C O 1
ATOM 5080 N N . GLY C 1 78 ? 2.357 90.917 52.210 1.00 44.29 78 GLY C N 1
ATOM 5081 C CA . GLY C 1 78 ? 2.172 92.298 51.803 1.00 48.60 78 GLY C CA 1
ATOM 5082 C C . GLY C 1 78 ? 1.449 92.419 50.475 1.00 52.77 78 GLY C C 1
ATOM 5083 O O . GLY C 1 78 ? 0.750 91.497 50.055 1.00 52.99 78 GLY C O 1
ATOM 5084 N N . LEU C 1 79 ? 1.613 93.568 49.823 1.00 56.63 79 LEU C N 1
ATOM 5085 C CA . LEU C 1 79 ? 1.005 93.853 48.522 1.00 60.66 79 LEU C CA 1
ATOM 5086 C C . LEU C 1 79 ? 1.279 95.326 48.195 1.00 63.80 79 LEU C C 1
ATOM 5087 O O . LEU C 1 79 ? 0.357 96.135 48.087 1.00 64.56 79 LEU C O 1
ATOM 5092 N N . PRO C 1 80 ? 2.565 95.687 48.052 1.00 66.20 80 PRO C N 1
ATOM 5093 C CA . PRO C 1 80 ? 3.128 97.004 47.748 1.00 67.54 80 PRO C CA 1
ATOM 5094 C C . PRO C 1 80 ? 2.709 97.780 46.513 1.00 68.33 80 PRO C C 1
ATOM 5095 O O . PRO C 1 80 ? 2.013 97.283 45.625 1.00 68.98 80 PRO C O 1
ATOM 5099 N N . ARG C 1 81 ? 3.180 99.023 46.506 1.00 68.81 81 ARG C N 1
ATOM 5100 C CA . ARG C 1 81 ? 2.967 100.008 45.463 1.00 68.52 81 ARG C CA 1
ATOM 5101 C C . ARG C 1 81 ? 1.983 99.674 44.354 1.00 69.11 81 ARG C C 1
ATOM 5102 O O . ARG C 1 81 ? 2.341 99.050 43.356 1.00 69.90 81 ARG C O 1
ATOM 5110 N N . LYS C 1 82 ? 0.737 100.092 44.535 1.00 69.21 82 LYS C N 1
ATOM 5111 C CA . LYS C 1 82 ? -0.276 99.882 43.515 1.00 69.52 82 LYS C CA 1
ATOM 5112 C C . LYS C 1 82 ? 0.067 100.903 42.426 1.00 69.36 82 LYS C C 1
ATOM 5113 O O . LYS C 1 82 ? 1.069 101.610 42.534 1.00 69.27 82 LYS C O 1
ATOM 5119 N N . PRO C 1 83 ? -0.749 100.993 41.363 1.00 69.17 83 PRO C N 1
ATOM 5120 C CA . PRO C 1 83 ? -0.467 101.954 40.291 1.00 68.24 83 PRO C CA 1
ATOM 5121 C C . PRO C 1 83 ? -0.419 103.422 40.718 1.00 67.10 83 PRO C C 1
ATOM 5122 O O . PRO C 1 83 ? -0.427 104.313 39.873 1.00 68.39 83 PRO C O 1
ATOM 5126 N N . GLY C 1 84 ? -0.366 103.680 42.019 1.00 64.63 84 GLY C N 1
ATOM 5127 C CA . GLY C 1 84 ? -0.317 105.057 42.472 1.00 61.20 84 GLY C CA 1
ATOM 5128 C C . GLY C 1 84 ? -0.217 105.203 43.975 1.00 59.10 84 GLY C C 1
ATOM 5129 O O . GLY C 1 84 ? -0.673 106.199 44.535 1.00 57.79 84 GLY C O 1
ATOM 5130 N N . MET C 1 85 ? 0.376 104.209 44.629 1.00 57.61 85 MET C N 1
ATOM 5131 C CA . MET C 1 85 ? 0.541 104.240 46.077 1.00 56.52 85 MET C CA 1
ATOM 5132 C C . MET C 1 85 ? 1.620 105.222 46.517 1.00 54.92 85 MET C C 1
ATOM 5133 O O . MET C 1 85 ? 2.541 105.540 45.762 1.00 54.17 85 MET C O 1
ATOM 5138 N N . THR C 1 86 ? 1.493 105.686 47.755 1.00 53.46 86 THR C N 1
ATOM 5139 C CA . THR C 1 86 ? 2.439 106.619 48.353 1.00 53.48 86 THR C CA 1
ATOM 5140 C C . THR C 1 86 ? 3.537 105.813 49.034 1.00 52.29 86 THR C C 1
ATOM 5141 O O . THR C 1 86 ? 3.268 104.746 49.583 1.00 51.26 86 THR C O 1
ATOM 5145 N N . ARG C 1 87 ? 4.769 106.308 48.994 1.00 51.28 87 ARG C N 1
ATOM 5146 C CA . ARG C 1 87 ? 5.859 105.606 49.657 1.00 52.27 87 ARG C CA 1
ATOM 5147 C C . ARG C 1 87 ? 5.485 105.507 51.132 1.00 52.23 87 ARG C C 1
ATOM 5148 O O . ARG C 1 87 ? 5.795 104.523 51.802 1.00 52.06 87 ARG C O 1
ATOM 5156 N N . GLU C 1 88 ? 4.803 106.540 51.619 1.00 51.80 88 GLU C N 1
ATOM 5157 C CA . GLU C 1 88 ? 4.362 106.610 53.008 1.00 51.66 88 GLU C CA 1
ATOM 5158 C C . GLU C 1 88 ? 3.301 105.549 53.279 1.00 49.96 88 GLU C C 1
ATOM 5159 O O . GLU C 1 88 ? 3.414 104.765 54.223 1.00 48.40 88 GLU C O 1
ATOM 5165 N N . ASP C 1 89 ? 2.269 105.549 52.440 1.00 48.74 89 ASP C N 1
ATOM 5166 C CA . ASP C 1 89 ? 1.155 104.614 52.543 1.00 47.20 89 ASP C CA 1
ATOM 5167 C C . ASP C 1 89 ? 1.640 103.165 52.587 1.00 45.16 89 ASP C C 1
ATOM 5168 O O . ASP C 1 89 ? 1.276 102.403 53.483 1.00 44.55 89 ASP C O 1
ATOM 5173 N N . LEU C 1 90 ? 2.461 102.790 51.613 1.00 42.44 90 LEU C N 1
ATOM 5174 C CA . LEU C 1 90 ? 2.996 101.435 51.547 1.00 40.63 90 LEU C CA 1
ATOM 5175 C C . LEU C 1 90 ? 3.803 101.101 52.798 1.00 39.32 90 LEU C C 1
ATOM 5176 O O . LEU C 1 90 ? 3.689 100.008 53.349 1.00 38.96 90 LEU C O 1
ATOM 5181 N N . LEU C 1 91 ? 4.616 102.056 53.238 1.00 38.10 91 LEU C N 1
ATOM 5182 C CA . LEU C 1 91 ? 5.459 101.888 54.413 1.00 37.38 91 LEU C CA 1
ATOM 5183 C C . LEU C 1 91 ? 4.677 101.528 55.673 1.00 37.19 91 LEU C C 1
ATOM 5184 O O . LEU C 1 91 ? 5.096 100.660 56.441 1.00 36.71 91 LEU C O 1
ATOM 5189 N N . MET C 1 92 ? 3.551 102.203 55.886 1.00 36.92 92 MET C N 1
ATOM 5190 C CA . MET C 1 92 ? 2.721 101.962 57.063 1.00 37.06 92 MET C CA 1
ATOM 5191 C C . MET C 1 92 ? 2.003 100.617 56.984 1.00 36.19 92 MET C C 1
ATOM 5192 O O . MET C 1 92 ? 1.974 99.858 57.955 1.00 35.02 92 MET C O 1
ATOM 5197 N N . LYS C 1 93 ? 1.419 100.334 55.825 1.00 36.06 93 LYS C N 1
ATOM 5198 C CA . LYS C 1 93 ? 0.695 99.089 55.619 1.00 36.89 93 LYS C CA 1
ATOM 5199 C C . LYS C 1 93 ? 1.581 97.869 55.817 1.00 36.09 93 LYS C C 1
ATOM 5200 O O . LYS C 1 93 ? 1.292 97.016 56.653 1.00 37.24 93 LYS C O 1
ATOM 5206 N N . ASN C 1 94 ? 2.664 97.789 55.056 1.00 34.88 94 ASN C N 1
ATOM 5207 C CA . ASN C 1 94 ? 3.571 96.655 55.171 1.00 33.67 94 ASN C CA 1
ATOM 5208 C C . ASN C 1 94 ? 4.291 96.604 56.515 1.00 33.41 94 ASN C C 1
ATOM 5209 O O . ASN C 1 94 ? 4.668 95.528 56.977 1.00 32.39 94 ASN C O 1
ATOM 5214 N N . ALA C 1 95 ? 4.479 97.758 57.152 1.00 33.06 95 ALA C N 1
ATOM 5215 C CA . ALA C 1 95 ? 5.148 97.786 58.451 1.00 33.45 95 ALA C CA 1
ATOM 5216 C C . ALA C 1 95 ? 4.287 97.042 59.467 1.00 33.45 95 ALA C C 1
ATOM 5217 O O . ALA C 1 95 ? 4.799 96.341 60.341 1.00 34.09 95 ALA C O 1
ATOM 5219 N N . GLY C 1 96 ? 2.974 97.202 59.345 1.00 33.17 96 GLY C N 1
ATOM 5220 C CA . GLY C 1 96 ? 2.066 96.525 60.251 1.00 33.53 96 GLY C CA 1
ATOM 5221 C C . GLY C 1 96 ? 2.017 95.048 59.917 1.00 33.58 96 GLY C C 1
ATOM 5222 O O . GLY C 1 96 ? 1.917 94.205 60.805 1.00 34.56 96 GLY C O 1
ATOM 5223 N N . ILE C 1 97 ? 2.090 94.731 58.627 1.00 33.13 97 ILE C N 1
ATOM 5224 C CA . ILE C 1 97 ? 2.067 93.341 58.186 1.00 32.82 97 ILE C CA 1
ATOM 5225 C C . ILE C 1 97 ? 3.300 92.599 58.693 1.00 32.34 97 ILE C C 1
ATOM 5226 O O . ILE C 1 97 ? 3.191 91.534 59.303 1.00 32.86 97 ILE C O 1
ATOM 5231 N N . VAL C 1 98 ? 4.474 93.172 58.451 1.00 31.62 98 VAL C N 1
ATOM 5232 C CA . VAL C 1 98 ? 5.716 92.551 58.884 1.00 31.59 98 VAL C CA 1
ATOM 5233 C C . VAL C 1 98 ? 5.766 92.362 60.391 1.00 33.79 98 VAL C C 1
ATOM 5234 O O . VAL C 1 98 ? 6.258 91.340 60.868 1.00 35.61 98 VAL C O 1
ATOM 5238 N N . LYS C 1 99 ? 5.265 93.330 61.153 1.00 35.32 99 LYS C N 1
ATOM 5239 C CA . LYS C 1 99 ? 5.304 93.175 62.602 1.00 36.96 99 LYS C CA 1
ATOM 5240 C C . LYS C 1 99 ? 4.296 92.132 63.066 1.00 36.27 99 LYS C C 1
ATOM 5241 O O . LYS C 1 99 ? 4.604 91.314 63.932 1.00 37.12 99 LYS C O 1
ATOM 5247 N N . GLU C 1 100 ? 3.097 92.154 62.493 1.00 36.14 100 GLU C N 1
ATOM 5248 C CA . GLU C 1 100 ? 2.082 91.179 62.873 1.00 37.72 100 GLU C CA 1
ATOM 5249 C C . GLU C 1 100 ? 2.612 89.764 62.624 1.00 37.75 100 GLU C C 1
ATOM 5250 O O . GLU C 1 100 ? 2.423 88.869 63.450 1.00 39.64 100 GLU C O 1
ATOM 5256 N N . VAL C 1 101 ? 3.294 89.573 61.496 1.00 36.31 101 VAL C N 1
ATOM 5257 C CA . VAL C 1 101 ? 3.855 88.269 61.148 1.00 33.82 101 VAL C CA 1
ATOM 5258 C C . VAL C 1 101 ? 5.018 87.884 62.056 1.00 33.49 101 VAL C C 1
ATOM 5259 O O . VAL C 1 101 ? 5.040 86.786 62.610 1.00 34.07 101 VAL C O 1
ATOM 5263 N N . THR C 1 102 ? 5.979 88.788 62.212 1.00 31.34 102 THR C N 1
ATOM 5264 C CA . THR C 1 102 ? 7.143 88.515 63.042 1.00 31.21 102 THR C CA 1
ATOM 5265 C C . THR C 1 102 ? 6.756 88.123 64.467 1.00 32.90 102 THR C C 1
ATOM 5266 O O . THR C 1 102 ? 7.330 87.192 65.034 1.00 31.52 102 THR C O 1
ATOM 5270 N N . ASP C 1 103 ? 5.792 88.835 65.048 1.00 35.46 103 ASP C N 1
ATOM 5271 C CA . ASP C 1 103 ? 5.348 88.528 66.408 1.00 37.23 103 ASP C CA 1
ATOM 5272 C C . ASP C 1 103 ? 4.740 87.124 66.436 1.00 37.67 103 ASP C C 1
ATOM 5273 O O . ASP C 1 103 ? 4.982 86.350 67.363 1.00 38.03 103 ASP C O 1
ATOM 5278 N N . ASN C 1 104 ? 3.956 86.804 65.408 1.00 37.04 104 ASN C N 1
ATOM 5279 C CA . ASN C 1 104 ? 3.319 85.499 65.306 1.00 37.35 104 ASN C CA 1
ATOM 5280 C C . ASN C 1 104 ? 4.303 84.342 65.210 1.00 37.13 104 ASN C C 1
ATOM 5281 O O . ASN C 1 104 ? 4.137 83.329 65.891 1.00 37.23 104 ASN C O 1
ATOM 5286 N N . ILE C 1 105 ? 5.327 84.485 64.372 1.00 37.31 105 ILE C N 1
ATOM 5287 C CA . ILE C 1 105 ? 6.294 83.406 64.220 1.00 37.12 105 ILE C CA 1
ATOM 5288 C C . ILE C 1 105 ? 7.164 83.231 65.466 1.00 36.20 105 ILE C C 1
ATOM 5289 O O . ILE C 1 105 ? 7.584 82.118 65.774 1.00 34.86 105 ILE C O 1
ATOM 5294 N N . MET C 1 106 ? 7.428 84.313 66.193 1.00 35.68 106 MET C N 1
ATOM 5295 C CA . MET C 1 106 ? 8.252 84.197 67.395 1.00 36.43 106 MET C CA 1
ATOM 5296 C C . MET C 1 106 ? 7.549 83.453 68.537 1.00 36.48 106 MET C C 1
ATOM 5297 O O . MET C 1 106 ? 8.197 83.008 69.485 1.00 35.51 106 MET C O 1
ATOM 5302 N N . LYS C 1 107 ? 6.231 83.315 68.442 1.00 37.90 107 LYS C N 1
ATOM 5303 C CA . LYS C 1 107 ? 5.464 82.607 69.462 1.00 39.50 107 LYS C CA 1
ATOM 5304 C C . LYS C 1 107 ? 5.487 81.103 69.231 1.00 40.82 107 LYS C C 1
ATOM 5305 O O . LYS C 1 107 ? 5.037 80.330 70.076 1.00 42.12 107 LYS C O 1
ATOM 5311 N N . HIS C 1 108 ? 6.005 80.683 68.084 1.00 41.17 108 HIS C N 1
ATOM 5312 C CA . HIS C 1 108 ? 6.057 79.262 67.768 1.00 41.46 108 HIS C CA 1
ATOM 5313 C C . HIS C 1 108 ? 7.459 78.799 67.387 1.00 40.73 108 HIS C C 1
ATOM 5314 O O . HIS C 1 108 ? 7.699 77.603 67.222 1.00 41.52 108 HIS C O 1
ATOM 5321 N N . SER C 1 109 ? 8.379 79.753 67.260 1.00 39.26 109 SER C N 1
ATOM 5322 C CA . SER C 1 109 ? 9.768 79.471 66.908 1.00 38.38 109 SER C CA 1
ATOM 5323 C C . SER C 1 109 ? 10.647 80.400 67.739 1.00 39.09 109 SER C C 1
ATOM 5324 O O . SER C 1 109 ? 10.466 81.620 67.721 1.00 39.05 109 SER C O 1
ATOM 5327 N N . LYS C 1 110 ? 11.605 79.827 68.457 1.00 38.52 110 LYS C N 1
ATOM 5328 C CA . LYS C 1 110 ? 12.464 80.621 69.320 1.00 40.17 110 LYS C CA 1
ATOM 5329 C C . LYS C 1 110 ? 13.756 81.179 68.733 1.00 39.59 110 LYS C C 1
ATOM 5330 O O . LYS C 1 110 ? 14.106 82.327 69.005 1.00 39.61 110 LYS C O 1
ATOM 5336 N N . ASN C 1 111 ? 14.467 80.387 67.937 1.00 37.77 111 ASN C N 1
ATOM 5337 C CA . ASN C 1 111 ? 15.724 80.860 67.366 1.00 36.36 111 ASN C CA 1
ATOM 5338 C C . ASN C 1 111 ? 15.832 80.640 65.856 1.00 35.31 111 ASN C C 1
ATOM 5339 O O . ASN C 1 111 ? 16.821 80.094 65.370 1.00 36.00 111 ASN C O 1
ATOM 5344 N N . PRO C 1 112 ? 14.828 81.083 65.091 1.00 34.38 112 PRO C N 1
ATOM 5345 C CA . PRO C 1 112 ? 14.856 80.906 63.639 1.00 33.86 112 PRO C CA 1
ATOM 5346 C C . PRO C 1 112 ? 15.579 82.041 62.933 1.00 34.19 112 PRO C C 1
ATOM 5347 O O . PRO C 1 112 ? 15.662 83.149 63.460 1.00 35.57 112 PRO C O 1
ATOM 5351 N N . ILE C 1 113 ? 16.114 81.766 61.750 1.00 33.30 113 ILE C N 1
ATOM 5352 C CA . ILE C 1 113 ? 16.762 82.815 60.984 1.00 31.55 113 ILE C CA 1
ATOM 5353 C C . ILE C 1 113 ? 15.631 83.375 60.151 1.00 31.40 113 ILE C C 1
ATOM 5354 O O . ILE C 1 113 ? 14.883 82.617 59.525 1.00 30.06 113 ILE C O 1
ATOM 5359 N N . ILE C 1 114 ? 15.476 84.693 60.171 1.00 30.44 114 ILE C N 1
ATOM 5360 C CA . ILE C 1 114 ? 14.409 85.325 59.411 1.00 30.69 114 ILE C CA 1
ATOM 5361 C C . ILE C 1 114 ? 14.947 86.028 58.177 1.00 30.57 114 ILE C C 1
ATOM 5362 O O . ILE C 1 114 ? 15.914 86.793 58.245 1.00 32.74 114 ILE C O 1
ATOM 5367 N N . ILE C 1 115 ? 14.327 85.743 57.040 1.00 28.77 115 ILE C N 1
ATOM 5368 C CA . ILE C 1 115 ? 14.718 86.359 55.784 1.00 26.94 115 ILE C CA 1
ATOM 5369 C C . ILE C 1 115 ? 13.493 87.112 55.306 1.00 26.10 115 ILE C C 1
ATOM 5370 O O . ILE C 1 115 ? 12.422 86.532 55.116 1.00 24.92 115 ILE C O 1
ATOM 5375 N N . VAL C 1 116 ? 13.656 88.418 55.144 1.00 25.61 116 VAL C N 1
ATOM 5376 C CA . VAL C 1 116 ? 12.567 89.284 54.717 1.00 25.04 116 VAL C CA 1
ATOM 5377 C C . VAL C 1 116 ? 12.610 89.605 53.232 1.00 25.13 116 VAL C C 1
ATOM 5378 O O . VAL C 1 116 ? 13.682 89.764 52.648 1.00 23.90 116 VAL C O 1
ATOM 5382 N N . VAL C 1 117 ? 11.430 89.711 52.628 1.00 25.41 117 VAL C N 1
ATOM 5383 C CA . VAL C 1 117 ? 11.331 90.031 51.216 1.00 27.16 117 VAL C CA 1
ATOM 5384 C C . VAL C 1 117 ? 10.372 91.199 51.004 1.00 28.12 117 VAL C C 1
ATOM 5385 O O . VAL C 1 117 ? 10.426 91.871 49.980 1.00 29.48 117 VAL C O 1
ATOM 5389 N N . SER C 1 118 ? 9.510 91.447 51.984 1.00 29.65 118 SER C N 1
ATOM 5390 C CA . SER C 1 118 ? 8.523 92.530 51.905 1.00 31.26 118 SER C CA 1
ATOM 5391 C C . SER C 1 118 ? 9.144 93.926 51.728 1.00 30.19 118 SER C C 1
ATOM 5392 O O . SER C 1 118 ? 10.160 94.245 52.342 1.00 30.55 118 SER C O 1
ATOM 5395 N N . ASN C 1 119 ? 8.521 94.747 50.883 1.00 31.66 119 ASN C N 1
ATOM 5396 C CA . ASN C 1 119 ? 8.989 96.113 50.604 1.00 32.22 119 ASN C CA 1
ATOM 5397 C C . ASN C 1 119 ? 8.258 97.177 51.439 1.00 31.99 119 ASN C C 1
ATOM 5398 O O . ASN C 1 119 ? 7.099 96.994 51.807 1.00 30.89 119 ASN C O 1
ATOM 5403 N N . PRO C 1 120 ? 8.933 98.300 51.752 1.00 31.26 120 PRO C N 1
ATOM 5404 C CA . PRO C 1 120 ? 10.318 98.624 51.379 1.00 31.10 120 PRO C CA 1
ATOM 5405 C C . PRO C 1 120 ? 11.258 97.714 52.160 1.00 29.66 120 PRO C C 1
ATOM 5406 O O . PRO C 1 120 ? 11.237 97.706 53.390 1.00 28.99 120 PRO C O 1
ATOM 5410 N N . LEU C 1 121 ? 12.088 96.960 51.445 1.00 29.38 121 LEU C N 1
ATOM 5411 C CA . LEU C 1 121 ? 12.981 96.001 52.084 1.00 28.99 121 LEU C CA 1
ATOM 5412 C C . LEU C 1 121 ? 13.808 96.434 53.284 1.00 29.04 121 LEU C C 1
ATOM 5413 O O . LEU C 1 121 ? 13.619 95.904 54.369 1.00 29.34 121 LEU C O 1
ATOM 5418 N N . ASP C 1 122 ? 14.744 97.362 53.096 1.00 30.94 122 ASP C N 1
ATOM 5419 C CA . ASP C 1 122 ? 15.593 97.796 54.205 1.00 30.71 122 ASP C CA 1
ATOM 5420 C C . ASP C 1 122 ? 14.813 98.111 55.464 1.00 30.65 122 ASP C C 1
ATOM 5421 O O . ASP C 1 122 ? 15.224 97.746 56.562 1.00 32.13 122 ASP C O 1
ATOM 5426 N N . ILE C 1 123 ? 13.683 98.787 55.302 1.00 32.10 123 ILE C N 1
ATOM 5427 C CA . ILE C 1 123 ? 12.850 99.170 56.439 1.00 32.10 123 ILE C CA 1
ATOM 5428 C C . ILE C 1 123 ? 12.095 97.990 57.053 1.00 31.88 123 ILE C C 1
ATOM 5429 O O . ILE C 1 123 ? 12.023 97.862 58.277 1.00 31.69 123 ILE C O 1
ATOM 5434 N N . MET C 1 124 ? 11.538 97.127 56.210 1.00 31.51 124 MET C N 1
ATOM 5435 C CA . MET C 1 124 ? 10.798 95.973 56.711 1.00 31.83 124 MET C CA 1
ATOM 5436 C C . MET C 1 124 ? 11.717 94.992 57.437 1.00 31.38 124 MET C C 1
ATOM 5437 O O . MET C 1 124 ? 11.294 94.326 58.384 1.00 32.82 124 MET C O 1
ATOM 5442 N N . THR C 1 125 ? 12.973 94.913 57.002 1.00 30.54 125 THR C N 1
ATOM 5443 C CA . THR C 1 125 ? 13.944 94.023 57.631 1.00 30.44 125 THR C CA 1
ATOM 5444 C C . THR C 1 125 ? 14.271 94.551 59.032 1.00 32.30 125 THR C C 1
ATOM 5445 O O . THR C 1 125 ? 14.522 93.778 59.965 1.00 30.88 125 THR C O 1
ATOM 5449 N N . HIS C 1 126 ? 14.269 95.875 59.170 1.00 33.88 126 HIS C N 1
ATOM 5450 C CA . HIS C 1 126 ? 14.534 96.520 60.455 1.00 34.24 126 HIS C CA 1
ATOM 5451 C C . HIS C 1 126 ? 13.382 96.187 61.399 1.00 33.81 126 HIS C C 1
ATOM 5452 O O . HIS C 1 126 ? 13.596 95.801 62.549 1.00 35.05 126 HIS C O 1
ATOM 5459 N N . VAL C 1 127 ? 12.162 96.345 60.895 1.00 33.60 127 VAL C N 1
ATOM 5460 C CA . VAL C 1 127 ? 10.956 96.058 61.660 1.00 33.53 127 VAL C CA 1
ATOM 5461 C C . VAL C 1 127 ? 11.004 94.621 62.168 1.00 34.63 127 VAL C C 1
ATOM 5462 O O . VAL C 1 127 ? 10.995 94.376 63.376 1.00 35.57 127 VAL C O 1
ATOM 5466 N N . ALA C 1 128 ? 11.065 93.673 61.238 1.00 34.40 128 ALA C N 1
ATOM 5467 C CA . ALA C 1 128 ? 11.110 92.259 61.594 1.00 33.53 128 ALA C CA 1
ATOM 5468 C C . ALA C 1 128 ? 12.147 92.018 62.679 1.00 33.10 128 ALA C C 1
ATOM 5469 O O . ALA C 1 128 ? 11.895 91.305 63.645 1.00 31.65 128 ALA C O 1
ATOM 5471 N N . TRP C 1 129 ? 13.315 92.632 62.518 1.00 34.87 129 TRP C N 1
ATOM 5472 C CA . TRP C 1 129 ? 14.391 92.471 63.482 1.00 37.33 129 TRP C CA 1
ATOM 5473 C C . TRP C 1 129 ? 14.026 92.923 64.894 1.00 39.36 129 TRP C C 1
ATOM 5474 O O . TRP C 1 129 ? 14.224 92.177 65.855 1.00 40.92 129 TRP C O 1
ATOM 5485 N N . VAL C 1 130 ? 13.502 94.137 65.030 1.00 40.82 130 VAL C N 1
ATOM 5486 C CA . VAL C 1 130 ? 13.149 94.641 66.357 1.00 42.23 130 VAL C CA 1
ATOM 5487 C C . VAL C 1 130 ? 12.119 93.760 67.056 1.00 42.01 130 VAL C C 1
ATOM 5488 O O . VAL C 1 130 ? 12.244 93.477 68.246 1.00 42.84 130 VAL C O 1
ATOM 5492 N N . ARG C 1 131 ? 11.111 93.318 66.314 1.00 42.37 131 ARG C N 1
ATOM 5493 C CA . ARG C 1 131 ? 10.072 92.471 66.882 1.00 41.36 131 ARG C CA 1
ATOM 5494 C C . ARG C 1 131 ? 10.632 91.107 67.282 1.00 40.92 131 ARG C C 1
ATOM 5495 O O . ARG C 1 131 ? 10.424 90.648 68.405 1.00 41.56 131 ARG C O 1
ATOM 5503 N N . SER C 1 132 ? 11.352 90.468 66.364 1.00 39.87 132 SER C N 1
ATOM 5504 C CA . SER C 1 132 ? 11.919 89.143 66.615 1.00 38.65 132 SER C CA 1
ATOM 5505 C C . SER C 1 132 ? 12.695 89.063 67.921 1.00 38.07 132 SER C C 1
ATOM 5506 O O . SER C 1 132 ? 12.614 88.066 68.631 1.00 37.96 132 SER C O 1
ATOM 5509 N N . GLY C 1 133 ? 13.455 90.112 68.226 1.00 37.95 133 GLY C N 1
ATOM 5510 C CA . GLY C 1 133 ? 14.235 90.135 69.449 1.00 37.40 133 GLY C CA 1
ATOM 5511 C C . GLY C 1 133 ? 15.493 89.297 69.344 1.00 38.41 133 GLY C C 1
ATOM 5512 O O . GLY C 1 133 ? 16.186 89.064 70.335 1.00 38.63 133 GLY C O 1
ATOM 5513 N N . LEU C 1 134 ? 15.793 88.846 68.132 1.00 38.15 134 LEU C N 1
ATOM 5514 C CA . LEU C 1 134 ? 16.969 88.021 67.889 1.00 38.26 134 LEU C CA 1
ATOM 5515 C C . LEU C 1 134 ? 18.169 88.888 67.545 1.00 37.93 134 LEU C C 1
ATOM 5516 O O . LEU C 1 134 ? 18.023 90.068 67.218 1.00 39.01 134 LEU C O 1
ATOM 5521 N N . PRO C 1 135 ? 19.377 88.318 67.631 1.00 35.81 135 PRO C N 1
ATOM 5522 C CA . PRO C 1 135 ? 20.550 89.120 67.290 1.00 36.39 135 PRO C CA 1
ATOM 5523 C C . PRO C 1 135 ? 20.401 89.502 65.818 1.00 37.04 135 PRO C C 1
ATOM 5524 O O . PRO C 1 135 ? 19.816 88.748 65.034 1.00 37.28 135 PRO C O 1
ATOM 5528 N N . LYS C 1 136 ? 20.919 90.666 65.444 1.00 36.50 136 LYS C N 1
ATOM 5529 C CA . LYS C 1 136 ? 20.815 91.136 64.068 1.00 36.10 136 LYS C CA 1
ATOM 5530 C C . LYS C 1 136 ? 21.384 90.135 63.054 1.00 36.58 136 LYS C C 1
ATOM 5531 O O . LYS C 1 136 ? 21.022 90.166 61.876 1.00 36.76 136 LYS C O 1
ATOM 5537 N N . GLU C 1 137 ? 22.259 89.245 63.515 1.00 35.88 137 GLU C N 1
ATOM 5538 C CA . GLU C 1 137 ? 22.873 88.258 62.632 1.00 36.28 137 GLU C CA 1
ATOM 5539 C C . GLU C 1 137 ? 21.920 87.182 62.125 1.00 35.97 137 GLU C C 1
ATOM 5540 O O . GLU C 1 137 ? 22.298 86.379 61.270 1.00 35.69 137 GLU C O 1
ATOM 5546 N N . ARG C 1 138 ? 20.692 87.163 62.633 1.00 35.28 138 ARG C N 1
ATOM 5547 C CA . ARG C 1 138 ? 19.735 86.141 62.219 1.00 35.29 138 ARG C CA 1
ATOM 5548 C C . ARG C 1 138 ? 18.498 86.704 61.539 1.00 34.67 138 ARG C C 1
ATOM 5549 O O . ARG C 1 138 ? 17.486 86.017 61.406 1.00 33.49 138 ARG C O 1
ATOM 5557 N N . VAL C 1 139 ? 18.593 87.958 61.108 1.00 33.70 139 VAL C N 1
ATOM 5558 C CA . VAL C 1 139 ? 17.506 88.630 60.408 1.00 31.62 139 VAL C CA 1
ATOM 5559 C C . VAL C 1 139 ? 18.138 89.370 59.232 1.00 32.04 139 VAL C C 1
ATOM 5560 O O . VAL C 1 139 ? 18.913 90.311 59.426 1.00 32.53 139 VAL C O 1
ATOM 5564 N N . ILE C 1 140 ? 17.818 88.936 58.016 1.00 31.03 140 ILE C N 1
ATOM 5565 C CA . ILE C 1 140 ? 18.373 89.549 56.816 1.00 30.53 140 ILE C CA 1
ATOM 5566 C C . ILE C 1 140 ? 17.299 89.757 55.761 1.00 28.75 140 ILE C C 1
ATOM 5567 O O . ILE C 1 140 ? 16.255 89.109 55.789 1.00 29.83 140 ILE C O 1
ATOM 5572 N N . GLY C 1 141 ? 17.559 90.664 54.827 1.00 26.66 141 GLY C N 1
ATOM 5573 C CA . GLY C 1 141 ? 16.593 90.932 53.778 1.00 24.23 141 GLY C CA 1
ATOM 5574 C C . GLY C 1 141 ? 17.157 90.620 52.405 1.00 23.33 141 GLY C C 1
ATOM 5575 O O . GLY C 1 141 ? 18.369 90.645 52.202 1.00 23.24 141 GLY C O 1
ATOM 5576 N N . MET C 1 142 ? 16.275 90.328 51.456 1.00 23.07 142 MET C N 1
ATOM 5577 C CA . MET C 1 142 ? 16.697 90.017 50.096 1.00 22.50 142 MET C CA 1
ATOM 5578 C C . MET C 1 142 ? 16.445 91.203 49.176 1.00 20.37 142 MET C C 1
ATOM 5579 O O . MET C 1 142 ? 15.310 91.654 49.043 1.00 21.02 142 MET C O 1
ATOM 5584 N N . ALA C 1 143 ? 17.504 91.701 48.540 1.00 21.20 143 ALA C N 1
ATOM 5585 C CA . ALA C 1 143 ? 17.381 92.815 47.601 1.00 20.60 143 ALA C CA 1
ATOM 5586 C C . ALA C 1 143 ? 18.580 92.879 46.673 1.00 20.53 143 ALA C C 1
ATOM 5587 O O . ALA C 1 143 ? 18.427 92.872 45.448 1.00 22.37 143 ALA C O 1
ATOM 5589 N N . GLY C 1 144 ? 19.773 92.944 47.261 1.00 20.96 144 GLY C N 1
ATOM 5590 C CA . GLY C 1 144 ? 20.995 93.019 46.473 1.00 20.46 144 GLY C CA 1
ATOM 5591 C C . GLY C 1 144 ? 21.177 91.905 45.447 1.00 20.36 144 GLY C C 1
ATOM 5592 O O . GLY C 1 144 ? 21.633 92.158 44.329 1.00 20.81 144 GLY C O 1
ATOM 5593 N N . VAL C 1 145 ? 20.823 90.674 45.813 1.00 19.45 145 VAL C N 1
ATOM 5594 C CA . VAL C 1 145 ? 20.975 89.551 44.887 1.00 17.00 145 VAL C CA 1
ATOM 5595 C C . VAL C 1 145 ? 20.133 89.755 43.632 1.00 16.01 145 VAL C C 1
ATOM 5596 O O . VAL C 1 145 ? 20.594 89.506 42.520 1.00 17.14 145 VAL C O 1
ATOM 5600 N N . LEU C 1 146 ? 18.901 90.222 43.811 1.00 14.95 146 LEU C N 1
ATOM 5601 C CA . LEU C 1 146 ? 18.012 90.462 42.688 1.00 13.57 146 LEU C CA 1
ATOM 5602 C C . LEU C 1 146 ? 18.543 91.568 41.775 1.00 15.06 146 LEU C C 1
ATOM 5603 O O . LEU C 1 146 ? 18.577 91.412 40.552 1.00 14.82 146 LEU C O 1
ATOM 5608 N N . ASP C 1 147 ? 18.952 92.693 42.359 1.00 15.49 147 ASP C N 1
ATOM 5609 C CA . ASP C 1 147 ? 19.482 93.791 41.539 1.00 17.15 147 ASP C CA 1
ATOM 5610 C C . ASP C 1 147 ? 20.728 93.311 40.820 1.00 14.37 147 ASP C C 1
ATOM 5611 O O . ASP C 1 147 ? 20.923 93.583 39.630 1.00 15.01 147 ASP C O 1
ATOM 5616 N N . ALA C 1 148 ? 21.568 92.583 41.546 1.00 15.39 148 ALA C N 1
ATOM 5617 C CA . ALA C 1 148 ? 22.789 92.047 40.959 1.00 14.08 148 ALA C CA 1
ATOM 5618 C C . ALA C 1 148 ? 22.430 91.082 39.827 1.00 15.15 148 ALA C C 1
ATOM 5619 O O . ALA C 1 148 ? 23.040 91.113 38.757 1.00 15.80 148 ALA C O 1
ATOM 5621 N N . ALA C 1 149 ? 21.426 90.235 40.052 1.00 16.73 149 ALA C N 1
ATOM 5622 C CA . ALA C 1 149 ? 21.017 89.282 39.021 1.00 17.70 149 ALA C CA 1
ATOM 5623 C C . ALA C 1 149 ? 20.579 90.015 37.747 1.00 16.87 149 ALA C C 1
ATOM 5624 O O . ALA C 1 149 ? 20.972 89.648 36.633 1.00 15.00 149 ALA C O 1
ATOM 5626 N N . ARG C 1 150 ? 19.758 91.050 37.909 1.00 15.41 150 ARG C N 1
ATOM 5627 C CA . ARG C 1 150 ? 19.297 91.812 36.759 1.00 14.59 150 ARG C CA 1
ATOM 5628 C C . ARG C 1 150 ? 20.479 92.471 36.063 1.00 11.97 150 ARG C C 1
ATOM 5629 O O . ARG C 1 150 ? 20.617 92.391 34.846 1.00 13.27 150 ARG C O 1
ATOM 5637 N N . PHE C 1 151 ? 21.334 93.117 36.844 1.00 15.83 151 PHE C N 1
ATOM 5638 C CA . PHE C 1 151 ? 22.517 93.797 36.305 1.00 14.27 151 PHE C CA 1
ATOM 5639 C C . PHE C 1 151 ? 23.312 92.814 35.431 1.00 16.19 151 PHE C C 1
ATOM 5640 O O . PHE C 1 151 ? 23.717 93.137 34.310 1.00 13.42 151 PHE C O 1
ATOM 5648 N N . ARG C 1 152 ? 23.528 91.604 35.941 1.00 16.14 152 ARG C N 1
ATOM 5649 C CA . ARG C 1 152 ? 24.291 90.614 35.181 1.00 16.84 152 ARG C CA 1
ATOM 5650 C C . ARG C 1 152 ? 23.608 90.209 33.889 1.00 15.13 152 ARG C C 1
ATOM 5651 O O . ARG C 1 152 ? 24.262 90.089 32.854 1.00 16.30 152 ARG C O 1
ATOM 5659 N N . SER C 1 153 ? 22.295 90.000 33.938 1.00 16.57 153 SER C N 1
ATOM 5660 C CA . SER C 1 153 ? 21.573 89.600 32.737 1.00 16.30 153 SER C CA 1
ATOM 5661 C C . SER C 1 153 ? 21.674 90.678 31.652 1.00 18.60 153 SER C C 1
ATOM 5662 O O . SER C 1 153 ? 21.689 90.362 30.463 1.00 17.21 153 SER C O 1
ATOM 5665 N N . PHE C 1 154 ? 21.745 91.946 32.065 1.00 18.06 154 PHE C N 1
ATOM 5666 C CA . PHE C 1 154 ? 21.843 93.060 31.113 1.00 16.96 154 PHE C CA 1
ATOM 5667 C C . PHE C 1 154 ? 23.242 93.096 30.508 1.00 13.89 154 PHE C C 1
ATOM 5668 O O . PHE C 1 154 ? 23.410 93.311 29.309 1.00 15.11 154 PHE C O 1
ATOM 5676 N N . ILE C 1 155 ? 24.249 92.905 31.346 1.00 14.67 155 ILE C N 1
ATOM 5677 C CA . ILE C 1 155 ? 25.624 92.881 30.866 1.00 16.63 155 ILE C CA 1
ATOM 5678 C C . ILE C 1 155 ? 25.784 91.687 29.907 1.00 16.93 155 ILE C C 1
ATOM 5679 O O . ILE C 1 155 ? 26.511 91.758 28.917 1.00 16.84 155 ILE C O 1
ATOM 5684 N N . ALA C 1 156 ? 25.083 90.596 30.195 1.00 16.58 156 ALA C N 1
ATOM 5685 C CA . ALA C 1 156 ? 25.170 89.404 29.352 1.00 17.61 156 ALA C CA 1
ATOM 5686 C C . ALA C 1 156 ? 24.627 89.679 27.958 1.00 18.05 156 ALA C C 1
ATOM 5687 O O . ALA C 1 156 ? 25.232 89.284 26.961 1.00 18.56 156 ALA C O 1
ATOM 5689 N N . MET C 1 157 ? 23.482 90.355 27.886 1.00 20.66 157 MET C N 1
ATOM 5690 C CA . MET C 1 157 ? 22.870 90.676 26.598 1.00 22.02 157 MET C CA 1
ATOM 5691 C C . MET C 1 157 ? 23.766 91.636 25.821 1.00 21.49 157 MET C C 1
ATOM 5692 O O . MET C 1 157 ? 23.829 91.601 24.595 1.00 20.59 157 MET C O 1
ATOM 5697 N N . GLU C 1 158 ? 24.452 92.506 26.551 1.00 22.85 158 GLU C N 1
ATOM 5698 C CA . GLU C 1 158 ? 25.313 93.506 25.933 1.00 22.85 158 GLU C CA 1
ATOM 5699 C C . GLU C 1 158 ? 26.566 92.899 25.307 1.00 22.98 158 GLU C C 1
ATOM 5700 O O . GLU C 1 158 ? 26.970 93.280 24.205 1.00 21.70 158 GLU C O 1
ATOM 5706 N N . LEU C 1 159 ? 27.166 91.941 26.003 1.00 20.46 159 LEU C N 1
ATOM 5707 C CA . LEU C 1 159 ? 28.401 91.333 25.532 1.00 20.81 159 LEU C CA 1
ATOM 5708 C C . LEU C 1 159 ? 28.271 89.928 24.947 1.00 21.72 159 LEU C C 1
ATOM 5709 O O . LEU C 1 159 ? 29.211 89.417 24.338 1.00 22.72 159 LEU C O 1
ATOM 5714 N N . GLY C 1 160 ? 27.114 89.306 25.123 1.00 20.83 160 GLY C N 1
ATOM 5715 C CA . GLY C 1 160 ? 26.936 87.968 24.593 1.00 20.77 160 GLY C CA 1
ATOM 5716 C C . GLY C 1 160 ? 27.785 86.946 25.330 1.00 20.17 160 GLY C C 1
ATOM 5717 O O . GLY C 1 160 ? 28.415 86.089 24.711 1.00 20.91 160 GLY C O 1
ATOM 5718 N N . VAL C 1 161 ? 27.818 87.047 26.654 1.00 20.44 161 VAL C N 1
ATOM 5719 C CA . VAL C 1 161 ? 28.582 86.105 27.471 1.00 19.95 161 VAL C CA 1
ATOM 5720 C C . VAL C 1 161 ? 27.662 85.508 28.524 1.00 20.60 161 VAL C C 1
ATOM 5721 O O . VAL C 1 161 ? 26.663 86.119 28.920 1.00 20.65 161 VAL C O 1
ATOM 5725 N N . SER C 1 162 ? 28.007 84.313 28.982 1.00 19.33 162 SER C N 1
ATOM 5726 C CA . SER C 1 162 ? 27.220 83.632 29.992 1.00 17.44 162 SER C CA 1
ATOM 5727 C C . SER C 1 162 ? 27.059 84.466 31.247 1.00 15.81 162 SER C C 1
ATOM 5728 O O . SER C 1 162 ? 27.996 85.120 31.702 1.00 14.19 162 SER C O 1
ATOM 5731 N N . MET C 1 163 ? 25.867 84.417 31.824 1.00 16.00 163 MET C N 1
ATOM 5732 C CA . MET C 1 163 ? 25.606 85.160 33.039 1.00 16.16 163 MET C CA 1
ATOM 5733 C C . MET C 1 163 ? 26.384 84.592 34.211 1.00 16.09 163 MET C C 1
ATOM 5734 O O . MET C 1 163 ? 26.564 85.268 35.231 1.00 14.93 163 MET C O 1
ATOM 5739 N N . GLN C 1 164 ? 26.861 83.356 34.068 1.00 15.32 164 GLN C N 1
ATOM 5740 C CA . GLN C 1 164 ? 27.620 82.720 35.144 1.00 15.22 164 GLN C CA 1
ATOM 5741 C C . GLN C 1 164 ? 28.995 83.351 35.357 1.00 12.66 164 GLN C C 1
ATOM 5742 O O . GLN C 1 164 ? 29.558 83.267 36.443 1.00 14.10 164 GLN C O 1
ATOM 5748 N N . ASP C 1 165 ? 29.532 83.981 34.322 1.00 13.77 165 ASP C N 1
ATOM 5749 C CA . ASP C 1 165 ? 30.851 84.601 34.417 1.00 14.17 165 ASP C CA 1
ATOM 5750 C C . ASP C 1 165 ? 30.786 86.115 34.635 1.00 17.22 165 ASP C C 1
ATOM 5751 O O . ASP C 1 165 ? 31.736 86.839 34.351 1.00 18.71 165 ASP C O 1
ATOM 5756 N N . ILE C 1 166 ? 29.658 86.588 35.140 1.00 18.14 166 ILE C N 1
ATOM 5757 C CA . ILE C 1 166 ? 29.494 88.014 35.386 1.00 18.97 166 ILE C CA 1
ATOM 5758 C C . ILE C 1 166 ? 29.221 88.256 36.852 1.00 18.85 166 ILE C C 1
ATOM 5759 O O . ILE C 1 166 ? 28.374 87.591 37.450 1.00 19.64 166 ILE C O 1
ATOM 5764 N N . ASN C 1 167 ? 29.960 89.193 37.438 1.00 18.30 167 ASN C N 1
ATOM 5765 C CA . ASN C 1 167 ? 29.760 89.557 38.831 1.00 16.58 167 ASN C CA 1
ATOM 5766 C C . ASN C 1 167 ? 29.240 90.997 38.855 1.00 17.27 167 ASN C C 1
ATOM 5767 O O . ASN C 1 167 ? 29.774 91.867 38.160 1.00 17.49 167 ASN C O 1
ATOM 5772 N N . ALA C 1 168 ? 28.201 91.248 39.637 1.00 17.22 168 ALA C N 1
ATOM 5773 C CA . ALA C 1 168 ? 27.657 92.603 39.737 1.00 19.76 168 ALA C CA 1
ATOM 5774 C C . ALA C 1 168 ? 27.610 92.985 41.203 1.00 19.00 168 ALA C C 1
ATOM 5775 O O . ALA C 1 168 ? 26.948 92.328 42.002 1.00 17.54 168 ALA C O 1
ATOM 5777 N N . CYS C 1 169 ? 28.338 94.037 41.560 1.00 19.92 169 CYS C N 1
ATOM 5778 C CA . CYS C 1 169 ? 28.373 94.499 42.940 1.00 21.30 169 CYS C CA 1
ATOM 5779 C C . CYS C 1 169 ? 27.296 95.572 43.106 1.00 23.26 169 CYS C C 1
ATOM 5780 O O . CYS C 1 169 ? 27.363 96.625 42.472 1.00 21.53 169 CYS C O 1
ATOM 5783 N N . VAL C 1 170 ? 26.303 95.293 43.944 1.00 23.73 170 VAL C N 1
ATOM 5784 C CA . VAL C 1 170 ? 25.211 96.231 44.190 1.00 26.10 170 VAL C CA 1
ATOM 5785 C C . VAL C 1 170 ? 24.916 96.356 45.682 1.00 27.02 170 VAL C C 1
ATOM 5786 O O . VAL C 1 170 ? 24.520 95.381 46.320 1.00 27.47 170 VAL C O 1
ATOM 5790 N N . LEU C 1 171 ? 25.105 97.553 46.236 1.00 27.18 171 LEU C N 1
ATOM 5791 C CA . LEU C 1 171 ? 24.837 97.782 47.655 1.00 26.23 171 LEU C CA 1
ATOM 5792 C C . LEU C 1 171 ? 23.630 98.706 47.819 1.00 27.05 171 LEU C C 1
ATOM 5793 O O . LEU C 1 171 ? 23.016 99.126 46.835 1.00 26.37 171 LEU C O 1
ATOM 5798 N N . GLY C 1 172 ? 23.299 99.014 49.070 1.00 28.15 172 GLY C N 1
ATOM 5799 C CA . GLY C 1 172 ? 22.184 99.903 49.351 1.00 31.26 172 GLY C CA 1
ATOM 5800 C C . GLY C 1 172 ? 20.820 99.263 49.210 1.00 32.87 172 GLY C C 1
ATOM 5801 O O . GLY C 1 172 ? 20.621 98.120 49.612 1.00 35.35 172 GLY C O 1
ATOM 5802 N N . GLY C 1 173 ? 19.876 100.004 48.638 1.00 33.45 173 GLY C N 1
ATOM 5803 C CA . GLY C 1 173 ? 18.529 99.491 48.451 1.00 34.54 173 GLY C CA 1
ATOM 5804 C C . GLY C 1 173 ? 18.108 99.479 46.992 1.00 34.75 173 GLY C C 1
ATOM 5805 O O . GLY C 1 173 ? 18.934 99.243 46.114 1.00 34.28 173 GLY C O 1
ATOM 5806 N N . HIS C 1 174 ? 16.826 99.733 46.733 1.00 36.52 174 HIS C N 1
ATOM 5807 C CA . HIS C 1 174 ? 16.294 99.751 45.368 1.00 37.32 174 HIS C CA 1
ATOM 5808 C C . HIS C 1 174 ? 16.110 101.183 44.870 1.00 37.06 174 HIS C C 1
ATOM 5809 O O . HIS C 1 174 ? 16.124 102.125 45.658 1.00 37.73 174 HIS C O 1
ATOM 5816 N N . GLY C 1 175 ? 15.939 101.335 43.560 1.00 37.02 175 GLY C N 1
ATOM 5817 C CA . GLY C 1 175 ? 15.742 102.653 42.980 1.00 37.34 175 GLY C CA 1
ATOM 5818 C C . GLY C 1 175 ? 16.823 103.659 43.327 1.00 37.46 175 GLY C C 1
ATOM 5819 O O . GLY C 1 175 ? 18.013 103.384 43.167 1.00 36.60 175 GLY C O 1
ATOM 5820 N N . ASP C 1 176 ? 16.408 104.831 43.799 1.00 37.84 176 ASP C N 1
ATOM 5821 C CA . ASP C 1 176 ? 17.346 105.890 44.170 1.00 37.44 176 ASP C CA 1
ATOM 5822 C C . ASP C 1 176 ? 18.331 105.437 45.227 1.00 33.85 176 ASP C C 1
ATOM 5823 O O . ASP C 1 176 ? 19.466 105.903 45.268 1.00 32.18 176 ASP C O 1
ATOM 5828 N N . ALA C 1 177 ? 17.892 104.529 46.087 1.00 32.27 177 ALA C N 1
ATOM 5829 C CA . ALA C 1 177 ? 18.743 104.034 47.162 1.00 30.93 177 ALA C CA 1
ATOM 5830 C C . ALA C 1 177 ? 19.748 102.981 46.712 1.00 28.56 177 ALA C C 1
ATOM 5831 O O . ALA C 1 177 ? 20.625 102.596 47.479 1.00 29.77 177 ALA C O 1
ATOM 5833 N N . MET C 1 178 ? 19.629 102.518 45.474 1.00 28.32 178 MET C N 1
ATOM 5834 C CA . MET C 1 178 ? 20.537 101.493 44.968 1.00 27.57 178 MET C CA 1
ATOM 5835 C C . MET C 1 178 ? 21.926 102.060 44.719 1.00 26.79 178 MET C C 1
ATOM 5836 O O . MET C 1 178 ? 22.076 103.123 44.117 1.00 26.71 178 MET C O 1
ATOM 5841 N N . VAL C 1 179 ? 22.941 101.344 45.185 1.00 25.93 179 VAL C N 1
ATOM 5842 C CA . VAL C 1 179 ? 24.309 101.789 44.998 1.00 25.90 179 VAL C CA 1
ATOM 5843 C C . VAL C 1 179 ? 25.152 100.757 44.261 1.00 26.27 179 VAL C C 1
ATOM 5844 O O . VAL C 1 179 ? 25.862 99.963 44.878 1.00 25.82 179 VAL C O 1
ATOM 5848 N N . PRO C 1 180 ? 25.067 100.744 42.922 1.00 26.94 180 PRO C N 1
ATOM 5849 C CA . PRO C 1 180 ? 25.846 99.798 42.122 1.00 27.42 180 PRO C CA 1
ATOM 5850 C C . PRO C 1 180 ? 27.308 100.238 42.109 1.00 29.08 180 PRO C C 1
ATOM 5851 O O . PRO C 1 180 ? 27.605 101.411 41.874 1.00 29.58 180 PRO C O 1
ATOM 5855 N N . VAL C 1 181 ? 28.215 99.304 42.377 1.00 27.49 181 VAL C N 1
ATOM 5856 C CA . VAL C 1 181 ? 29.642 99.608 42.390 1.00 25.72 181 VAL C CA 1
ATOM 5857 C C . VAL C 1 181 ? 30.280 99.101 41.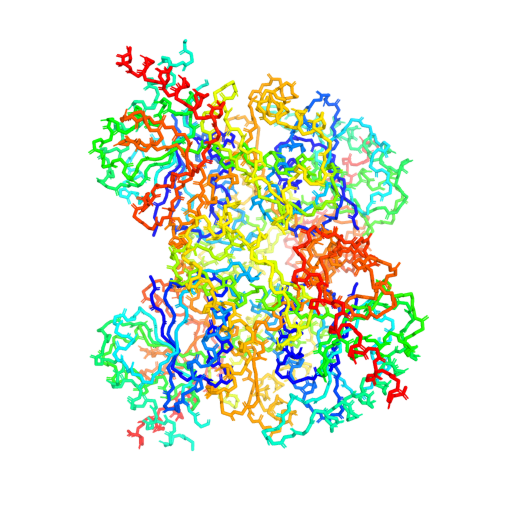100 1.00 26.73 181 VAL C C 1
ATOM 5858 O O . VAL C 1 181 ? 30.723 97.948 41.016 1.00 26.03 181 VAL C O 1
ATOM 5862 N N . VAL C 1 182 ? 30.312 99.971 40.098 1.00 24.97 182 VAL C N 1
ATOM 5863 C CA . VAL C 1 182 ? 30.877 99.651 38.794 1.00 25.50 182 VAL C CA 1
ATOM 5864 C C . VAL C 1 182 ? 32.290 99.086 38.887 1.00 25.83 182 VAL C C 1
ATOM 5865 O O . VAL C 1 182 ? 32.669 98.210 38.115 1.00 25.46 182 VAL C O 1
ATOM 5869 N N . LYS C 1 183 ? 33.057 99.606 39.837 1.00 25.84 183 LYS C N 1
ATOM 5870 C CA . LYS C 1 183 ? 34.437 99.206 40.055 1.00 27.31 183 LYS C CA 1
ATOM 5871 C C . LYS C 1 183 ? 34.606 97.705 40.297 1.00 27.50 183 LYS C C 1
ATOM 5872 O O . LYS C 1 183 ? 35.570 97.102 39.829 1.00 25.67 183 LYS C O 1
ATOM 5878 N N . TYR C 1 184 ? 33.660 97.115 41.020 1.00 26.94 184 TYR C N 1
ATOM 5879 C CA . TYR C 1 184 ? 33.702 95.693 41.341 1.00 25.98 184 TYR C CA 1
ATOM 5880 C C . TYR C 1 184 ? 32.717 94.873 40.516 1.00 24.15 184 TYR C C 1
ATOM 5881 O O . TYR C 1 184 ? 32.327 93.782 40.916 1.00 24.29 184 TYR C O 1
ATOM 5890 N N . THR C 1 185 ? 32.307 95.407 39.372 1.00 23.12 185 THR C N 1
ATOM 5891 C CA . THR C 1 185 ? 31.380 94.707 38.492 1.00 21.08 185 THR C CA 1
ATOM 5892 C C . THR C 1 185 ? 32.220 94.196 37.329 1.00 23.05 185 THR C C 1
ATOM 5893 O O . THR C 1 185 ? 32.740 94.973 36.524 1.00 22.57 185 THR C O 1
ATOM 5897 N N . THR C 1 186 ? 32.352 92.871 37.262 1.00 22.83 186 THR C N 1
ATOM 5898 C CA . THR C 1 186 ? 33.204 92.222 36.274 1.00 23.00 186 THR C CA 1
ATOM 5899 C C . THR C 1 186 ? 32.620 91.150 35.352 1.00 23.36 186 THR C C 1
ATOM 5900 O O . THR C 1 186 ? 31.512 90.656 35.538 1.00 23.46 186 THR C O 1
ATOM 5904 N N . VAL C 1 187 ? 33.421 90.794 34.355 1.00 24.31 187 VAL C N 1
ATOM 5905 C CA . VAL C 1 187 ? 33.098 89.757 33.385 1.00 24.19 187 VAL C CA 1
ATOM 5906 C C . VAL C 1 187 ? 34.385 88.927 33.327 1.00 25.15 187 VAL C C 1
ATOM 5907 O O . VAL C 1 187 ? 35.385 89.359 32.746 1.00 24.13 187 VAL C O 1
ATOM 5911 N N . ALA C 1 188 ? 34.362 87.751 33.951 1.00 24.67 188 ALA C N 1
ATOM 5912 C CA . ALA C 1 188 ? 35.538 86.879 34.000 1.00 24.33 188 ALA C CA 1
ATOM 5913 C C . ALA C 1 188 ? 36.678 87.611 34.704 1.00 23.25 188 ALA C C 1
ATOM 5914 O O . ALA C 1 188 ? 37.843 87.490 34.330 1.00 23.18 188 ALA C O 1
ATOM 5916 N N . GLY C 1 189 ? 36.325 88.380 35.725 1.00 22.96 189 GLY C N 1
ATOM 5917 C CA . GLY C 1 189 ? 37.323 89.117 36.473 1.00 22.95 189 GLY C CA 1
ATOM 5918 C C . GLY C 1 189 ? 37.690 90.483 35.908 1.00 20.32 189 GLY C C 1
ATOM 5919 O O . GLY C 1 189 ? 38.317 91.271 36.601 1.00 21.48 189 GLY C O 1
ATOM 5920 N N . ILE C 1 190 ? 37.312 90.759 34.664 1.00 20.15 190 ILE C N 1
ATOM 5921 C CA . ILE C 1 190 ? 37.633 92.032 34.021 1.00 22.73 190 ILE C CA 1
ATOM 5922 C C . ILE C 1 190 ? 36.590 93.098 34.361 1.00 23.74 190 ILE C C 1
ATOM 5923 O O . ILE C 1 190 ? 35.404 92.891 34.140 1.00 22.93 190 ILE C O 1
ATOM 5928 N N . PRO C 1 191 ? 37.020 94.252 34.905 1.00 24.32 191 PRO C N 1
ATOM 5929 C CA . PRO C 1 191 ? 36.034 95.287 35.235 1.00 23.54 191 PRO C CA 1
ATOM 5930 C C . PRO C 1 191 ? 35.296 95.708 33.970 1.00 21.71 191 PRO C C 1
ATOM 5931 O O . PRO C 1 191 ? 35.908 95.853 32.914 1.00 22.97 191 PRO C O 1
ATOM 5935 N N . ILE C 1 192 ? 33.984 95.904 34.058 1.00 21.81 192 ILE C N 1
ATOM 5936 C CA . ILE C 1 192 ? 33.248 96.285 32.862 1.00 21.59 192 ILE C CA 1
ATOM 5937 C C . ILE C 1 192 ? 33.687 97.634 32.312 1.00 20.45 192 ILE C C 1
ATOM 5938 O O . ILE C 1 192 ? 33.471 97.916 31.142 1.00 21.00 192 ILE C O 1
ATOM 5943 N N . SER C 1 193 ? 34.305 98.471 33.136 1.00 22.55 193 SER C N 1
ATOM 5944 C CA . SER C 1 193 ? 34.765 99.769 32.629 1.00 25.81 193 SER C CA 1
ATOM 5945 C C . SER C 1 193 ? 35.915 99.530 31.644 1.00 27.99 193 SER C C 1
ATOM 5946 O O . SER C 1 193 ? 36.200 100.369 30.786 1.00 27.48 193 SER C O 1
ATOM 5949 N N . ASP C 1 194 ? 36.567 98.372 31.765 1.00 28.93 194 ASP C N 1
ATOM 5950 C CA . ASP C 1 194 ? 37.656 98.000 30.862 1.00 29.46 194 ASP C CA 1
ATOM 5951 C C . ASP C 1 194 ? 37.037 97.499 29.560 1.00 30.04 194 ASP C C 1
ATOM 5952 O O . ASP C 1 194 ? 37.692 97.459 28.519 1.00 30.96 194 ASP C O 1
ATOM 5957 N N . LEU C 1 195 ? 35.762 97.127 29.625 1.00 29.90 195 LEU C N 1
ATOM 5958 C CA . LEU C 1 195 ? 35.063 96.564 28.471 1.00 29.01 195 LEU C CA 1
ATOM 5959 C C . LEU C 1 195 ? 34.010 97.419 27.765 1.00 28.48 195 LEU C C 1
ATOM 5960 O O . LEU C 1 195 ? 33.903 97.381 26.543 1.00 28.44 195 LEU C O 1
ATOM 5965 N N . LEU C 1 196 ? 33.226 98.174 28.524 1.00 28.41 196 LEU C N 1
ATOM 5966 C CA . LEU C 1 196 ? 32.172 98.988 27.932 1.00 28.60 196 LEU C CA 1
ATOM 5967 C C . LEU C 1 196 ? 32.323 100.479 28.194 1.00 28.77 196 LEU C C 1
ATOM 5968 O O . LEU C 1 196 ? 32.928 100.886 29.179 1.00 27.44 196 LEU C O 1
ATOM 5973 N N . PRO C 1 197 ? 31.768 101.313 27.302 1.00 31.32 197 PRO C N 1
ATOM 5974 C CA . PRO C 1 197 ? 31.825 102.775 27.432 1.00 32.37 197 PRO C CA 1
ATOM 5975 C C . PRO C 1 197 ? 30.958 103.250 28.594 1.00 32.60 197 PRO C C 1
ATOM 5976 O O . PRO C 1 197 ? 29.903 102.676 28.867 1.00 32.06 197 PRO C O 1
ATOM 5980 N N . ALA C 1 198 ? 31.407 104.296 29.277 1.00 32.53 198 ALA C N 1
ATOM 5981 C CA . ALA C 1 198 ? 30.666 104.830 30.412 1.00 31.67 198 ALA C CA 1
ATOM 5982 C C . ALA C 1 198 ? 29.194 105.060 30.073 1.00 29.61 198 ALA C C 1
ATOM 5983 O O . ALA C 1 198 ? 28.325 104.889 30.924 1.00 28.37 198 ALA C O 1
ATOM 5985 N N . GLU C 1 199 ? 28.921 105.431 28.827 1.00 29.13 199 GLU C N 1
ATOM 5986 C CA . GLU C 1 199 ? 27.552 105.693 28.392 1.00 31.44 199 GLU C CA 1
ATOM 5987 C C . GLU C 1 199 ? 26.673 104.448 28.441 1.00 29.36 199 GLU C C 1
ATOM 5988 O O . GLU C 1 199 ? 25.530 104.500 28.890 1.00 28.00 199 GLU C O 1
ATOM 5994 N N . THR C 1 200 ? 27.202 103.328 27.965 1.00 28.69 200 THR C N 1
ATOM 5995 C CA . THR C 1 200 ? 26.438 102.090 27.978 1.00 26.27 200 THR C CA 1
ATOM 5996 C C . THR C 1 200 ? 26.290 101.627 29.423 1.00 23.48 200 THR C C 1
ATOM 5997 O O . THR C 1 200 ? 25.221 101.193 29.835 1.00 24.88 200 THR C O 1
ATOM 6001 N N . ILE C 1 201 ? 27.363 101.738 30.196 1.00 22.78 201 ILE C N 1
ATOM 6002 C CA . ILE C 1 201 ? 27.326 101.320 31.593 1.00 23.92 201 ILE C CA 1
ATOM 6003 C C . ILE C 1 201 ? 26.240 102.053 32.374 1.00 24.66 201 ILE C C 1
ATOM 6004 O O . ILE C 1 201 ? 25.531 101.449 33.176 1.00 24.75 201 ILE C O 1
ATOM 6009 N N . ASP C 1 202 ? 26.112 103.356 32.145 1.00 26.53 202 ASP C N 1
ATOM 6010 C CA . ASP C 1 202 ? 25.099 104.136 32.844 1.00 26.86 202 ASP C CA 1
ATOM 6011 C C . ASP C 1 202 ? 23.713 103.635 32.489 1.00 23.78 202 ASP C C 1
ATOM 6012 O O . ASP C 1 202 ? 22.838 103.564 33.343 1.00 23.46 202 ASP C O 1
ATOM 6017 N N . LYS C 1 203 ? 23.514 103.285 31.226 1.00 24.06 203 LYS C N 1
ATOM 6018 C CA . LYS C 1 203 ? 22.219 102.782 30.794 1.00 25.66 203 LYS C CA 1
ATOM 6019 C C . LYS C 1 203 ? 21.926 101.448 31.489 1.00 25.41 203 LYS C C 1
ATOM 6020 O O . LYS C 1 203 ? 20.784 101.166 31.864 1.00 23.97 203 LYS C O 1
ATOM 6026 N N . LEU C 1 204 ? 22.967 100.639 31.669 1.00 22.83 204 LEU C N 1
ATOM 6027 C CA . LEU C 1 204 ? 22.815 99.346 32.326 1.00 22.46 204 LEU C CA 1
ATOM 6028 C C . LEU C 1 204 ? 22.473 99.541 33.790 1.00 20.58 204 LEU C C 1
ATOM 6029 O O . LEU C 1 204 ? 21.645 98.824 34.344 1.00 19.95 204 LEU C O 1
ATOM 6034 N N . VAL C 1 205 ? 23.124 100.514 34.417 1.00 19.13 205 VAL C N 1
ATOM 6035 C CA . VAL C 1 205 ? 22.885 100.788 35.821 1.00 19.48 205 VAL C CA 1
ATOM 6036 C C . VAL C 1 205 ? 21.467 101.299 36.082 1.00 20.66 205 VAL C C 1
ATOM 6037 O O . VAL C 1 205 ? 20.845 100.924 37.080 1.00 20.73 205 VAL C O 1
ATOM 6041 N N . GLU C 1 206 ? 20.954 102.145 35.190 1.00 20.68 206 GLU C N 1
ATOM 6042 C CA . GLU C 1 206 ? 19.615 102.700 35.370 1.00 22.75 206 GLU C CA 1
ATOM 6043 C C . GLU C 1 206 ? 18.529 101.659 35.114 1.00 22.46 206 GLU C C 1
ATOM 6044 O O . GLU C 1 206 ? 17.488 101.671 35.770 1.00 21.70 206 GLU C O 1
ATOM 6050 N N . ARG C 1 207 ? 18.768 100.759 34.162 1.00 22.87 207 ARG C N 1
ATOM 6051 C CA . ARG C 1 207 ? 17.790 99.711 33.881 1.00 20.74 207 ARG C CA 1
ATOM 6052 C C . ARG C 1 207 ? 17.727 98.833 35.132 1.00 20.57 207 ARG C C 1
ATOM 6053 O O . ARG C 1 207 ? 16.660 98.369 35.537 1.00 22.45 207 ARG C O 1
ATOM 6061 N N . THR C 1 208 ? 18.880 98.618 35.753 1.00 20.22 208 THR C N 1
ATOM 6062 C CA . THR C 1 208 ? 18.938 97.820 36.971 1.00 20.43 208 THR C CA 1
ATOM 6063 C C . THR C 1 208 ? 18.152 98.556 38.050 1.00 21.32 208 THR C C 1
ATOM 6064 O O . THR C 1 208 ? 17.346 97.965 38.774 1.00 17.17 208 THR C O 1
ATOM 6068 N N . ARG C 1 209 ? 18.376 99.864 38.138 1.00 20.27 209 ARG C N 1
ATOM 6069 C CA . ARG C 1 209 ? 17.690 100.681 39.127 1.00 20.91 209 ARG C CA 1
ATOM 6070 C C . ARG C 1 209 ? 16.164 100.526 39.017 1.00 17.09 209 ARG C C 1
ATOM 6071 O O . ARG C 1 209 ? 15.485 100.324 40.019 1.00 17.21 209 ARG C O 1
ATOM 6079 N N . ASN C 1 210 ? 15.630 100.613 37.801 1.00 16.03 210 ASN C N 1
ATOM 6080 C CA . ASN C 1 210 ? 14.191 100.475 37.595 1.00 17.67 210 ASN C CA 1
ATOM 6081 C C . ASN C 1 210 ? 13.806 99.093 37.010 1.00 18.60 210 ASN C C 1
ATOM 6082 O O . ASN C 1 210 ? 12.849 98.972 36.235 1.00 14.71 210 ASN C O 1
ATOM 6087 N N . GLY C 1 211 ? 14.557 98.061 37.395 1.00 19.94 211 GLY C N 1
ATOM 6088 C CA . GLY C 1 211 ? 14.303 96.715 36.899 1.00 21.04 211 GLY C CA 1
ATOM 6089 C C . GLY C 1 211 ? 12.937 96.166 37.263 1.00 20.16 211 GLY C C 1
ATOM 6090 O O . GLY C 1 211 ? 12.284 95.526 36.441 1.00 21.27 211 GLY C O 1
ATOM 6091 N N . GLY C 1 212 ? 12.505 96.406 38.492 1.00 20.85 212 GLY C N 1
ATOM 6092 C CA . GLY C 1 212 ? 11.200 95.923 38.916 1.00 22.21 212 GLY C CA 1
ATOM 6093 C C . GLY C 1 212 ? 10.085 96.576 38.113 1.00 22.95 212 GLY C C 1
ATOM 6094 O O . GLY C 1 212 ? 9.116 95.916 37.716 1.00 23.59 212 GLY C O 1
ATOM 6095 N N . ALA C 1 213 ? 10.229 97.876 37.866 1.00 20.32 213 ALA C N 1
ATOM 6096 C CA . ALA C 1 213 ? 9.240 98.645 37.111 1.00 17.12 213 ALA C CA 1
ATOM 6097 C C . ALA C 1 213 ? 9.113 98.141 35.681 1.00 14.93 213 ALA C C 1
ATOM 6098 O O . ALA C 1 213 ? 8.021 98.139 35.107 1.00 14.26 213 ALA C O 1
ATOM 6100 N N . GLU C 1 214 ? 10.229 97.719 35.101 1.00 14.33 214 GLU C N 1
ATOM 6101 C CA . GLU C 1 214 ? 10.205 97.208 33.743 1.00 15.05 214 GLU C CA 1
ATOM 6102 C C . GLU C 1 214 ? 9.322 95.952 33.673 1.00 16.42 214 GLU C C 1
ATOM 6103 O O . GLU C 1 214 ? 8.590 95.748 32.708 1.00 16.69 214 GLU C O 1
ATOM 6109 N N . ILE C 1 215 ? 9.385 95.115 34.700 1.00 19.31 215 ILE C N 1
ATOM 6110 C CA . ILE C 1 215 ? 8.576 93.902 34.710 1.00 21.24 215 ILE C CA 1
ATOM 6111 C C . ILE C 1 215 ? 7.114 94.325 34.851 1.00 22.42 215 ILE C C 1
ATOM 6112 O O . ILE C 1 215 ? 6.258 93.915 34.061 1.00 22.33 215 ILE C O 1
ATOM 6117 N N . VAL C 1 216 ? 6.850 95.163 35.853 1.00 23.15 216 VAL C N 1
ATOM 6118 C CA . VAL C 1 216 ? 5.509 95.676 36.115 1.00 23.42 216 VAL C CA 1
ATOM 6119 C C . VAL C 1 216 ? 4.915 96.275 34.850 1.00 23.99 216 VAL C C 1
ATOM 6120 O O . VAL C 1 216 ? 3.739 96.080 34.550 1.00 25.68 216 VAL C O 1
ATOM 6124 N N . GLU C 1 217 ? 5.741 96.993 34.101 1.00 24.37 217 GLU C N 1
ATOM 6125 C CA . GLU C 1 217 ? 5.296 97.632 32.875 1.00 26.65 217 GLU C CA 1
ATOM 6126 C C . GLU C 1 217 ? 4.709 96.625 31.883 1.00 27.79 217 GLU C C 1
ATOM 6127 O O . GLU C 1 217 ? 3.787 96.944 31.124 1.00 28.31 217 GLU C O 1
ATOM 6133 N N . HIS C 1 218 ? 5.235 95.405 31.892 1.00 26.71 218 HIS C N 1
ATOM 6134 C CA . HIS C 1 218 ? 4.752 94.376 30.976 1.00 23.90 218 HIS C CA 1
ATOM 6135 C C . HIS C 1 218 ? 3.572 93.585 31.528 1.00 23.47 218 HIS C C 1
ATOM 6136 O O . HIS C 1 218 ? 2.595 93.368 30.822 1.00 24.29 218 HIS C O 1
ATOM 6143 N N . LEU C 1 219 ? 3.660 93.168 32.787 1.00 25.98 219 LEU C N 1
ATOM 6144 C CA . LEU C 1 219 ? 2.596 92.383 33.418 1.00 28.92 219 LEU C CA 1
ATOM 6145 C C . LEU C 1 219 ? 1.329 93.202 33.687 1.00 32.24 219 LEU C C 1
ATOM 6146 O O . LEU C 1 219 ? 0.255 92.641 33.917 1.00 32.38 219 LEU C O 1
ATOM 6151 N N . LYS C 1 220 ? 1.461 94.525 33.679 1.00 33.73 220 LYS C N 1
ATOM 6152 C CA . LYS C 1 220 ? 0.324 95.409 33.917 1.00 37.03 220 LYS C CA 1
ATOM 6153 C C . LYS C 1 220 ? -0.147 95.328 35.367 1.00 39.15 220 LYS C C 1
ATOM 6154 O O . LYS C 1 220 ? -0.431 96.346 35.992 1.00 40.11 220 LYS C O 1
ATOM 6160 N N . GLN C 1 221 ? -0.218 94.114 35.904 1.00 42.52 221 GLN C N 1
ATOM 6161 C CA . GLN C 1 221 ? -0.663 93.911 37.278 1.00 43.59 221 GLN C CA 1
ATOM 6162 C C . GLN C 1 221 ? 0.296 93.010 38.048 1.00 42.27 221 GLN C C 1
ATOM 6163 O O . GLN C 1 221 ? 0.847 92.056 37.499 1.00 41.83 221 GLN C O 1
ATOM 6169 N N . GLY C 1 222 ? 0.485 93.318 39.326 1.00 41.63 222 GLY C N 1
ATOM 6170 C CA . GLY C 1 222 ? 1.379 92.532 40.156 1.00 39.92 222 GLY C CA 1
ATOM 6171 C C . GLY C 1 222 ? 2.821 92.988 40.027 1.00 39.17 222 GLY C C 1
ATOM 6172 O O . GLY C 1 222 ? 3.102 94.189 40.066 1.00 40.23 222 GLY C O 1
ATOM 6173 N N . SER C 1 223 ? 3.736 92.031 39.882 1.00 35.45 223 SER C N 1
ATOM 6174 C CA . SER C 1 223 ? 5.156 92.334 39.741 1.00 33.04 223 SER C CA 1
ATOM 6175 C C . SER C 1 223 ? 6.020 91.074 39.602 1.00 30.31 223 SER C C 1
ATOM 6176 O O . SER C 1 223 ? 5.501 89.960 39.578 1.00 29.38 223 SER C O 1
ATOM 6179 N N . ALA C 1 224 ? 7.335 91.264 39.507 1.00 26.95 224 ALA C N 1
ATOM 6180 C CA . ALA C 1 224 ? 8.279 90.160 39.334 1.00 24.52 224 ALA C CA 1
ATOM 6181 C C . ALA C 1 224 ? 8.293 89.151 40.466 1.00 22.60 224 ALA C C 1
ATOM 6182 O O . ALA C 1 224 ? 8.109 89.508 41.631 1.00 23.54 224 ALA C O 1
ATOM 6184 N N . PHE C 1 225 ? 8.510 87.881 40.129 1.00 20.77 225 PHE C N 1
ATOM 6185 C CA . PHE C 1 225 ? 8.577 86.862 41.167 1.00 17.43 225 PHE C CA 1
ATOM 6186 C C . PHE C 1 225 ? 9.542 85.713 40.901 1.00 14.62 225 PHE C C 1
ATOM 6187 O O . PHE C 1 225 ? 9.984 85.065 41.836 1.00 16.91 225 PHE C O 1
ATOM 6195 N N . TYR C 1 226 ? 9.894 85.468 39.645 1.00 14.71 226 TYR C N 1
ATOM 6196 C CA . TYR C 1 226 ? 10.831 84.381 39.350 1.00 15.53 226 TYR C CA 1
ATOM 6197 C C . TYR C 1 226 ? 12.250 84.722 39.798 1.00 16.48 226 TYR C C 1
ATOM 6198 O O . TYR C 1 226 ? 12.881 83.943 40.515 1.00 16.01 226 TYR C O 1
ATOM 6207 N N . ALA C 1 227 ? 12.749 85.884 39.376 1.00 15.78 227 ALA C N 1
ATOM 6208 C CA . ALA C 1 227 ? 14.085 86.328 39.758 1.00 15.74 227 ALA C CA 1
ATOM 6209 C C . ALA C 1 227 ? 14.120 86.565 41.272 1.00 15.91 227 ALA C C 1
ATOM 6210 O O . ALA C 1 227 ? 15.079 86.192 41.944 1.00 16.10 227 ALA C O 1
ATOM 6212 N N . PRO C 1 228 ? 13.079 87.207 41.827 1.00 18.73 228 PRO C N 1
ATOM 6213 C CA . PRO C 1 228 ? 13.075 87.434 43.277 1.00 18.26 228 PRO C CA 1
ATOM 6214 C C . PRO C 1 228 ? 13.126 86.098 44.041 1.00 18.43 228 PRO C C 1
ATOM 6215 O O . PRO C 1 228 ? 13.887 85.945 44.996 1.00 16.92 228 PRO C O 1
ATOM 6219 N N . ALA C 1 229 ? 12.300 85.141 43.621 1.00 18.71 229 ALA C N 1
ATOM 6220 C CA . ALA C 1 229 ? 12.262 83.832 44.276 1.00 19.65 229 ALA C CA 1
ATOM 6221 C C . ALA C 1 229 ? 13.625 83.156 44.203 1.00 16.55 229 ALA C C 1
ATOM 6222 O O . ALA C 1 229 ? 14.148 82.691 45.208 1.00 19.00 229 ALA C O 1
ATOM 6224 N N . SER C 1 230 ? 14.203 83.120 43.011 1.00 17.23 230 SER C N 1
ATOM 6225 C CA . SER C 1 230 ? 15.506 82.502 42.823 1.00 18.34 230 SER C CA 1
ATOM 6226 C C . SER C 1 230 ? 16.558 83.152 43.708 1.00 19.81 230 SER C C 1
ATOM 6227 O O . SER C 1 230 ? 17.443 82.476 44.234 1.00 19.49 230 SER C O 1
ATOM 6230 N N . SER C 1 231 ? 16.463 84.467 43.877 1.00 18.36 231 SER C N 1
ATOM 6231 C CA . SER C 1 231 ? 17.430 85.185 44.706 1.00 19.38 231 SER C CA 1
ATOM 6232 C C . SER C 1 231 ? 17.303 84.789 46.168 1.00 18.45 231 SER C C 1
ATOM 6233 O O . SER C 1 231 ? 18.304 84.586 46.857 1.00 18.72 231 SER C O 1
ATOM 6236 N N . VAL C 1 232 ? 16.068 84.678 46.640 1.00 18.74 232 VAL C N 1
ATOM 6237 C CA . VAL C 1 232 ? 15.828 84.310 48.027 1.00 20.36 232 VAL C CA 1
ATOM 6238 C C . VAL C 1 232 ? 16.400 82.928 48.303 1.00 20.66 232 VAL C C 1
ATOM 6239 O O . VAL C 1 232 ? 16.993 82.693 49.353 1.00 19.88 232 VAL C O 1
ATOM 6243 N N . VAL C 1 233 ? 16.216 82.020 47.348 1.00 19.99 233 VAL C N 1
ATOM 6244 C CA . VAL C 1 233 ? 16.688 80.647 47.495 1.00 19.20 233 VAL C CA 1
ATOM 6245 C C . VAL C 1 233 ? 18.200 80.530 47.529 1.00 18.14 233 VAL C C 1
ATOM 6246 O O . VAL C 1 233 ? 18.735 79.682 48.230 1.00 18.85 233 VAL C O 1
ATOM 6250 N N . GLU C 1 234 ? 18.894 81.385 46.785 1.00 18.28 234 GLU C N 1
ATOM 6251 C CA . GLU C 1 234 ? 20.350 81.344 46.776 1.00 18.31 234 GLU C CA 1
ATOM 6252 C C . GLU C 1 234 ? 20.882 81.661 48.177 1.00 19.24 234 GLU C C 1
ATOM 6253 O O . GLU C 1 234 ? 21.873 81.086 48.627 1.00 17.61 234 GLU C O 1
ATOM 6259 N N . MET C 1 235 ? 20.210 82.575 48.868 1.00 19.84 235 MET C N 1
ATOM 6260 C CA . MET C 1 235 ? 20.602 82.960 50.223 1.00 19.93 235 MET C CA 1
ATOM 6261 C C . MET C 1 235 ? 20.249 81.803 51.160 1.00 20.22 235 MET C C 1
ATOM 6262 O O . MET C 1 235 ? 21.069 81.367 51.965 1.00 19.46 235 MET C O 1
ATOM 6267 N N . VAL C 1 236 ? 19.020 81.313 51.050 1.00 18.77 236 VAL C N 1
ATOM 6268 C CA . VAL C 1 236 ? 18.588 80.208 51.885 1.00 22.20 236 VAL C CA 1
ATOM 6269 C C . VAL C 1 236 ? 19.556 79.038 51.729 1.00 22.78 236 VAL C C 1
ATOM 6270 O O . VAL C 1 236 ? 19.966 78.427 52.713 1.00 23.81 236 VAL C O 1
ATOM 6274 N N . GLU C 1 237 ? 19.943 78.749 50.490 1.00 23.61 237 GLU C N 1
ATOM 6275 C CA . GLU C 1 237 ? 20.863 77.654 50.226 1.00 25.56 237 GLU C CA 1
ATOM 6276 C C . GLU C 1 237 ? 22.213 77.805 50.916 1.00 26.58 237 GLU C C 1
ATOM 6277 O O . GLU C 1 237 ? 22.758 76.831 51.450 1.00 25.87 237 GLU C O 1
ATOM 6283 N N . SER C 1 238 ? 22.764 79.015 50.897 1.00 25.25 238 SER C N 1
ATOM 6284 C CA . SER C 1 238 ? 24.056 79.239 51.529 1.00 24.88 238 SER C CA 1
ATOM 6285 C C . SER C 1 238 ? 23.954 78.938 53.015 1.00 23.73 238 SER C C 1
ATOM 6286 O O . SER C 1 238 ? 24.875 78.388 53.617 1.00 24.14 238 SER C O 1
ATOM 6289 N N . ILE C 1 239 ? 22.817 79.293 53.595 1.00 23.66 239 ILE C N 1
ATOM 6290 C CA . ILE C 1 239 ? 22.580 79.077 55.018 1.00 25.62 239 ILE C CA 1
ATOM 6291 C C . ILE C 1 239 ? 22.392 77.601 55.352 1.00 25.72 239 ILE C C 1
ATOM 6292 O O . ILE C 1 239 ? 23.031 77.077 56.264 1.00 25.83 239 ILE C O 1
ATOM 6297 N N . VAL C 1 240 ? 21.514 76.938 54.606 1.00 26.62 240 VAL C N 1
ATOM 6298 C CA . VAL C 1 240 ? 21.231 75.518 54.809 1.00 25.87 240 VAL C CA 1
ATOM 6299 C C . VAL C 1 240 ? 22.475 74.650 54.591 1.00 24.85 240 VAL C C 1
ATOM 6300 O O . VAL C 1 240 ? 22.832 73.846 55.445 1.00 26.29 240 VAL C O 1
ATOM 6304 N N . LEU C 1 241 ? 23.144 74.823 53.460 1.00 24.01 241 LEU C N 1
ATOM 6305 C CA . LEU C 1 241 ? 24.340 74.038 53.169 1.00 23.28 241 LEU C CA 1
ATOM 6306 C C . LEU C 1 241 ? 25.625 74.639 53.741 1.00 23.49 241 LEU C C 1
ATOM 6307 O O . LEU C 1 241 ? 26.712 74.122 53.493 1.00 22.02 241 LEU C O 1
ATOM 6312 N N . ASP C 1 242 ? 25.495 75.726 54.503 1.00 23.24 242 ASP C N 1
ATOM 6313 C CA . ASP C 1 242 ? 26.636 76.404 55.121 1.00 23.58 242 ASP C CA 1
ATOM 6314 C C . ASP C 1 242 ? 27.760 76.626 54.105 1.00 23.96 242 ASP C C 1
ATOM 6315 O O . ASP C 1 242 ? 28.927 76.352 54.379 1.00 24.52 242 ASP C O 1
ATOM 6320 N N . ARG C 1 243 ? 27.403 77.139 52.932 1.00 23.47 243 ARG C N 1
ATOM 6321 C CA . ARG C 1 243 ? 28.379 77.357 51.869 1.00 23.23 243 ARG C CA 1
ATOM 6322 C C . ARG C 1 243 ? 29.301 78.557 52.052 1.00 23.31 243 ARG C C 1
ATOM 6323 O O . ARG C 1 243 ? 30.385 78.594 51.476 1.00 23.20 243 ARG C O 1
ATOM 6331 N N . LYS C 1 244 ? 28.871 79.532 52.845 1.00 22.84 244 LYS C N 1
ATOM 6332 C CA . LYS C 1 244 ? 29.662 80.736 53.079 1.00 24.21 244 LYS C CA 1
ATOM 6333 C C . LYS C 1 244 ? 29.696 81.602 51.818 1.00 23.44 244 LYS C C 1
ATOM 6334 O O . LYS C 1 244 ? 30.747 82.143 51.450 1.00 25.86 244 LYS C O 1
ATOM 6340 N N . ARG C 1 245 ? 28.556 81.720 51.146 1.00 22.53 245 ARG C N 1
ATOM 6341 C CA . ARG C 1 245 ? 28.474 82.547 49.944 1.00 22.00 245 ARG C CA 1
ATOM 6342 C C . ARG C 1 245 ? 28.654 83.997 50.398 1.00 21.41 245 ARG C C 1
ATOM 6343 O O . ARG C 1 245 ? 28.412 84.323 51.562 1.00 21.32 245 ARG C O 1
ATOM 6351 N N . VAL C 1 246 ? 29.096 84.856 49.491 1.00 21.26 246 VAL C N 1
ATOM 6352 C CA . VAL C 1 246 ? 29.244 86.273 49.807 1.00 20.80 246 VAL C CA 1
ATOM 6353 C C . VAL C 1 246 ? 28.199 86.948 48.934 1.00 20.22 246 VAL C C 1
ATOM 6354 O O . VAL C 1 246 ? 28.374 87.076 47.725 1.00 20.99 246 VAL C O 1
ATOM 6358 N N . LEU C 1 247 ? 27.101 87.367 49.549 1.00 19.93 247 LEU C N 1
ATOM 6359 C CA . LEU C 1 247 ? 26.011 87.974 48.803 1.00 19.52 247 LEU C CA 1
ATOM 6360 C C . LEU C 1 247 ? 25.545 89.316 49.354 1.00 20.91 247 LEU C C 1
ATOM 6361 O O . LEU C 1 247 ? 25.500 89.522 50.566 1.00 22.27 247 LEU C O 1
ATOM 6366 N N . PRO C 1 248 ? 25.187 90.247 48.461 1.00 21.45 248 PRO C N 1
ATOM 6367 C CA . PRO C 1 248 ? 24.718 91.553 48.923 1.00 22.89 248 PRO C CA 1
ATOM 6368 C C . PRO C 1 248 ? 23.332 91.366 49.531 1.00 23.89 248 PRO C C 1
ATOM 6369 O O . PRO C 1 248 ? 22.378 91.010 48.833 1.00 24.84 248 PRO C O 1
ATOM 6373 N N . CYS C 1 249 ? 23.233 91.586 50.838 1.00 25.42 249 CYS C N 1
ATOM 6374 C CA . CYS C 1 249 ? 21.972 91.430 51.557 1.00 25.43 249 CYS C CA 1
ATOM 6375 C C . CYS C 1 249 ? 21.739 92.628 52.478 1.00 27.40 249 CYS C C 1
ATOM 6376 O O . CYS C 1 249 ? 22.656 93.409 52.727 1.00 26.38 249 CYS C O 1
ATOM 6379 N N . ALA C 1 250 ? 20.512 92.762 52.980 1.00 27.00 250 ALA C N 1
ATOM 6380 C CA . ALA C 1 250 ? 20.161 93.859 53.882 1.00 27.99 250 ALA C CA 1
ATOM 6381 C C . ALA C 1 250 ? 20.387 93.421 55.326 1.00 27.64 250 ALA C C 1
ATOM 6382 O O . ALA C 1 250 ? 19.607 92.648 55.872 1.00 28.44 250 ALA C O 1
ATOM 6384 N N . VAL C 1 251 ? 21.450 93.926 55.943 1.00 28.32 251 VAL C N 1
ATOM 6385 C CA . VAL C 1 251 ? 21.777 93.560 57.314 1.00 30.24 251 VAL C CA 1
ATOM 6386 C C . VAL C 1 251 ? 22.061 94.753 58.234 1.00 32.07 251 VAL C C 1
ATOM 6387 O O . VAL C 1 251 ? 22.509 95.811 57.788 1.00 32.68 251 VAL C O 1
ATOM 6391 N N . GLY C 1 252 ? 21.807 94.563 59.524 1.00 32.18 252 GLY C N 1
ATOM 6392 C CA . GLY C 1 252 ? 22.054 95.619 60.484 1.00 33.98 252 GLY C CA 1
ATOM 6393 C C . GLY C 1 252 ? 23.543 95.839 60.642 1.00 35.25 252 GLY C C 1
ATOM 6394 O O . GLY C 1 252 ? 24.253 94.976 61.150 1.00 36.73 252 GLY C O 1
ATOM 6395 N N . LEU C 1 253 ? 24.022 96.995 60.198 1.00 36.91 253 LEU C N 1
ATOM 6396 C CA . LEU C 1 253 ? 25.439 97.322 60.298 1.00 38.22 253 LEU C CA 1
ATOM 6397 C C . LEU C 1 253 ? 25.781 97.724 61.722 1.00 39.62 253 LEU C C 1
ATOM 6398 O O . LEU C 1 253 ? 24.912 97.761 62.591 1.00 41.17 253 LEU C O 1
ATOM 6403 N N . GLU C 1 254 ? 27.050 98.034 61.957 1.00 40.61 254 GLU C N 1
ATOM 6404 C CA . GLU C 1 254 ? 27.493 98.444 63.279 1.00 42.08 254 GLU C CA 1
ATOM 6405 C C . GLU C 1 254 ? 28.783 99.252 63.190 1.00 42.39 254 GLU C C 1
ATOM 6406 O O . GLU C 1 254 ? 29.679 99.104 64.021 1.00 42.48 254 GLU C O 1
ATOM 6412 N N . GLY C 1 255 ? 28.877 100.105 62.176 1.00 41.72 255 GLY C N 1
ATOM 6413 C CA . GLY C 1 255 ? 30.069 100.918 62.025 1.00 42.51 255 GLY C CA 1
ATOM 6414 C C . GLY C 1 255 ? 30.567 101.009 60.600 1.00 42.25 255 GLY C C 1
ATOM 6415 O O . GLY C 1 255 ? 30.767 102.108 60.080 1.00 43.51 255 GLY C O 1
ATOM 6416 N N . GLN C 1 256 ? 30.772 99.857 59.968 1.00 41.18 256 GLN C N 1
ATOM 6417 C CA . GLN C 1 256 ? 31.254 99.816 58.593 1.00 39.78 256 GLN C CA 1
ATOM 6418 C C . GLN C 1 256 ? 30.587 100.870 57.714 1.00 38.56 256 GLN C C 1
ATOM 6419 O O . GLN C 1 256 ? 29.405 101.180 57.870 1.00 36.37 256 GLN C O 1
ATOM 6425 N N . TYR C 1 257 ? 31.365 101.421 56.790 1.00 38.82 257 TYR C N 1
ATOM 6426 C CA . TYR C 1 257 ? 30.882 102.450 55.880 1.00 39.97 257 TYR C CA 1
ATOM 6427 C C . TYR C 1 257 ? 30.406 103.682 56.654 1.00 40.87 257 TYR C C 1
ATOM 6428 O O . TYR C 1 257 ? 29.644 104.499 56.134 1.00 40.11 257 TYR C O 1
ATOM 6437 N N . GLY C 1 258 ? 30.864 103.808 57.896 1.00 41.56 258 GLY C N 1
ATOM 6438 C CA . GLY C 1 258 ? 30.473 104.940 58.717 1.00 42.91 258 GLY C CA 1
ATOM 6439 C C . GLY C 1 258 ? 28.987 104.943 59.006 1.00 43.79 258 GLY C C 1
ATOM 6440 O O . GLY C 1 258 ? 28.385 105.994 59.220 1.00 44.71 258 GLY C O 1
ATOM 6441 N N . ILE C 1 259 ? 28.390 103.757 59.003 1.00 44.79 259 ILE C N 1
ATOM 6442 C CA . ILE C 1 259 ? 26.966 103.615 59.270 1.00 44.55 259 ILE C CA 1
ATOM 6443 C C . ILE C 1 259 ? 26.813 102.766 60.519 1.00 46.06 259 ILE C C 1
ATOM 6444 O O . ILE C 1 259 ? 27.490 101.750 60.669 1.00 47.41 259 ILE C O 1
ATOM 6449 N N . ASP C 1 260 ? 25.920 103.172 61.414 1.00 47.74 260 ASP C N 1
ATOM 6450 C CA . ASP C 1 260 ? 25.750 102.450 62.664 1.00 49.14 260 ASP C CA 1
ATOM 6451 C C . ASP C 1 260 ? 24.826 101.240 62.688 1.00 49.49 260 ASP C C 1
ATOM 6452 O O . ASP C 1 260 ? 25.171 100.181 62.177 1.00 50.74 260 ASP C O 1
ATOM 6457 N N . LYS C 1 261 ? 23.650 101.404 63.284 1.00 48.99 261 LYS C N 1
ATOM 6458 C CA . LYS C 1 261 ? 22.702 100.301 63.443 1.00 47.08 261 LYS C CA 1
ATOM 6459 C C . LYS C 1 261 ? 21.672 100.074 62.342 1.00 45.36 261 LYS C C 1
ATOM 6460 O O . LYS C 1 261 ? 20.924 99.095 62.386 1.00 46.05 261 LYS C O 1
ATOM 6466 N N . THR C 1 262 ? 21.623 100.958 61.357 1.00 42.33 262 THR C N 1
ATOM 6467 C CA . THR C 1 262 ? 20.645 100.819 60.289 1.00 39.41 262 THR C CA 1
ATOM 6468 C C . THR C 1 262 ? 20.924 99.664 59.326 1.00 38.11 262 THR C C 1
ATOM 6469 O O . THR C 1 262 ? 22.070 99.267 59.117 1.00 37.13 262 THR C O 1
ATOM 6473 N N . PHE C 1 263 ? 19.850 99.120 58.762 1.00 35.75 263 PHE C N 1
ATOM 6474 C CA . PHE C 1 263 ? 19.938 98.025 57.806 1.00 33.50 263 PHE C CA 1
ATOM 6475 C C . PHE C 1 263 ? 20.234 98.572 56.418 1.00 31.91 263 PHE C C 1
ATOM 6476 O O . PHE C 1 263 ? 19.457 99.348 55.863 1.00 31.49 263 PHE C O 1
ATOM 6484 N N . VAL C 1 264 ? 21.370 98.164 55.866 1.00 30.82 264 VAL C N 1
ATOM 6485 C CA . VAL C 1 264 ? 21.782 98.603 54.545 1.00 30.35 264 VAL C CA 1
ATOM 6486 C C . VAL C 1 264 ? 22.232 97.388 53.727 1.00 29.46 264 VAL C C 1
ATOM 6487 O O . VAL C 1 264 ? 22.646 96.374 54.284 1.00 29.22 264 VAL C O 1
ATOM 6491 N N . GLY C 1 265 ? 22.138 97.485 52.408 1.00 28.43 265 GLY C N 1
ATOM 6492 C CA . GLY C 1 265 ? 22.556 96.372 51.577 1.00 28.93 265 GLY C CA 1
ATOM 6493 C C . GLY C 1 265 ? 24.058 96.377 51.368 1.00 28.99 265 GLY C C 1
ATOM 6494 O O . GLY C 1 265 ? 24.602 97.314 50.775 1.00 28.68 265 GLY C O 1
ATOM 6495 N N . VAL C 1 266 ? 24.733 95.344 51.867 1.00 27.46 266 VAL C N 1
ATOM 6496 C CA . VAL C 1 266 ? 26.183 95.225 51.715 1.00 27.71 266 VAL C CA 1
ATOM 6497 C C . VAL C 1 266 ? 26.571 93.751 51.576 1.00 28.79 266 VAL C C 1
ATOM 6498 O O . VAL C 1 266 ? 25.827 92.863 51.994 1.00 27.36 266 VAL C O 1
ATOM 6502 N N . PRO C 1 267 ? 27.742 93.476 50.977 1.00 29.38 267 PRO C N 1
ATOM 6503 C CA . PRO C 1 267 ? 28.217 92.101 50.796 1.00 29.86 267 PRO C CA 1
ATOM 6504 C C . PRO C 1 267 ? 28.460 91.444 52.145 1.00 30.07 267 PRO C C 1
ATOM 6505 O O . PRO C 1 267 ? 29.172 91.993 52.983 1.00 30.08 267 PRO C O 1
ATOM 6509 N N . VAL C 1 268 ? 27.866 90.275 52.357 1.00 29.51 268 VAL C N 1
ATOM 6510 C CA . VAL C 1 268 ? 28.037 89.560 53.616 1.00 28.80 268 VAL C CA 1
ATOM 6511 C C . VAL C 1 268 ? 28.228 88.068 53.362 1.00 29.36 268 VAL C C 1
ATOM 6512 O O . VAL C 1 268 ? 27.748 87.536 52.361 1.00 28.39 268 VAL C O 1
ATOM 6516 N N . LYS C 1 269 ? 28.936 87.402 54.268 1.00 28.18 269 LYS C N 1
ATOM 6517 C CA . LYS C 1 269 ? 29.156 85.967 54.148 1.00 28.50 269 LYS C CA 1
ATOM 6518 C C . LYS C 1 269 ? 28.029 85.269 54.900 1.00 27.76 269 LYS C C 1
ATOM 6519 O O . LYS C 1 269 ? 27.847 85.484 56.096 1.00 27.53 269 LYS C O 1
ATOM 6525 N N . LEU C 1 270 ? 27.268 84.447 54.184 1.00 27.70 270 LEU C N 1
ATOM 6526 C CA . LEU C 1 270 ? 26.142 83.725 54.764 1.00 27.73 270 LEU C CA 1
ATOM 6527 C C . LEU C 1 270 ? 26.469 82.265 55.068 1.00 28.78 270 LEU C C 1
ATOM 6528 O O . LEU C 1 270 ? 26.915 81.520 54.195 1.00 28.82 270 LEU C O 1
ATOM 6533 N N . GLY C 1 271 ? 26.237 81.869 56.316 1.00 29.36 271 GLY C N 1
ATOM 6534 C CA . GLY C 1 271 ? 26.492 80.503 56.744 1.00 30.75 271 GLY C CA 1
ATOM 6535 C C . GLY C 1 271 ? 25.322 79.993 57.566 1.00 31.20 271 GLY C C 1
ATOM 6536 O O . GLY C 1 271 ? 24.284 80.650 57.637 1.00 29.68 271 GLY C O 1
ATOM 6537 N N . ARG C 1 272 ? 25.478 78.838 58.204 1.00 33.36 272 ARG C N 1
ATOM 6538 C CA . ARG C 1 272 ? 24.384 78.280 58.991 1.00 36.44 272 ARG C CA 1
ATOM 6539 C C . ARG C 1 272 ? 23.976 79.160 60.165 1.00 36.36 272 ARG C C 1
ATOM 6540 O O . ARG C 1 272 ? 22.892 78.987 60.722 1.00 35.47 272 ARG C O 1
ATOM 6548 N N . ASN C 1 273 ? 24.835 80.107 60.533 1.00 36.81 273 ASN C N 1
ATOM 6549 C CA . ASN C 1 273 ? 24.533 81.015 61.637 1.00 36.60 273 ASN C CA 1
ATOM 6550 C C . ASN C 1 273 ? 24.007 82.360 61.148 1.00 36.86 273 ASN C C 1
ATOM 6551 O O . ASN C 1 273 ? 23.813 83.280 61.940 1.00 37.77 273 ASN C O 1
ATOM 6556 N N . GLY C 1 274 ? 23.773 82.468 59.844 1.00 35.94 274 GLY C N 1
ATOM 6557 C CA . GLY C 1 274 ? 23.270 83.708 59.281 1.00 34.96 274 GLY C CA 1
ATOM 6558 C C . GLY C 1 274 ? 24.388 84.608 58.796 1.00 34.89 274 GLY C C 1
ATOM 6559 O O . GLY C 1 274 ? 25.283 84.166 58.071 1.00 33.92 274 GLY C O 1
ATOM 6560 N N . VAL C 1 275 ? 24.336 85.879 59.186 1.00 34.35 275 VAL C N 1
ATOM 6561 C CA . VAL C 1 275 ? 25.366 86.832 58.794 1.00 33.87 275 VAL C CA 1
ATOM 6562 C C . VAL C 1 275 ? 26.635 86.517 59.576 1.00 35.27 275 VAL C C 1
ATOM 6563 O O . VAL C 1 275 ? 26.767 86.904 60.735 1.00 35.33 275 VAL C O 1
ATOM 6567 N N . GLU C 1 276 ? 27.571 85.820 58.941 1.00 35.28 276 GLU C N 1
ATOM 6568 C CA . GLU C 1 276 ? 28.807 85.451 59.612 1.00 36.60 276 GLU C CA 1
ATOM 6569 C C . GLU C 1 276 ? 29.945 86.439 59.359 1.00 37.70 276 GLU C C 1
ATOM 6570 O O . GLU C 1 276 ? 31.025 86.325 59.941 1.00 36.97 276 GLU C O 1
ATOM 6576 N N . GLN C 1 277 ? 29.708 87.412 58.489 1.00 37.65 277 GLN C N 1
ATOM 6577 C CA . GLN C 1 277 ? 30.731 88.404 58.217 1.00 39.12 277 GLN C CA 1
ATOM 6578 C C . GLN C 1 277 ? 30.213 89.521 57.332 1.00 39.14 277 GLN C C 1
ATOM 6579 O O . GLN C 1 277 ? 29.521 89.273 56.346 1.00 39.60 277 GLN C O 1
ATOM 6585 N N . ILE C 1 278 ? 30.544 90.754 57.697 1.00 38.70 278 ILE C N 1
ATOM 6586 C CA . ILE C 1 278 ? 30.132 91.906 56.914 1.00 38.52 278 ILE C CA 1
ATOM 6587 C C . ILE C 1 278 ? 31.369 92.499 56.263 1.00 38.99 278 ILE C C 1
ATOM 6588 O O . ILE C 1 278 ? 32.297 92.934 56.942 1.00 38.91 278 ILE C O 1
ATOM 6593 N N . TYR C 1 279 ? 31.377 92.504 54.937 1.00 39.74 279 TYR C N 1
ATOM 6594 C CA . TYR C 1 279 ? 32.505 93.028 54.193 1.00 40.77 279 TYR C CA 1
ATOM 6595 C C . TYR C 1 279 ? 32.367 94.515 53.902 1.00 40.02 279 TYR C C 1
ATOM 6596 O O . TYR C 1 279 ? 31.388 94.963 53.306 1.00 39.45 279 TYR C O 1
ATOM 6605 N N . GLU C 1 280 ? 33.361 95.275 54.340 1.00 39.09 280 GLU C N 1
ATOM 6606 C CA . GLU C 1 280 ? 33.385 96.710 54.123 1.00 37.51 280 GLU C CA 1
ATOM 6607 C C . GLU C 1 280 ? 34.313 96.946 52.941 1.00 36.30 280 GLU C C 1
ATOM 6608 O O . GLU C 1 280 ? 35.531 96.990 53.097 1.00 37.06 280 GLU C O 1
ATOM 6614 N N . ILE C 1 281 ? 33.734 97.083 51.753 1.00 34.77 281 ILE C N 1
ATOM 6615 C CA . ILE C 1 281 ? 34.525 97.282 50.547 1.00 35.03 281 ILE C CA 1
ATOM 6616 C C . ILE C 1 281 ? 34.977 98.727 50.350 1.00 35.64 281 ILE C C 1
ATOM 6617 O O . ILE C 1 281 ? 34.328 99.669 50.807 1.00 36.23 281 ILE C O 1
ATOM 6622 N N . ASN C 1 282 ? 36.101 98.888 49.660 1.00 35.67 282 ASN C N 1
ATOM 6623 C CA . ASN C 1 282 ? 36.679 100.198 49.415 1.00 35.68 282 ASN C CA 1
ATOM 6624 C C . ASN C 1 282 ? 35.947 101.003 48.351 1.00 35.13 282 ASN C C 1
ATOM 6625 O O . ASN C 1 282 ? 36.415 101.126 47.218 1.00 35.17 282 ASN C O 1
ATOM 6630 N N . LEU C 1 283 ? 34.797 101.550 48.728 1.00 34.28 283 LEU C N 1
ATOM 6631 C CA . LEU C 1 283 ? 33.985 102.354 47.817 1.00 35.01 283 LEU C CA 1
ATOM 6632 C C . LEU C 1 283 ? 34.658 103.685 47.529 1.00 36.75 283 LEU C C 1
ATOM 6633 O O . LEU C 1 283 ? 35.543 104.110 48.270 1.00 37.73 283 LEU C O 1
ATOM 6638 N N . ASP C 1 284 ? 34.251 104.336 46.444 1.00 38.51 284 ASP C N 1
ATOM 6639 C CA . ASP C 1 284 ? 34.803 105.640 46.121 1.00 38.90 284 ASP C CA 1
ATOM 6640 C C . ASP C 1 284 ? 33.980 106.650 46.920 1.00 38.85 284 ASP C C 1
ATOM 6641 O O . ASP C 1 284 ? 32.889 106.323 47.399 1.00 36.87 284 ASP C O 1
ATOM 6646 N N . GLN C 1 285 ? 34.504 107.866 47.066 1.00 38.48 285 GLN C N 1
ATOM 6647 C CA . GLN C 1 285 ? 33.830 108.916 47.826 1.00 37.52 285 GLN C CA 1
ATOM 6648 C C . GLN C 1 285 ? 32.350 109.107 47.476 1.00 35.02 285 GLN C C 1
ATOM 6649 O O . GLN C 1 285 ? 31.509 109.218 48.367 1.00 34.58 285 GLN C O 1
ATOM 6655 N N . ALA C 1 286 ? 32.028 109.138 46.188 1.00 32.63 286 ALA C N 1
ATOM 6656 C CA . ALA C 1 286 ? 30.640 109.316 45.766 1.00 31.35 286 ALA C CA 1
ATOM 6657 C C . ALA C 1 286 ? 29.719 108.187 46.252 1.00 31.95 286 ALA C C 1
ATOM 6658 O O . ALA C 1 286 ? 28.670 108.444 46.849 1.00 29.56 286 ALA C O 1
ATOM 6660 N N . ASP C 1 287 ? 30.109 106.939 45.997 1.00 31.50 287 ASP C N 1
ATOM 6661 C CA . ASP C 1 287 ? 29.297 105.798 46.416 1.00 33.28 287 ASP C CA 1
ATOM 6662 C C . ASP C 1 287 ? 29.159 105.734 47.929 1.00 34.17 287 ASP C C 1
ATOM 6663 O O . ASP C 1 287 ? 28.077 105.471 48.454 1.00 34.65 287 ASP C O 1
ATOM 6668 N N . LEU C 1 288 ? 30.257 105.977 48.633 1.00 36.04 288 LEU C N 1
ATOM 6669 C CA . LEU C 1 288 ? 30.234 105.941 50.086 1.00 37.83 288 LEU C CA 1
ATOM 6670 C C . LEU C 1 288 ? 29.226 106.970 50.590 1.00 39.20 288 LEU C C 1
ATOM 6671 O O . LEU C 1 288 ? 28.519 106.732 51.571 1.00 38.51 288 LEU C O 1
ATOM 6676 N N . ASP C 1 289 ? 29.160 108.115 49.913 1.00 40.14 289 ASP C N 1
ATOM 6677 C CA . ASP C 1 289 ? 28.232 109.169 50.307 1.00 41.66 289 ASP C CA 1
ATOM 6678 C C . ASP C 1 289 ? 26.780 108.796 50.046 1.00 41.52 289 ASP C C 1
ATOM 6679 O O . ASP C 1 289 ? 25.902 109.096 50.859 1.00 41.01 289 ASP C O 1
ATOM 6684 N N . LEU C 1 290 ? 26.527 108.149 48.912 1.00 40.71 290 LEU C N 1
ATOM 6685 C CA . LEU C 1 290 ? 25.173 107.727 48.566 1.00 39.08 290 LEU C CA 1
ATOM 6686 C C . LEU C 1 290 ? 24.672 106.728 49.603 1.00 37.98 290 LEU C C 1
ATOM 6687 O O . LEU C 1 290 ? 23.530 106.805 50.055 1.00 35.95 290 LEU C O 1
ATOM 6692 N N . LEU C 1 291 ? 25.545 105.800 49.982 1.00 37.58 291 LEU C N 1
ATOM 6693 C CA . LEU C 1 291 ? 25.207 104.765 50.952 1.00 38.19 291 LEU C CA 1
ATOM 6694 C C . LEU C 1 291 ? 24.780 105.347 52.300 1.00 38.78 291 LEU C C 1
ATOM 6695 O O . LEU C 1 291 ? 23.712 105.015 52.823 1.00 37.73 291 LEU C O 1
ATOM 6700 N N . GLN C 1 292 ? 25.617 106.212 52.863 1.00 38.36 292 GLN C N 1
ATOM 6701 C CA . GLN C 1 292 ? 25.317 106.826 54.152 1.00 39.77 292 GLN C CA 1
ATOM 6702 C C . GLN C 1 292 ? 24.076 107.699 54.023 1.00 40.38 292 GLN C C 1
ATOM 6703 O O . GLN C 1 292 ? 23.236 107.738 54.918 1.00 41.23 292 GLN C O 1
ATOM 6709 N N . LYS C 1 293 ? 23.966 108.384 52.892 1.00 41.13 293 LYS C N 1
ATOM 6710 C CA . LYS C 1 293 ? 22.838 109.268 52.625 1.00 43.44 293 LYS C CA 1
ATOM 6711 C C . LYS C 1 293 ? 21.505 108.522 52.651 1.00 43.10 293 LYS C C 1
ATOM 6712 O O . LYS C 1 293 ? 20.571 108.932 53.343 1.00 42.49 293 LYS C O 1
ATOM 6718 N N . SER C 1 294 ? 21.420 107.431 51.893 1.00 42.63 294 SER C N 1
ATOM 6719 C CA . SER C 1 294 ? 20.204 106.627 51.847 1.00 41.69 294 SER C CA 1
ATOM 6720 C C . SER C 1 294 ? 19.958 106.007 53.218 1.00 41.75 294 SER C C 1
ATOM 6721 O O . SER C 1 294 ? 18.822 105.930 53.677 1.00 41.00 294 SER C O 1
ATOM 6724 N N . ALA C 1 295 ? 21.034 105.564 53.862 1.00 42.84 295 ALA C N 1
ATOM 6725 C CA . ALA C 1 295 ? 20.944 104.960 55.188 1.00 43.99 295 ALA C CA 1
ATOM 6726 C C . ALA C 1 295 ? 20.229 105.930 56.127 1.00 45.39 295 ALA C C 1
ATOM 6727 O O . ALA C 1 295 ? 19.450 105.520 56.992 1.00 44.99 295 ALA C O 1
ATOM 6729 N N . LYS C 1 296 ? 20.507 107.219 55.951 1.00 45.70 296 LYS C N 1
ATOM 6730 C CA . LYS C 1 296 ? 19.882 108.251 56.766 1.00 47.28 296 LYS C CA 1
ATOM 6731 C C . LYS C 1 296 ? 18.385 108.223 56.491 1.00 46.24 296 LYS C C 1
ATOM 6732 O O . LYS C 1 296 ? 17.574 108.215 57.414 1.00 46.45 296 LYS C O 1
ATOM 6738 N N . ILE C 1 297 ? 18.030 108.207 55.210 1.00 46.08 297 ILE C N 1
ATOM 6739 C CA . ILE C 1 297 ? 16.633 108.169 54.799 1.00 46.78 297 ILE C CA 1
ATOM 6740 C C . ILE C 1 297 ? 15.918 107.072 55.573 1.00 46.76 297 ILE C C 1
ATOM 6741 O O . ILE C 1 297 ? 14.833 107.282 56.114 1.00 45.89 297 ILE C O 1
ATOM 6746 N N . VAL C 1 298 ? 16.541 105.898 55.620 1.00 47.26 298 VAL C N 1
ATOM 6747 C CA . VAL C 1 298 ? 15.977 104.755 56.325 1.00 47.19 298 VAL C CA 1
ATOM 6748 C C . VAL C 1 298 ? 15.763 105.074 57.799 1.00 48.39 298 VAL C C 1
ATOM 6749 O O . VAL C 1 298 ? 14.698 104.795 58.348 1.00 47.91 298 VAL C O 1
ATOM 6753 N N . ASP C 1 299 ? 16.778 105.657 58.434 1.00 49.60 299 ASP C N 1
ATOM 6754 C CA . ASP C 1 299 ? 16.688 106.006 59.848 1.00 51.28 299 ASP C CA 1
ATOM 6755 C C . ASP C 1 299 ? 15.505 106.929 60.106 1.00 51.76 299 ASP C C 1
ATOM 6756 O O . ASP C 1 299 ? 14.823 106.812 61.123 1.00 51.73 299 ASP C O 1
ATOM 6761 N N . GLU C 1 300 ? 15.265 107.842 59.171 1.00 52.93 300 GLU C N 1
ATOM 6762 C CA . GLU C 1 300 ? 14.171 108.798 59.289 1.00 54.13 300 GLU C CA 1
ATOM 6763 C C . GLU C 1 300 ? 12.810 108.109 59.198 1.00 54.36 300 GLU C C 1
ATOM 6764 O O . GLU C 1 300 ? 11.866 108.484 59.891 1.00 54.07 300 GLU C O 1
ATOM 6770 N N . ASN C 1 301 ? 12.717 107.096 58.345 1.00 54.32 301 ASN C N 1
ATOM 6771 C CA . ASN C 1 301 ? 11.470 106.364 58.169 1.00 54.18 301 ASN C CA 1
ATOM 6772 C C . ASN C 1 301 ? 11.203 105.393 59.314 1.00 54.25 301 ASN C C 1
ATOM 6773 O O . ASN C 1 301 ? 10.055 105.169 59.689 1.00 54.81 301 ASN C O 1
ATOM 6778 N N . CYS C 1 302 ? 12.262 104.813 59.866 1.00 54.47 302 CYS C N 1
ATOM 6779 C CA . CYS C 1 302 ? 12.109 103.881 60.973 1.00 55.04 302 CYS C CA 1
ATOM 6780 C C . CYS C 1 302 ? 11.710 104.649 62.226 1.00 57.41 302 CYS C C 1
ATOM 6781 O O . CYS C 1 302 ? 10.946 104.151 63.055 1.00 57.90 302 CYS C O 1
ATOM 6784 N N . LYS C 1 303 ? 12.227 105.867 62.359 1.00 58.90 303 LYS C N 1
ATOM 6785 C CA . LYS C 1 303 ? 11.910 106.694 63.515 1.00 60.55 303 LYS C CA 1
ATOM 6786 C C . LYS C 1 303 ? 10.409 106.944 63.623 1.00 60.58 303 LYS C C 1
ATOM 6787 O O . LYS C 1 303 ? 9.826 106.774 64.693 1.00 60.71 303 LYS C O 1
ATOM 6793 N N . MET C 1 304 ? 9.779 107.330 62.518 1.00 60.85 304 MET C N 1
ATOM 6794 C CA . MET C 1 304 ? 8.346 107.585 62.543 1.00 62.08 304 MET C CA 1
ATOM 6795 C C . MET C 1 304 ? 7.537 106.302 62.378 1.00 61.72 304 MET C C 1
ATOM 6796 O O . MET C 1 304 ? 6.565 106.259 61.622 1.00 61.21 304 MET C O 1
ATOM 6801 N N . LEU C 1 305 ? 7.952 105.260 63.091 1.00 61.11 305 LEU C N 1
ATOM 6802 C CA . LEU C 1 305 ? 7.269 103.972 63.057 1.00 60.98 305 LEU C CA 1
ATOM 6803 C C . LEU C 1 305 ? 7.092 103.435 64.468 1.00 61.21 305 LEU C C 1
ATOM 6804 O O . LEU C 1 305 ? 5.979 102.954 64.771 1.00 61.66 305 LEU C O 1
ATOM 6809 N N . GLU C 1 306 ? 8.068 103.495 65.247 1.00 61.22 306 GLU C N 1
ATOM 6810 N N . MET D 1 1 ? 23.467 64.463 19.669 1.00 20.04 1 MET D N 1
ATOM 6811 C CA . MET D 1 1 ? 24.807 64.822 20.206 1.00 23.02 1 MET D CA 1
ATOM 6812 C C . MET D 1 1 ? 25.613 63.562 20.518 1.00 22.67 1 MET D C 1
ATOM 6813 O O . MET D 1 1 ? 25.240 62.787 21.393 1.00 23.03 1 MET D O 1
ATOM 6818 N N . LYS D 1 2 ? 26.712 63.365 19.799 1.00 21.65 2 LYS D N 1
ATOM 6819 C CA . LYS D 1 2 ? 27.574 62.203 20.021 1.00 19.20 2 LYS D CA 1
ATOM 6820 C C . LYS D 1 2 ? 28.975 62.654 20.427 1.00 17.75 2 LYS D C 1
ATOM 6821 O O . LYS D 1 2 ? 29.654 63.358 19.679 1.00 20.35 2 LYS D O 1
ATOM 6827 N N . ILE D 1 3 ? 29.400 62.253 21.619 1.00 15.95 3 ILE D N 1
ATOM 6828 C CA . ILE D 1 3 ? 30.721 62.607 22.112 1.00 15.50 3 ILE D CA 1
ATOM 6829 C C . ILE D 1 3 ? 31.608 61.367 22.246 1.00 16.60 3 ILE D C 1
ATOM 6830 O O . ILE D 1 3 ? 31.164 60.314 22.713 1.00 17.42 3 ILE D O 1
ATOM 6835 N N . THR D 1 4 ? 32.862 61.500 21.835 1.00 16.07 4 THR D N 1
ATOM 6836 C CA . THR D 1 4 ? 33.821 60.408 21.939 1.00 17.08 4 THR D CA 1
ATOM 6837 C C . THR D 1 4 ? 34.977 60.824 22.835 1.00 18.83 4 THR D C 1
ATOM 6838 O O . THR D 1 4 ? 35.561 61.897 22.654 1.00 19.95 4 THR D O 1
ATOM 6842 N N . VAL D 1 5 ? 35.290 59.986 23.813 1.00 18.78 5 VAL D N 1
ATOM 6843 C CA . VAL D 1 5 ? 36.401 60.244 24.713 1.00 18.51 5 VAL D CA 1
ATOM 6844 C C . VAL D 1 5 ? 37.509 59.237 24.395 1.00 21.21 5 VAL D C 1
ATOM 6845 O O . VAL D 1 5 ? 37.287 58.019 24.438 1.00 21.48 5 VAL D O 1
ATOM 6849 N N . ILE D 1 6 ? 38.693 59.744 24.061 1.00 20.36 6 ILE D N 1
ATOM 6850 C CA . ILE D 1 6 ? 39.826 58.886 23.752 1.00 21.82 6 ILE D CA 1
ATOM 6851 C C . ILE D 1 6 ? 40.685 58.775 24.992 1.00 22.10 6 ILE D C 1
ATOM 6852 O O . ILE D 1 6 ? 41.161 59.780 25.524 1.00 21.61 6 ILE D O 1
ATOM 6857 N N . GLY D 1 7 ? 40.864 57.546 25.461 1.00 21.82 7 GLY D N 1
ATOM 6858 C CA . GLY D 1 7 ? 41.651 57.313 26.652 1.00 20.68 7 GLY D CA 1
ATOM 6859 C C . GLY D 1 7 ? 40.715 56.958 27.782 1.00 21.93 7 GLY D C 1
ATOM 6860 O O . GLY D 1 7 ? 39.997 57.816 28.292 1.00 23.29 7 GLY D O 1
ATOM 6861 N N . ALA D 1 8 ? 40.726 55.689 28.179 1.00 21.03 8 ALA D N 1
ATOM 6862 C CA . ALA D 1 8 ? 39.856 55.208 29.239 1.00 18.16 8 ALA D CA 1
ATOM 6863 C C . ALA D 1 8 ? 40.576 55.109 30.574 1.00 18.69 8 ALA D C 1
ATOM 6864 O O . ALA D 1 8 ? 40.253 54.263 31.409 1.00 19.11 8 ALA D O 1
ATOM 6866 N N . GLY D 1 9 ? 41.555 55.986 30.769 1.00 17.56 9 GLY D N 1
ATOM 6867 C CA . GLY D 1 9 ? 42.296 56.015 32.012 1.00 16.64 9 GLY D CA 1
ATOM 6868 C C . GLY D 1 9 ? 41.542 56.826 33.048 1.00 17.95 9 GLY D C 1
ATOM 6869 O O . GLY D 1 9 ? 40.329 56.993 32.948 1.00 18.93 9 GLY D O 1
ATOM 6870 N N . ASN D 1 10 ? 42.260 57.347 34.035 1.00 18.17 10 ASN D N 1
ATOM 6871 C CA . ASN D 1 10 ? 41.648 58.128 35.098 1.00 20.43 10 ASN D CA 1
ATOM 6872 C C . ASN D 1 10 ? 40.877 59.392 34.658 1.00 20.66 10 ASN D C 1
ATOM 6873 O O . ASN D 1 10 ? 39.723 59.573 35.039 1.00 20.44 10 ASN D O 1
ATOM 6878 N N . VAL D 1 11 ? 41.488 60.262 33.860 1.00 21.31 11 VAL D N 1
ATOM 6879 C CA . VAL D 1 11 ? 40.774 61.467 33.442 1.00 20.64 11 VAL D CA 1
ATOM 6880 C C . VAL D 1 11 ? 39.682 61.149 32.424 1.00 19.39 11 VAL D C 1
ATOM 6881 O O . VAL D 1 11 ? 38.558 61.635 32.536 1.00 18.30 11 VAL D O 1
ATOM 6885 N N . GLY D 1 12 ? 40.011 60.322 31.438 1.00 16.99 12 GLY D N 1
ATOM 6886 C CA . GLY D 1 12 ? 39.041 59.966 30.418 1.00 17.13 12 GLY D CA 1
ATOM 6887 C C . GLY D 1 12 ? 37.767 59.299 30.910 1.00 15.07 12 GLY D C 1
ATOM 6888 O O . GLY D 1 12 ? 36.662 59.666 30.500 1.00 15.57 12 GLY D O 1
ATOM 6889 N N . ALA D 1 13 ? 37.907 58.313 31.789 1.00 16.47 13 ALA D N 1
ATOM 6890 C CA . ALA D 1 13 ? 36.740 57.609 32.311 1.00 16.20 13 ALA D CA 1
ATOM 6891 C C . ALA D 1 13 ? 35.965 58.505 33.264 1.00 14.11 13 ALA D C 1
ATOM 6892 O O . ALA D 1 13 ? 34.738 58.515 33.254 1.00 14.26 13 ALA D O 1
ATOM 6894 N N . THR D 1 14 ? 36.680 59.252 34.097 1.00 16.14 14 THR D N 1
ATOM 6895 C CA . THR D 1 14 ? 36.017 60.150 35.035 1.00 16.09 14 THR D CA 1
ATOM 6896 C C . THR D 1 14 ? 35.193 61.149 34.231 1.00 16.15 14 THR D C 1
ATOM 6897 O O . THR D 1 14 ? 34.063 61.485 34.597 1.00 18.90 14 THR D O 1
ATOM 6901 N N . THR D 1 15 ? 35.761 61.608 33.123 1.00 14.82 15 THR D N 1
ATOM 6902 C CA . THR D 1 15 ? 35.090 62.560 32.250 1.00 15.13 15 THR D CA 1
ATOM 6903 C C . THR D 1 15 ? 33.846 61.946 31.614 1.00 16.70 15 THR D C 1
ATOM 6904 O O . THR D 1 15 ? 32.754 62.522 31.663 1.00 15.76 15 THR D O 1
ATOM 6908 N N . ALA D 1 16 ? 34.011 60.769 31.020 1.00 17.58 16 ALA D N 1
ATOM 6909 C CA . ALA D 1 16 ? 32.897 60.086 30.380 1.00 16.18 16 ALA D CA 1
ATOM 6910 C C . ALA D 1 16 ? 31.748 59.880 31.359 1.00 15.83 16 ALA D C 1
ATOM 6911 O O . ALA D 1 16 ? 30.583 60.133 31.033 1.00 18.90 16 ALA D O 1
ATOM 6913 N N . PHE D 1 17 ? 32.072 59.440 32.570 1.00 14.73 17 PHE D N 1
ATOM 6914 C CA . PHE D 1 17 ? 31.048 59.195 33.569 1.00 15.98 17 PHE D CA 1
ATOM 6915 C C . PHE D 1 17 ? 30.260 60.452 33.942 1.00 17.96 17 PHE D C 1
ATOM 6916 O O . PHE D 1 17 ? 29.036 60.413 34.066 1.00 14.78 17 PHE D O 1
ATOM 6924 N N . ARG D 1 18 ? 30.971 61.561 34.126 1.00 18.04 18 ARG D N 1
ATOM 6925 C CA . ARG D 1 18 ? 30.339 62.827 34.481 1.00 16.13 18 ARG D CA 1
ATOM 6926 C C . ARG D 1 18 ? 29.476 63.254 33.302 1.00 14.20 18 ARG D C 1
ATOM 6927 O O . ARG D 1 18 ? 28.350 63.721 33.465 1.00 14.50 18 ARG D O 1
ATOM 6935 N N . LEU D 1 19 ? 30.016 63.080 32.104 1.00 13.62 19 LEU D N 1
ATOM 6936 C CA . LEU D 1 19 ? 29.306 63.419 30.880 1.00 15.45 19 LEU D CA 1
ATOM 6937 C C . LEU D 1 19 ? 28.014 62.609 30.770 1.00 18.18 19 LEU D C 1
ATOM 6938 O O . LEU D 1 19 ? 26.957 63.130 30.394 1.00 16.82 19 LEU D O 1
ATOM 6943 N N . ALA D 1 20 ? 28.110 61.323 31.096 1.00 18.87 20 ALA D N 1
ATOM 6944 C CA . ALA D 1 20 ? 26.961 60.428 31.020 1.00 18.68 20 ALA D CA 1
ATOM 6945 C C . ALA D 1 20 ? 25.811 60.817 31.944 1.00 17.80 20 ALA D C 1
ATOM 6946 O O . ALA D 1 20 ? 24.657 60.818 31.527 1.00 17.78 20 ALA D O 1
ATOM 6948 N N . GLU D 1 21 ? 26.105 61.144 33.197 1.00 17.91 21 GLU D N 1
ATOM 6949 C CA . GLU D 1 21 ? 25.018 61.490 34.090 1.00 22.26 21 GLU D CA 1
ATOM 6950 C C . GLU D 1 21 ? 24.464 62.884 33.867 1.00 21.35 21 GLU D C 1
ATOM 6951 O O . GLU D 1 21 ? 23.306 63.132 34.175 1.00 19.52 21 GLU D O 1
ATOM 6957 N N . LYS D 1 22 ? 25.276 63.781 33.315 1.00 20.87 22 LYS D N 1
ATOM 6958 C CA . LYS D 1 22 ? 24.813 65.135 33.037 1.00 21.59 22 LYS D CA 1
ATOM 6959 C C . LYS D 1 22 ? 23.939 65.120 31.793 1.00 23.29 22 LYS D C 1
ATOM 6960 O O . LYS D 1 22 ? 23.279 66.107 31.469 1.00 21.98 22 LYS D O 1
ATOM 6966 N N . GLN D 1 23 ? 23.939 63.986 31.096 1.00 22.76 23 GLN D N 1
ATOM 6967 C CA . GLN D 1 23 ? 23.137 63.824 29.894 1.00 21.42 23 GLN D CA 1
ATOM 6968 C C . GLN D 1 23 ? 23.397 64.920 28.864 1.00 22.13 23 GLN D C 1
ATOM 6969 O O . GLN D 1 23 ? 22.466 65.470 28.267 1.00 19.44 23 GLN D O 1
ATOM 6975 N N . LEU D 1 24 ? 24.673 65.223 28.652 1.00 21.34 24 LEU D N 1
ATOM 6976 C CA . LEU D 1 24 ? 25.061 66.236 27.683 1.00 22.08 24 LEU D CA 1
ATOM 6977 C C . LEU D 1 24 ? 25.182 65.635 26.284 1.00 24.12 24 LEU D C 1
ATOM 6978 O O . LEU D 1 24 ? 25.353 66.358 25.303 1.00 25.28 24 LEU D O 1
ATOM 6983 N N . ALA D 1 25 ? 25.078 64.308 26.197 1.00 22.33 25 ALA D N 1
ATOM 6984 C CA . ALA D 1 25 ? 25.156 63.596 24.918 1.00 21.92 25 ALA D CA 1
ATOM 6985 C C . ALA D 1 25 ? 24.301 62.328 24.959 1.00 22.17 25 ALA D C 1
ATOM 6986 O O . ALA D 1 25 ? 24.258 61.631 25.969 1.00 22.19 25 ALA D O 1
ATOM 6988 N N . ARG D 1 26 ? 23.619 62.029 23.862 1.00 24.02 26 ARG D N 1
ATOM 6989 C CA . ARG D 1 26 ? 22.787 60.838 23.822 1.00 27.72 26 ARG D CA 1
ATOM 6990 C C . ARG D 1 26 ? 23.696 59.627 23.647 1.00 26.30 26 ARG D C 1
ATOM 6991 O O . ARG D 1 26 ? 23.433 58.558 24.196 1.00 27.98 26 ARG D O 1
ATOM 6999 N N . GLU D 1 27 ? 24.761 59.809 22.872 1.00 24.69 27 GLU D N 1
ATOM 7000 C CA . GLU D 1 27 ? 25.726 58.747 22.629 1.00 24.16 27 GLU D CA 1
ATOM 7001 C C . GLU D 1 27 ? 27.096 59.199 23.100 1.00 22.43 27 GLU D C 1
ATOM 7002 O O . GLU D 1 27 ? 27.558 60.289 22.749 1.00 21.29 27 GLU D O 1
ATOM 7008 N N . LEU D 1 28 ? 27.741 58.346 23.886 1.00 18.72 28 LEU D N 1
ATOM 7009 C CA . LEU D 1 28 ? 29.063 58.619 24.423 1.00 18.98 28 LEU D CA 1
ATOM 7010 C C . LEU D 1 28 ? 29.893 57.343 24.213 1.00 20.49 28 LEU D C 1
ATOM 7011 O O . LEU D 1 28 ? 29.499 56.264 24.660 1.00 21.00 28 LEU D O 1
ATOM 7016 N N . VAL D 1 29 ? 31.015 57.458 23.513 1.00 20.29 29 VAL D N 1
ATOM 7017 C CA . VAL D 1 29 ? 31.864 56.299 23.269 1.00 21.54 29 VAL D CA 1
ATOM 7018 C C . VAL D 1 29 ? 33.252 56.487 23.853 1.00 20.93 29 VAL D C 1
ATOM 7019 O O . VAL D 1 29 ? 33.935 57.483 23.576 1.00 20.27 29 VAL D O 1
ATOM 7023 N N . LEU D 1 30 ? 33.640 55.529 24.692 1.00 18.93 30 LEU D N 1
ATOM 7024 C CA . LEU D 1 30 ? 34.939 55.516 25.347 1.00 19.58 30 LEU D CA 1
ATOM 7025 C C . LEU D 1 30 ? 35.849 54.596 24.537 1.00 21.16 30 LEU D C 1
ATOM 7026 O O . LEU D 1 30 ? 35.557 53.403 24.375 1.00 17.83 30 LEU D O 1
ATOM 7031 N N . LEU D 1 31 ? 36.945 55.137 24.017 1.00 20.44 31 LEU D N 1
ATOM 7032 C CA . LEU D 1 31 ? 37.859 54.311 23.241 1.00 20.69 31 LEU D CA 1
ATOM 7033 C C . LEU D 1 31 ? 39.246 54.311 23.845 1.00 21.63 31 LEU D C 1
ATOM 7034 O O . LEU D 1 31 ? 39.705 55.318 24.395 1.00 19.99 31 LEU D O 1
ATOM 7039 N N . ASP D 1 32 ? 39.910 53.164 23.756 1.00 21.09 32 ASP D N 1
ATOM 7040 C CA . ASP D 1 32 ? 41.262 53.039 24.276 1.00 21.12 32 ASP D CA 1
ATOM 7041 C C . ASP D 1 32 ? 42.015 52.079 23.370 1.00 23.37 32 ASP D C 1
ATOM 7042 O O . ASP D 1 32 ? 41.408 51.399 22.539 1.00 22.99 32 ASP D O 1
ATOM 7047 N N . VAL D 1 33 ? 43.333 52.038 23.506 1.00 22.73 33 VAL D N 1
ATOM 7048 C CA . VAL D 1 33 ? 44.124 51.145 22.676 1.00 23.93 33 VAL D CA 1
ATOM 7049 C C . VAL D 1 33 ? 44.170 49.775 23.359 1.00 23.67 33 VAL D C 1
ATOM 7050 O O . VAL D 1 33 ? 44.298 48.753 22.689 1.00 25.78 33 VAL D O 1
ATOM 7054 N N . VAL D 1 34 ? 44.035 49.757 24.683 1.00 23.49 34 VAL D N 1
ATOM 7055 C CA . VAL D 1 34 ? 44.038 48.507 25.436 1.00 25.32 34 VAL D CA 1
ATOM 7056 C C . VAL D 1 34 ? 42.646 47.863 25.388 1.00 25.98 34 VAL D C 1
ATOM 7057 O O . VAL D 1 34 ? 41.623 48.537 25.550 1.00 23.95 34 VAL D O 1
ATOM 7061 N N . GLU D 1 35 ? 42.618 46.554 25.161 1.00 24.48 35 GLU D N 1
ATOM 7062 C CA . GLU D 1 35 ? 41.364 45.813 25.065 1.00 24.46 35 GLU D CA 1
ATOM 7063 C C . GLU D 1 35 ? 40.712 45.592 26.418 1.00 21.60 35 GLU D C 1
ATOM 7064 O O . GLU D 1 35 ? 41.392 45.422 27.429 1.00 22.33 35 GLU D O 1
ATOM 7070 N N . GLY D 1 36 ? 39.382 45.611 26.426 1.00 21.36 36 GLY D N 1
ATOM 7071 C CA . GLY D 1 36 ? 38.639 45.381 27.649 1.00 19.44 36 GLY D CA 1
ATOM 7072 C C . GLY D 1 36 ? 38.400 46.551 28.589 1.00 19.22 36 GLY D C 1
ATOM 7073 O O . GLY D 1 36 ? 37.280 46.744 29.061 1.00 17.58 36 GLY D O 1
ATOM 7074 N N . ILE D 1 37 ? 39.439 47.324 28.883 1.00 19.38 37 ILE D N 1
ATOM 7075 C CA . ILE D 1 37 ? 39.292 48.455 29.796 1.00 19.52 37 ILE D CA 1
ATOM 7076 C C . ILE D 1 37 ? 38.120 49.370 29.426 1.00 16.73 37 ILE D C 1
ATOM 7077 O O . ILE D 1 37 ? 37.239 49.599 30.244 1.00 17.94 37 ILE D O 1
ATOM 7082 N N . PRO D 1 38 ? 38.080 49.883 28.187 1.00 15.01 38 PRO D N 1
ATOM 7083 C CA . PRO D 1 38 ? 36.954 50.756 27.842 1.00 16.71 38 PRO D CA 1
ATOM 7084 C C . PRO D 1 38 ? 35.589 50.060 27.855 1.00 17.63 38 PRO D C 1
ATOM 7085 O O . PRO D 1 38 ? 34.600 50.635 28.319 1.00 16.68 38 PRO D O 1
ATOM 7089 N N . GLN D 1 39 ? 35.529 48.825 27.360 1.00 16.42 39 GLN D N 1
ATOM 7090 C CA . GLN D 1 39 ? 34.268 48.094 27.352 1.00 14.27 39 GLN D CA 1
ATOM 7091 C C . GLN D 1 39 ? 33.823 47.912 28.793 1.00 12.42 39 GLN D C 1
ATOM 7092 O O . GLN D 1 39 ? 32.645 48.060 29.118 1.00 15.70 39 GLN D O 1
ATOM 7098 N N . GLY D 1 40 ? 34.769 47.593 29.664 1.00 12.24 40 GLY D N 1
ATOM 7099 C CA . GLY D 1 40 ? 34.428 47.390 31.062 1.00 12.63 40 GLY D CA 1
ATOM 7100 C C . GLY D 1 40 ? 33.980 48.645 31.798 1.00 15.14 40 GLY D C 1
ATOM 7101 O O . GLY D 1 40 ? 32.984 48.652 32.519 1.00 13.48 40 GLY D O 1
ATOM 7102 N N . LYS D 1 41 ? 34.727 49.724 31.632 1.00 16.71 41 LYS D N 1
ATOM 7103 C CA . LYS D 1 41 ? 34.374 50.948 32.320 1.00 16.83 41 LYS D CA 1
ATOM 7104 C C . LYS D 1 41 ? 33.040 51.486 31.820 1.00 15.42 41 LYS D C 1
ATOM 7105 O O . LYS D 1 41 ? 32.215 51.933 32.612 1.00 16.51 41 LYS D O 1
ATOM 7111 N N . ALA D 1 42 ? 32.826 51.421 30.509 1.00 15.43 42 ALA D N 1
ATOM 7112 C CA . ALA D 1 42 ? 31.591 51.916 29.917 1.00 16.90 42 ALA D CA 1
ATOM 7113 C C . ALA D 1 42 ? 30.385 51.151 30.432 1.00 18.51 42 ALA D C 1
ATOM 7114 O O . ALA D 1 42 ? 29.334 51.745 30.690 1.00 17.52 42 ALA D O 1
ATOM 7116 N N . LEU D 1 43 ? 30.537 49.837 30.601 1.00 18.55 43 LEU D N 1
ATOM 7117 C CA . LEU D 1 43 ? 29.426 49.026 31.088 1.00 18.68 43 LEU D CA 1
ATOM 7118 C C . LEU D 1 43 ? 29.138 49.407 32.526 1.00 16.93 43 LEU D C 1
ATOM 7119 O O . LEU D 1 43 ? 27.984 49.561 32.903 1.00 19.79 43 LEU D O 1
ATOM 7124 N N . ASP D 1 44 ? 30.191 49.548 33.328 1.00 16.68 44 ASP D N 1
ATOM 7125 C CA . ASP D 1 44 ? 30.039 49.924 34.736 1.00 15.86 44 ASP D CA 1
ATOM 7126 C C . ASP D 1 44 ? 29.232 51.235 34.795 1.00 14.54 44 ASP D C 1
ATOM 7127 O O . ASP D 1 44 ? 28.255 51.346 35.539 1.00 13.16 44 ASP D O 1
ATOM 7132 N N . MET D 1 45 ? 29.633 52.217 33.990 1.00 15.82 45 MET D N 1
ATOM 7133 C CA . MET D 1 45 ? 28.935 53.507 33.938 1.00 14.10 45 MET D CA 1
ATOM 7134 C C . MET D 1 45 ? 27.475 53.316 33.538 1.00 13.78 45 MET D C 1
ATOM 7135 O O . MET D 1 45 ? 26.570 53.745 34.244 1.00 15.84 45 MET D O 1
ATOM 7140 N N . TYR D 1 46 ? 27.243 52.666 32.401 1.00 13.89 46 TYR D N 1
ATOM 7141 C CA . TYR D 1 46 ? 25.880 52.455 31.948 1.00 14.44 46 TYR D CA 1
ATOM 7142 C C . TYR D 1 46 ? 25.034 51.794 33.036 1.00 16.73 46 TYR D C 1
ATOM 7143 O O . TYR D 1 46 ? 23.887 52.196 33.283 1.00 15.32 46 TYR D O 1
ATOM 7152 N N . GLU D 1 47 ? 25.597 50.790 33.705 1.00 16.25 47 GLU D N 1
ATOM 7153 C CA . GLU D 1 47 ? 24.853 50.103 34.757 1.00 14.93 47 GLU D CA 1
ATOM 7154 C C . GLU D 1 47 ? 24.539 51.033 35.926 1.00 14.70 47 GLU D C 1
ATOM 7155 O O . GLU D 1 47 ? 23.743 50.693 36.797 1.00 12.24 47 GLU D O 1
ATOM 7161 N N . SER D 1 48 ? 25.171 52.206 35.955 1.00 16.04 48 SER D N 1
ATOM 7162 C CA . SER D 1 48 ? 24.925 53.180 37.030 1.00 14.81 48 SER D CA 1
ATOM 7163 C C . SER D 1 48 ? 23.675 54.001 36.725 1.00 14.60 48 SER D C 1
ATOM 7164 O O . SER D 1 48 ? 23.087 54.611 37.618 1.00 14.91 48 SER D O 1
ATOM 7167 N N . GLY D 1 49 ? 23.292 54.002 35.452 1.00 15.68 49 GLY D N 1
ATOM 7168 C CA . GLY D 1 49 ? 22.138 54.749 34.985 1.00 16.91 49 GLY D CA 1
ATOM 7169 C C . GLY D 1 49 ? 20.820 54.568 35.716 1.00 18.19 49 GLY D C 1
ATOM 7170 O O . GLY D 1 49 ? 20.076 55.545 35.897 1.00 15.92 49 GLY D O 1
ATOM 7171 N N . PRO D 1 50 ? 20.487 53.337 36.141 1.00 17.83 50 PRO D N 1
ATOM 7172 C CA . PRO D 1 50 ? 19.216 53.148 36.847 1.00 17.69 50 PRO D CA 1
ATOM 7173 C C . PRO D 1 50 ? 19.196 53.959 38.133 1.00 18.74 50 PRO D C 1
ATOM 7174 O O . PRO D 1 50 ? 18.140 54.381 38.604 1.00 21.39 50 PRO D O 1
ATOM 7178 N N . VAL D 1 51 ? 20.373 54.174 38.703 1.00 19.62 51 VAL D N 1
ATOM 7179 C CA . VAL D 1 51 ? 20.479 54.924 39.944 1.00 20.53 51 VAL D CA 1
ATOM 7180 C C . VAL D 1 51 ? 20.757 56.412 39.724 1.00 21.43 51 VAL D C 1
ATOM 7181 O O . VAL D 1 51 ? 20.181 57.254 40.412 1.00 24.10 51 VAL D O 1
ATOM 7185 N N . GLY D 1 52 ? 21.628 56.733 38.774 1.00 20.45 52 GLY D N 1
ATOM 7186 C CA . GLY D 1 52 ? 21.937 58.126 38.494 1.00 22.54 52 GLY D CA 1
ATOM 7187 C C . GLY D 1 52 ? 20.839 58.785 37.674 1.00 24.87 52 GLY D C 1
ATOM 7188 O O . GLY D 1 52 ? 20.884 59.983 37.380 1.00 24.28 52 GLY D O 1
ATOM 7189 N N . LEU D 1 53 ? 19.851 57.981 37.296 1.00 24.47 53 LEU D N 1
ATOM 7190 C CA . LEU D 1 53 ? 18.719 58.433 36.509 1.00 24.97 53 LEU D CA 1
ATOM 7191 C C . LEU D 1 53 ? 19.059 59.031 35.152 1.00 24.49 53 LEU D C 1
ATOM 7192 O O . LEU D 1 53 ? 18.556 60.100 34.784 1.00 23.33 53 LEU D O 1
ATOM 7197 N N . PHE D 1 54 ? 19.916 58.348 34.404 1.00 20.54 54 PHE D N 1
ATOM 7198 C CA . PHE D 1 54 ? 20.257 58.805 33.066 1.00 18.99 54 PHE D CA 1
ATOM 7199 C C . PHE D 1 54 ? 20.166 57.620 32.117 1.00 18.64 54 PHE D C 1
ATOM 7200 O O . PHE D 1 54 ? 20.295 56.474 32.542 1.00 18.62 54 PHE D O 1
ATOM 7208 N N . ASP D 1 55 ? 19.928 57.890 30.839 1.00 16.82 55 ASP D N 1
ATOM 7209 C CA . ASP D 1 55 ? 19.822 56.830 29.853 1.00 19.02 55 ASP D CA 1
ATOM 7210 C C . ASP D 1 55 ? 20.861 56.949 28.769 1.00 18.70 55 ASP D C 1
ATOM 7211 O O . ASP D 1 55 ? 20.769 56.289 27.732 1.00 18.90 55 ASP D O 1
ATOM 7216 N N . THR D 1 56 ? 21.859 57.791 29.016 1.00 16.65 56 THR D N 1
ATOM 7217 C CA . THR D 1 56 ? 22.938 57.989 28.059 1.00 17.16 56 THR D CA 1
ATOM 7218 C C . THR D 1 56 ? 23.492 56.647 27.594 1.00 18.11 56 THR D C 1
ATOM 7219 O O . THR D 1 56 ? 23.798 55.779 28.409 1.00 17.64 56 THR D O 1
ATOM 7223 N N . LYS D 1 57 ? 23.624 56.483 26.287 1.00 17.65 57 LYS D N 1
ATOM 7224 C CA . LYS D 1 57 ? 24.165 55.251 25.745 1.00 21.62 57 LYS D CA 1
ATOM 7225 C C . LYS D 1 57 ? 25.686 55.318 25.771 1.00 21.37 57 LYS D C 1
ATOM 7226 O O . LYS D 1 57 ? 26.302 55.871 24.868 1.00 23.10 57 LYS D O 1
ATOM 7232 N N . VAL D 1 58 ? 26.287 54.768 26.822 1.00 21.14 58 VAL D N 1
ATOM 7233 C CA . VAL D 1 58 ? 27.739 54.767 26.950 1.00 21.83 58 VAL D CA 1
ATOM 7234 C C . VAL D 1 58 ? 28.296 53.420 26.510 1.00 24.05 58 VAL D C 1
ATOM 7235 O O . VAL D 1 58 ? 27.947 52.386 27.075 1.00 28.20 58 VAL D O 1
ATOM 7239 N N . THR D 1 59 ? 29.169 53.425 25.514 1.00 23.25 59 THR D N 1
ATOM 7240 C CA . THR D 1 59 ? 29.754 52.182 25.045 1.00 23.14 59 THR D CA 1
ATOM 7241 C C . THR D 1 59 ? 31.276 52.276 25.007 1.00 23.49 59 THR D C 1
ATOM 7242 O O . THR D 1 59 ? 31.838 53.345 24.768 1.00 25.85 59 THR D O 1
ATOM 7246 N N . GLY D 1 60 ? 31.938 51.156 25.274 1.00 21.29 60 GLY D N 1
ATOM 7247 C CA . GLY D 1 60 ? 33.389 51.114 25.253 1.00 19.72 60 GLY D CA 1
ATOM 7248 C C . GLY D 1 60 ? 33.823 50.472 23.949 1.00 21.15 60 GLY D C 1
ATOM 7249 O O . GLY D 1 60 ? 33.100 49.646 23.398 1.00 22.19 60 GLY D O 1
ATOM 7250 N N . SER D 1 61 ? 35.000 50.828 23.450 1.00 19.87 61 SER D N 1
ATOM 7251 C CA . SER D 1 61 ? 35.443 50.271 22.186 1.00 20.88 61 SER D CA 1
ATOM 7252 C C . SER D 1 61 ? 36.930 50.425 21.920 1.00 21.54 61 SER D C 1
ATOM 7253 O O . SER D 1 61 ? 37.626 51.205 22.580 1.00 20.24 61 SER D O 1
ATOM 7256 N N . ASN D 1 62 ? 37.404 49.665 20.939 1.00 20.33 62 ASN D N 1
ATOM 7257 C CA . ASN D 1 62 ? 38.794 49.699 20.519 1.00 21.42 62 ASN D CA 1
ATOM 7258 C C . ASN D 1 62 ? 38.763 49.905 19.018 1.00 21.17 62 ASN D C 1
ATOM 7259 O O . ASN D 1 62 ? 39.786 49.791 18.352 1.00 21.30 62 ASN D O 1
ATOM 7264 N N . ASP D 1 63 ? 37.579 50.194 18.489 1.00 21.30 63 ASP D N 1
ATOM 7265 C CA . ASP D 1 63 ? 37.405 50.378 17.052 1.00 22.73 63 ASP D CA 1
ATOM 7266 C C . ASP D 1 63 ? 36.962 51.803 16.709 1.00 22.36 63 ASP D C 1
ATOM 7267 O O . ASP D 1 63 ? 35.851 52.211 17.050 1.00 21.34 63 ASP D O 1
ATOM 7272 N N . TYR D 1 64 ? 37.826 52.550 16.026 1.00 22.94 64 TYR D N 1
ATOM 7273 C CA . TYR D 1 64 ? 37.497 53.924 15.659 1.00 23.41 64 TYR D CA 1
ATOM 7274 C C . TYR D 1 64 ? 36.239 54.040 14.827 1.00 24.74 64 TYR D C 1
ATOM 7275 O O . TYR D 1 64 ? 35.678 55.128 14.697 1.00 23.48 64 TYR D O 1
ATOM 7284 N N . ALA D 1 65 ? 35.787 52.923 14.266 1.00 23.04 65 ALA D N 1
ATOM 7285 C CA . ALA D 1 65 ? 34.574 52.942 13.465 1.00 22.88 65 ALA D CA 1
ATOM 7286 C C . ALA D 1 65 ? 33.410 53.334 14.368 1.00 21.51 65 ALA D C 1
ATOM 7287 O O . ALA D 1 65 ? 32.434 53.940 13.920 1.00 22.24 65 ALA D O 1
ATOM 7289 N N . ASP D 1 66 ? 33.526 53.002 15.649 1.00 21.77 66 ASP D N 1
ATOM 7290 C CA . ASP D 1 66 ? 32.481 53.328 16.618 1.00 21.91 66 ASP D CA 1
ATOM 7291 C C . ASP D 1 66 ? 32.433 54.816 16.979 1.00 22.17 66 ASP D C 1
ATOM 7292 O O . ASP D 1 66 ? 31.484 55.266 17.621 1.00 22.77 66 ASP D O 1
ATOM 7297 N N . THR D 1 67 ? 33.446 55.575 16.567 1.00 23.25 67 THR D N 1
ATOM 7298 C CA . THR D 1 67 ? 33.499 57.009 16.874 1.00 22.89 67 THR D CA 1
ATOM 7299 C C . THR D 1 67 ? 32.963 57.851 15.721 1.00 24.07 67 THR D C 1
ATOM 7300 O O . THR D 1 67 ? 32.874 59.078 15.822 1.00 23.46 67 THR D O 1
ATOM 7304 N N . ALA D 1 68 ? 32.616 57.185 14.626 1.00 23.08 68 ALA D N 1
ATOM 7305 C CA . ALA D 1 68 ? 32.106 57.859 13.437 1.00 22.35 68 ALA D CA 1
ATOM 7306 C C . ALA D 1 68 ? 31.113 58.983 13.738 1.00 22.26 68 ALA D C 1
ATOM 7307 O O . ALA D 1 68 ? 30.281 58.879 14.637 1.00 23.96 68 ALA D O 1
ATOM 7309 N N . ASN D 1 69 ? 31.217 60.059 12.967 1.00 22.03 69 ASN D N 1
ATOM 7310 C CA . ASN D 1 69 ? 30.334 61.209 13.100 1.00 22.10 69 ASN D CA 1
ATOM 7311 C C . ASN D 1 69 ? 30.190 61.758 14.519 1.00 21.47 69 ASN D C 1
ATOM 7312 O O . ASN D 1 69 ? 29.076 62.036 14.971 1.00 20.11 69 ASN D O 1
ATOM 7317 N N . SER D 1 70 ? 31.308 61.914 15.221 1.00 20.71 70 SER D N 1
ATOM 7318 C CA . SER D 1 70 ? 31.266 62.470 16.570 1.00 21.47 70 SER D CA 1
ATOM 7319 C C . SER D 1 70 ? 31.225 63.997 16.458 1.00 20.45 70 SER D C 1
ATOM 7320 O O . SER D 1 70 ? 31.875 64.576 15.586 1.00 20.38 70 SER D O 1
ATOM 7323 N N . ASP D 1 71 ? 30.456 64.643 17.329 1.00 20.55 71 ASP D N 1
ATOM 7324 C CA . ASP D 1 71 ? 30.350 66.103 17.317 1.00 21.70 71 ASP D CA 1
ATOM 7325 C C . ASP D 1 71 ? 31.516 66.702 18.094 1.00 21.04 71 ASP D C 1
ATOM 7326 O O . ASP D 1 71 ? 32.072 67.737 17.720 1.00 21.77 71 ASP D O 1
ATOM 7331 N N . ILE D 1 72 ? 31.881 66.031 19.178 1.00 17.99 72 ILE D N 1
ATOM 7332 C CA . ILE D 1 72 ? 32.980 66.458 20.026 1.00 16.60 72 ILE D CA 1
ATOM 7333 C C . ILE D 1 72 ? 33.839 65.233 20.336 1.00 15.36 72 ILE D C 1
ATOM 7334 O O . ILE D 1 72 ? 33.314 64.140 20.594 1.00 12.34 72 ILE D O 1
ATOM 7339 N N . VAL D 1 73 ? 35.151 65.422 20.305 1.00 14.85 73 VAL D N 1
ATOM 7340 C CA . VAL D 1 73 ? 36.098 64.349 20.604 1.00 15.06 73 VAL D CA 1
ATOM 7341 C C . VAL D 1 73 ? 37.070 64.857 21.647 1.00 16.31 73 VAL D C 1
ATOM 7342 O O . VAL D 1 73 ? 37.732 65.879 21.437 1.00 16.45 73 VAL D O 1
ATOM 7346 N N . ILE D 1 74 ? 37.152 64.148 22.770 1.00 14.53 74 ILE D N 1
ATOM 7347 C CA . ILE D 1 74 ? 38.055 64.519 23.854 1.00 15.50 74 ILE D CA 1
ATOM 7348 C C . ILE D 1 74 ? 39.264 63.577 23.857 1.00 17.59 74 ILE D C 1
ATOM 7349 O O . ILE D 1 74 ? 39.111 62.361 24.010 1.00 17.72 74 ILE D O 1
ATOM 7354 N N . ILE D 1 75 ? 40.462 64.132 23.680 1.00 16.12 75 ILE D N 1
ATOM 7355 C CA . ILE D 1 75 ? 41.677 63.318 23.648 1.00 15.49 75 ILE D CA 1
ATOM 7356 C C . ILE D 1 75 ? 42.411 63.351 24.973 1.00 17.58 75 ILE D C 1
ATOM 7357 O O . ILE D 1 75 ? 43.032 64.358 25.331 1.00 17.55 75 ILE D O 1
ATOM 7362 N N . THR D 1 76 ? 42.341 62.246 25.710 1.00 18.18 76 THR D N 1
ATOM 7363 C CA . THR D 1 76 ? 43.012 62.160 26.999 1.00 19.71 76 THR D CA 1
ATOM 7364 C C . THR D 1 76 ? 44.089 61.083 26.952 1.00 21.27 76 THR D C 1
ATOM 7365 O O . THR D 1 76 ? 44.643 60.696 27.978 1.00 22.22 76 THR D O 1
ATOM 7369 N N . ALA D 1 77 ? 44.399 60.623 25.746 1.00 23.35 77 ALA D N 1
ATOM 7370 C CA . ALA D 1 77 ? 45.395 59.569 25.552 1.00 25.99 77 ALA D CA 1
ATOM 7371 C C . ALA D 1 77 ? 46.834 60.029 25.740 1.00 27.17 77 ALA D C 1
ATOM 7372 O O . ALA D 1 77 ? 47.270 61.004 25.135 1.00 26.95 77 ALA D O 1
ATOM 7374 N N . GLY D 1 78 ? 47.572 59.314 26.581 1.00 28.40 78 GLY D N 1
ATOM 7375 C CA . GLY D 1 78 ? 48.960 59.659 26.812 1.00 31.55 78 GLY D CA 1
ATOM 7376 C C . GLY D 1 78 ? 49.570 58.856 27.941 1.00 33.68 78 GLY D C 1
ATOM 7377 O O . GLY D 1 78 ? 48.853 58.226 28.718 1.00 33.85 78 GLY D O 1
ATOM 7378 N N . LEU D 1 79 ? 50.895 58.882 28.035 1.00 35.57 79 LEU D N 1
ATOM 7379 C CA . LEU D 1 79 ? 51.605 58.160 29.083 1.00 37.82 79 LEU D CA 1
ATOM 7380 C C . LEU D 1 79 ? 51.300 58.796 30.431 1.00 37.93 79 LEU D C 1
ATOM 7381 O O . LEU D 1 79 ? 51.045 59.999 30.509 1.00 40.61 79 LEU D O 1
ATOM 7386 N N . LEU D 1 90 ? 58.588 62.629 27.163 1.00 42.68 90 LEU D N 1
ATOM 7387 C CA . LEU D 1 90 ? 57.133 62.775 27.223 1.00 42.88 90 LEU D CA 1
ATOM 7388 C C . LEU D 1 90 ? 56.607 63.519 25.998 1.00 42.10 90 LEU D C 1
ATOM 7389 O O . LEU D 1 90 ? 55.653 63.087 25.354 1.00 41.59 90 LEU D O 1
ATOM 7394 N N . LEU D 1 91 ? 57.233 64.645 25.680 1.00 42.04 91 LEU D N 1
ATOM 7395 C CA . LEU D 1 91 ? 56.828 65.433 24.527 1.00 40.62 91 LEU D CA 1
ATOM 7396 C C . LEU D 1 91 ? 56.756 64.556 23.282 1.00 40.64 91 LEU D C 1
ATOM 7397 O O . LEU D 1 91 ? 55.756 64.554 22.566 1.00 39.82 91 LEU D O 1
ATOM 7402 N N . MET D 1 92 ? 57.826 63.807 23.033 1.00 40.71 92 MET D N 1
ATOM 7403 C CA . MET D 1 92 ? 57.897 62.945 21.861 1.00 40.14 92 MET D CA 1
ATOM 7404 C C . MET D 1 92 ? 56.898 61.795 21.858 1.00 38.18 92 MET D C 1
ATOM 7405 O O . MET D 1 92 ? 56.244 61.539 20.849 1.00 38.18 92 MET D O 1
ATOM 7410 N N . LYS D 1 93 ? 56.778 61.100 22.981 1.00 36.64 93 LYS D N 1
ATOM 7411 C CA . LYS D 1 93 ? 55.857 59.975 23.060 1.00 36.74 93 LYS D CA 1
ATOM 7412 C C . LYS D 1 93 ? 54.390 60.394 22.950 1.00 34.80 93 LYS D C 1
ATOM 7413 O O . LYS D 1 93 ? 53.660 59.884 22.102 1.00 34.12 93 LYS D O 1
ATOM 7419 N N . ASN D 1 94 ? 53.955 61.329 23.788 1.00 32.06 94 ASN D N 1
ATOM 7420 C CA . ASN D 1 94 ? 52.572 61.777 23.714 1.00 27.73 94 ASN D CA 1
ATOM 7421 C C . ASN D 1 94 ? 52.273 62.443 22.378 1.00 25.77 94 ASN D C 1
ATOM 7422 O O . ASN D 1 94 ? 51.141 62.403 21.910 1.00 26.15 94 ASN D O 1
ATOM 7427 N N . ALA D 1 95 ? 53.279 63.050 21.753 1.00 25.46 95 ALA D N 1
ATOM 7428 C CA . ALA D 1 95 ? 53.056 63.690 20.460 1.00 24.58 95 ALA D CA 1
ATOM 7429 C C . ALA D 1 95 ? 52.705 62.621 19.427 1.00 24.60 95 ALA D C 1
ATOM 7430 O O . ALA D 1 95 ? 51.841 62.829 18.571 1.00 24.06 95 ALA D O 1
ATOM 7432 N N . GLY D 1 96 ? 53.377 61.472 19.510 1.00 23.95 96 GLY D N 1
ATOM 7433 C CA . GLY D 1 96 ? 53.090 60.391 18.577 1.00 23.03 96 GLY D CA 1
ATOM 7434 C C . GLY D 1 96 ? 51.695 59.856 18.844 1.00 21.00 96 GLY D C 1
ATOM 7435 O O . GLY D 1 96 ? 50.927 59.587 17.920 1.00 21.56 96 GLY D O 1
ATOM 7436 N N . ILE D 1 97 ? 51.371 59.713 20.124 1.00 19.74 97 ILE D N 1
ATOM 7437 C CA . ILE D 1 97 ? 50.057 59.232 20.546 1.00 21.24 97 ILE D CA 1
ATOM 7438 C C . ILE D 1 97 ? 48.966 60.172 20.036 1.00 21.05 97 ILE D C 1
ATOM 7439 O O . ILE D 1 97 ? 48.039 59.749 19.339 1.00 21.01 97 ILE D O 1
ATOM 7444 N N . VAL D 1 98 ? 49.082 61.453 20.377 1.00 22.15 98 VAL D N 1
ATOM 7445 C CA . VAL D 1 98 ? 48.106 62.449 19.942 1.00 20.81 98 VAL D CA 1
ATOM 7446 C C . VAL D 1 98 ? 48.054 62.495 18.422 1.00 21.90 98 VAL D C 1
ATOM 7447 O O . VAL D 1 98 ? 46.997 62.709 17.835 1.00 22.24 98 VAL D O 1
ATOM 7451 N N . LYS D 1 99 ? 49.195 62.284 17.776 1.00 24.61 99 LYS D N 1
ATOM 7452 C CA . LYS D 1 99 ? 49.210 62.289 16.320 1.00 25.41 99 LYS D CA 1
ATOM 7453 C C . LYS D 1 99 ? 48.394 61.111 15.806 1.00 24.93 99 LYS D C 1
ATOM 7454 O O . LYS D 1 99 ? 47.528 61.273 14.947 1.00 25.68 99 LYS D O 1
ATOM 7460 N N . GLU D 1 100 ? 48.676 59.923 16.335 1.00 25.76 100 GLU D N 1
ATOM 7461 C CA . GLU D 1 100 ? 47.962 58.719 15.912 1.00 24.16 100 GLU D CA 1
ATOM 7462 C C . GLU D 1 100 ? 46.461 58.833 16.171 1.00 22.07 100 GLU D C 1
ATOM 7463 O O . GLU D 1 100 ? 45.649 58.532 15.298 1.00 22.27 100 GLU D O 1
ATOM 7469 N N . VAL D 1 101 ? 46.093 59.279 17.368 1.00 22.00 101 VAL D N 1
ATOM 7470 C CA . VAL D 1 101 ? 44.683 59.426 17.713 1.00 21.01 101 VAL D CA 1
ATOM 7471 C C . VAL D 1 101 ? 43.971 60.369 16.750 1.00 20.11 101 VAL D C 1
ATOM 7472 O O . VAL D 1 101 ? 42.934 60.026 16.180 1.00 20.06 101 VAL D O 1
ATOM 7476 N N . THR D 1 102 ? 44.541 61.555 16.551 1.00 20.85 102 THR D N 1
ATOM 7477 C CA . THR D 1 102 ? 43.924 62.541 15.671 1.00 19.59 102 THR D CA 1
ATOM 7478 C C . THR D 1 102 ? 43.707 62.036 14.250 1.00 19.74 102 THR D C 1
ATOM 7479 O O . THR D 1 102 ? 42.627 62.208 13.691 1.00 20.47 102 THR D O 1
ATOM 7483 N N . ASP D 1 103 ? 44.718 61.411 13.658 1.00 21.21 103 ASP D N 1
ATOM 7484 C CA . ASP D 1 103 ? 44.556 60.901 12.300 1.00 23.52 103 ASP D CA 1
ATOM 7485 C C . ASP D 1 103 ? 43.427 59.868 12.245 1.00 22.04 103 ASP D C 1
ATOM 7486 O O . ASP D 1 103 ? 42.701 59.776 11.251 1.00 20.05 103 ASP D O 1
ATOM 7491 N N . ASN D 1 104 ? 43.272 59.104 13.323 1.00 22.58 104 ASN D N 1
ATOM 7492 C CA . ASN D 1 104 ? 42.223 58.090 13.384 1.00 22.94 104 ASN D CA 1
ATOM 7493 C C . ASN D 1 104 ? 40.822 58.699 13.508 1.00 23.12 104 ASN D C 1
ATOM 7494 O O . ASN D 1 104 ? 39.914 58.321 12.773 1.00 22.48 104 ASN D O 1
ATOM 7499 N N . ILE D 1 105 ? 40.634 59.645 14.422 1.00 24.52 105 ILE D N 1
ATOM 7500 C CA . ILE D 1 105 ? 39.311 60.243 14.562 1.00 25.30 105 ILE D CA 1
ATOM 7501 C C . ILE D 1 105 ? 38.888 60.933 13.272 1.00 24.51 105 ILE D C 1
ATOM 7502 O O . ILE D 1 105 ? 37.739 60.820 12.849 1.00 24.08 105 ILE D O 1
ATOM 7507 N N . MET D 1 106 ? 39.820 61.632 12.633 1.00 26.24 106 MET D N 1
ATOM 7508 C CA . MET D 1 106 ? 39.505 62.331 11.395 1.00 26.37 106 MET D CA 1
ATOM 7509 C C . MET D 1 106 ? 39.085 61.371 10.283 1.00 27.71 106 MET D C 1
ATOM 7510 O O . MET D 1 106 ? 38.411 61.779 9.340 1.00 27.45 106 MET D O 1
ATOM 7515 N N . LYS D 1 107 ? 39.471 60.100 10.386 1.00 28.36 107 LYS D N 1
ATOM 7516 C CA . LYS D 1 107 ? 39.084 59.132 9.361 1.00 28.22 107 LYS D CA 1
ATOM 7517 C C . LYS D 1 107 ? 37.612 58.748 9.481 1.00 27.45 107 LYS D C 1
ATOM 7518 O O . LYS D 1 107 ? 37.034 58.187 8.552 1.00 28.15 107 LYS D O 1
ATOM 7524 N N . HIS D 1 108 ? 36.996 59.066 10.614 1.00 25.68 108 HIS D N 1
ATOM 7525 C CA . HIS D 1 108 ? 35.594 58.713 10.830 1.00 25.60 108 HIS D CA 1
ATOM 7526 C C . HIS D 1 108 ? 34.672 59.880 11.210 1.00 24.59 108 HIS D C 1
ATOM 7527 O O . HIS D 1 108 ? 33.450 59.722 11.250 1.00 25.66 108 HIS D O 1
ATOM 7534 N N . SER D 1 109 ? 35.259 61.039 11.495 1.00 24.18 109 SER D N 1
ATOM 7535 C CA . SER D 1 109 ? 34.500 62.236 11.865 1.00 23.49 109 SER D CA 1
ATOM 7536 C C . SER D 1 109 ? 35.044 63.403 11.049 1.00 24.46 109 SER D C 1
ATOM 7537 O O . SER D 1 109 ? 36.206 63.783 11.189 1.00 24.70 109 SER D O 1
ATOM 7540 N N . LYS D 1 110 ? 34.194 63.977 10.206 1.00 26.48 110 LYS D N 1
ATOM 7541 C CA . LYS D 1 110 ? 34.603 65.067 9.328 1.00 28.61 110 LYS D CA 1
ATOM 7542 C C . LYS D 1 110 ? 34.722 66.457 9.947 1.00 27.88 110 LYS D C 1
ATOM 7543 O O . LYS D 1 110 ? 35.598 67.232 9.556 1.00 27.71 110 LYS D O 1
ATOM 7549 N N . ASN D 1 111 ? 33.868 66.782 10.910 1.00 25.34 111 ASN D N 1
ATOM 7550 C CA . ASN D 1 111 ? 33.920 68.117 11.482 1.00 24.68 111 ASN D CA 1
ATOM 7551 C C . ASN D 1 111 ? 33.631 68.210 12.974 1.00 24.50 111 ASN D C 1
ATOM 7552 O O . ASN D 1 111 ? 32.710 68.913 13.389 1.00 27.26 111 ASN D O 1
ATOM 7557 N N . PRO D 1 112 ? 34.410 67.511 13.809 1.00 24.16 112 PRO D N 1
ATOM 7558 C CA . PRO D 1 112 ? 34.124 67.610 15.238 1.00 23.26 112 PRO D CA 1
ATOM 7559 C C . PRO D 1 112 ? 34.855 68.789 15.853 1.00 23.34 112 PRO D C 1
ATOM 7560 O O . PRO D 1 112 ? 35.627 69.480 15.183 1.00 24.32 112 PRO D O 1
ATOM 7564 N N . ILE D 1 113 ? 34.588 69.008 17.134 1.00 20.30 113 ILE D N 1
ATOM 7565 C CA . ILE D 1 113 ? 35.268 70.023 17.909 1.00 19.26 113 ILE D CA 1
ATOM 7566 C C . ILE D 1 113 ? 36.173 69.129 18.756 1.00 18.39 113 ILE D C 1
ATOM 7567 O O . ILE D 1 113 ? 35.691 68.215 19.428 1.00 17.19 113 ILE D O 1
ATOM 7572 N N . ILE D 1 114 ? 37.475 69.374 18.714 1.00 16.33 114 ILE D N 1
ATOM 7573 C CA . ILE D 1 114 ? 38.401 68.553 19.473 1.00 15.09 114 ILE D CA 1
ATOM 7574 C C . ILE D 1 114 ? 38.927 69.252 20.708 1.00 16.73 114 ILE D C 1
ATOM 7575 O O . ILE D 1 114 ? 39.455 70.360 20.630 1.00 16.73 114 ILE D O 1
ATOM 7580 N N . ILE D 1 115 ? 38.772 68.598 21.854 1.00 15.99 115 ILE D N 1
ATOM 7581 C CA . ILE D 1 115 ? 39.266 69.138 23.110 1.00 16.54 115 ILE D CA 1
ATOM 7582 C C . ILE D 1 115 ? 40.421 68.239 23.539 1.00 19.44 115 ILE D C 1
ATOM 7583 O O . ILE D 1 115 ? 40.235 67.041 23.787 1.00 19.69 115 ILE D O 1
ATOM 7588 N N . VAL D 1 116 ? 41.616 68.815 23.606 1.00 19.15 116 VAL D N 1
ATOM 7589 C CA . VAL D 1 116 ? 42.806 68.073 23.990 1.00 19.46 116 VAL D CA 1
ATOM 7590 C C . VAL D 1 116 ? 43.132 68.301 25.457 1.00 20.34 116 VAL D C 1
ATOM 7591 O O . VAL D 1 116 ? 43.026 69.420 25.957 1.00 20.26 116 VAL D O 1
ATOM 7595 N N . VAL D 1 117 ? 43.508 67.229 26.149 1.00 20.88 117 VAL D N 1
ATOM 7596 C CA . VAL D 1 117 ? 43.872 67.313 27.560 1.00 20.78 117 VAL D CA 1
ATOM 7597 C C . VAL D 1 117 ? 45.239 66.665 27.783 1.00 20.89 117 VAL D C 1
ATOM 7598 O O . VAL D 1 117 ? 45.890 66.933 28.785 1.00 19.22 117 VAL D O 1
ATOM 7602 N N . SER D 1 118 ? 45.666 65.819 26.841 1.00 20.93 118 SER D N 1
ATOM 7603 C CA . SER D 1 118 ? 46.960 65.132 26.917 1.00 22.03 118 SER D CA 1
ATOM 7604 C C . SER D 1 118 ? 48.133 66.104 27.047 1.00 24.14 118 SER D C 1
ATOM 7605 O O . SER D 1 118 ? 48.297 66.996 26.215 1.00 26.66 118 SER D O 1
ATOM 7608 N N . ASN D 1 119 ? 48.955 65.920 28.077 1.00 23.75 119 ASN D N 1
ATOM 7609 C CA . ASN D 1 119 ? 50.128 66.767 28.298 1.00 25.82 119 ASN D CA 1
ATOM 7610 C C . ASN D 1 119 ? 51.300 66.370 27.393 1.00 27.41 119 ASN D C 1
ATOM 7611 O O . ASN D 1 119 ? 51.397 65.217 26.966 1.00 28.30 119 ASN D O 1
ATOM 7616 N N . PRO D 1 120 ? 52.184 67.330 27.050 1.00 27.27 120 PRO D N 1
ATOM 7617 C CA . PRO D 1 120 ? 52.155 68.746 27.442 1.00 27.35 120 PRO D CA 1
ATOM 7618 C C . PRO D 1 120 ? 51.033 69.413 26.637 1.00 25.15 120 PRO D C 1
ATOM 7619 O O . PRO D 1 120 ? 51.071 69.443 25.404 1.00 24.64 120 PRO D O 1
ATOM 7623 N N . LEU D 1 121 ? 50.039 69.937 27.351 1.00 24.72 121 LEU D N 1
ATOM 7624 C CA . LEU D 1 121 ? 48.851 70.525 26.736 1.00 24.48 121 LEU D CA 1
ATOM 7625 C C . LEU D 1 121 ? 48.953 71.445 25.531 1.00 23.64 121 LEU D C 1
ATOM 7626 O O . LEU D 1 121 ? 48.541 71.073 24.433 1.00 24.34 121 LEU D O 1
ATOM 7631 N N . ASP D 1 122 ? 49.455 72.660 25.733 1.00 24.32 122 ASP D N 1
ATOM 7632 C CA . ASP D 1 122 ? 49.543 73.621 24.632 1.00 23.33 122 ASP D CA 1
ATOM 7633 C C . ASP D 1 122 ? 50.150 73.011 23.380 1.00 22.88 122 ASP D C 1
ATOM 7634 O O . ASP D 1 122 ? 49.649 73.208 22.269 1.00 20.68 122 ASP D O 1
ATOM 7639 N N . ILE D 1 123 ? 51.236 72.266 23.567 1.00 23.60 123 ILE D N 1
ATOM 7640 C CA . ILE D 1 123 ? 51.918 71.625 22.453 1.00 22.91 123 ILE D CA 1
ATOM 7641 C C . ILE D 1 123 ? 51.056 70.532 21.824 1.00 22.17 123 ILE D C 1
ATOM 7642 O O . ILE D 1 123 ? 50.919 70.466 20.605 1.00 22.23 123 ILE D O 1
ATOM 7647 N N . MET D 1 124 ? 50.476 69.672 22.653 1.00 21.79 124 MET D N 1
ATOM 7648 C CA . MET D 1 124 ? 49.640 68.602 22.123 1.00 21.38 124 MET D CA 1
ATOM 7649 C C . MET D 1 124 ? 48.442 69.183 21.372 1.00 21.68 124 MET D C 1
ATOM 7650 O O . MET D 1 124 ? 48.071 68.692 20.306 1.00 21.35 124 MET D O 1
ATOM 7655 N N . THR D 1 125 ? 47.847 70.241 21.922 1.00 22.22 125 THR D N 1
ATOM 7656 C CA . THR D 1 125 ? 46.697 70.881 21.288 1.00 20.55 125 THR D CA 1
ATOM 7657 C C . THR D 1 125 ? 47.069 71.308 19.868 1.00 20.05 125 THR D C 1
ATOM 7658 O O . THR D 1 125 ? 46.278 71.164 18.933 1.00 20.65 125 THR D O 1
ATOM 7662 N N . HIS D 1 126 ? 48.286 71.821 19.719 1.00 20.74 126 HIS D N 1
ATOM 7663 C CA . HIS D 1 126 ? 48.797 72.256 18.425 1.00 20.50 126 HIS D CA 1
ATOM 7664 C C . HIS D 1 126 ? 48.941 71.062 17.478 1.00 18.71 126 HIS D C 1
ATOM 7665 O O . HIS D 1 126 ? 48.606 71.151 16.302 1.00 16.89 126 HIS D O 1
ATOM 7672 N N . VAL D 1 127 ? 49.468 69.953 17.997 1.00 20.11 127 VAL D N 1
ATOM 7673 C CA . VAL D 1 127 ? 49.652 68.740 17.195 1.00 19.27 127 VAL D CA 1
ATOM 7674 C C . VAL D 1 127 ? 48.304 68.258 16.668 1.00 18.61 127 VAL D C 1
ATOM 7675 O O . VAL D 1 127 ? 48.158 67.969 15.487 1.00 20.59 127 VAL D O 1
ATOM 7679 N N . ALA D 1 128 ? 47.316 68.170 17.550 1.00 19.90 128 ALA D N 1
ATOM 7680 C CA . ALA D 1 128 ? 45.989 67.726 17.136 1.00 21.11 128 ALA D CA 1
ATOM 7681 C C . ALA D 1 128 ? 45.459 68.680 16.080 1.00 22.21 128 ALA D C 1
ATOM 7682 O O . ALA D 1 128 ? 44.873 68.263 15.081 1.00 21.01 128 ALA D O 1
ATOM 7684 N N . TRP D 1 129 ? 45.672 69.973 16.297 1.00 24.32 129 TRP D N 1
ATOM 7685 C CA . TRP D 1 129 ? 45.183 70.954 15.342 1.00 24.23 129 TRP D CA 1
ATOM 7686 C C . TRP D 1 129 ? 45.732 70.731 13.938 1.00 23.75 129 TRP D C 1
ATOM 7687 O O . TRP D 1 129 ? 44.970 70.633 12.987 1.00 25.81 129 TRP D O 1
ATOM 7698 N N . VAL D 1 130 ? 47.050 70.649 13.806 1.00 25.58 130 VAL D N 1
ATOM 7699 C CA . VAL D 1 130 ? 47.661 70.460 12.493 1.00 25.46 130 VAL D CA 1
ATOM 7700 C C . VAL D 1 130 ? 47.256 69.140 11.855 1.00 24.70 130 VAL D C 1
ATOM 7701 O O . VAL D 1 130 ? 46.982 69.090 10.659 1.00 24.18 130 VAL D O 1
ATOM 7705 N N . ARG D 1 131 ? 47.213 68.072 12.648 1.00 24.68 131 ARG D N 1
ATOM 7706 C CA . ARG D 1 131 ? 46.823 66.764 12.120 1.00 24.31 131 ARG D CA 1
ATOM 7707 C C . ARG D 1 131 ? 45.377 66.773 11.623 1.00 23.96 131 ARG D C 1
ATOM 7708 O O . ARG D 1 131 ? 45.088 66.309 10.518 1.00 23.94 131 ARG D O 1
ATOM 7716 N N . SER D 1 132 ? 44.474 67.316 12.438 1.00 23.32 132 SER D N 1
ATOM 7717 C CA . SER D 1 132 ? 43.052 67.357 12.094 1.00 22.79 132 SER D CA 1
ATOM 7718 C C . SER D 1 132 ? 42.712 68.104 10.814 1.00 21.81 132 SER D C 1
ATOM 7719 O O . SER D 1 132 ? 41.764 67.749 10.122 1.00 21.30 132 SER D O 1
ATOM 7722 N N . GLY D 1 133 ? 43.475 69.144 10.502 1.00 22.50 133 GLY D N 1
ATOM 7723 C CA . GLY D 1 133 ? 43.184 69.915 9.310 1.00 23.44 133 GLY D CA 1
ATOM 7724 C C . GLY D 1 133 ? 41.947 70.773 9.509 1.00 24.48 133 GLY D C 1
ATOM 7725 O O . GLY D 1 133 ? 41.395 71.320 8.557 1.00 27.05 133 GLY D O 1
ATOM 7726 N N . LEU D 1 134 ? 41.510 70.900 10.756 1.00 24.73 134 LEU D N 1
ATOM 7727 C CA . LEU D 1 134 ? 40.331 71.703 11.073 1.00 25.27 134 LEU D CA 1
ATOM 7728 C C . LEU D 1 134 ? 40.678 73.166 11.376 1.00 26.39 134 LEU D C 1
ATOM 7729 O O . LEU D 1 134 ? 41.827 73.491 11.677 1.00 24.57 134 LEU D O 1
ATOM 7734 N N . PRO D 1 135 ? 39.680 74.069 11.290 1.00 26.83 135 PRO D N 1
ATOM 7735 C CA . PRO D 1 135 ? 39.938 75.481 11.586 1.00 26.60 135 PRO D CA 1
ATOM 7736 C C . PRO D 1 135 ? 40.304 75.530 13.070 1.00 25.84 135 PRO D C 1
ATOM 7737 O O . PRO D 1 135 ? 39.700 74.827 13.878 1.00 23.70 135 PRO D O 1
ATOM 7741 N N . LYS D 1 136 ? 41.283 76.351 13.434 1.00 26.09 136 LYS D N 1
ATOM 7742 C CA . LYS D 1 136 ? 41.705 76.417 14.828 1.00 28.10 136 LYS D CA 1
ATOM 7743 C C . LYS D 1 136 ? 40.598 76.736 15.828 1.00 27.25 136 LYS D C 1
ATOM 7744 O O . LYS D 1 136 ? 40.759 76.485 17.019 1.00 30.02 136 LYS D O 1
ATOM 7750 N N . GLU D 1 137 ? 39.477 77.277 15.361 1.00 25.75 137 GLU D N 1
ATOM 7751 C CA . GLU D 1 137 ? 38.368 77.572 16.260 1.00 24.72 137 GLU D CA 1
ATOM 7752 C C . GLU D 1 137 ? 37.739 76.283 16.806 1.00 23.90 137 GLU D C 1
ATOM 7753 O O . GLU D 1 137 ? 37.032 76.315 17.812 1.00 22.16 137 GLU D O 1
ATOM 7759 N N . ARG D 1 138 ? 38.004 75.153 16.149 1.00 23.22 138 ARG D N 1
ATOM 7760 C CA . ARG D 1 138 ? 37.433 73.865 16.565 1.00 23.56 138 ARG D CA 1
ATOM 7761 C C . ARG D 1 138 ? 38.392 72.900 17.288 1.00 22.02 138 ARG D C 1
ATOM 7762 O O . ARG D 1 138 ? 38.057 71.735 17.531 1.00 19.19 138 ARG D O 1
ATOM 7770 N N . VAL D 1 139 ? 39.576 73.386 17.630 1.00 20.34 139 VAL D N 1
ATOM 7771 C CA . VAL D 1 139 ? 40.560 72.579 18.340 1.00 20.89 139 VAL D CA 1
ATOM 7772 C C . VAL D 1 139 ? 41.107 73.395 19.499 1.00 20.94 139 VAL D C 1
ATOM 7773 O O . VAL D 1 139 ? 41.853 74.361 19.301 1.00 20.50 139 VAL D O 1
ATOM 7777 N N . ILE D 1 140 ? 40.734 72.996 20.709 1.00 20.25 140 ILE D N 1
ATOM 7778 C CA . ILE D 1 140 ? 41.159 73.689 21.914 1.00 20.92 140 ILE D CA 1
ATOM 7779 C C . ILE D 1 140 ? 41.694 72.732 22.967 1.00 21.93 140 ILE D C 1
ATOM 7780 O O . ILE D 1 140 ? 41.420 71.532 22.929 1.00 22.22 140 ILE D O 1
ATOM 7785 N N . GLY D 1 141 ? 42.458 73.272 23.909 1.00 19.93 141 GLY D N 1
ATOM 7786 C CA . GLY D 1 141 ? 43.005 72.451 24.968 1.00 19.93 141 GLY D CA 1
ATOM 7787 C C . GLY D 1 141 ? 42.564 72.916 26.339 1.00 20.62 141 GLY D C 1
ATOM 7788 O O . GLY D 1 141 ? 42.358 74.115 26.561 1.00 21.31 141 GLY D O 1
ATOM 7789 N N . MET D 1 142 ? 42.406 71.966 27.257 1.00 19.36 142 MET D N 1
ATOM 7790 C CA . MET D 1 142 ? 42.007 72.254 28.635 1.00 19.13 142 MET D CA 1
ATOM 7791 C C . MET D 1 142 ? 43.260 72.381 29.498 1.00 20.41 142 MET D C 1
ATOM 7792 O O . MET D 1 142 ? 44.171 71.556 29.396 1.00 19.54 142 MET D O 1
ATOM 7797 N N . ALA D 1 143 ? 43.293 73.414 30.341 1.00 19.57 143 ALA D N 1
ATOM 7798 C CA . ALA D 1 143 ? 44.411 73.675 31.239 1.00 18.14 143 ALA D CA 1
ATOM 7799 C C . ALA D 1 143 ? 44.057 74.810 32.193 1.00 18.58 143 ALA D C 1
ATOM 7800 O O . ALA D 1 143 ? 44.006 74.627 33.411 1.00 17.24 143 ALA D O 1
ATOM 7802 N N . GLY D 1 144 ? 43.819 75.988 31.623 1.00 19.57 144 GLY D N 1
ATOM 7803 C CA . GLY D 1 144 ? 43.480 77.155 32.428 1.00 19.59 144 GLY D CA 1
ATOM 7804 C C . GLY D 1 144 ? 42.342 76.965 33.412 1.00 16.78 144 GLY D C 1
ATOM 7805 O O . GLY D 1 144 ? 42.420 77.419 34.555 1.00 17.35 144 GLY D O 1
ATOM 7806 N N . VAL D 1 145 ? 41.276 76.298 32.979 1.00 17.70 145 VAL D N 1
ATOM 7807 C CA . VAL D 1 145 ? 40.129 76.064 33.850 1.00 16.52 145 VAL D CA 1
ATOM 7808 C C . VAL D 1 145 ? 40.574 75.344 35.114 1.00 17.60 145 VAL D C 1
ATOM 7809 O O . VAL D 1 145 ? 40.156 75.686 36.225 1.00 16.58 145 VAL D O 1
ATOM 7813 N N . LEU D 1 146 ? 41.435 74.347 34.939 1.00 18.93 146 LEU D N 1
ATOM 7814 C CA . LEU D 1 146 ? 41.940 73.576 36.069 1.00 17.47 146 LEU D CA 1
ATOM 7815 C C . LEU D 1 146 ? 42.827 74.435 36.967 1.00 16.17 146 LEU D C 1
ATOM 7816 O O . LEU D 1 146 ? 42.720 74.373 38.184 1.00 16.03 146 LEU D O 1
ATOM 7821 N N . ASP D 1 147 ? 43.727 75.213 36.373 1.00 15.69 147 ASP D N 1
ATOM 7822 C CA . ASP D 1 147 ? 44.595 76.054 37.190 1.00 17.57 147 ASP D CA 1
ATOM 7823 C C . ASP D 1 147 ? 43.738 77.047 37.960 1.00 15.78 147 ASP D C 1
ATOM 7824 O O . ASP D 1 147 ? 43.921 77.232 39.156 1.00 17.98 147 ASP D O 1
ATOM 7829 N N . ALA D 1 148 ? 42.772 77.651 37.278 1.00 18.02 148 ALA D N 1
ATOM 7830 C CA . ALA D 1 148 ? 41.871 78.609 37.916 1.00 18.89 148 ALA D CA 1
ATOM 7831 C C . ALA D 1 148 ? 41.125 77.941 39.067 1.00 19.67 148 ALA D C 1
ATOM 7832 O O . ALA D 1 148 ? 40.955 78.526 40.140 1.00 18.21 148 ALA D O 1
ATOM 7834 N N . ALA D 1 149 ? 40.682 76.706 38.844 1.00 18.89 149 ALA D N 1
ATOM 7835 C CA . ALA D 1 149 ? 39.955 75.973 39.871 1.00 16.58 149 ALA D CA 1
ATOM 7836 C C . ALA D 1 149 ? 40.837 75.768 41.097 1.00 16.37 149 ALA D C 1
ATOM 7837 O O . ALA D 1 149 ? 40.386 75.932 42.228 1.00 16.64 149 ALA D O 1
ATOM 7839 N N . ARG D 1 150 ? 42.098 75.407 40.885 1.00 16.84 150 ARG D N 1
ATOM 7840 C CA . ARG D 1 150 ? 42.986 75.215 42.024 1.00 16.92 150 ARG D CA 1
ATOM 7841 C C . ARG D 1 150 ? 43.203 76.549 42.730 1.00 16.99 150 ARG D C 1
ATOM 7842 O O . ARG D 1 150 ? 43.058 76.640 43.950 1.00 18.16 150 ARG D O 1
ATOM 7850 N N . PHE D 1 151 ? 43.533 77.579 41.959 1.00 16.52 151 PHE D N 1
ATOM 7851 C CA . PHE D 1 151 ? 43.770 78.915 42.525 1.00 17.05 151 PHE D CA 1
ATOM 7852 C C . PHE D 1 151 ? 42.557 79.284 43.375 1.00 17.39 151 PHE D C 1
ATOM 7853 O O . PHE D 1 151 ? 42.687 79.798 44.489 1.00 17.65 151 PHE D O 1
ATOM 7861 N N . ARG D 1 152 ? 41.367 78.986 42.854 1.00 18.95 152 ARG D N 1
ATOM 7862 C CA . ARG D 1 152 ? 40.129 79.286 43.558 1.00 18.55 152 ARG D CA 1
ATOM 7863 C C . ARG D 1 152 ? 39.928 78.534 44.877 1.00 19.37 152 ARG D C 1
ATOM 7864 O O . ARG D 1 152 ? 39.449 79.111 45.853 1.00 17.21 152 ARG D O 1
ATOM 7872 N N . SER D 1 153 ? 40.287 77.254 44.915 1.00 19.75 153 SER D N 1
ATOM 7873 C CA . SER D 1 153 ? 40.110 76.463 46.135 1.00 19.26 153 SER D CA 1
ATOM 7874 C C . SER D 1 153 ? 41.042 76.919 47.257 1.00 17.92 153 SER D C 1
ATOM 7875 O O . SER D 1 153 ? 40.703 76.828 48.431 1.00 16.58 153 SER D O 1
ATOM 7878 N N . PHE D 1 154 ? 42.213 77.412 46.883 1.00 19.56 154 PHE D N 1
ATOM 7879 C CA . PHE D 1 154 ? 43.200 77.887 47.845 1.00 21.05 154 PHE D CA 1
ATOM 7880 C C . PHE D 1 154 ? 42.728 79.210 48.448 1.00 23.19 154 PHE D C 1
ATOM 7881 O O . PHE D 1 154 ? 42.804 79.422 49.657 1.00 23.46 154 PHE D O 1
ATOM 7889 N N . ILE D 1 155 ? 42.238 80.105 47.598 1.00 25.27 155 ILE D N 1
ATOM 7890 C CA . ILE D 1 155 ? 41.734 81.380 48.083 1.00 25.29 155 ILE D CA 1
ATOM 7891 C C . ILE D 1 155 ? 40.565 81.075 49.016 1.00 25.85 155 ILE D C 1
ATOM 7892 O O . ILE D 1 155 ? 40.432 81.679 50.082 1.00 25.79 155 ILE D O 1
ATOM 7897 N N . ALA D 1 156 ? 39.724 80.127 48.618 1.00 24.40 156 ALA D N 1
ATOM 7898 C CA . ALA D 1 156 ? 38.578 79.746 49.435 1.00 25.91 156 ALA D CA 1
ATOM 7899 C C . ALA D 1 156 ? 39.044 79.261 50.803 1.00 27.32 156 ALA D C 1
ATOM 7900 O O . ALA D 1 156 ? 38.397 79.519 51.818 1.00 28.32 156 ALA D O 1
ATOM 7902 N N . MET D 1 157 ? 40.169 78.557 50.834 1.00 27.15 157 MET D N 1
ATOM 7903 C CA . MET D 1 157 ? 40.694 78.059 52.099 1.00 30.17 157 MET D CA 1
ATOM 7904 C C . MET D 1 157 ? 41.249 79.197 52.938 1.00 29.90 157 MET D C 1
ATOM 7905 O O . MET D 1 157 ? 41.134 79.197 54.163 1.00 28.11 157 MET D O 1
ATOM 7910 N N . GLU D 1 158 ? 41.841 80.168 52.251 1.00 31.05 158 GLU D N 1
ATOM 7911 C CA . GLU D 1 158 ? 42.459 81.328 52.878 1.00 30.90 158 GLU D CA 1
ATOM 7912 C C . GLU D 1 158 ? 41.446 82.302 53.477 1.00 30.99 158 GLU D C 1
ATOM 7913 O O . GLU D 1 158 ? 41.630 82.793 54.589 1.00 32.30 158 GLU D O 1
ATOM 7919 N N . LEU D 1 159 ? 40.377 82.577 52.737 1.00 30.09 159 LEU D N 1
ATOM 7920 C CA . LEU D 1 159 ? 39.352 83.519 53.182 1.00 29.06 159 LEU D CA 1
ATOM 7921 C C . LEU D 1 159 ? 38.075 82.899 53.743 1.00 29.15 159 LEU D C 1
ATOM 7922 O O . LEU D 1 159 ? 37.202 83.615 54.229 1.00 30.67 159 LEU D O 1
ATOM 7927 N N . GLY D 1 160 ? 37.958 81.577 53.675 1.00 28.60 160 GLY D N 1
ATOM 7928 C CA . GLY D 1 160 ? 36.772 80.924 54.201 1.00 27.71 160 GLY D CA 1
ATOM 7929 C C . GLY D 1 160 ? 35.465 81.254 53.495 1.00 27.71 160 GLY D C 1
ATOM 7930 O O . GLY D 1 160 ? 34.413 81.326 54.130 1.00 28.62 160 GLY D O 1
ATOM 7931 N N . VAL D 1 161 ? 35.519 81.456 52.184 1.00 27.10 161 VAL D N 1
ATOM 7932 C CA . VAL D 1 161 ? 34.311 81.760 51.430 1.00 26.82 161 VAL D CA 1
ATOM 7933 C C . VAL D 1 161 ? 34.065 80.687 50.382 1.00 27.35 161 VAL D C 1
ATOM 7934 O O . VAL D 1 161 ? 34.935 79.852 50.122 1.00 25.34 161 VAL D O 1
ATOM 7938 N N . SER D 1 162 ? 32.873 80.731 49.789 1.00 26.95 162 SER D N 1
ATOM 7939 C CA . SER D 1 162 ? 32.456 79.787 48.761 1.00 25.25 162 SER D CA 1
ATOM 7940 C C . SER D 1 162 ? 33.278 79.947 47.497 1.00 24.79 162 SER D C 1
ATOM 7941 O O . SER D 1 162 ? 33.560 81.062 47.066 1.00 23.79 162 SER D O 1
ATOM 7944 N N . MET D 1 163 ? 33.649 78.826 46.892 1.00 22.66 163 MET D N 1
ATOM 7945 C CA . MET D 1 163 ? 34.446 78.862 45.682 1.00 21.99 163 MET D CA 1
ATOM 7946 C C . MET D 1 163 ? 33.676 79.462 44.514 1.00 20.15 163 MET D C 1
ATOM 7947 O O . MET D 1 163 ? 34.271 79.957 43.560 1.00 22.79 163 MET D O 1
ATOM 7952 N N . GLN D 1 164 ? 32.353 79.449 44.605 1.00 19.26 164 GLN D N 1
ATOM 7953 C CA . GLN D 1 164 ? 31.515 79.992 43.538 1.00 20.24 164 GLN D CA 1
ATOM 7954 C C . GLN D 1 164 ? 31.635 81.511 43.422 1.00 20.74 164 GLN D C 1
ATOM 7955 O O . GLN D 1 164 ? 31.344 82.084 42.374 1.00 19.89 164 GLN D O 1
ATOM 7961 N N . ASP D 1 165 ? 32.052 82.154 44.505 1.00 20.66 165 ASP D N 1
ATOM 7962 C CA . ASP D 1 165 ? 32.190 83.606 44.530 1.00 20.39 165 ASP D CA 1
ATOM 7963 C C . ASP D 1 165 ? 33.630 84.071 44.347 1.00 21.46 165 ASP D C 1
ATOM 7964 O O . ASP D 1 165 ? 33.981 85.203 44.685 1.00 23.28 165 ASP D O 1
ATOM 7969 N N . ILE D 1 166 ? 34.464 83.190 43.808 1.00 20.79 166 ILE D N 1
ATOM 7970 C CA . ILE D 1 166 ? 35.858 83.520 43.561 1.00 19.76 166 ILE D CA 1
ATOM 7971 C C . ILE D 1 166 ? 36.151 83.358 42.076 1.00 21.52 166 ILE D C 1
ATOM 7972 O O . ILE D 1 166 ? 35.806 82.332 41.472 1.00 21.43 166 ILE D O 1
ATOM 7977 N N . ASN D 1 167 ? 36.769 84.377 41.485 1.00 21.52 167 ASN D N 1
ATOM 7978 C CA . ASN D 1 167 ? 37.160 84.337 40.080 1.00 21.85 167 ASN D CA 1
ATOM 7979 C C . ASN D 1 167 ? 38.680 84.385 40.051 1.00 22.91 167 ASN D C 1
ATOM 7980 O O . ASN D 1 167 ? 39.290 85.273 40.655 1.00 23.89 167 ASN D O 1
ATOM 7985 N N . ALA D 1 168 ? 39.295 83.430 39.365 1.00 21.87 168 ALA D N 1
ATOM 7986 C CA . ALA D 1 168 ? 40.746 83.399 39.270 1.00 20.29 168 ALA D CA 1
ATOM 7987 C C . ALA D 1 168 ? 41.137 83.480 37.810 1.00 20.31 168 ALA D C 1
ATOM 7988 O O . ALA D 1 168 ? 40.718 82.666 36.991 1.00 17.91 168 ALA D O 1
ATOM 7990 N N . CYS D 1 169 ? 41.927 84.490 37.478 1.00 21.52 169 CYS D N 1
ATOM 7991 C CA . CYS D 1 169 ? 42.366 84.670 36.109 1.00 24.14 169 CYS D CA 1
ATOM 7992 C C . CYS D 1 169 ? 43.714 83.974 35.954 1.00 24.57 169 CYS D C 1
ATOM 7993 O O . CYS D 1 169 ? 44.661 84.253 36.690 1.00 25.62 169 CYS D O 1
ATOM 7996 N N . VAL D 1 170 ? 43.791 83.047 35.010 1.00 26.32 170 VAL D N 1
ATOM 7997 C CA . VAL D 1 170 ? 45.027 82.319 34.777 1.00 24.29 170 VAL D CA 1
ATOM 7998 C C . VAL D 1 170 ? 45.253 82.151 33.287 1.00 24.89 170 VAL D C 1
ATOM 7999 O O . VAL D 1 170 ? 44.442 81.539 32.591 1.00 26.30 170 VAL D O 1
ATOM 8003 N N . LEU D 1 171 ? 46.348 82.721 32.795 1.00 23.45 171 LEU D N 1
ATOM 8004 C CA . LEU D 1 171 ? 46.693 82.604 31.385 1.00 24.34 171 LEU D CA 1
ATOM 8005 C C . LEU D 1 171 ? 47.950 81.737 31.303 1.00 23.07 171 LEU D C 1
ATOM 8006 O O . LEU D 1 171 ? 48.505 81.353 32.327 1.00 23.11 171 LEU D O 1
ATOM 8011 N N . GLY D 1 172 ? 48.385 81.421 30.089 1.00 24.31 172 GLY D N 1
ATOM 8012 C CA . GLY D 1 172 ? 49.590 80.624 29.923 1.00 28.94 172 GLY D CA 1
ATOM 8013 C C . GLY D 1 172 ? 49.422 79.124 30.109 1.00 30.65 172 GLY D C 1
ATOM 8014 O O . GLY D 1 172 ? 48.306 78.624 30.249 1.00 31.04 172 GLY D O 1
ATOM 8015 N N . GLY D 1 173 ? 50.541 78.405 30.100 1.00 33.23 173 GLY D N 1
ATOM 8016 C CA . GLY D 1 173 ? 50.501 76.963 30.265 1.00 34.15 173 GLY D CA 1
ATOM 8017 C C . GLY D 1 173 ? 50.580 76.569 31.723 1.00 36.21 173 GLY D C 1
ATOM 8018 O O . GLY D 1 173 ? 50.152 77.320 32.599 1.00 35.66 173 GLY D O 1
ATOM 8019 N N . HIS D 1 174 ? 51.131 75.388 31.987 1.00 39.50 174 HIS D N 1
ATOM 8020 C CA . HIS D 1 174 ? 51.272 74.895 33.352 1.00 40.91 174 HIS D CA 1
ATOM 8021 C C . HIS D 1 174 ? 52.631 75.260 33.945 1.00 41.33 174 HIS D C 1
ATOM 8022 O O . HIS D 1 174 ? 53.572 75.587 33.222 1.00 41.74 174 HIS D O 1
ATOM 8029 N N . GLY D 1 175 ? 52.715 75.209 35.270 1.00 41.22 175 GLY D N 1
ATOM 8030 C CA . GLY D 1 175 ? 53.957 75.513 35.957 1.00 42.22 175 GLY D CA 1
ATOM 8031 C C . GLY D 1 175 ? 54.566 76.871 35.668 1.00 42.88 175 GLY D C 1
ATOM 8032 O O . GLY D 1 175 ? 53.877 77.889 35.631 1.00 44.01 175 GLY D O 1
ATOM 8033 N N . ASP D 1 176 ? 55.878 76.875 35.466 1.00 42.81 176 ASP D N 1
ATOM 8034 C CA . ASP D 1 176 ? 56.622 78.094 35.189 1.00 42.70 176 ASP D CA 1
ATOM 8035 C C . ASP D 1 176 ? 56.009 78.952 34.092 1.00 40.65 176 ASP D C 1
ATOM 8036 O O . ASP D 1 176 ? 56.101 80.177 34.139 1.00 40.12 176 ASP D O 1
ATOM 8041 N N . ALA D 1 177 ? 55.386 78.314 33.110 1.00 37.78 177 ALA D N 1
ATOM 8042 C CA . ALA D 1 177 ? 54.783 79.044 32.002 1.00 36.74 177 ALA D CA 1
ATOM 8043 C C . ALA D 1 177 ? 53.400 79.569 32.354 1.00 36.13 177 ALA D C 1
ATOM 8044 O O . ALA D 1 177 ? 52.784 80.283 31.566 1.00 35.89 177 ALA D O 1
ATOM 8046 N N . MET D 1 178 ? 52.910 79.207 33.533 1.00 35.28 178 MET D N 1
ATOM 8047 C CA . MET D 1 178 ? 51.587 79.643 33.960 1.00 35.13 178 MET D CA 1
ATOM 8048 C C . MET D 1 178 ? 51.608 81.126 34.330 1.00 35.20 178 MET D C 1
ATOM 8049 O O . MET D 1 178 ? 52.541 81.604 34.979 1.00 33.81 178 MET D O 1
ATOM 8054 N N . VAL D 1 179 ? 50.571 81.850 33.923 1.00 34.78 179 VAL D N 1
ATOM 8055 C CA . VAL D 1 179 ? 50.498 83.274 34.201 1.00 34.40 179 VAL D CA 1
ATOM 8056 C C . VAL D 1 179 ? 49.202 83.714 34.876 1.00 32.84 179 VAL D C 1
ATOM 8057 O O . VAL D 1 179 ? 48.264 84.149 34.217 1.00 31.24 179 VAL D O 1
ATOM 8061 N N . PRO D 1 180 ? 49.128 83.583 36.204 1.00 32.87 180 PRO D N 1
ATOM 8062 C CA . PRO D 1 180 ? 47.913 84.003 36.902 1.00 34.12 180 PRO D CA 1
ATOM 8063 C C . PRO D 1 180 ? 47.894 85.529 36.922 1.00 35.79 180 PRO D C 1
ATOM 8064 O O . PRO D 1 180 ? 48.915 86.157 37.194 1.00 37.78 180 PRO D O 1
ATOM 8068 N N . VAL D 1 181 ? 46.750 86.126 36.610 1.00 36.39 181 VAL D N 1
ATOM 8069 C CA . VAL D 1 181 ? 46.635 87.580 36.599 1.00 36.96 181 VAL D CA 1
ATOM 8070 C C . VAL D 1 181 ? 45.949 88.039 37.890 1.00 36.03 181 VAL D C 1
ATOM 8071 O O . VAL D 1 181 ? 44.726 87.977 38.007 1.00 36.84 181 VAL D O 1
ATOM 8075 N N . VAL D 1 182 ? 46.743 88.499 38.853 1.00 34.39 182 VAL D N 1
ATOM 8076 C CA . VAL D 1 182 ? 46.223 88.930 40.153 1.00 34.51 182 VAL D CA 1
ATOM 8077 C C . VAL D 1 182 ? 45.168 90.046 40.133 1.00 34.90 182 VAL D C 1
ATOM 8078 O O . VAL D 1 182 ? 44.200 89.999 40.891 1.00 35.95 182 VAL D O 1
ATOM 8082 N N . LYS D 1 183 ? 45.354 91.045 39.277 1.00 35.34 183 LYS D N 1
ATOM 8083 C CA . LYS D 1 183 ? 44.412 92.161 39.183 1.00 35.08 183 LYS D CA 1
ATOM 8084 C C . LYS D 1 183 ? 43.003 91.711 38.793 1.00 35.19 183 LYS D C 1
ATOM 8085 O O . LYS D 1 183 ? 42.017 92.360 39.140 1.00 34.89 183 LYS D O 1
ATOM 8091 N N . TYR D 1 184 ? 42.915 90.594 38.077 1.00 33.87 184 TYR D N 1
ATOM 8092 C CA . TYR D 1 184 ? 41.633 90.064 37.622 1.00 31.72 184 TYR D CA 1
ATOM 8093 C C . TYR D 1 184 ? 41.218 88.814 38.391 1.00 30.56 184 TYR D C 1
ATOM 8094 O O . TYR D 1 184 ? 40.450 87.991 37.894 1.00 29.57 184 TYR D O 1
ATOM 8103 N N . THR D 1 185 ? 41.751 88.673 39.599 1.00 28.32 185 THR D N 1
ATOM 8104 C CA . THR D 1 185 ? 41.430 87.551 40.468 1.00 26.26 185 THR D CA 1
ATOM 8105 C C . THR D 1 185 ? 40.664 88.193 41.615 1.00 26.85 185 THR D C 1
ATOM 8106 O O . THR D 1 185 ? 41.191 89.063 42.313 1.00 28.12 185 THR D O 1
ATOM 8110 N N . THR D 1 186 ? 39.420 87.767 41.810 1.00 25.71 186 THR D N 1
ATOM 8111 C CA . THR D 1 186 ? 38.566 88.374 42.825 1.00 25.72 186 THR D CA 1
ATOM 8112 C C . THR D 1 186 ? 37.682 87.465 43.682 1.00 27.70 186 THR D C 1
ATOM 8113 O O . THR D 1 186 ? 37.497 86.269 43.409 1.00 26.20 186 THR D O 1
ATOM 8117 N N . VAL D 1 187 ? 37.122 88.081 44.719 1.00 25.13 187 VAL D N 1
ATOM 8118 C CA . VAL D 1 187 ? 36.186 87.438 45.623 1.00 23.34 187 VAL D CA 1
ATOM 8119 C C . VAL D 1 187 ? 34.990 88.389 45.603 1.00 25.82 187 VAL D C 1
ATOM 8120 O O . VAL D 1 187 ? 35.078 89.515 46.097 1.00 23.97 187 VAL D O 1
ATOM 8124 N N . ALA D 1 188 ? 33.888 87.948 45.005 1.00 24.46 188 ALA D N 1
ATOM 8125 C CA . ALA D 1 188 ? 32.688 88.770 44.913 1.00 24.97 188 ALA D CA 1
ATOM 8126 C C . ALA D 1 188 ? 33.000 90.100 44.234 1.00 24.95 188 ALA D C 1
ATOM 8127 O O . ALA D 1 188 ? 32.465 91.137 44.619 1.00 24.70 188 ALA D O 1
ATOM 8129 N N . GLY D 1 189 ? 33.873 90.052 43.231 1.00 24.83 189 GLY D N 1
ATOM 8130 C CA . GLY D 1 189 ? 34.252 91.242 42.491 1.00 25.65 189 GLY D CA 1
ATOM 8131 C C . GLY D 1 189 ? 35.360 92.085 43.107 1.00 25.52 189 GLY D C 1
ATOM 8132 O O . GLY D 1 189 ? 35.849 93.025 42.474 1.00 27.60 189 GLY D O 1
ATOM 8133 N N . ILE D 1 190 ? 35.753 91.759 44.334 1.00 25.43 190 ILE D N 1
ATOM 8134 C CA . ILE D 1 190 ? 36.805 92.491 45.041 1.00 27.13 190 ILE D CA 1
ATOM 8135 C C . ILE D 1 190 ? 38.185 91.885 44.740 1.00 28.16 190 ILE D C 1
ATOM 8136 O O . ILE D 1 190 ? 38.417 90.716 45.022 1.00 28.31 190 ILE D O 1
ATOM 8141 N N . PRO D 1 191 ? 39.121 92.671 44.174 1.00 29.75 191 PRO D N 1
ATOM 8142 C CA . PRO D 1 191 ? 40.449 92.109 43.883 1.00 28.87 191 PRO D CA 1
ATOM 8143 C C . PRO D 1 191 ? 41.076 91.505 45.133 1.00 28.65 191 PRO D C 1
ATOM 8144 O O . PRO D 1 191 ? 40.923 92.046 46.233 1.00 28.87 191 PRO D O 1
ATOM 8148 N N . ILE D 1 192 ? 41.777 90.385 44.969 1.00 26.14 192 ILE D N 1
ATOM 8149 C CA . ILE D 1 192 ? 42.392 89.721 46.113 1.00 25.60 192 ILE D CA 1
ATOM 8150 C C . ILE D 1 192 ? 43.468 90.566 46.785 1.00 25.85 192 ILE D C 1
ATOM 8151 O O . ILE D 1 192 ? 43.687 90.446 47.992 1.00 25.53 192 ILE D O 1
ATOM 8156 N N . SER D 1 193 ? 44.147 91.412 46.014 1.00 27.87 193 SER D N 1
ATOM 8157 C CA . SER D 1 193 ? 45.202 92.253 46.581 1.00 31.41 193 SER D CA 1
ATOM 8158 C C . SER D 1 193 ? 44.612 93.232 47.588 1.00 33.63 193 SER D C 1
ATOM 8159 O O . SER D 1 193 ? 45.340 93.942 48.281 1.00 36.75 193 SER D O 1
ATOM 8162 N N . ASP D 1 194 ? 43.285 93.259 47.656 1.00 35.14 194 ASP D N 1
ATOM 8163 C CA . ASP D 1 194 ? 42.553 94.127 48.567 1.00 36.41 194 ASP D CA 1
ATOM 8164 C C . ASP D 1 194 ? 42.192 93.342 49.807 1.00 36.34 194 ASP D C 1
ATOM 8165 O O . ASP D 1 194 ? 41.836 93.913 50.829 1.00 36.52 194 ASP D O 1
ATOM 8170 N N . LEU D 1 195 ? 42.294 92.023 49.715 1.00 36.05 195 LEU D N 1
ATOM 8171 C CA . LEU D 1 195 ? 41.925 91.162 50.826 1.00 35.05 195 LEU D CA 1
ATOM 8172 C C . LEU D 1 195 ? 43.078 90.403 51.461 1.00 34.82 195 LEU D C 1
ATOM 8173 O O . LEU D 1 195 ? 42.961 89.929 52.588 1.00 34.38 195 LEU D O 1
ATOM 8178 N N . LEU D 1 196 ? 44.189 90.274 50.750 1.00 35.95 196 LEU D N 1
ATOM 8179 C CA . LEU D 1 196 ? 45.304 89.510 51.296 1.00 37.52 196 LEU D CA 1
ATOM 8180 C C . LEU D 1 196 ? 46.669 90.154 51.129 1.00 38.63 196 LEU D C 1
ATOM 8181 O O . LEU D 1 196 ? 46.902 90.911 50.187 1.00 39.09 196 LEU D O 1
ATOM 8186 N N . PRO D 1 197 ? 47.593 89.860 52.059 1.00 40.56 197 PRO D N 1
ATOM 8187 C CA . PRO D 1 197 ? 48.952 90.404 52.010 1.00 41.67 197 PRO D CA 1
ATOM 8188 C C . PRO D 1 197 ? 49.633 89.868 50.758 1.00 43.58 197 PRO D C 1
ATOM 8189 O O . PRO D 1 197 ? 49.534 88.678 50.456 1.00 43.52 197 PRO D O 1
ATOM 8193 N N . ALA D 1 198 ? 50.312 90.747 50.029 1.00 45.12 198 ALA D N 1
ATOM 8194 C CA . ALA D 1 198 ? 50.994 90.361 48.799 1.00 46.96 198 ALA D CA 1
ATOM 8195 C C . ALA D 1 198 ? 51.862 89.116 48.968 1.00 47.94 198 ALA D C 1
ATOM 8196 O O . ALA D 1 198 ? 52.163 88.434 47.988 1.00 48.19 198 ALA D O 1
ATOM 8198 N N . GLU D 1 199 ? 52.257 88.822 50.205 1.00 47.77 199 GLU D N 1
ATOM 8199 C CA . GLU D 1 199 ? 53.090 87.655 50.489 1.00 47.87 199 GLU D CA 1
ATOM 8200 C C . GLU D 1 199 ? 52.262 86.374 50.413 1.00 46.33 199 GLU D C 1
ATOM 8201 O O . GLU D 1 199 ? 52.726 85.357 49.893 1.00 45.65 199 GLU D O 1
ATOM 8207 N N . THR D 1 200 ? 51.039 86.429 50.932 1.00 44.04 200 THR D N 1
ATOM 8208 C CA . THR D 1 200 ? 50.150 85.276 50.902 1.00 40.72 200 THR D CA 1
ATOM 8209 C C . THR D 1 200 ? 49.698 85.026 49.468 1.00 39.79 200 THR D C 1
ATOM 8210 O O . THR D 1 200 ? 49.509 83.881 49.051 1.00 40.09 200 THR D O 1
ATOM 8214 N N . ILE D 1 201 ? 49.529 86.104 48.712 1.00 36.74 201 ILE D N 1
ATOM 8215 C CA . ILE D 1 201 ? 49.105 85.987 47.328 1.00 35.34 201 ILE D CA 1
ATOM 8216 C C . ILE D 1 201 ? 50.186 85.280 46.526 1.00 35.97 201 ILE D C 1
ATOM 8217 O O . ILE D 1 201 ? 49.888 84.535 45.592 1.00 35.75 201 ILE D O 1
ATOM 8222 N N . ASP D 1 202 ? 51.441 85.511 46.897 1.00 35.91 202 ASP D N 1
ATOM 8223 C CA . ASP D 1 202 ? 52.555 84.878 46.202 1.00 35.29 202 ASP D CA 1
ATOM 8224 C C . ASP D 1 202 ? 52.541 83.368 46.423 1.00 33.00 202 ASP D C 1
ATOM 8225 O O . ASP D 1 202 ? 52.762 82.605 45.491 1.00 30.65 202 ASP D O 1
ATOM 8230 N N . LYS D 1 203 ? 52.285 82.940 47.655 1.00 32.76 203 LYS D N 1
ATOM 8231 C CA . LYS D 1 203 ? 52.267 81.510 47.947 1.00 35.58 203 LYS D CA 1
ATOM 8232 C C . LYS D 1 203 ? 51.099 80.836 47.244 1.00 34.61 203 LYS D C 1
ATOM 8233 O O . LYS D 1 203 ? 51.282 79.814 46.591 1.00 34.56 203 LYS D O 1
ATOM 8239 N N . LEU D 1 204 ? 49.906 81.417 47.367 1.00 33.21 204 LEU D N 1
ATOM 8240 C CA . LEU D 1 204 ? 48.725 80.861 46.720 1.00 31.61 204 LEU D CA 1
ATOM 8241 C C . LEU D 1 204 ? 49.027 80.684 45.241 1.00 30.89 204 LEU D C 1
ATOM 8242 O O . LEU D 1 204 ? 48.654 79.679 44.637 1.00 32.46 204 LEU D O 1
ATOM 8247 N N . VAL D 1 205 ? 49.711 81.667 44.667 1.00 27.36 205 VAL D N 1
ATOM 8248 C CA . VAL D 1 205 ? 50.078 81.624 43.263 1.00 27.71 205 VAL D CA 1
ATOM 8249 C C . VAL D 1 205 ? 51.045 80.476 42.989 1.00 28.63 205 VAL D C 1
ATOM 8250 O O . VAL D 1 205 ? 50.874 79.720 42.028 1.00 26.73 205 VAL D O 1
ATOM 8254 N N . GLU D 1 206 ? 52.065 80.352 43.832 1.00 28.21 206 GLU D N 1
ATOM 8255 C CA . GLU D 1 206 ? 53.058 79.303 43.654 1.00 30.15 206 GLU D CA 1
ATOM 8256 C C . GLU D 1 206 ? 52.450 77.926 43.847 1.00 28.29 206 GLU D C 1
ATOM 8257 O O . GLU D 1 206 ? 52.781 76.992 43.120 1.00 29.56 206 GLU D O 1
ATOM 8263 N N . ARG D 1 207 ? 51.563 77.800 44.823 1.00 25.99 207 ARG D N 1
ATOM 8264 C CA . ARG D 1 207 ? 50.911 76.523 45.060 1.00 26.22 207 ARG D CA 1
ATOM 8265 C C . ARG D 1 207 ? 50.099 76.147 43.822 1.00 25.59 207 ARG D C 1
ATOM 8266 O O . ARG D 1 207 ? 49.977 74.969 43.490 1.00 27.03 207 ARG D O 1
ATOM 8274 N N . THR D 1 208 ? 49.548 77.149 43.138 1.00 23.38 208 THR D N 1
ATOM 8275 C CA . THR D 1 208 ? 48.760 76.898 41.936 1.00 23.14 208 THR D CA 1
ATOM 8276 C C . THR D 1 208 ? 49.678 76.433 40.808 1.00 24.67 208 THR D C 1
ATOM 8277 O O . THR D 1 208 ? 49.315 75.558 40.018 1.00 23.98 208 THR D O 1
ATOM 8281 N N . ARG D 1 209 ? 50.868 77.019 40.733 1.00 25.56 209 ARG D N 1
ATOM 8282 C CA . ARG D 1 209 ? 51.833 76.649 39.699 1.00 27.79 209 ARG D CA 1
ATOM 8283 C C . ARG D 1 209 ? 52.234 75.185 39.831 1.00 26.97 209 ARG D C 1
ATOM 8284 O O . ARG D 1 209 ? 52.397 74.485 38.838 1.00 26.93 209 ARG D O 1
ATOM 8292 N N . ASN D 1 210 ? 52.402 74.739 41.069 1.00 26.08 210 ASN D N 1
ATOM 8293 C CA . ASN D 1 210 ? 52.818 73.371 41.335 1.00 27.82 210 ASN D CA 1
ATOM 8294 C C . ASN D 1 210 ? 51.655 72.479 41.766 1.00 26.74 210 ASN D C 1
ATOM 8295 O O . ASN D 1 210 ? 51.867 71.408 42.326 1.00 25.92 210 ASN D O 1
ATOM 8300 N N . GLY D 1 211 ? 50.431 72.921 41.496 1.00 25.83 211 GLY D N 1
ATOM 8301 C CA . GLY D 1 211 ? 49.262 72.152 41.884 1.00 26.08 211 GLY D CA 1
ATOM 8302 C C . GLY D 1 211 ? 49.222 70.714 41.385 1.00 26.77 211 GLY D C 1
ATOM 8303 O O . GLY D 1 211 ? 48.878 69.805 42.139 1.00 26.42 211 GLY D O 1
ATOM 8304 N N . GLY D 1 212 ? 49.558 70.514 40.113 1.00 28.00 212 GLY D N 1
ATOM 8305 C CA . GLY D 1 212 ? 49.550 69.181 39.536 1.00 28.89 212 GLY D CA 1
ATOM 8306 C C . GLY D 1 212 ? 50.551 68.253 40.199 1.00 30.43 212 GLY D C 1
ATOM 8307 O O . GLY D 1 212 ? 50.278 67.065 40.373 1.00 30.44 212 GLY D O 1
ATOM 8308 N N . ALA D 1 213 ? 51.708 68.793 40.572 1.00 29.96 213 ALA D N 1
ATOM 8309 C CA . ALA D 1 213 ? 52.750 68.006 41.221 1.00 29.46 213 ALA D CA 1
ATOM 8310 C C . ALA D 1 213 ? 52.367 67.679 42.653 1.00 30.14 213 ALA D C 1
ATOM 8311 O O . ALA D 1 213 ? 52.784 66.658 43.197 1.00 30.47 213 ALA D O 1
ATOM 8313 N N . GLU D 1 214 ? 51.572 68.549 43.266 1.00 29.28 214 GLU D N 1
ATOM 8314 C CA . GLU D 1 214 ? 51.139 68.332 44.640 1.00 28.96 214 GLU D CA 1
ATOM 8315 C C . GLU D 1 214 ? 50.266 67.084 44.735 1.00 29.61 214 GLU D C 1
ATOM 8316 O O . GLU D 1 214 ? 50.354 66.328 45.703 1.00 29.84 214 GLU D O 1
ATOM 8322 N N . ILE D 1 215 ? 49.416 66.875 43.734 1.00 28.98 215 ILE D N 1
ATOM 8323 C CA . ILE D 1 215 ? 48.544 65.706 43.720 1.00 29.02 215 ILE D CA 1
ATOM 8324 C C . ILE D 1 215 ? 49.380 64.465 43.413 1.00 30.76 215 ILE D C 1
ATOM 8325 O O . ILE D 1 215 ? 49.254 63.442 44.084 1.00 30.89 215 ILE D O 1
ATOM 8330 N N . VAL D 1 216 ? 50.232 64.565 42.396 1.00 32.61 216 VAL D N 1
ATOM 8331 C CA . VAL D 1 216 ? 51.095 63.456 42.002 1.00 35.36 216 VAL D CA 1
ATOM 8332 C C . VAL D 1 216 ? 51.858 62.920 43.206 1.00 36.70 216 VAL D C 1
ATOM 8333 O O . VAL D 1 216 ? 51.843 61.722 43.482 1.00 35.70 216 VAL D O 1
ATOM 8337 N N . GLU D 1 217 ? 52.522 63.822 43.918 1.00 37.61 217 GLU D N 1
ATOM 8338 C CA . GLU D 1 217 ? 53.302 63.453 45.088 1.00 40.12 217 GLU D CA 1
ATOM 8339 C C . GLU D 1 217 ? 52.467 62.614 46.053 1.00 40.37 217 GLU D C 1
ATOM 8340 O O . GLU D 1 217 ? 52.938 61.608 46.587 1.00 39.53 217 GLU D O 1
ATOM 8346 N N . HIS D 1 218 ? 51.225 63.023 46.269 1.00 40.12 218 HIS D N 1
ATOM 8347 C CA . HIS D 1 218 ? 50.341 62.298 47.171 1.00 41.03 218 HIS D CA 1
ATOM 8348 C C . HIS D 1 218 ? 49.925 60.941 46.609 1.00 41.88 218 HIS D C 1
ATOM 8349 O O . HIS D 1 218 ? 49.964 59.931 47.313 1.00 40.76 218 HIS D O 1
ATOM 8356 N N . LEU D 1 219 ? 49.525 60.930 45.341 1.00 42.33 219 LEU D N 1
ATOM 8357 C CA . LEU D 1 219 ? 49.084 59.710 44.676 1.00 43.57 219 LEU D CA 1
ATOM 8358 C C . LEU D 1 219 ? 50.206 58.694 44.498 1.00 45.23 219 LEU D C 1
ATOM 8359 O O . LEU D 1 219 ? 49.966 57.487 44.549 1.00 45.63 219 LEU D O 1
ATOM 8364 N N . LYS D 1 220 ? 51.422 59.189 44.279 1.00 46.81 220 LYS D N 1
ATOM 8365 C CA . LYS D 1 220 ? 52.596 58.339 44.096 1.00 48.08 220 LYS D CA 1
ATOM 8366 C C . LYS D 1 220 ? 52.562 57.629 42.746 1.00 48.06 220 LYS D C 1
ATOM 8367 O O . LYS D 1 220 ? 53.602 57.362 42.146 1.00 48.41 220 LYS D O 1
ATOM 8373 N N . GLN D 1 221 ? 51.355 57.337 42.273 1.00 48.17 221 GLN D N 1
ATOM 8374 C CA . GLN D 1 221 ? 51.158 56.680 40.987 1.00 47.57 221 GLN D CA 1
ATOM 8375 C C . GLN D 1 221 ? 50.097 57.462 40.214 1.00 46.36 221 GLN D C 1
ATOM 8376 O O . GLN D 1 221 ? 49.011 57.711 40.733 1.00 46.28 221 GLN D O 1
ATOM 8382 N N . GLY D 1 222 ? 50.414 57.855 38.982 1.00 44.42 222 GLY D N 1
ATOM 8383 C CA . GLY D 1 222 ? 49.458 58.598 38.177 1.00 42.41 222 GLY D CA 1
ATOM 8384 C C . GLY D 1 222 ? 49.343 60.077 38.512 1.00 40.93 222 GLY D C 1
ATOM 8385 O O . GLY D 1 222 ? 50.218 60.644 39.168 1.00 40.94 222 GLY D O 1
ATOM 8386 N N . SER D 1 223 ? 48.256 60.701 38.062 1.00 37.97 223 SER D N 1
ATOM 8387 C CA . SER D 1 223 ? 48.021 62.123 38.301 1.00 35.12 223 SER D CA 1
ATOM 8388 C C . SER D 1 223 ? 46.583 62.441 38.704 1.00 32.52 223 SER D C 1
ATOM 8389 O O . SER D 1 223 ? 45.733 61.553 38.783 1.00 31.08 223 SER D O 1
ATOM 8392 N N . ALA D 1 224 ? 46.316 63.721 38.956 1.00 28.18 224 ALA D N 1
ATOM 8393 C CA . ALA D 1 224 ? 44.980 64.159 39.342 1.00 23.55 224 ALA D CA 1
ATOM 8394 C C . ALA D 1 224 ? 44.008 63.914 38.198 1.00 20.35 224 ALA D C 1
ATOM 8395 O O . ALA D 1 224 ? 44.399 63.909 37.029 1.00 20.22 224 ALA D O 1
ATOM 8397 N N . PHE D 1 225 ? 42.739 63.708 38.530 1.00 19.22 225 PHE D N 1
ATOM 8398 C CA . PHE D 1 225 ? 41.743 63.484 37.495 1.00 16.05 225 PHE D CA 1
ATOM 8399 C C . PHE D 1 225 ? 40.357 64.018 37.810 1.00 15.29 225 PHE D C 1
ATOM 8400 O O . PHE D 1 225 ? 39.594 64.299 36.888 1.00 16.99 225 PHE D O 1
ATOM 8408 N N . TYR D 1 226 ? 40.021 64.176 39.089 1.00 15.01 226 TYR D N 1
ATOM 8409 C CA . TYR D 1 226 ? 38.693 64.692 39.442 1.00 16.58 226 TYR D CA 1
ATOM 8410 C C . TYR D 1 226 ? 38.523 66.167 39.026 1.00 17.15 226 TYR D C 1
ATOM 8411 O O . TYR D 1 226 ? 37.514 66.530 38.419 1.00 19.70 226 TYR D O 1
ATOM 8420 N N . ALA D 1 227 ? 39.503 67.011 39.337 1.00 16.18 227 ALA D N 1
ATOM 8421 C CA . ALA D 1 227 ? 39.423 68.421 38.947 1.00 17.00 227 ALA D CA 1
ATOM 8422 C C . ALA D 1 227 ? 39.604 68.513 37.435 1.00 16.29 227 ALA D C 1
ATOM 8423 O O . ALA D 1 227 ? 38.869 69.234 36.754 1.00 16.50 227 ALA D O 1
ATOM 8425 N N . PRO D 1 228 ? 40.587 67.782 36.883 1.00 15.59 228 PRO D N 1
ATOM 8426 C CA . PRO D 1 228 ? 40.783 67.838 35.436 1.00 16.00 228 PRO D CA 1
ATOM 8427 C C . PRO D 1 228 ? 39.513 67.426 34.691 1.00 16.49 228 PRO D C 1
ATOM 8428 O O . PRO D 1 228 ? 39.104 68.073 33.726 1.00 16.95 228 PRO D O 1
ATOM 8432 N N . ALA D 1 229 ? 38.884 66.349 35.142 1.00 15.78 229 ALA D N 1
ATOM 8433 C CA . ALA D 1 229 ? 37.664 65.873 34.487 1.00 16.11 229 ALA D CA 1
ATOM 8434 C C . ALA D 1 229 ? 36.541 66.910 34.594 1.00 15.19 229 ALA D C 1
ATOM 8435 O O . ALA D 1 229 ? 35.836 67.188 33.623 1.00 12.96 229 ALA D O 1
ATOM 8437 N N . SER D 1 230 ? 36.371 67.469 35.786 1.00 17.07 230 SER D N 1
ATOM 8438 C CA . SER D 1 230 ? 35.330 68.465 35.998 1.00 18.11 230 SER D CA 1
ATOM 8439 C C . SER D 1 230 ? 35.573 69.673 35.088 1.00 16.96 230 SER D C 1
ATOM 8440 O O . SER D 1 230 ? 34.635 70.211 34.506 1.00 18.43 230 SER D O 1
ATOM 8443 N N . SER D 1 231 ? 36.837 70.071 34.959 1.00 17.74 231 SER D N 1
ATOM 8444 C CA . SER D 1 231 ? 37.219 71.210 34.123 1.00 18.24 231 SER D CA 1
ATOM 8445 C C . SER D 1 231 ? 36.872 70.962 32.665 1.00 17.62 231 SER D C 1
ATOM 8446 O O . SER D 1 231 ? 36.334 71.840 31.989 1.00 16.21 231 SER D O 1
ATOM 8449 N N . VAL D 1 232 ? 37.186 69.765 32.175 1.00 16.47 232 VAL D N 1
ATOM 8450 C CA . VAL D 1 232 ? 36.886 69.415 30.796 1.00 12.79 232 VAL D CA 1
ATOM 8451 C C . VAL D 1 232 ? 35.388 69.487 30.517 1.00 13.28 232 VAL D C 1
ATOM 8452 O O . VAL D 1 232 ? 34.959 69.995 29.471 1.00 12.11 232 VAL D O 1
ATOM 8456 N N . VAL D 1 233 ? 34.594 68.969 31.451 1.00 12.55 233 VAL D N 1
ATOM 8457 C CA . VAL D 1 233 ? 33.152 68.931 31.289 1.00 13.94 233 VAL D CA 1
ATOM 8458 C C . VAL D 1 233 ? 32.538 70.328 31.259 1.00 15.37 233 VAL D C 1
ATOM 8459 O O . VAL D 1 233 ? 31.563 70.567 30.546 1.00 14.06 233 VAL D O 1
ATOM 8463 N N . GLU D 1 234 ? 33.105 71.248 32.032 1.00 16.19 234 GLU D N 1
ATOM 8464 C CA . GLU D 1 234 ? 32.568 72.600 32.039 1.00 18.72 234 GLU D CA 1
ATOM 8465 C C . GLU D 1 234 ? 32.691 73.187 30.634 1.00 17.70 234 GLU D C 1
ATOM 8466 O O . GLU D 1 234 ? 31.785 73.872 30.152 1.00 19.88 234 GLU D O 1
ATOM 8472 N N . MET D 1 235 ? 33.816 72.904 29.987 1.00 18.00 235 MET D N 1
ATOM 8473 C CA . MET D 1 235 ? 34.074 73.359 28.626 1.00 18.28 235 MET D CA 1
ATOM 8474 C C . MET D 1 235 ? 33.100 72.682 27.662 1.00 19.25 235 MET D C 1
ATOM 8475 O O . MET D 1 235 ? 32.509 73.338 26.802 1.00 16.05 235 MET D O 1
ATOM 8480 N N . VAL D 1 236 ? 32.950 71.362 27.800 1.00 17.44 236 VAL D N 1
ATOM 8481 C CA . VAL D 1 236 ? 32.050 70.598 26.934 1.00 14.20 236 VAL D CA 1
ATOM 8482 C C . VAL D 1 236 ? 30.643 71.172 27.049 1.00 14.46 236 VAL D C 1
ATOM 8483 O O . VAL D 1 236 ? 29.973 71.407 26.045 1.00 17.24 236 VAL D O 1
ATOM 8487 N N . GLU D 1 237 ? 30.201 71.399 28.281 1.00 14.13 237 GLU D N 1
ATOM 8488 C CA . GLU D 1 237 ? 28.875 71.944 28.523 1.00 15.21 237 GLU D CA 1
ATOM 8489 C C . GLU D 1 237 ? 28.618 73.296 27.852 1.00 14.91 237 GLU D C 1
ATOM 8490 O O . GLU D 1 237 ? 27.541 73.517 27.292 1.00 15.13 237 GLU D O 1
ATOM 8496 N N . SER D 1 238 ? 29.592 74.201 27.913 1.00 16.84 238 SER D N 1
ATOM 8497 C CA . SER D 1 238 ? 29.425 75.514 27.299 1.00 16.46 238 SER D CA 1
ATOM 8498 C C . SER D 1 238 ? 29.193 75.326 25.814 1.00 17.10 238 SER D C 1
ATOM 8499 O O . SER D 1 238 ? 28.362 76.006 25.216 1.00 17.95 238 SER D O 1
ATOM 8502 N N . ILE D 1 239 ? 29.921 74.389 25.219 1.00 15.15 239 ILE D N 1
ATOM 8503 C CA . ILE D 1 239 ? 29.774 74.124 23.790 1.00 16.29 239 ILE D CA 1
ATOM 8504 C C . ILE D 1 239 ? 28.444 73.443 23.459 1.00 15.19 239 ILE D C 1
ATOM 8505 O O . ILE D 1 239 ? 27.723 73.874 22.561 1.00 15.18 239 ILE D O 1
ATOM 8510 N N . VAL D 1 240 ? 28.117 72.391 24.200 1.00 15.12 240 VAL D N 1
ATOM 8511 C CA . VAL D 1 240 ? 26.885 71.636 23.965 1.00 14.76 240 VAL D CA 1
ATOM 8512 C C . VAL D 1 240 ? 25.615 72.467 24.186 1.00 15.57 240 VAL D C 1
ATOM 8513 O O . VAL D 1 240 ? 24.678 72.423 23.379 1.00 13.80 240 VAL D O 1
ATOM 8517 N N . LEU D 1 241 ? 25.593 73.223 25.278 1.00 15.91 241 LEU D N 1
ATOM 8518 C CA . LEU D 1 241 ? 24.446 74.054 25.605 1.00 16.47 241 LEU D CA 1
ATOM 8519 C C . LEU D 1 241 ? 24.603 75.486 25.077 1.00 17.65 241 LEU D C 1
ATOM 8520 O O . LEU D 1 241 ? 23.796 76.360 25.400 1.00 19.67 241 LEU D O 1
ATOM 8525 N N . ASP D 1 242 ? 25.643 75.721 24.277 1.00 17.52 242 ASP D N 1
ATOM 8526 C CA . ASP D 1 242 ? 25.898 77.045 23.684 1.00 18.43 242 ASP D CA 1
ATOM 8527 C C . ASP D 1 242 ? 25.750 78.163 24.728 1.00 18.73 242 ASP D C 1
ATOM 8528 O O . ASP D 1 242 ? 25.047 79.160 24.506 1.00 18.19 242 ASP D O 1
ATOM 8533 N N . ARG D 1 243 ? 26.429 78.002 25.857 1.00 17.43 243 ARG D N 1
ATOM 8534 C CA . ARG D 1 243 ? 26.338 78.961 26.954 1.00 18.45 243 ARG D CA 1
ATOM 8535 C C . ARG D 1 243 ? 27.137 80.260 26.815 1.00 19.55 243 ARG D C 1
ATOM 8536 O O . ARG D 1 243 ? 26.821 81.252 27.471 1.00 16.20 243 ARG D O 1
ATOM 8544 N N . LYS D 1 244 ? 28.172 80.239 25.984 1.00 18.69 244 LYS D N 1
ATOM 8545 C CA . LYS D 1 244 ? 29.032 81.396 25.782 1.00 19.63 244 LYS D CA 1
ATOM 8546 C C . LYS D 1 244 ? 29.814 81.693 27.058 1.00 20.38 244 LYS D C 1
ATOM 8547 O O . LYS D 1 244 ? 30.000 82.860 27.430 1.00 19.26 244 LYS D O 1
ATOM 8553 N N . ARG D 1 245 ? 30.247 80.643 27.750 1.00 18.26 245 ARG D N 1
ATOM 8554 C CA . ARG D 1 245 ? 31.044 80.828 28.962 1.00 18.58 245 ARG D CA 1
ATOM 8555 C C . ARG D 1 245 ? 32.344 81.505 28.523 1.00 16.47 245 ARG D C 1
ATOM 8556 O O . ARG D 1 245 ? 32.746 81.399 27.367 1.00 17.30 245 ARG D O 1
ATOM 8564 N N . VAL D 1 246 ? 32.992 82.207 29.442 1.00 16.92 246 VAL D N 1
ATOM 8565 C CA . VAL D 1 246 ? 34.271 82.834 29.147 1.00 17.46 246 VAL D CA 1
ATOM 8566 C C . VAL D 1 246 ? 35.241 82.037 30.001 1.00 15.09 246 VAL D C 1
ATOM 8567 O O . VAL D 1 246 ? 35.257 82.184 31.217 1.00 15.22 246 VAL D O 1
ATOM 8571 N N . LEU D 1 247 ? 36.038 81.193 29.356 1.00 16.42 247 LEU D N 1
ATOM 8572 C CA . LEU D 1 247 ? 36.982 80.326 30.063 1.00 16.54 247 LEU D CA 1
ATOM 8573 C C . LEU D 1 247 ? 38.360 80.323 29.439 1.00 14.59 247 LEU D C 1
ATOM 8574 O O . LEU D 1 247 ? 38.500 80.366 28.217 1.00 16.39 247 LEU D O 1
ATOM 8579 N N . PRO D 1 248 ? 39.401 80.244 30.272 1.00 12.91 248 PRO D N 1
ATOM 8580 C CA . PRO D 1 248 ? 40.764 80.226 29.745 1.00 14.13 248 PRO D CA 1
ATOM 8581 C C . PRO D 1 248 ? 41.062 78.819 29.231 1.00 14.68 248 PRO D C 1
ATOM 8582 O O . PRO D 1 248 ? 40.971 77.858 29.981 1.00 15.61 248 PRO D O 1
ATOM 8586 N N . CYS D 1 249 ? 41.389 78.712 27.950 1.00 15.87 249 CYS D N 1
ATOM 8587 C CA . CYS D 1 249 ? 41.706 77.431 27.325 1.00 17.91 249 CYS D CA 1
ATOM 8588 C C . CYS D 1 249 ? 42.904 77.659 26.421 1.00 20.76 249 CYS D C 1
ATOM 8589 O O . CYS D 1 249 ? 43.286 78.802 26.177 1.00 23.39 249 CYS D O 1
ATOM 8592 N N . ALA D 1 250 ? 43.489 76.579 25.916 1.00 20.92 250 ALA D N 1
ATOM 8593 C CA . ALA D 1 250 ? 44.622 76.689 25.012 1.00 20.45 250 ALA D CA 1
ATOM 8594 C C . ALA D 1 250 ? 44.069 76.819 23.599 1.00 20.13 250 ALA D C 1
ATOM 8595 O O . ALA D 1 250 ? 43.357 75.934 23.124 1.00 17.87 250 ALA D O 1
ATOM 8597 N N . VAL D 1 251 ? 44.389 77.929 22.936 1.00 17.74 251 VAL D N 1
ATOM 8598 C CA . VAL D 1 251 ? 43.916 78.175 21.586 1.00 18.71 251 VAL D CA 1
ATOM 8599 C C . VAL D 1 251 ? 44.997 78.840 20.732 1.00 19.98 251 VAL D C 1
ATOM 8600 O O . VAL D 1 251 ? 45.966 79.392 21.254 1.00 22.39 251 VAL D O 1
ATOM 8604 N N . GLY D 1 252 ? 44.836 78.772 19.417 1.00 21.57 252 GLY D N 1
ATOM 8605 C CA . GLY D 1 252 ? 45.812 79.373 18.529 1.00 25.85 252 GLY D CA 1
ATOM 8606 C C . GLY D 1 252 ? 45.634 80.880 18.420 1.00 27.42 252 GLY D C 1
ATOM 8607 O O . GLY D 1 252 ? 44.555 81.355 18.065 1.00 27.98 252 GLY D O 1
ATOM 8608 N N . LEU D 1 253 ? 46.691 81.632 18.723 1.00 27.86 253 LEU D N 1
ATOM 8609 C CA . LEU D 1 253 ? 46.633 83.090 18.653 1.00 28.52 253 LEU D CA 1
ATOM 8610 C C . LEU D 1 253 ? 47.028 83.593 17.276 1.00 29.64 253 LEU D C 1
ATOM 8611 O O . LEU D 1 253 ? 47.740 82.916 16.535 1.00 30.05 253 LEU D O 1
ATOM 8616 N N . GLU D 1 254 ? 46.555 84.786 16.939 1.00 31.49 254 GLU D N 1
ATOM 8617 C CA . GLU D 1 254 ? 46.845 85.387 15.644 1.00 31.93 254 GLU D CA 1
ATOM 8618 C C . GLU D 1 254 ? 47.283 86.836 15.839 1.00 30.90 254 GLU D C 1
ATOM 8619 O O . GLU D 1 254 ? 46.945 87.697 15.031 1.00 28.96 254 GLU D O 1
ATOM 8625 N N . GLY D 1 255 ? 48.016 87.101 16.921 1.00 29.98 255 GLY D N 1
ATOM 8626 C CA . GLY D 1 255 ? 48.489 88.452 17.186 1.00 28.65 255 GLY D CA 1
ATOM 8627 C C . GLY D 1 255 ? 48.185 88.971 18.580 1.00 27.08 255 GLY D C 1
ATOM 8628 O O . GLY D 1 255 ? 48.963 89.730 19.161 1.00 28.15 255 GLY D O 1
ATOM 8629 N N . GLN D 1 256 ? 47.045 88.572 19.124 1.00 25.77 256 GLN D N 1
ATOM 8630 C CA . GLN D 1 256 ? 46.658 89.002 20.455 1.00 23.01 256 GLN D CA 1
ATOM 8631 C C . GLN D 1 256 ? 47.834 88.784 21.390 1.00 23.90 256 GLN D C 1
ATOM 8632 O O . GLN D 1 256 ? 48.553 87.796 21.266 1.00 25.74 256 GLN D O 1
ATOM 8638 N N . TYR D 1 257 ? 48.040 89.718 22.312 1.00 25.36 257 TYR D N 1
ATOM 8639 C CA . TYR D 1 257 ? 49.136 89.645 23.275 1.00 25.02 257 TYR D CA 1
ATOM 8640 C C . TYR D 1 257 ? 50.515 89.735 22.616 1.00 24.29 257 TYR D C 1
ATOM 8641 O O . TYR D 1 257 ? 51.535 89.497 23.255 1.00 25.06 257 TYR D O 1
ATOM 8650 N N . GLY D 1 258 ? 50.548 90.083 21.339 1.00 24.74 258 GLY D N 1
ATOM 8651 C CA . GLY D 1 258 ? 51.823 90.172 20.651 1.00 26.72 258 GLY D CA 1
ATOM 8652 C C . GLY D 1 258 ? 52.381 88.784 20.386 1.00 28.45 258 GLY D C 1
ATOM 8653 O O . GLY D 1 258 ? 53.591 88.600 20.258 1.00 28.17 258 GLY D O 1
ATOM 8654 N N . ILE D 1 259 ? 51.485 87.803 20.314 1.00 28.76 259 ILE D N 1
ATOM 8655 C CA . ILE D 1 259 ? 51.857 86.415 20.061 1.00 28.34 259 ILE D CA 1
ATOM 8656 C C . ILE D 1 259 ? 51.070 85.934 18.852 1.00 30.47 259 ILE D C 1
ATOM 8657 O O . ILE D 1 259 ? 49.861 86.136 18.773 1.00 31.25 259 ILE D O 1
ATOM 8662 N N . ASP D 1 260 ? 51.755 85.301 17.908 1.00 33.37 260 ASP D N 1
ATOM 8663 C CA . ASP D 1 260 ? 51.100 84.807 16.702 1.00 35.58 260 ASP D CA 1
ATOM 8664 C C . ASP D 1 260 ? 51.384 83.321 16.462 1.00 36.59 260 ASP D C 1
ATOM 8665 O O . ASP D 1 260 ? 52.452 82.817 16.814 1.00 37.72 260 ASP D O 1
ATOM 8670 N N . LYS D 1 261 ? 50.407 82.633 15.877 1.00 37.52 261 LYS D N 1
ATOM 8671 C CA . LYS D 1 261 ? 50.506 81.211 15.551 1.00 38.32 261 LYS D CA 1
ATOM 8672 C C . LYS D 1 261 ? 50.417 80.258 16.739 1.00 38.33 261 LYS D C 1
ATOM 8673 O O . LYS D 1 261 ? 49.527 79.407 16.798 1.00 40.35 261 LYS D O 1
ATOM 8679 N N . THR D 1 262 ? 51.342 80.403 17.680 1.00 35.87 262 THR D N 1
ATOM 8680 C CA . THR D 1 262 ? 51.405 79.530 18.846 1.00 34.47 262 THR D CA 1
ATOM 8681 C C . THR D 1 262 ? 50.152 79.388 19.713 1.00 32.99 262 THR D C 1
ATOM 8682 O O . THR D 1 262 ? 49.389 80.341 19.906 1.00 31.48 262 THR D O 1
ATOM 8686 N N . PHE D 1 263 ? 49.941 78.171 20.219 1.00 29.32 263 PHE D N 1
ATOM 8687 C CA . PHE D 1 263 ? 48.804 77.889 21.090 1.00 26.67 263 PHE D CA 1
ATOM 8688 C C . PHE D 1 263 ? 49.169 78.314 22.504 1.00 24.07 263 PHE D C 1
ATOM 8689 O O . PHE D 1 263 ? 50.252 77.997 23.006 1.00 22.26 263 PHE D O 1
ATOM 8697 N N . VAL D 1 264 ? 48.246 79.029 23.138 1.00 23.67 264 VAL D N 1
ATOM 8698 C CA . VAL D 1 264 ? 48.450 79.570 24.477 1.00 23.77 264 VAL D CA 1
ATOM 8699 C C . VAL D 1 264 ? 47.130 79.667 25.243 1.00 21.23 264 VAL D C 1
ATOM 8700 O O . VAL D 1 264 ? 46.072 79.836 24.647 1.00 21.06 264 VAL D O 1
ATOM 8704 N N . GLY D 1 265 ? 47.205 79.566 26.565 1.00 22.15 265 GLY D N 1
ATOM 8705 C CA . GLY D 1 265 ? 46.017 79.673 27.385 1.00 22.86 265 GLY D CA 1
ATOM 8706 C C . GLY D 1 265 ? 45.573 81.127 27.505 1.00 22.79 265 GLY D C 1
ATOM 8707 O O . GLY D 1 265 ? 46.315 81.963 28.020 1.00 22.32 265 GLY D O 1
ATOM 8708 N N . VAL D 1 266 ? 44.372 81.421 27.017 1.00 22.02 266 VAL D N 1
ATOM 8709 C CA . VAL D 1 266 ? 43.795 82.769 27.063 1.00 22.95 266 VAL D CA 1
ATOM 8710 C C . VAL D 1 266 ? 42.280 82.668 27.225 1.00 23.23 266 VAL D C 1
ATOM 8711 O O . VAL D 1 266 ? 41.678 81.635 26.911 1.00 23.75 266 VAL D O 1
ATOM 8715 N N . PRO D 1 267 ? 41.638 83.745 27.709 1.00 21.52 267 PRO D N 1
ATOM 8716 C CA . PRO D 1 267 ? 40.185 83.709 27.888 1.00 19.70 267 PRO D CA 1
ATOM 8717 C C . PRO D 1 267 ? 39.478 83.650 26.545 1.00 19.75 267 PRO D C 1
ATOM 8718 O O . PRO D 1 267 ? 39.800 84.423 25.636 1.00 18.98 267 PRO D O 1
ATOM 8722 N N . VAL D 1 268 ? 38.528 82.728 26.406 1.00 17.29 268 VAL D N 1
ATOM 8723 C CA . VAL D 1 268 ? 37.785 82.608 25.158 1.00 16.99 268 VAL D CA 1
ATOM 8724 C C . VAL D 1 268 ? 36.308 82.352 25.417 1.00 15.71 268 VAL D C 1
ATOM 8725 O O . VAL D 1 268 ? 35.925 81.827 26.466 1.00 14.23 268 VAL D O 1
ATOM 8729 N N . LYS D 1 269 ? 35.483 82.752 24.458 1.00 15.76 269 LYS D N 1
ATOM 8730 C CA . LYS D 1 269 ? 34.046 82.565 24.557 1.00 18.23 269 LYS D CA 1
ATOM 8731 C C . LYS D 1 269 ? 33.721 81.281 23.825 1.00 16.98 269 LYS D C 1
ATOM 8732 O O . LYS D 1 269 ? 33.856 81.201 22.610 1.00 17.29 269 LYS D O 1
ATOM 8738 N N . LEU D 1 270 ? 33.283 80.286 24.582 1.00 18.49 270 LEU D N 1
ATOM 8739 C CA . LEU D 1 270 ? 32.965 78.975 24.042 1.00 18.04 270 LEU D CA 1
ATOM 8740 C C . LEU D 1 270 ? 31.484 78.808 23.754 1.00 17.63 270 LEU D C 1
ATOM 8741 O O . LEU D 1 270 ? 30.644 78.980 24.644 1.00 16.73 270 LEU D O 1
ATOM 8746 N N . GLY D 1 271 ? 31.180 78.450 22.512 1.00 17.23 271 GLY D N 1
ATOM 8747 C CA . GLY D 1 271 ? 29.808 78.227 22.108 1.00 18.05 271 GLY D CA 1
ATOM 8748 C C . GLY D 1 271 ? 29.695 76.966 21.263 1.00 21.46 271 GLY D C 1
ATOM 8749 O O . GLY D 1 271 ? 30.637 76.171 21.178 1.00 19.31 271 GLY D O 1
ATOM 8750 N N . ARG D 1 272 ? 28.544 76.785 20.629 1.00 23.73 272 ARG D N 1
ATOM 8751 C CA . ARG D 1 272 ? 28.321 75.614 19.797 1.00 27.52 272 ARG D CA 1
ATOM 8752 C C . ARG D 1 272 ? 29.274 75.569 18.607 1.00 27.99 272 ARG D C 1
ATOM 8753 O O . ARG D 1 272 ? 29.439 74.527 17.976 1.00 27.97 272 ARG D O 1
ATOM 8761 N N . ASN D 1 273 ? 29.910 76.694 18.295 1.00 27.20 273 ASN D N 1
ATOM 8762 C CA . ASN D 1 273 ? 30.843 76.717 17.176 1.00 26.44 273 ASN D CA 1
ATOM 8763 C C . ASN D 1 273 ? 32.290 76.666 17.644 1.00 24.13 273 ASN D C 1
ATOM 8764 O O . ASN D 1 273 ? 33.202 76.917 16.864 1.00 26.95 273 ASN D O 1
ATOM 8769 N N . GLY D 1 274 ? 32.502 76.334 18.912 1.00 22.52 274 GLY D N 1
ATOM 8770 C CA . GLY D 1 274 ? 33.855 76.277 19.441 1.00 20.37 274 GLY D CA 1
ATOM 8771 C C . GLY D 1 274 ? 34.308 77.634 19.957 1.00 21.86 274 GLY D C 1
ATOM 8772 O O . GLY D 1 274 ? 33.577 78.283 20.711 1.00 21.71 274 GLY D O 1
ATOM 8773 N N . VAL D 1 275 ? 35.504 78.066 19.562 1.00 19.23 275 VAL D N 1
ATOM 8774 C CA . VAL D 1 275 ? 36.030 79.364 19.990 1.00 21.08 275 VAL D CA 1
ATOM 8775 C C . VAL D 1 275 ? 35.308 80.438 19.175 1.00 20.39 275 VAL D C 1
ATOM 8776 O O . VAL D 1 275 ? 35.538 80.580 17.978 1.00 21.08 275 VAL D O 1
ATOM 8780 N N . GLU D 1 276 ? 34.424 81.190 19.812 1.00 22.48 276 GLU D N 1
ATOM 8781 C CA . GLU D 1 276 ? 33.691 82.214 19.080 1.00 22.91 276 GLU D CA 1
ATOM 8782 C C . GLU D 1 276 ? 34.262 83.604 19.332 1.00 23.31 276 GLU D C 1
ATOM 8783 O O . GLU D 1 276 ? 33.856 84.581 18.706 1.00 23.59 276 GLU D O 1
ATOM 8789 N N . GLN D 1 277 ? 35.220 83.676 20.246 1.00 23.25 277 GLN D N 1
ATOM 8790 C CA . GLN D 1 277 ? 35.885 84.928 20.555 1.00 25.87 277 GLN D CA 1
ATOM 8791 C C . GLN D 1 277 ? 37.076 84.728 21.475 1.00 25.37 277 GLN D C 1
ATOM 8792 O O . GLN D 1 277 ? 36.999 83.978 22.448 1.00 25.58 277 GLN D O 1
ATOM 8798 N N . ILE D 1 278 ? 38.179 85.396 21.144 1.00 24.97 278 ILE D N 1
ATOM 8799 C CA . ILE D 1 278 ? 39.392 85.342 21.948 1.00 25.29 278 ILE D CA 1
ATOM 8800 C C . ILE D 1 278 ? 39.516 86.685 22.660 1.00 26.04 278 ILE D C 1
ATOM 8801 O O . ILE D 1 278 ? 39.480 87.735 22.029 1.00 27.12 278 ILE D O 1
ATOM 8806 N N . TYR D 1 279 ? 39.643 86.651 23.978 1.00 27.19 279 TYR D N 1
ATOM 8807 C CA . TYR D 1 279 ? 39.764 87.875 24.750 1.00 30.07 279 TYR D CA 1
ATOM 8808 C C . TYR D 1 279 ? 41.204 88.270 25.010 1.00 30.72 279 TYR D C 1
ATOM 8809 O O . TYR D 1 279 ? 42.034 87.452 25.415 1.00 31.46 279 TYR D O 1
ATOM 8818 N N . GLU D 1 280 ? 41.489 89.542 24.773 1.00 29.71 280 GLU D N 1
ATOM 8819 C CA . GLU D 1 280 ? 42.817 90.080 24.980 1.00 28.57 280 GLU D CA 1
ATOM 8820 C C . GLU D 1 280 ? 42.743 91.053 26.153 1.00 29.33 280 GLU D C 1
ATOM 8821 O O . GLU D 1 280 ? 42.346 92.203 25.982 1.00 29.55 280 GLU D O 1
ATOM 8827 N N . ILE D 1 281 ? 43.104 90.589 27.347 1.00 30.35 281 ILE D N 1
ATOM 8828 C CA . ILE D 1 281 ? 43.055 91.447 28.528 1.00 32.65 281 ILE D CA 1
ATOM 8829 C C . ILE D 1 281 ? 44.358 92.221 28.715 1.00 35.50 281 ILE D C 1
ATOM 8830 O O . ILE D 1 281 ? 45.435 91.742 28.352 1.00 36.85 281 ILE D O 1
ATOM 8835 N N . ASN D 1 282 ? 44.250 93.422 29.276 1.00 37.76 282 ASN D N 1
ATOM 8836 C CA . ASN D 1 282 ? 45.411 94.279 29.502 1.00 38.67 282 ASN D CA 1
ATOM 8837 C C . ASN D 1 282 ? 46.322 93.750 30.593 1.00 37.90 282 ASN D C 1
ATOM 8838 O O . ASN D 1 282 ? 46.068 93.955 31.780 1.00 38.13 282 ASN D O 1
ATOM 8843 N N . LEU D 1 283 ? 47.391 93.078 30.179 1.00 38.67 283 LEU D N 1
ATOM 8844 C CA . LEU D 1 283 ? 48.366 92.522 31.108 1.00 38.04 283 LEU D CA 1
ATOM 8845 C C . LEU D 1 283 ? 49.475 93.538 31.348 1.00 38.92 283 LEU D C 1
ATOM 8846 O O . LEU D 1 283 ? 49.864 94.258 30.427 1.00 38.23 283 LEU D O 1
ATOM 8851 N N . ASP D 1 284 ? 49.978 93.593 32.580 1.00 38.60 284 ASP D N 1
ATOM 8852 C CA . ASP D 1 284 ? 51.068 94.502 32.901 1.00 39.32 284 ASP D CA 1
ATOM 8853 C C . ASP D 1 284 ? 52.344 93.919 32.297 1.00 39.07 284 ASP D C 1
ATOM 8854 O O . ASP D 1 284 ? 52.380 92.740 31.931 1.00 37.99 284 ASP D O 1
ATOM 8859 N N . GLN D 1 285 ? 53.381 94.747 32.208 1.00 37.48 285 GLN D N 1
ATOM 8860 C CA . GLN D 1 285 ? 54.668 94.356 31.642 1.00 37.12 285 GLN D CA 1
ATOM 8861 C C . GLN D 1 285 ? 55.193 92.986 32.076 1.00 34.71 285 GLN D C 1
ATOM 8862 O O . GLN D 1 285 ? 55.646 92.203 31.243 1.00 33.64 285 GLN D O 1
ATOM 8868 N N . ALA D 1 286 ? 55.135 92.706 33.374 1.00 33.56 286 ALA D N 1
ATOM 8869 C CA . ALA D 1 286 ? 55.622 91.439 33.914 1.00 33.56 286 ALA D CA 1
ATOM 8870 C C . ALA D 1 286 ? 54.865 90.216 33.390 1.00 32.76 286 ALA D C 1
ATOM 8871 O O . ALA D 1 286 ? 55.483 89.237 32.971 1.00 33.25 286 ALA D O 1
ATOM 8873 N N . ASP D 1 287 ? 53.536 90.274 33.412 1.00 31.95 287 ASP D N 1
ATOM 8874 C CA . ASP D 1 287 ? 52.714 89.158 32.943 1.00 32.32 287 ASP D CA 1
ATOM 8875 C C . ASP D 1 287 ? 52.744 88.970 31.429 1.00 33.38 287 ASP D C 1
ATOM 8876 O O . ASP D 1 287 ? 52.703 87.838 30.941 1.00 35.01 287 ASP D O 1
ATOM 8881 N N . LEU D 1 288 ? 52.809 90.072 30.685 1.00 33.01 288 LEU D N 1
ATOM 8882 C CA . LEU D 1 288 ? 52.849 89.995 29.230 1.00 32.87 288 LEU D CA 1
ATOM 8883 C C . LEU D 1 288 ? 54.188 89.402 28.809 1.00 32.59 288 LEU D C 1
ATOM 8884 O O . LEU D 1 288 ? 54.269 88.649 27.838 1.00 30.84 288 LEU D O 1
ATOM 8889 N N . ASP D 1 289 ? 55.241 89.752 29.540 1.00 32.68 289 ASP D N 1
ATOM 8890 C CA . ASP D 1 289 ? 56.565 89.234 29.220 1.00 33.56 289 ASP D CA 1
ATOM 8891 C C . ASP D 1 289 ? 56.547 87.718 29.383 1.00 33.16 289 ASP D C 1
ATOM 8892 O O . ASP D 1 289 ? 56.956 86.987 28.483 1.00 32.20 289 ASP D O 1
ATOM 8897 N N . LEU D 1 290 ? 56.066 87.262 30.536 1.00 33.26 290 LEU D N 1
ATOM 8898 C CA . LEU D 1 290 ? 55.978 85.835 30.834 1.00 35.60 290 LEU D CA 1
ATOM 8899 C C . LEU D 1 290 ? 55.184 85.124 29.745 1.00 35.11 290 LEU D C 1
ATOM 8900 O O . LEU D 1 290 ? 55.690 84.221 29.084 1.00 35.63 290 LEU D O 1
ATOM 8905 N N . LEU D 1 291 ? 53.943 85.555 29.550 1.00 34.59 291 LEU D N 1
ATOM 8906 C CA . LEU D 1 291 ? 53.078 84.955 28.547 1.00 33.71 291 LEU D CA 1
ATOM 8907 C C . LEU D 1 291 ? 53.807 84.772 27.224 1.00 34.50 291 LEU D C 1
ATOM 8908 O O . LEU D 1 291 ? 53.809 83.678 26.657 1.00 33.58 291 LEU D O 1
ATOM 8913 N N . GLN D 1 292 ? 54.432 85.840 26.735 1.00 32.66 292 GLN D N 1
ATOM 8914 C CA . GLN D 1 292 ? 55.164 85.781 25.474 1.00 33.30 292 GLN D CA 1
ATOM 8915 C C . GLN D 1 292 ? 56.351 84.818 25.558 1.00 33.67 292 GLN D C 1
ATOM 8916 O O . GLN D 1 292 ? 56.637 84.087 24.609 1.00 33.56 292 GLN D O 1
ATOM 8922 N N . LYS D 1 293 ? 57.042 84.839 26.692 1.00 35.00 293 LYS D N 1
ATOM 8923 C CA . LYS D 1 293 ? 58.197 83.974 26.917 1.00 38.13 293 LYS D CA 1
ATOM 8924 C C . LYS D 1 293 ? 57.792 82.513 26.732 1.00 37.58 293 LYS D C 1
ATOM 8925 O O . LYS D 1 293 ? 58.441 81.757 26.011 1.00 38.80 293 LYS D O 1
ATOM 8931 N N . SER D 1 294 ? 56.707 82.136 27.395 1.00 37.58 294 SER D N 1
ATOM 8932 C CA . SER D 1 294 ? 56.178 80.782 27.335 1.00 37.03 294 SER D CA 1
ATOM 8933 C C . SER D 1 294 ? 55.729 80.422 25.928 1.00 37.39 294 SER D C 1
ATOM 8934 O O . SER D 1 294 ? 55.962 79.310 25.455 1.00 38.28 294 SER D O 1
ATOM 8937 N N . ALA D 1 295 ? 55.075 81.367 25.264 1.00 36.49 295 ALA D N 1
ATOM 8938 C CA . ALA D 1 295 ? 54.587 81.134 23.918 1.00 36.95 295 ALA D CA 1
ATOM 8939 C C . ALA D 1 295 ? 55.731 80.707 23.008 1.00 37.56 295 ALA D C 1
ATOM 8940 O O . ALA D 1 295 ? 55.566 79.827 22.158 1.00 35.56 295 ALA D O 1
ATOM 8942 N N . LYS D 1 296 ? 56.889 81.337 23.185 1.00 37.53 296 LYS D N 1
ATOM 8943 C CA . LYS D 1 296 ? 58.047 81.008 22.368 1.00 38.11 296 LYS D CA 1
ATOM 8944 C C . LYS D 1 296 ? 58.592 79.629 22.714 1.00 37.10 296 LYS D C 1
ATOM 8945 O O . LYS D 1 296 ? 59.136 78.943 21.853 1.00 36.84 296 LYS D O 1
ATOM 8951 N N . ILE D 1 297 ? 58.447 79.237 23.977 1.00 36.22 297 ILE D N 1
ATOM 8952 C CA . ILE D 1 297 ? 58.903 77.929 24.431 1.00 36.99 297 ILE D CA 1
ATOM 8953 C C . ILE D 1 297 ? 58.027 76.875 23.754 1.00 37.60 297 ILE D C 1
ATOM 8954 O O . ILE D 1 297 ? 58.528 75.904 23.183 1.00 37.90 297 ILE D O 1
ATOM 8959 N N . VAL D 1 298 ? 56.715 77.085 23.828 1.00 36.36 298 VAL D N 1
ATOM 8960 C CA . VAL D 1 298 ? 55.740 76.195 23.215 1.00 34.13 298 VAL D CA 1
ATOM 8961 C C . VAL D 1 298 ? 56.003 76.172 21.719 1.00 34.82 298 VAL D C 1
ATOM 8962 O O . VAL D 1 298 ? 55.816 75.151 21.053 1.00 33.75 298 VAL D O 1
ATOM 8966 N N . ASP D 1 299 ? 56.459 77.307 21.204 1.00 35.17 299 ASP D N 1
ATOM 8967 C CA . ASP D 1 299 ? 56.741 77.451 19.787 1.00 37.02 299 ASP D CA 1
ATOM 8968 C C . ASP D 1 299 ? 57.982 76.692 19.328 1.00 37.86 299 ASP D C 1
ATOM 8969 O O . ASP D 1 299 ? 58.015 76.151 18.221 1.00 36.58 299 ASP D O 1
ATOM 8974 N N . GLU D 1 300 ? 59.012 76.659 20.166 1.00 38.89 300 GLU D N 1
ATOM 8975 C CA . GLU D 1 300 ? 60.225 75.945 19.797 1.00 40.45 300 GLU D CA 1
ATOM 8976 C C . GLU D 1 300 ? 59.889 74.460 19.696 1.00 39.18 300 GLU D C 1
ATOM 8977 O O . GLU D 1 300 ? 60.157 73.815 18.682 1.00 38.63 300 GLU D O 1
ATOM 8983 N N . ASN D 1 301 ? 59.278 73.932 20.749 1.00 38.06 301 ASN D N 1
ATOM 8984 C CA . ASN D 1 301 ? 58.898 72.529 20.787 1.00 37.42 301 ASN D CA 1
ATOM 8985 C C . ASN D 1 301 ? 58.093 72.113 19.563 1.00 36.35 301 ASN D C 1
ATOM 8986 O O . ASN D 1 301 ? 58.393 71.099 18.931 1.00 35.90 301 ASN D O 1
ATOM 8991 N N . CYS D 1 302 ? 57.068 72.883 19.219 1.00 34.46 302 CYS D N 1
ATOM 8992 C CA . CYS D 1 302 ? 56.267 72.542 18.055 1.00 35.45 302 CYS D CA 1
ATOM 8993 C C . CYS D 1 302 ? 57.144 72.503 16.807 1.00 38.03 302 CYS D C 1
ATOM 8994 O O . CYS D 1 302 ? 56.919 71.698 15.898 1.00 38.49 302 CYS D O 1
ATOM 8997 N N . LYS D 1 303 ? 58.154 73.367 16.774 1.00 40.91 303 LYS D N 1
ATOM 8998 C CA . LYS D 1 303 ? 59.084 73.429 15.647 1.00 43.90 303 LYS D CA 1
ATOM 8999 C C . LYS D 1 303 ? 59.844 72.109 15.514 1.00 43.39 303 LYS D C 1
ATOM 9000 O O . LYS D 1 303 ? 59.891 71.510 14.442 1.00 43.83 303 LYS D O 1
ATOM 9006 N N . MET D 1 304 ? 60.439 71.676 16.619 1.00 43.30 304 MET D N 1
ATOM 9007 C CA . MET D 1 304 ? 61.222 70.450 16.658 1.00 45.81 304 MET D CA 1
ATOM 9008 C C . MET D 1 304 ? 60.396 69.188 16.420 1.00 45.44 304 MET D C 1
ATOM 9009 O O . MET D 1 304 ? 60.954 68.110 16.224 1.00 44.97 304 MET D O 1
ATOM 9014 N N . LEU D 1 305 ? 59.073 69.324 16.440 1.00 44.70 305 LEU D N 1
ATOM 9015 C CA . LEU D 1 305 ? 58.186 68.186 16.206 1.00 44.67 305 LEU D CA 1
ATOM 9016 C C . LEU D 1 305 ? 57.840 68.087 14.726 1.00 44.68 305 LEU D C 1
ATOM 9017 O O . LEU D 1 305 ? 57.697 66.952 14.232 1.00 44.37 305 LEU D O 1
ATOM 9022 N N . GLU D 1 306 ? 57.707 69.147 14.078 1.00 45.10 306 GLU D N 1
#

Organism: Prosthecochloris vibrioformis (NCBI:txid1098)

InterPro domains:
  IPR001236 Lactate/malate dehydrogenase, N-terminal [PF00056] (1-141)
  IPR001557 L-lactate/malate dehydrogenase [PIRSF000102] (1-307)
  IPR001557 L-lactate/malate dehydrogenase [PR00086] (2-26)
  IPR001557 L-lactate/malate dehydrogenase [PR00086] (27-51)
  IPR001557 L-lactate/malate dehydrogenase [PR00086] (115-135)
  IPR001557 L-lactate/malate dehydrogenase [PR00086] (139-157)
  IPR001557 L-lactate/malate dehydrogenase [PR00086] (169-182)
  IPR011275 Malate dehydrogenase, type 3 [MF_00487] (1-306)
  IPR011275 Malate dehydrogenase, type 3 [TIGR01763] (1-305)
  IPR011275 Malate dehydrogenase, type 3 [cd01339] (3-303)
  IPR015955 Lactate dehydrogenase/glycoside hydrolase, family 4, C-terminal [G3DSA:3.90.110.10] (144-309)
  IPR015955 Lactate dehydrogenase/glycoside hydrolase, family 4, C-terminal [SSF56327] (142-304)
  IPR022383 Lactate/malate dehydrogenase, C-terminal [PF02866] (146-303)
  IPR036291 NAD(P)-binding domain superfamily [SSF51735] (1-142)

Radius of gyration: 29.78 Å; Cα contacts (8 Å, |Δi|>4): 2882; chains: 4; bounding box: 81×81×60 Å

Nearest PDB structures (foldseek):
  1guz-assembly1_B  TM=1.003E+00  e=3.577E-62  Prosthecochloris vibrioformis
  1gv1-assembly1_B  TM=9.969E-01  e=3.373E-53  Prosthecochloris vibrioformis
  1uxj-assembly1_A-2  TM=9.819E-01  e=5.563E-41  Chloroflexus aurantiacus
  7by8-assembly1_C  TM=9.816E-01  e=3.757E-40  Geobacillus stearothermophilus
  7by9-assembly1_C  TM=9.790E-01  e=4.797E-39  Geobacillus stearothermophilus

Sequence (1201 aa):
MKITVIGAGNVGATTAFRLAEKQLARELVLLDVVEGIPQGKALDMYESGPVGLFDTKVTGSNDYADTANSDIVIITAGLPRKPGMTREDLLMKNAGIVKEVTDNIMKHSKNPIIIVVSNPLDIMTHVAWVRSGLPKERVIGMAGVLDAARFRSFIAMELGVSMQDINACVLGGHGDAMVPVVKYTTVAGIPISDLLPAETIDKLVERTRNGGAEIVEHLKQGSAFYAPASSVVEMVESIVLDRKRVLPCAVGLEGQYGIDKTFVGVPVKLGRNGVEQIYEINLDQADLDLLQKSAKIVDENCKMLMKITVIGAGNVGATTAFRLAEKQLARELVLLDVVEGIPQGKALDMYESGPVGLFDTKVTGSNDYADTANSDIVIITAGLDLLMKNAGIVKEVTDNIMKHSKNPIIIVVSNPLDIMTHVAWVRSGLPKERVIGMAGVLDAARFRSFIAMELGVSMQDINACVLGGHGDAMVPVVKYTTVAGIPISDLLPAETIDKLVERTRNGGAEIVEHLKQGSAFYAPASSVVEMVESIVLDRKRVLPCAVGLEGQYGIDKTFVGVPVKLGRNGVEQIYEINLDQADLDLLQKSAKIVDENCKMLMKITVIGAGNVGATTAFRLAEKQLARELVLLDVVEGIPQGKALDMYESGPVGLFDTKVTGSNDYADTANSDIVIITAGLPRKPGMTREDLLMKNAGIVKEVTDNIMKHSKNPIIIVVSNPLDIMTHVAWVRSGLPKERVIGMAGVLDAARFRSFIAMELGVSMQDINACVLGGHGDAMVPVVKYTTVAGIPISDLLPAETIDKLVERTRNGGAEIVEHLKQGSAFYAP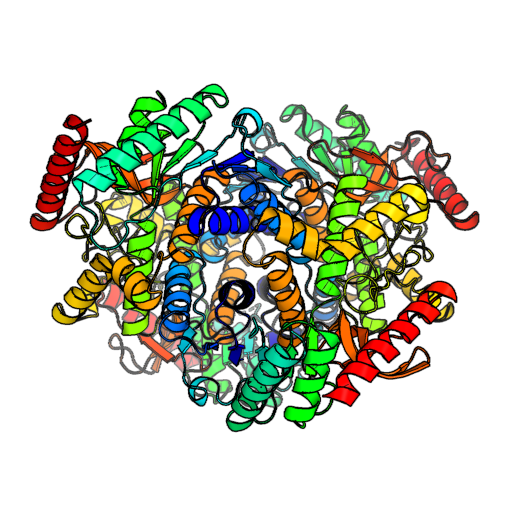ASSVVEMVESIVLDRKRVLPCAVGLEGQYGIDKTFVGVPVKLGRNGVEQIYEINLDQADLDLLQKSAKIVDENCKMLMKITVIGAGNVGATTAFRLAEKQLARELVLLDVVEGIPQGKALDMYESGPVGLFDTKVTGSNDYADTANSDIVIITAGLLLMKNAGIVKEVTDNIMKHSKNPIIIVVSNPLDIMTHVAWVRSGLPKERVIGMAGVLDAARFRSFIAMELGVSMQDINACVLGGHGDAMVPVVKYTTVAGIPISDLLPAETIDKLVERTRNGGAEIVEHLKQGSAFYAPASSVVEMVESIVLDRKRVLPCAVGLEGQYGIDKTFVGVPVKLGRNGVEQIYEINLDQADLDLLQKSAKIVDENCKML

B-factor: mean 29.46, std 10.59, range [8.04, 70.93]

Solvent-accessible surface area: 41557 Å² total

CATH classification: 3.40.50.720 (+1 more: 3.90.110.10)

Secondary structure (P-SEA, 3-state):
cbbbbccccaaaaaaaaaaaaaccccbbbbbcccccaaaaaaaaaaaaccccccccbbbbbccccccccccbbbbcccccccccccaaaaaaaaaaaaaaaaaaaaacccbbbbbbcccccaaaaaaaaaaacccccccccccaaaaaaaaaaaaaaacccccccbbbbbcccccccbbbcccccccccccccccccaaaaaaaaaaaaaaaaaaaaacccccccaaaaaaaaaaaaaaaacccccccccccccccccccccccbbbbbbccccccccccccccaaaaaaaaaaaaaaaaaaaac/cbbbbccccaaaaaaaaaaaaaccccbbbbbbcccaaaaaaaaaaaaaccccccccbbbbbccccccccccbbbbcccccaaaaaaaaaaaaaaaaaacccccbbbbcccaaaaaaaaaaaaacccccccccccaaaaaaaaaaaaaaacccccccbbbbbcccccccccccccccccccccccccccaaaaaaaaaaaaaaaaaaaaaaccccccaaaaaaaaaaaaaaaaccccccbbbbbbcccccccccccccbbbbccccccbbbbccccaaaaaaaaaaaaaaaaaaaac/cbbbbccccaaaaaaaaaaaaaccccbbbbbcccccaaaaaaaaaaaacccccccccccccccccccccccbbbbcccccccccccaaaaaaaaaaaaaaaaaaaaacccbbbbbbcccaaaaaaaaaaaaacccccccccccaaaaaaaaaaaaaaacccccccbbbbbcccccccbbbcccccccccccccccccaaaaaaaaaaaaaaaaaaaaacccccccaaaaaaaaaaaaaaaaccccccccccccccccccccbbbbcbbbbccccccccccccccaaaaaaaaaaaaaaaaaaaac/cbbbbccccaaaaaaaaaaaaaccccbbbbbbcccaaaaaaaaaaaaaccccccccbbbbbccccccccccbbbbcccccaaaaaaaaaaaaaaaaacccccbbbbccccaaaaaaaaaaaacccccccccccaaaaaaaaaaaaaaacccccccbbbbbcccccccbbbbccccccccccccccccaaaaaaaaaaaaaaaaaaaaaaccccccaaaaaaaaaaaaaaaaccccccccbbbbcccccccccccbbbbbbccccccbbbbccccaaaaaaaaaaaaaaaaaaaac

Foldseek 3Di:
DEEEQEDLDQQRLLLQLVCQLVCLDQEYEYEYQDPDRQQVSQVVSCVCCVVSVGNRNGGYDHALLVCAAGQEYEYPDAADAPPPHDPLRRLVRVLVVLLVVLLSNLVRHANHQYEYEDPVFQLSLLSSVVNNVDDLLRGWYFAQLLLQQQLLVLVCVVPVDDSVQWGWFWKAHAALRIQTFQQCTDGNRHRCVVPDPPVVSVVSNVCSRCVFVVQCVVVVDGTDHNSRSVRSVVLSNCQSVFVQDFTFIFTQDPQALNDHRGTMTFTAGQGVRGGPGTDRDDGDPVSSVSNRVNSVVSVVSSVVD/DEEEEEDCDQQRLLLQLVCQLVVLDLEYEYEYCDPPSQQVSQVVSCVCCVVSVGNRHYGYYPDLLVVAAGQEYEYPDADVSLVRVLVVLLVVLLSNCVRHPAHQYEYERPVWLLSLLSSCVSNVYDQLRTWYFAQLLLQLQLLVLVCVVVVDDSVQWGWFWKWGAALRIQTAQQRTDGNPHGCVVVDDPVSNVVSNNCSRCVFVVQCVVVVDDTDRNSSSVRVVVLSCCQSVQVQDWTWIWTADPQALHDHRGTITFTAGQGVSGGPGTDRDDGDPVRSVSNVVRSVVSVVSNVVD/DAEEFEDLDQQSLLLQLVCQLVPLDLEYEYEYQDPDSQQVSQVVSCVCCVVSVGNRNGGYYNDLLVCAAGQEYEYPDAADDDVDDDLLRRLVRVLVVLLVVLLSNCVRHPAHQYEYERPPFLQSLVSSCVNNVYDLQRTWYFAQLLLQQQLLVLVCVVPVDDSVQWGWFWKFGAALRIQTFQQCTDGNRHRCVNPDPPVVSVVSNNCSRCVFVVQCVVVVDDTDRNSRSVRSVVLSSCQSVQVQDWTFIFTQDPQALHAHGGTMTFTAGQGVSGGPGGDRDDGDPVSSCSRNVVSVVSVVSNVVD/DAEEEEDLDQQRLLLQLVCQLVPLDQEYEYEYCDPPSQQVSQVVSCVCCVVSVGNRHYGYDHDLLVCAAGQEYEYQDCDPLVGVLVVLLVVLLSNCVRHVDHQYEYEHPVWLLSLLSSCVSNVYDLLRGWYFAQLLLQQQLLVVVCVVVVDDSVQWGWAWKWGAALLIFTAQQRTDGNPHGCVVVDPPVVNVVSNNCSRCVFVVQCVVVVDDTDRNSRSVRVVVLSCCQSVFVQDWTFIWTADPQQLHAHGGTITFTAGQGVSGGPGTDRDDGPPVRSVSNRVRSVVSVVSSVVD